Protein AF-A0A6L2PFU8-F1 (afdb_monomer)

Mean predicted aligned error: 16.75 Å

Foldseek 3Di:
DVLCLPPDAAEEDEDDDDCVVVLVVVCVVGVSYHYDYDDLLPLVCLLVVLVVVCVVCPLLFDLEAEAPWADFDPWDDPVGDDPCLLVVRQSGQAVSLLSNCVSRLVRQLSQQVVVVVDFQASSRHEYEREAALLLAPVSPPPDISVSRNVNRLNNLVSQLVCLVVCVVSSYAGEYEHLAQEPDPRSHPPGDHYPCRSVNLLVVLRRVDGNVRGSFYAYSNGHTRHSYPDDDPDDDDDDDDDAPFLADPLLLCLQPVLLNVCVVVDPDDPPDPQADPLRAGDLVVLDVLLPDDPALLVCQPDDLVSQSSSSSSCSVVLVNLLVCLLPPDPVSLVSLLVLLCLLVCSVVLVVLSVQLNVPQLQSLLLLLLQLLLSVLQSLQLQLVLFDDDQDPASQNNLSDVSSCVQQNSSLSSVCCQLCHALSHNVSLVCSLLQRGQSVSRDSSSSSVSSSSSSNSSVSCVVVVNDSVNRGHDAFDFQVVVQPPQQVVLADDCVVVLLLLLCLVLVFLLQAPSCNSLVVVLSVCLNVVQLLSSCSSLSNRLSSSLQSLQCVQVVNVVLSNPSDNPGDRCGPCQSLAQAHPVRHGRRLCVQLPQLLSLSSCQDQPFPQHPNVSSSSSNNRHDSVSNDSSNSSSSSLSSSSSRLSNVVCVVVDPDDPPVVCVSCVNHDDDDDDDDDPVSVVVSVVNSVSSNVSSVVHAHCRFLLNVLLLLLLVLLVLLVCLLVQDDDCDLVPHGQDPLVCLCPPPPVLLVVLLVLLVLLDDCVLVPVVPPDPPRSNSVSVCSNPDGDRRRNDDPLLVVVSVLSVLLSVLSVLLSVLLVCLSVVLVVCVVVVNQDPVNSVLNSLSSSQVSLLSSLVSSSSSVSSLCSNCSRVADDCPDPLSVLVVVLSVVSSVLSVVSSVCSHPVNSNSVVSNVSSRVSSVVNVVSLCVHPSNVCSPDVPDDDDDD

Nearest PDB structures (foldseek):
  1sny-assembly1_A-2  TM=9.916E-01  e=4.203E-18  Drosophila melanogaster
  1yo6-assembly2_C  TM=8.523E-01  e=2.450E-11  Caenorhabditis elegans
  1yo6-assembly3_E  TM=9.266E-01  e=2.090E-10  Caenorhabditis elegans
  1yo6-assembly1_A  TM=9.255E-01  e=2.949E-10  Caenorhabditis elegans
  1yo6-assembly2_D  TM=8.339E-01  e=2.256E-10  Caenorhabditis elegans

Radius of gyration: 40.81 Å; Cα contacts (8 Å, |Δi|>4): 1220; chains: 1; bounding box: 78×79×139 Å

pLDDT: mean 82.1, std 16.44, range [25.16, 98.0]

Sequence (942 aa):
MEDYKEKTGKMYSVEQGPTLVALQEIAEKHKNVHILQLDVTDFGSYDRVVKNVESVVQDEGLNILFNNAGISPKFTRINLVKVEQMTSGFVTNTVAPLMLTKAFVPLLKRAAQNKSSESLSASRAVVVNLSSILGSIAENSQGGLYPYRASKAALNAVTRSMSVDLKPDGIVVTSMHPGWVKTEMGGPNATMSVEESVSSIIKTVLSLSEQHSGKFLQYDGKEVPCSEYTPIMAERQIGSIHHTFLSSYVRHLLVEIGVEIRNNSATDISNLYLTSNNTLNWNNIGILLGNLPDCFNIHNQPSEWFRTAVHNLWPLFIEAHRCIINCTLQQQAQLWKLSQWTRKEKEIQECYEQFSSFSPTGTVEAVLLLTSIIERSLGNVFLLKGQNVPFLLRDLLSTEELGSILGIVPIMFIQVLLGTPLALNLRNVTWHGFPCPDEIAPELGAILFLVIASMGEILATKNITVDSVPQRPQFSAMIYHSNMLEGCFPDFVSHKTEVENILLKSRHIPHSHLVYWDAILEHYFQSRYGQCLLLLLPQMEQVLRSIFCWANGCPERVLTAESTSFYTTLDEILAENISDKQTNKMRAVLGDSIIEMLQDIFVHQKGPRIRDKVSHGECDLCDIPQILTNHIICATVAVIIQAEEEEESGKCSMDLYNTVQNLTDDMKVCSSDYFSVKTVVKLENQIRDVSKKYASKFHPSSLLKMSIAEVACKLMEWETYPRPESVEGLRCKPWEELIQEDRAHLLQLKHDLWSSMPGIITLNKHDYVNSFSGVAGFITEYKILTVYRSKTETDMLNVLKQIIDNVQLICRQVEEGLSDKYQLLASHMLRSRQRETYHRMLNTVPCLHTAIHCVVLILIIIVMHINSVPVASSEEYQHMYRFLKQVLKYVQNWTTYTSIERNRWNEVLTSTSIFSVHINRALQQNFIFRGIHNPTTTPPKD

Organism: Coptotermes formosanus (NCBI:txid36987)

InterPro domains:
  IPR002347 Short-chain dehydrogenase/reductase SDR [PF00106] (21-188)
  IPR002347 Short-chain dehydrogenase/reductase SDR [PR00080] (60-71)
  IPR002347 Short-chain dehydrogenase/reductase SDR [PR00080] (125-133)
  IPR002347 Short-chain dehydrogenase/reductase SDR [PR00080] (148-167)
  IPR002347 Short-chain dehydrogenase/reductase SDR [PR00081] (60-71)
  IPR002347 Short-chain dehydrogenase/reductase SDR [PR00081] (119-135)
  IPR002347 Short-chain dehydrogenase/reductase SDR [PR00081] (148-167)
  IPR002347 Short-chain dehydrogenase/reductase SDR [PR00081] (169-186)
  IPR025209 Endoplasmic reticulum membrane-associated RNA degradation protein, N-terminal [PF13910] (375-454)
  IPR036291 NAD(P)-binding domain superfamily [SSF51735] (21-225)
  IPR039635 Endoplasmic reticulum membrane-associated RNA degradation protein [PTHR31701] (238-917)

Solvent-accessible surface area (backbone atoms only — not comparable to full-atom values): 52293 Å² total; per-residue (Å²): 108,85,87,51,74,85,78,69,80,78,42,80,47,71,51,84,68,91,64,52,62,66,55,47,57,47,33,77,74,31,89,48,42,43,84,44,82,47,60,68,73,50,69,86,53,47,68,60,53,46,51,56,50,42,75,73,42,50,82,60,26,40,29,68,49,71,42,66,75,68,67,71,77,77,86,35,52,84,95,66,67,51,70,69,53,36,51,51,25,28,41,43,41,26,49,22,50,51,54,52,48,63,67,43,44,70,36,29,40,39,12,13,56,80,37,62,92,53,72,56,23,41,88,20,10,30,38,39,38,60,41,42,67,69,15,13,57,59,71,57,86,76,71,58,40,56,32,44,26,53,14,27,31,50,30,50,55,50,30,35,53,50,20,61,72,33,42,90,53,48,34,36,19,26,26,32,17,58,70,53,32,53,41,90,88,48,32,91,82,28,84,35,51,60,65,64,30,49,59,32,34,51,56,35,52,64,65,36,32,65,92,45,39,40,38,38,26,35,24,82,54,50,79,48,65,60,45,92,69,77,79,93,82,78,81,89,84,90,82,86,86,77,91,67,33,51,18,75,69,47,38,37,63,57,39,48,48,55,53,53,50,64,76,68,63,87,69,90,71,86,70,68,52,46,43,98,82,69,24,67,28,58,73,58,49,39,60,44,63,46,94,74,89,56,68,63,53,56,83,76,57,56,59,69,54,37,53,51,32,51,56,54,44,44,67,50,25,52,52,32,28,53,50,60,76,68,48,48,73,69,55,48,53,48,43,49,61,25,29,41,68,58,74,46,48,65,62,53,48,54,36,49,53,43,42,72,66,68,46,79,51,22,38,58,56,33,38,56,51,51,44,8,47,49,52,34,34,52,47,21,55,27,53,76,74,48,90,75,72,55,89,48,66,46,57,44,62,39,34,67,60,40,33,74,68,67,32,62,54,61,41,44,52,48,34,45,46,47,36,34,68,59,33,61,15,48,48,57,47,50,60,54,34,38,65,43,55,84,50,54,46,56,29,70,31,32,36,50,60,33,49,46,22,32,52,30,47,49,37,49,77,70,72,51,48,60,85,72,49,53,80,74,86,71,46,68,54,59,79,53,68,79,68,78,57,73,92,45,60,84,72,56,88,84,38,52,70,42,52,50,50,53,59,75,66,37,89,53,51,51,63,72,48,44,66,54,54,55,50,26,51,51,26,46,78,68,71,36,31,31,65,14,44,64,53,42,52,14,50,47,45,31,33,50,39,45,48,40,19,60,62,64,71,39,67,73,55,59,35,28,49,46,64,86,48,80,53,74,39,70,68,54,62,72,33,62,46,39,100,86,71,45,74,42,38,50,54,76,49,52,30,68,27,45,50,28,49,51,35,25,44,56,63,30,88,78,23,74,21,49,65,59,35,49,57,50,37,37,39,56,49,88,46,39,44,64,63,55,46,50,49,54,56,48,52,48,53,43,51,50,56,37,42,53,51,46,57,75,73,48,96,70,66,74,72,57,50,54,56,56,42,72,68,51,73,78,82,90,79,86,84,77,65,82,72,58,58,59,56,32,54,51,51,53,52,54,39,47,64,33,41,70,66,43,70,52,65,38,44,71,69,39,44,45,36,51,53,51,27,52,46,43,54,54,60,62,50,61,81,67,57,87,71,68,79,47,65,93,87,45,77,61,73,57,69,65,57,68,44,63,78,84,38,60,58,45,56,48,46,37,50,51,57,57,70,56,53,63,65,72,80,63,64,62,76,82,82,62,79,92,46,61,64,46,53,28,52,47,49,65,68,57,88,71,90,74,75,80,70,53,71,59,49,53,58,49,51,52,51,54,44,53,38,52,56,33,46,52,49,36,51,52,37,50,52,53,54,49,51,54,52,46,52,29,48,76,68,74,66,56,48,74,74,56,47,56,53,47,54,46,40,68,68,28,47,59,49,51,49,51,47,48,48,38,52,51,50,52,50,49,56,48,61,76,45,48,88,72,60,60,60,70,88,37,69,65,31,51,51,51,54,52,50,52,52,53,53,33,53,53,44,52,50,40,38,53,23,55,27,87,90,58,62,34,41,71,58,41,45,54,48,45,55,53,46,32,58,54,48,53,60,49,41,74,72,34,74,93,44,56,61,69,83,49,100,78,75,74,79,82,90,127

Structure (mmCIF, N/CA/C/O backbone):
data_AF-A0A6L2PFU8-F1
#
_entry.id   AF-A0A6L2PFU8-F1
#
loop_
_atom_site.group_PDB
_atom_site.id
_atom_site.type_symbol
_atom_site.label_atom_id
_atom_site.label_alt_id
_atom_site.label_comp_id
_atom_site.label_asym_id
_atom_site.label_entity_id
_atom_site.label_seq_id
_atom_site.pdbx_PDB_ins_code
_atom_site.Cartn_x
_atom_site.Cartn_y
_atom_site.Cartn_z
_atom_site.occupancy
_atom_site.B_iso_or_equiv
_atom_site.auth_seq_id
_atom_site.auth_comp_id
_atom_site.auth_asym_id
_atom_site.auth_atom_id
_atom_site.pdbx_PDB_model_num
ATOM 1 N N . MET A 1 1 ? 13.897 -25.895 -56.500 1.00 47.38 1 MET A N 1
ATOM 2 C CA . MET A 1 1 ? 14.415 -27.197 -56.985 1.00 47.38 1 MET A CA 1
ATOM 3 C C . MET A 1 1 ? 15.840 -27.084 -57.493 1.00 47.38 1 MET A C 1
ATOM 5 O O . MET A 1 1 ? 16.647 -27.918 -57.102 1.00 47.38 1 MET A O 1
ATOM 9 N N . GLU A 1 2 ? 16.176 -26.064 -58.293 1.00 50.03 2 GLU A N 1
ATOM 10 C CA . GLU A 1 2 ? 17.550 -25.886 -58.788 1.00 50.03 2 GLU A CA 1
ATOM 11 C C . GLU A 1 2 ? 18.608 -25.773 -57.679 1.00 50.03 2 GLU A C 1
ATOM 13 O O . GLU A 1 2 ? 19.663 -26.380 -57.811 1.00 50.03 2 GLU A O 1
ATOM 18 N N . ASP A 1 3 ? 18.294 -25.133 -56.551 1.00 51.16 3 ASP A N 1
ATOM 19 C CA . ASP A 1 3 ? 19.234 -24.972 -55.425 1.00 51.16 3 ASP A CA 1
ATOM 20 C C . ASP A 1 3 ? 19.406 -26.221 -54.534 1.00 51.16 3 ASP A C 1
ATOM 22 O O . ASP A 1 3 ? 20.359 -26.314 -53.763 1.00 51.16 3 ASP A O 1
ATOM 26 N N . TYR A 1 4 ? 18.493 -27.198 -54.612 1.00 49.12 4 TYR A N 1
ATOM 27 C CA . TYR A 1 4 ? 18.491 -28.386 -53.735 1.00 49.12 4 TYR A CA 1
ATOM 28 C C . TYR A 1 4 ? 19.063 -29.638 -54.427 1.00 49.12 4 TYR A C 1
ATOM 30 O O . TYR A 1 4 ? 19.358 -30.636 -53.772 1.00 49.12 4 TYR A O 1
ATOM 38 N N . LYS A 1 5 ? 19.256 -29.588 -55.756 1.00 49.28 5 LYS A N 1
ATOM 39 C CA . LYS A 1 5 ? 19.696 -30.727 -56.586 1.00 49.28 5 LYS A CA 1
ATOM 40 C C . LYS A 1 5 ? 21.101 -31.245 -56.251 1.00 49.28 5 LYS A C 1
ATOM 42 O O . LYS A 1 5 ? 21.399 -32.395 -56.555 1.00 49.28 5 LYS A O 1
ATOM 47 N N . GLU A 1 6 ? 21.936 -30.425 -55.607 1.00 46.09 6 GLU A N 1
ATOM 48 C CA . GLU A 1 6 ? 23.344 -30.737 -55.319 1.00 46.09 6 GLU A CA 1
ATOM 49 C C . GLU A 1 6 ? 23.615 -31.210 -53.876 1.00 46.09 6 GLU A C 1
ATOM 51 O O . GLU A 1 6 ? 24.740 -31.610 -53.587 1.00 46.09 6 GLU A O 1
ATOM 56 N N . LYS A 1 7 ? 22.632 -31.181 -52.952 1.00 47.50 7 LYS A N 1
ATOM 57 C CA . LYS A 1 7 ? 22.928 -31.252 -51.501 1.00 47.50 7 LYS A CA 1
ATOM 58 C C . LYS A 1 7 ? 22.239 -32.323 -50.637 1.00 47.50 7 LYS A C 1
ATOM 60 O O . LYS A 1 7 ? 22.534 -32.321 -49.449 1.00 47.50 7 LYS A O 1
ATOM 65 N N . THR A 1 8 ? 21.411 -33.243 -51.158 1.00 38.50 8 THR A N 1
ATOM 66 C CA . THR A 1 8 ? 21.072 -34.600 -50.605 1.00 38.50 8 THR A CA 1
ATOM 67 C C . THR A 1 8 ? 19.765 -35.160 -51.214 1.00 38.50 8 THR A C 1
ATOM 69 O O . THR A 1 8 ? 18.841 -34.399 -51.472 1.00 38.50 8 THR A O 1
ATOM 72 N N . GLY A 1 9 ? 19.668 -36.493 -51.385 1.00 52.38 9 GLY A N 1
ATOM 73 C CA . GLY A 1 9 ? 18.410 -37.273 -51.485 1.00 52.38 9 GLY A CA 1
ATOM 74 C C . GLY A 1 9 ? 17.539 -37.182 -52.759 1.00 52.38 9 GLY A C 1
ATOM 75 O O . GLY A 1 9 ? 17.672 -36.273 -53.576 1.00 52.38 9 GLY A O 1
ATOM 76 N N . LYS A 1 10 ? 16.637 -38.171 -52.932 1.00 46.75 10 LYS A N 1
ATOM 77 C CA . LYS A 1 10 ? 15.586 -38.214 -53.975 1.00 46.75 10 LYS A CA 1
ATOM 78 C C . LYS A 1 10 ? 14.497 -37.169 -53.672 1.00 46.75 10 LYS A C 1
ATOM 80 O O . LYS A 1 10 ? 14.075 -37.044 -52.527 1.00 46.75 10 LYS A O 1
ATOM 85 N N . MET A 1 11 ? 14.026 -36.447 -54.683 1.00 53.12 11 MET A N 1
ATOM 86 C CA . MET A 1 11 ? 13.146 -35.278 -54.587 1.00 53.12 11 MET A CA 1
ATOM 87 C C . MET A 1 11 ? 11.846 -35.520 -55.354 1.00 53.12 11 MET A C 1
ATOM 89 O O . MET A 1 11 ? 11.895 -36.002 -56.481 1.00 53.12 11 MET A O 1
ATOM 93 N N . TYR A 1 12 ? 10.699 -35.155 -54.776 1.00 52.59 12 TYR A N 1
ATOM 94 C CA . TYR A 1 12 ? 9.385 -35.322 -55.407 1.00 52.59 12 TYR A CA 1
ATOM 95 C C . TYR A 1 12 ? 8.715 -33.968 -55.605 1.00 52.59 12 TYR A C 1
ATOM 97 O O . TYR A 1 12 ? 8.629 -33.177 -54.666 1.00 52.59 12 TYR A O 1
ATOM 105 N N . SER A 1 13 ? 8.233 -33.702 -56.815 1.00 53.31 13 SER A N 1
ATOM 106 C CA . SER A 1 13 ? 7.451 -32.505 -57.128 1.00 53.31 13 SER A CA 1
ATOM 107 C C . SER A 1 13 ? 6.021 -32.875 -57.491 1.00 53.31 13 SER A C 1
ATOM 109 O O . SER A 1 13 ? 5.798 -33.918 -58.096 1.00 53.31 13 SER A O 1
ATOM 111 N N . VAL A 1 14 ? 5.071 -32.022 -57.113 1.00 52.97 14 VAL A N 1
ATOM 112 C CA . VAL A 1 14 ? 3.637 -32.183 -57.353 1.00 52.97 14 VAL A CA 1
ATOM 113 C C . VAL A 1 14 ? 3.123 -31.029 -58.218 1.00 52.97 14 VAL A C 1
ATOM 115 O O . VAL A 1 14 ? 3.351 -29.877 -57.852 1.00 52.97 14 VAL A O 1
ATOM 118 N N . GLU A 1 15 ? 2.415 -31.315 -59.321 1.00 60.31 15 GLU A N 1
ATOM 119 C CA . GLU A 1 15 ? 1.918 -30.278 -60.247 1.00 60.31 15 GLU A CA 1
ATOM 120 C C . GLU A 1 15 ? 0.476 -30.484 -60.777 1.00 60.31 15 GLU A C 1
ATOM 122 O O . GLU A 1 15 ? 0.027 -31.611 -61.017 1.00 60.31 15 GLU A O 1
ATOM 127 N N . GLN A 1 16 ? -0.194 -29.349 -61.041 1.00 40.12 16 GLN A N 1
ATOM 128 C CA . GLN A 1 16 ? -1.279 -29.151 -62.013 1.00 40.12 16 GLN A CA 1
ATOM 129 C C . GLN A 1 16 ? -0.951 -27.929 -62.906 1.00 40.12 16 GLN A C 1
ATOM 131 O O . GLN A 1 16 ? -0.892 -26.817 -62.389 1.00 40.12 16 GLN A O 1
ATOM 136 N N . GLY A 1 17 ? -0.804 -28.089 -64.232 1.00 48.47 17 GLY A N 1
ATOM 137 C CA . GLY A 1 17 ? -0.819 -26.956 -65.183 1.00 48.47 17 GLY A CA 1
ATOM 138 C C . GLY A 1 17 ? 0.383 -26.807 -66.142 1.00 48.47 17 GLY A C 1
ATOM 139 O O . GLY A 1 17 ? 1.183 -27.727 -66.279 1.00 48.47 17 GLY A O 1
ATOM 140 N N . PRO A 1 18 ? 0.472 -25.675 -66.882 1.00 44.12 18 PRO A N 1
ATOM 141 C CA . PRO A 1 18 ? 1.347 -25.487 -68.055 1.00 44.12 18 PRO A CA 1
ATOM 142 C C . PRO A 1 18 ? 2.850 -25.276 -67.764 1.00 44.12 18 PRO A C 1
ATOM 144 O O . PRO A 1 18 ? 3.619 -25.059 -68.698 1.00 44.12 18 PRO A O 1
ATOM 147 N N . THR A 1 19 ? 3.292 -25.376 -66.507 1.00 55.34 19 THR A N 1
ATOM 148 C CA . THR A 1 19 ? 4.711 -25.331 -66.080 1.00 55.34 19 THR A CA 1
ATOM 149 C C . THR A 1 19 ? 5.455 -26.667 -66.232 1.00 55.34 19 THR A C 1
ATOM 151 O O . THR A 1 19 ? 6.662 -26.725 -65.983 1.00 55.34 19 THR A O 1
ATOM 154 N N . LEU A 1 20 ? 4.766 -27.699 -66.735 1.00 60.12 20 LEU A N 1
ATOM 155 C CA . LEU A 1 20 ? 5.264 -29.065 -66.921 1.00 60.12 20 LEU A CA 1
ATOM 156 C C . LEU A 1 20 ? 6.626 -29.134 -67.634 1.00 60.12 20 LEU A C 1
ATOM 158 O O . LEU A 1 20 ? 7.464 -29.957 -67.282 1.00 60.12 20 LEU A O 1
ATOM 162 N N . VAL A 1 21 ? 6.870 -28.247 -68.606 1.00 67.88 21 VAL A N 1
ATOM 163 C CA . VAL A 1 21 ? 8.071 -28.280 -69.458 1.00 67.88 21 VAL A CA 1
ATOM 164 C C . VAL A 1 21 ? 9.347 -28.004 -68.655 1.00 67.88 21 VAL A C 1
ATOM 166 O O . VAL A 1 21 ? 10.305 -28.765 -68.751 1.00 67.88 21 VAL A O 1
ATOM 169 N N . ALA A 1 22 ? 9.357 -26.979 -67.797 1.00 73.31 22 ALA A N 1
ATOM 170 C CA . ALA A 1 22 ? 10.553 -26.612 -67.032 1.00 73.31 22 ALA A CA 1
ATOM 171 C C . ALA A 1 22 ? 10.921 -27.675 -65.979 1.00 73.31 22 ALA A C 1
ATOM 173 O O . ALA A 1 22 ? 12.097 -27.952 -65.745 1.00 73.31 22 ALA A O 1
ATOM 174 N N . LEU A 1 23 ? 9.920 -28.310 -65.357 1.00 76.06 23 LEU A N 1
ATOM 175 C CA . LEU A 1 23 ? 10.151 -29.395 -64.401 1.00 76.06 23 LEU A CA 1
ATOM 176 C C . LEU A 1 23 ? 10.562 -30.698 -65.084 1.00 76.06 23 LEU A C 1
ATOM 178 O O . LEU A 1 23 ? 11.430 -31.399 -64.562 1.00 76.06 23 LEU A O 1
ATOM 182 N N . GLN A 1 24 ? 9.995 -31.001 -66.255 1.00 80.12 24 GLN A N 1
ATOM 183 C CA . GLN A 1 24 ? 10.420 -32.128 -67.084 1.00 80.12 24 GLN A CA 1
ATOM 184 C C . GLN A 1 24 ? 11.882 -31.984 -67.510 1.00 80.12 24 GLN A C 1
ATOM 186 O O . GLN A 1 24 ? 12.651 -32.920 -67.315 1.00 80.12 24 GLN A O 1
ATOM 191 N N . GLU A 1 25 ? 12.302 -30.800 -67.963 1.00 82.38 25 GLU A N 1
ATOM 192 C CA . GLU A 1 25 ? 13.703 -30.532 -68.309 1.00 82.38 25 GLU A CA 1
ATOM 193 C C . GLU A 1 25 ? 14.661 -30.736 -67.122 1.00 82.38 25 GLU A C 1
ATOM 195 O O . GLU A 1 25 ? 15.782 -31.223 -67.296 1.00 82.38 25 GLU A O 1
ATOM 200 N N . ILE A 1 26 ? 14.244 -30.378 -65.902 1.00 81.00 26 ILE A N 1
ATOM 201 C CA . ILE A 1 26 ? 15.033 -30.623 -64.685 1.00 81.00 26 ILE A CA 1
ATOM 202 C C . ILE A 1 26 ? 15.081 -32.123 -64.370 1.00 81.00 26 ILE A C 1
ATOM 204 O O . ILE A 1 26 ? 16.157 -32.643 -64.073 1.00 81.00 26 ILE A O 1
ATOM 208 N N . ALA A 1 27 ? 13.955 -32.834 -64.449 1.00 81.44 27 ALA A N 1
ATOM 209 C CA . ALA A 1 27 ? 13.895 -34.268 -64.165 1.00 81.44 27 ALA A CA 1
ATOM 210 C C . ALA A 1 27 ? 14.690 -35.110 -65.178 1.00 81.44 27 ALA A C 1
ATOM 212 O O . ALA A 1 27 ? 15.343 -36.080 -64.797 1.00 81.44 27 ALA A O 1
ATOM 213 N N . GLU A 1 28 ? 14.715 -34.705 -66.450 1.00 84.19 28 GLU A N 1
ATOM 214 C CA . GLU A 1 28 ? 15.557 -35.322 -67.481 1.00 84.19 28 GLU A CA 1
ATOM 215 C C . GLU A 1 28 ? 17.054 -35.174 -67.170 1.00 84.19 28 GLU A C 1
ATOM 217 O O . GLU A 1 28 ? 17.837 -36.100 -67.396 1.00 84.19 28 GLU A O 1
ATOM 222 N N . LYS A 1 29 ? 17.459 -34.028 -66.608 1.00 84.38 29 LYS A N 1
ATOM 223 C CA . LYS A 1 29 ? 18.855 -33.739 -66.236 1.00 84.38 29 LYS A CA 1
ATOM 224 C C . LYS A 1 29 ? 19.263 -34.356 -64.894 1.00 84.38 29 LYS A C 1
ATOM 226 O O . LYS A 1 29 ? 20.451 -34.589 -64.668 1.00 84.38 29 LYS A O 1
ATOM 231 N N . HIS A 1 30 ? 18.309 -34.645 -64.008 1.00 80.50 30 HIS A N 1
ATOM 232 C CA . HIS A 1 30 ? 18.566 -35.049 -62.626 1.00 80.50 30 HIS A CA 1
ATOM 233 C C . HIS A 1 30 ? 17.750 -36.287 -62.231 1.00 80.50 30 HIS A C 1
ATOM 235 O O . HIS A 1 30 ? 16.594 -36.192 -61.833 1.00 80.50 30 HIS A O 1
ATOM 241 N N . LYS A 1 31 ? 18.390 -37.468 -62.253 1.00 81.44 31 LYS A N 1
ATOM 242 C CA . LYS A 1 31 ? 17.756 -38.768 -61.928 1.00 81.44 31 LYS A CA 1
ATOM 243 C C . LYS A 1 31 ? 17.186 -38.870 -60.509 1.00 81.44 31 LYS A C 1
ATOM 245 O O . LYS A 1 31 ? 16.422 -39.786 -60.226 1.00 81.44 31 LYS A O 1
ATOM 250 N N . ASN A 1 32 ? 17.603 -37.985 -59.609 1.00 80.25 32 ASN A N 1
ATOM 251 C CA . ASN A 1 32 ? 17.080 -37.886 -58.252 1.00 80.25 32 ASN A CA 1
ATOM 252 C C . ASN A 1 32 ? 15.787 -37.060 -58.168 1.00 80.25 32 ASN A C 1
ATOM 254 O O . ASN A 1 32 ? 15.250 -36.949 -57.074 1.00 80.25 32 ASN A O 1
ATOM 258 N N . VAL A 1 33 ? 15.279 -36.494 -59.266 1.00 83.44 33 VAL A N 1
ATOM 259 C CA . VAL A 1 33 ? 14.011 -35.754 -59.306 1.00 83.44 33 VAL A CA 1
ATOM 260 C C . VAL A 1 33 ? 12.909 -36.645 -59.882 1.00 83.44 33 VAL A C 1
ATOM 262 O O . VAL A 1 33 ? 13.018 -37.172 -60.986 1.00 83.44 33 VAL A O 1
ATOM 265 N N . HIS A 1 34 ? 11.824 -36.795 -59.129 1.00 83.69 34 HIS A N 1
ATOM 266 C CA . HIS A 1 34 ? 10.648 -37.581 -59.475 1.00 83.69 34 HIS A CA 1
ATOM 267 C C . HIS A 1 34 ? 9.426 -36.660 -59.559 1.00 83.69 34 HIS A C 1
ATOM 269 O O . HIS A 1 34 ? 9.101 -35.947 -58.610 1.00 83.69 34 HIS A O 1
ATOM 275 N N . ILE A 1 35 ? 8.726 -36.679 -60.689 1.00 84.75 35 ILE A N 1
ATOM 276 C CA . ILE A 1 35 ? 7.520 -35.867 -60.885 1.00 84.75 35 ILE A CA 1
ATOM 277 C C . ILE A 1 35 ? 6.294 -36.711 -60.537 1.00 84.75 35 ILE A C 1
ATOM 279 O O . ILE A 1 35 ? 6.130 -37.824 -61.038 1.00 84.75 35 ILE A O 1
ATOM 283 N N . LEU A 1 36 ? 5.429 -36.174 -59.681 1.00 85.56 36 LEU A N 1
ATOM 284 C CA . LEU A 1 36 ? 4.146 -36.745 -59.300 1.00 85.56 36 LEU A CA 1
ATOM 285 C C . LEU A 1 36 ? 3.040 -35.770 -59.701 1.00 85.56 36 LEU A C 1
ATOM 287 O O . LEU A 1 36 ? 3.147 -34.566 -59.510 1.00 85.56 36 LEU A O 1
ATOM 291 N N . GLN A 1 37 ? 1.944 -36.279 -60.246 1.00 83.75 37 GLN A N 1
ATOM 292 C CA . GLN A 1 37 ? 0.780 -35.446 -60.526 1.00 83.75 37 GLN A CA 1
ATOM 293 C C . GLN A 1 37 ? -0.165 -35.487 -59.325 1.00 83.75 37 GLN A C 1
ATOM 295 O O . GLN A 1 37 ? -0.624 -36.568 -58.942 1.00 83.75 37 GLN A O 1
ATOM 300 N N . LEU A 1 38 ? -0.460 -34.327 -58.738 1.00 86.69 38 LEU A N 1
ATOM 301 C CA . LEU A 1 38 ? -1.393 -34.226 -57.619 1.00 86.69 38 LEU A CA 1
ATOM 302 C C . LEU A 1 38 ? -2.080 -32.852 -57.600 1.00 86.69 38 LEU A C 1
ATOM 304 O O . LEU A 1 38 ? -1.434 -31.808 -57.591 1.00 86.69 38 LEU A O 1
ATOM 308 N N . ASP A 1 39 ? -3.411 -32.887 -57.555 1.00 87.56 39 ASP A N 1
ATOM 309 C CA . ASP A 1 39 ? -4.232 -31.772 -57.099 1.00 87.56 39 ASP A CA 1
ATOM 310 C C . ASP A 1 39 ? -4.325 -31.852 -55.578 1.00 87.56 39 ASP A C 1
ATOM 312 O O . ASP A 1 39 ? -4.902 -32.794 -55.032 1.00 87.56 39 ASP A O 1
ATOM 316 N N . VAL A 1 40 ? -3.768 -30.872 -54.874 1.00 91.75 40 VAL A N 1
ATOM 317 C CA . VAL A 1 40 ? -3.779 -30.881 -53.407 1.00 91.75 40 VAL A CA 1
ATOM 318 C C . VAL A 1 40 ? -5.194 -30.785 -52.825 1.00 91.75 40 VAL A C 1
ATOM 320 O O . VAL A 1 40 ? -5.374 -31.077 -51.651 1.00 91.75 40 VAL A O 1
ATOM 323 N N . THR A 1 41 ? -6.208 -30.425 -53.610 1.00 92.62 41 THR A N 1
ATOM 324 C CA . THR A 1 41 ? -7.610 -30.399 -53.169 1.00 92.62 41 THR A CA 1
ATOM 325 C C . THR A 1 41 ? -8.364 -31.711 -53.426 1.00 92.62 41 THR A C 1
ATOM 327 O O . THR A 1 41 ? -9.428 -31.919 -52.844 1.00 92.62 41 THR A O 1
ATOM 330 N N . ASP A 1 42 ? -7.798 -32.640 -54.207 1.00 92.81 42 ASP A N 1
ATOM 331 C CA . ASP A 1 42 ? -8.337 -33.992 -54.398 1.00 92.81 42 ASP A CA 1
ATOM 332 C C . ASP A 1 42 ? -7.796 -34.951 -53.326 1.00 92.81 42 ASP A C 1
ATOM 334 O O . ASP A 1 42 ? -6.880 -35.750 -53.554 1.00 92.81 42 ASP A O 1
ATOM 338 N N . PHE A 1 43 ? -8.382 -34.875 -52.130 1.00 93.56 43 PHE A N 1
ATOM 339 C CA . PHE A 1 43 ? -7.979 -35.684 -50.974 1.00 93.56 43 PHE A CA 1
ATOM 340 C C . PHE A 1 43 ? -8.047 -37.199 -51.226 1.00 93.56 43 PHE A C 1
ATOM 342 O O . PHE A 1 43 ? -7.309 -37.954 -50.595 1.00 93.56 43 PHE A O 1
ATOM 349 N N . GLY A 1 44 ? -8.899 -37.657 -52.153 1.00 91.00 44 GLY A N 1
ATOM 350 C CA . GLY A 1 44 ? -9.022 -39.076 -52.501 1.00 91.00 44 GLY A CA 1
ATOM 351 C C . GLY A 1 44 ? -7.794 -39.635 -53.225 1.00 91.00 44 GLY A C 1
ATOM 352 O O . GLY A 1 44 ? -7.573 -40.846 -53.233 1.00 91.00 44 GLY A O 1
ATOM 353 N N . SER A 1 45 ? -6.962 -38.768 -53.806 1.00 89.56 45 SER A N 1
ATOM 354 C CA . SER A 1 45 ? -5.765 -39.170 -54.548 1.00 89.56 45 SER A CA 1
ATOM 355 C C . SER A 1 45 ? -4.527 -39.398 -53.670 1.00 89.56 45 SER A C 1
ATOM 357 O O . SER A 1 45 ? -3.534 -39.955 -54.150 1.00 89.56 45 SER A O 1
ATOM 359 N N . TYR A 1 46 ? -4.566 -39.009 -52.390 1.00 94.75 46 TYR A N 1
ATOM 360 C CA . TYR A 1 46 ? -3.382 -38.964 -51.525 1.00 94.75 46 TYR A CA 1
ATOM 361 C C . TYR A 1 46 ? -2.765 -40.343 -51.284 1.00 94.75 46 TYR A C 1
ATOM 363 O O . TYR A 1 46 ? -1.549 -40.483 -51.394 1.00 94.75 46 TYR A O 1
ATOM 371 N N . ASP A 1 47 ? -3.578 -41.379 -51.065 1.00 91.62 47 ASP A N 1
ATOM 372 C CA . ASP A 1 47 ? -3.087 -42.749 -50.857 1.00 91.62 47 ASP A CA 1
ATOM 373 C C . ASP A 1 47 ? -2.247 -43.247 -52.040 1.00 91.62 47 ASP A C 1
ATOM 375 O O . ASP A 1 47 ? -1.236 -43.929 -51.864 1.00 91.62 47 ASP A O 1
ATOM 379 N N . ARG A 1 48 ? -2.644 -42.885 -53.267 1.00 92.81 48 ARG A N 1
ATOM 380 C CA . ARG A 1 48 ? -1.893 -43.225 -54.481 1.00 92.81 48 ARG A CA 1
ATOM 381 C C . ARG A 1 48 ? -0.542 -42.515 -54.501 1.00 92.81 48 ARG A C 1
ATOM 383 O O . ARG A 1 48 ? 0.463 -43.132 -54.841 1.00 92.81 48 ARG A O 1
ATOM 390 N N . VAL A 1 49 ? -0.513 -41.233 -54.143 1.00 91.69 49 VAL A N 1
ATOM 391 C CA . VAL A 1 49 ? 0.721 -40.435 -54.122 1.00 91.69 49 VAL A CA 1
ATOM 392 C C . VAL A 1 49 ? 1.675 -40.943 -53.043 1.00 91.69 49 VAL A C 1
ATOM 394 O O . VAL A 1 49 ? 2.853 -41.141 -53.329 1.00 91.69 49 VAL A O 1
ATOM 397 N N . VAL A 1 50 ? 1.170 -41.235 -51.841 1.00 94.56 50 VAL A N 1
ATOM 398 C CA . VAL A 1 50 ? 1.967 -41.809 -50.747 1.00 94.56 50 VAL A CA 1
ATOM 399 C C . VAL A 1 50 ? 2.563 -43.153 -51.160 1.00 94.56 50 VAL A C 1
ATOM 401 O O . VAL A 1 50 ? 3.763 -43.339 -50.993 1.00 94.56 50 VAL A O 1
ATOM 404 N N . LYS A 1 51 ? 1.784 -44.048 -51.787 1.00 93.06 51 LYS A N 1
ATOM 405 C CA . LYS A 1 51 ? 2.294 -45.330 -52.314 1.00 93.06 51 LYS A CA 1
ATOM 406 C C . LYS A 1 51 ? 3.382 -45.149 -53.371 1.00 93.06 51 LYS A C 1
ATOM 408 O O . LYS A 1 51 ? 4.369 -45.882 -53.369 1.00 93.06 51 LYS A O 1
ATOM 413 N N . ASN A 1 52 ? 3.228 -44.171 -54.264 1.00 91.06 52 ASN A N 1
ATOM 414 C CA . ASN A 1 52 ? 4.247 -43.871 -55.267 1.00 91.06 52 ASN A CA 1
ATOM 415 C C . ASN A 1 52 ? 5.553 -43.409 -54.607 1.00 91.06 52 ASN A C 1
ATOM 417 O O . ASN A 1 52 ? 6.613 -43.923 -54.954 1.00 91.06 52 ASN A O 1
ATOM 421 N N . VAL A 1 53 ? 5.487 -42.502 -53.625 1.00 92.94 53 VAL A N 1
ATOM 422 C CA . VAL A 1 53 ? 6.672 -42.065 -52.866 1.00 92.94 53 VAL A CA 1
ATOM 423 C C . VAL A 1 53 ? 7.276 -43.233 -52.087 1.00 92.94 53 VAL A C 1
ATOM 425 O O . VAL A 1 53 ? 8.483 -43.455 -52.162 1.00 92.94 53 VAL A O 1
ATOM 428 N N . GLU A 1 54 ? 6.448 -44.024 -51.405 1.00 92.94 54 GLU A N 1
ATOM 429 C CA . GLU A 1 54 ? 6.864 -45.198 -50.635 1.00 92.94 54 GLU A CA 1
ATOM 430 C C . GLU A 1 54 ? 7.621 -46.216 -51.491 1.00 92.94 54 GLU A C 1
ATOM 432 O O . GLU A 1 54 ? 8.654 -46.719 -51.060 1.00 92.94 54 GLU A O 1
ATOM 437 N N . SER A 1 55 ? 7.183 -46.470 -52.728 1.00 91.50 55 SER A N 1
ATOM 438 C CA . SER A 1 55 ? 7.873 -47.400 -53.634 1.00 91.50 55 SER A CA 1
ATOM 439 C C . SER A 1 55 ? 9.320 -46.994 -53.946 1.00 91.50 55 SER A C 1
ATOM 441 O O . SER A 1 55 ? 10.152 -47.840 -54.283 1.00 91.50 55 SER A O 1
ATOM 443 N N . VAL A 1 56 ? 9.628 -45.701 -53.809 1.00 87.94 56 VAL A N 1
ATOM 444 C CA . VAL A 1 56 ? 10.921 -45.120 -54.156 1.00 87.94 56 VAL A CA 1
ATOM 445 C C . VAL A 1 56 ? 11.789 -44.864 -52.920 1.00 87.94 56 VAL A C 1
ATOM 447 O O . VAL A 1 56 ? 13.002 -45.085 -52.997 1.00 87.94 56 VAL A O 1
ATOM 450 N N . VAL A 1 57 ? 11.215 -44.399 -51.802 1.00 89.38 57 VAL A N 1
ATOM 451 C CA . VAL A 1 57 ? 11.960 -44.193 -50.541 1.00 89.38 57 VAL A CA 1
ATOM 452 C C . VAL A 1 57 ? 12.089 -45.467 -49.707 1.00 89.38 57 VAL A C 1
ATOM 454 O O . VAL A 1 57 ? 13.055 -45.610 -48.970 1.00 89.38 57 VAL A O 1
ATOM 457 N N . GLN A 1 58 ? 11.155 -46.407 -49.860 1.00 91.31 58 GLN A N 1
ATOM 458 C CA . GLN A 1 58 ? 11.140 -47.705 -49.185 1.00 91.31 58 GLN A CA 1
ATOM 459 C C . GLN A 1 58 ? 11.346 -47.562 -47.668 1.00 91.31 58 GLN A C 1
ATOM 461 O O . GLN A 1 58 ? 10.615 -46.813 -47.005 1.00 91.31 58 GLN A O 1
ATOM 466 N N . ASP A 1 59 ? 12.331 -48.274 -47.125 1.00 90.00 59 ASP A N 1
ATOM 467 C CA . ASP A 1 59 ? 12.617 -48.307 -45.698 1.00 90.00 59 ASP A CA 1
ATOM 468 C C . ASP A 1 59 ? 13.226 -47.000 -45.181 1.00 90.00 59 ASP A C 1
ATOM 470 O O . ASP A 1 59 ? 13.079 -46.714 -44.000 1.00 90.00 59 ASP A O 1
ATOM 474 N N . GLU A 1 60 ? 13.813 -46.159 -46.043 1.00 88.38 60 GLU A N 1
ATOM 475 C CA . GLU A 1 60 ? 14.426 -44.876 -45.650 1.00 88.38 60 GLU A CA 1
ATOM 476 C C . GLU A 1 60 ? 13.394 -43.843 -45.167 1.00 88.38 60 GLU A C 1
ATOM 478 O O . GLU A 1 60 ? 13.724 -42.932 -44.405 1.00 88.38 60 GLU A O 1
ATOM 483 N N . GLY A 1 61 ? 12.130 -43.990 -45.580 1.00 93.31 61 GLY A N 1
ATOM 484 C CA . GLY A 1 61 ? 11.066 -43.039 -45.264 1.00 93.31 61 GLY A CA 1
ATOM 485 C C . GLY A 1 61 ? 11.236 -41.675 -45.950 1.00 93.31 61 GLY A C 1
ATOM 486 O O . GLY A 1 61 ? 12.027 -41.504 -46.874 1.00 93.31 61 GLY A O 1
ATOM 487 N N . LEU A 1 62 ? 10.444 -40.687 -45.528 1.00 94.69 62 LEU A N 1
ATOM 488 C CA . LEU A 1 62 ? 10.490 -39.320 -46.056 1.00 94.69 62 LEU A CA 1
ATOM 489 C C . LEU A 1 62 ? 11.055 -38.364 -45.000 1.00 94.69 62 LEU A C 1
ATOM 491 O O . LEU A 1 62 ? 10.436 -38.188 -43.959 1.00 94.69 62 LEU A O 1
ATOM 495 N N . ASN A 1 63 ? 12.192 -37.714 -45.268 1.00 93.81 63 ASN A N 1
ATOM 496 C CA . ASN A 1 63 ? 12.805 -36.794 -44.297 1.00 93.81 63 ASN A CA 1
ATOM 497 C C . ASN A 1 63 ? 12.174 -35.394 -44.290 1.00 93.81 63 ASN A C 1
ATOM 499 O O . ASN A 1 63 ? 12.144 -34.752 -43.250 1.00 93.81 63 ASN A O 1
ATOM 503 N N . ILE A 1 64 ? 11.691 -34.889 -45.429 1.00 94.75 64 ILE A N 1
ATOM 504 C CA . ILE A 1 64 ? 11.159 -33.522 -45.537 1.00 94.75 64 ILE A CA 1
ATOM 505 C C . ILE A 1 64 ? 9.846 -33.551 -46.311 1.00 94.75 64 ILE A C 1
ATOM 507 O O . ILE A 1 64 ? 9.828 -33.925 -47.484 1.00 94.75 64 ILE A O 1
ATOM 511 N N . LEU A 1 65 ? 8.763 -33.100 -45.680 1.00 96.31 65 LEU A N 1
ATOM 512 C CA . LEU A 1 65 ? 7.526 -32.740 -46.371 1.00 96.31 65 LEU A CA 1
ATOM 513 C C . LEU A 1 65 ? 7.414 -31.215 -46.435 1.00 96.31 65 LEU A C 1
ATOM 515 O O . LEU A 1 65 ? 7.311 -30.557 -45.403 1.00 96.31 65 LEU A O 1
ATOM 519 N N . PHE A 1 66 ? 7.415 -30.651 -47.643 1.00 95.12 66 PHE A N 1
ATOM 520 C CA . PHE A 1 66 ? 7.338 -29.205 -47.853 1.00 95.12 66 PHE A CA 1
ATOM 521 C C . PHE A 1 66 ? 6.004 -28.832 -48.517 1.00 95.12 66 PHE A C 1
ATOM 523 O O . PHE A 1 66 ? 5.839 -28.939 -49.734 1.00 95.12 66 PHE A O 1
ATOM 530 N N . ASN A 1 67 ? 5.046 -28.355 -47.723 1.00 97.00 67 ASN A N 1
ATOM 531 C CA . ASN A 1 67 ? 3.740 -27.901 -48.196 1.00 97.00 67 ASN A CA 1
ATOM 532 C C . ASN A 1 67 ? 3.856 -26.489 -48.799 1.00 97.00 67 ASN A C 1
ATOM 534 O O . ASN A 1 67 ? 3.661 -25.485 -48.114 1.00 97.00 67 ASN A O 1
ATOM 538 N N . ASN A 1 68 ? 4.209 -26.420 -50.086 1.00 94.81 68 ASN A N 1
ATOM 539 C CA . ASN A 1 68 ? 4.404 -25.169 -50.836 1.00 94.81 68 ASN A CA 1
ATOM 540 C C . ASN A 1 68 ? 3.158 -24.702 -51.612 1.00 94.81 68 ASN A C 1
ATOM 542 O O . ASN A 1 68 ? 2.983 -23.504 -51.823 1.00 94.81 68 ASN A O 1
ATOM 546 N N . ALA A 1 69 ? 2.314 -25.632 -52.069 1.00 91.62 69 ALA A N 1
ATOM 547 C CA . ALA A 1 69 ? 1.165 -25.308 -52.912 1.00 91.62 69 ALA A CA 1
ATOM 548 C C . ALA A 1 69 ? 0.212 -24.327 -52.208 1.00 91.62 69 ALA A C 1
ATOM 550 O O . ALA A 1 69 ? -0.136 -24.506 -51.040 1.00 91.62 69 ALA A O 1
ATOM 551 N N . GLY A 1 70 ? -0.221 -23.290 -52.924 1.00 92.19 70 GLY A N 1
ATOM 552 C CA . GLY A 1 70 ? -1.148 -22.308 -52.386 1.00 92.19 70 GLY A CA 1
ATOM 553 C C . GLY A 1 70 ? -1.680 -21.349 -53.440 1.00 92.19 70 GLY A C 1
ATOM 554 O O . GLY A 1 70 ? -1.080 -21.166 -54.497 1.00 92.19 70 GLY A O 1
ATOM 555 N N . ILE A 1 71 ? -2.809 -20.721 -53.129 1.00 92.31 71 ILE A N 1
ATOM 556 C CA . ILE A 1 71 ? -3.481 -19.741 -53.984 1.00 92.31 71 ILE A CA 1
ATOM 557 C C . ILE A 1 71 ? -3.726 -18.443 -53.221 1.00 92.31 71 ILE A C 1
ATOM 559 O O . ILE A 1 71 ? -3.970 -18.453 -52.014 1.00 92.31 71 ILE A O 1
ATOM 563 N N . SER A 1 72 ? -3.711 -17.321 -53.937 1.00 89.00 72 SER A N 1
ATOM 564 C CA . SER A 1 72 ? -4.147 -16.023 -53.424 1.00 89.00 72 SER A CA 1
ATOM 565 C C . SER A 1 72 ? -5.141 -15.411 -54.411 1.00 89.00 72 SER A C 1
ATOM 567 O O . SER A 1 72 ? -4.774 -15.176 -55.566 1.00 89.00 72 SER A O 1
ATOM 569 N N . PRO A 1 73 ? -6.411 -15.182 -54.026 1.00 82.56 73 PRO A N 1
ATOM 570 C CA . PRO A 1 73 ? -7.336 -14.462 -54.889 1.00 82.56 73 PRO A CA 1
ATOM 571 C C . PRO A 1 73 ? -6.901 -12.997 -55.037 1.00 82.56 73 PRO A C 1
ATOM 573 O O . PRO A 1 73 ? -6.160 -12.459 -54.214 1.00 82.56 73 PRO A O 1
ATOM 576 N N . LYS A 1 74 ? -7.404 -12.315 -56.076 1.00 78.06 74 LYS A N 1
ATOM 577 C CA . LYS A 1 74 ? -7.156 -10.876 -56.270 1.00 78.06 74 LYS A CA 1
ATOM 578 C C . LYS A 1 74 ? -7.534 -10.076 -55.018 1.00 78.06 74 LYS A C 1
ATOM 580 O O . LYS A 1 74 ? -8.482 -10.426 -54.308 1.00 78.06 74 LYS A O 1
ATOM 585 N N . PHE A 1 75 ? -6.820 -8.972 -54.785 1.00 77.31 75 PHE A N 1
ATOM 586 C CA . PHE A 1 75 ? -7.102 -8.067 -53.672 1.00 77.31 75 PHE A CA 1
ATOM 587 C C . PHE A 1 75 ? -8.586 -7.693 -53.636 1.00 77.31 75 PHE A C 1
ATOM 589 O O . PHE A 1 75 ? -9.141 -7.203 -54.619 1.00 77.31 75 PHE A O 1
ATOM 596 N N . THR A 1 76 ? -9.218 -7.933 -52.490 1.00 77.62 76 THR A N 1
ATOM 597 C CA . THR A 1 76 ? -10.653 -7.730 -52.301 1.00 77.62 76 THR A CA 1
ATOM 598 C C . THR A 1 76 ? -10.884 -6.997 -50.977 1.00 77.62 76 THR A C 1
ATOM 600 O O . THR A 1 76 ? -10.354 -7.402 -49.939 1.00 77.62 76 THR A O 1
ATOM 603 N N . ARG A 1 77 ? -11.639 -5.889 -51.022 1.00 77.06 77 ARG A N 1
ATOM 604 C CA . ARG A 1 77 ? -12.096 -5.140 -49.834 1.00 77.06 77 ARG A CA 1
ATOM 605 C C . ARG A 1 77 ? -13.233 -5.891 -49.142 1.00 77.06 77 ARG A C 1
ATOM 607 O O . ARG A 1 77 ? -13.890 -6.707 -49.780 1.00 77.06 77 ARG A O 1
ATOM 614 N N . ILE A 1 78 ? -13.495 -5.583 -47.870 1.00 88.88 78 ILE A N 1
ATOM 615 C CA . ILE A 1 78 ? -14.453 -6.327 -47.030 1.00 88.88 78 ILE A CA 1
ATOM 616 C C . ILE A 1 78 ? -15.835 -6.501 -47.674 1.00 88.88 78 ILE A C 1
ATOM 618 O O . ILE A 1 78 ? -16.399 -7.586 -47.652 1.00 88.88 78 ILE A O 1
ATOM 622 N N . ASN A 1 79 ? -16.340 -5.460 -48.334 1.00 88.56 79 ASN A N 1
ATOM 623 C CA . ASN A 1 79 ? -17.658 -5.430 -48.963 1.00 88.56 79 ASN A CA 1
ATOM 624 C C . ASN A 1 79 ? -17.745 -6.189 -50.301 1.00 88.56 79 ASN A C 1
ATOM 626 O O . ASN A 1 79 ? -18.812 -6.232 -50.903 1.00 88.56 79 ASN A O 1
ATOM 630 N N . LEU A 1 80 ? -16.633 -6.740 -50.792 1.00 87.38 80 LEU A N 1
ATOM 631 C CA . LEU A 1 80 ? -16.548 -7.452 -52.070 1.00 87.38 80 LEU A CA 1
ATOM 632 C C . LEU A 1 80 ? -16.126 -8.921 -51.904 1.00 87.38 80 LEU A C 1
ATOM 634 O O . LEU A 1 80 ? -15.964 -9.621 -52.904 1.00 87.38 80 LEU A O 1
ATOM 638 N N . VAL A 1 81 ? -15.920 -9.382 -50.664 1.00 89.88 81 VAL A N 1
ATOM 639 C CA . VAL A 1 81 ? -15.497 -10.757 -50.362 1.00 89.88 81 VAL A CA 1
ATOM 640 C C . VAL A 1 81 ? -16.612 -11.738 -50.719 1.00 89.88 81 VAL A C 1
ATOM 642 O O . VAL A 1 81 ? -17.763 -11.546 -50.334 1.00 89.88 81 VAL A O 1
ATOM 645 N N . LYS A 1 82 ? -16.261 -12.811 -51.435 1.00 89.06 82 LYS A N 1
ATOM 646 C CA . LYS A 1 82 ? -17.185 -13.895 -51.794 1.00 89.06 82 LYS A CA 1
ATOM 647 C C . LYS A 1 82 ? -16.926 -15.150 -50.967 1.00 89.06 82 LYS A C 1
ATOM 649 O O . LYS A 1 82 ? -15.775 -15.462 -50.654 1.00 89.06 82 LYS A O 1
ATOM 654 N N . VAL A 1 83 ? -17.989 -15.900 -50.680 1.00 91.56 83 VAL A N 1
ATOM 655 C CA . VAL A 1 83 ? -17.921 -17.164 -49.929 1.00 91.56 83 VAL A CA 1
ATOM 656 C C . VAL A 1 83 ? -16.983 -18.151 -50.624 1.00 91.56 83 VAL A C 1
ATOM 658 O O . VAL A 1 83 ? -16.100 -18.711 -49.985 1.00 91.56 83 VAL A O 1
ATOM 661 N N . GLU A 1 84 ? -17.079 -18.281 -51.947 1.00 90.94 84 GLU A N 1
ATOM 662 C CA . GLU A 1 84 ? -16.277 -19.231 -52.722 1.00 90.94 84 GLU A CA 1
ATOM 663 C C . GLU A 1 84 ? -14.777 -18.919 -52.636 1.00 90.94 84 GLU A C 1
ATOM 665 O O . GLU A 1 84 ? -13.956 -19.835 -52.612 1.00 90.94 84 GLU A O 1
ATOM 670 N N . GLN A 1 85 ? -14.400 -17.637 -52.545 1.00 88.31 85 GLN A N 1
ATOM 671 C CA . GLN A 1 85 ? -13.002 -17.227 -52.374 1.00 88.31 85 GLN A CA 1
ATOM 672 C C . GLN A 1 85 ? -12.478 -17.606 -50.986 1.00 88.31 85 GLN A C 1
ATOM 674 O O . GLN A 1 85 ? -11.362 -18.110 -50.884 1.00 88.31 85 GLN A O 1
ATOM 679 N N . MET A 1 86 ? -13.279 -17.390 -49.934 1.00 91.56 86 MET A N 1
ATOM 680 C CA . MET A 1 86 ? -12.941 -17.799 -48.565 1.00 91.56 86 MET A CA 1
ATOM 681 C C . MET A 1 86 ? -12.772 -19.318 -48.476 1.00 91.56 86 MET A C 1
ATOM 683 O O . MET A 1 86 ? -11.747 -19.791 -47.990 1.00 91.56 86 MET A O 1
ATOM 687 N N . THR A 1 87 ? -13.743 -20.079 -48.987 1.00 92.75 87 THR A N 1
ATOM 688 C CA . THR A 1 87 ? -13.738 -21.544 -48.915 1.00 92.75 87 THR A CA 1
ATOM 689 C C . THR A 1 87 ? -12.605 -22.150 -49.739 1.00 92.75 87 THR A C 1
ATOM 691 O O . THR A 1 87 ? -11.861 -22.969 -49.210 1.00 92.75 87 THR A O 1
ATOM 694 N N . SER A 1 88 ? -12.415 -21.735 -50.997 1.00 90.50 88 SER A N 1
ATOM 695 C CA . SER A 1 88 ? -11.325 -22.262 -51.838 1.00 90.50 88 SER A CA 1
ATOM 696 C C . SER A 1 88 ? -9.944 -21.930 -51.268 1.00 90.50 88 SER A C 1
ATOM 698 O O . SER A 1 88 ? -9.105 -22.821 -51.154 1.00 90.50 88 SER A O 1
ATOM 700 N N . GLY A 1 89 ? -9.725 -20.686 -50.821 1.00 91.19 89 GLY A N 1
ATOM 701 C CA . GLY A 1 89 ? -8.477 -20.280 -50.174 1.00 91.19 89 GLY A CA 1
ATOM 702 C C . GLY A 1 89 ? -8.174 -21.101 -48.921 1.00 91.19 89 GLY A C 1
ATOM 703 O O . GLY A 1 89 ? -7.048 -21.559 -48.747 1.00 91.19 89 GLY A O 1
ATOM 704 N N . PHE A 1 90 ? -9.178 -21.349 -48.077 1.00 95.75 90 PHE A N 1
ATOM 705 C CA . PHE A 1 90 ? -9.028 -22.156 -46.865 1.00 95.75 90 PHE A CA 1
ATOM 706 C C . PHE A 1 90 ? -8.770 -23.641 -47.170 1.00 95.75 90 PHE A C 1
ATOM 708 O O . PHE A 1 90 ? -7.879 -24.255 -46.580 1.00 95.75 90 PHE A O 1
ATOM 715 N N . VAL A 1 91 ? -9.500 -24.226 -48.124 1.00 96.88 91 VAL A N 1
ATOM 716 C CA . VAL A 1 91 ? -9.322 -25.631 -48.524 1.00 96.88 91 VAL A CA 1
ATOM 717 C C . VAL A 1 91 ? -7.912 -25.863 -49.069 1.00 96.88 91 VAL A C 1
ATOM 719 O O . VAL A 1 91 ? -7.217 -26.761 -48.596 1.00 96.88 91 VAL A O 1
ATOM 722 N N . THR A 1 92 ? -7.452 -25.029 -50.003 1.00 94.56 92 THR A N 1
ATOM 723 C CA . THR A 1 92 ? -6.134 -25.194 -50.628 1.00 94.56 92 THR A CA 1
ATOM 724 C C . THR A 1 92 ? -4.983 -24.828 -49.690 1.00 94.56 92 THR A C 1
ATOM 726 O O . THR A 1 92 ? -3.999 -25.556 -49.635 1.00 94.56 92 THR A O 1
ATOM 729 N N . ASN A 1 93 ? -5.071 -23.723 -48.941 1.00 97.19 93 ASN A N 1
ATOM 730 C CA . ASN A 1 93 ? -3.930 -23.234 -48.157 1.00 97.19 93 ASN A CA 1
ATOM 731 C C . ASN A 1 93 ? -3.864 -23.797 -46.730 1.00 97.19 93 ASN A C 1
ATOM 733 O O . ASN A 1 93 ? -2.817 -23.660 -46.105 1.00 97.19 93 ASN A O 1
ATOM 737 N N . THR A 1 94 ? -4.946 -24.374 -46.196 1.00 97.31 94 THR A N 1
ATOM 738 C CA . THR A 1 94 ? -5.021 -24.829 -44.794 1.00 97.31 94 THR A CA 1
ATOM 739 C C . THR A 1 94 ? -5.377 -26.308 -44.693 1.00 97.31 94 THR A C 1
ATOM 741 O O . THR A 1 94 ? -4.629 -27.083 -44.098 1.00 97.31 94 THR A O 1
ATOM 744 N N . VAL A 1 95 ? -6.501 -26.717 -45.292 1.00 97.38 95 VAL A N 1
ATOM 745 C CA . VAL A 1 95 ? -6.992 -28.102 -45.183 1.00 97.38 95 VAL A CA 1
ATOM 746 C C . VAL A 1 95 ? -6.069 -29.064 -45.925 1.00 97.38 95 VAL A C 1
ATOM 748 O O . VAL A 1 95 ? -5.720 -30.110 -45.383 1.00 97.38 95 VAL A O 1
ATOM 751 N N . ALA A 1 96 ? -5.624 -28.708 -47.131 1.00 97.19 96 ALA A N 1
ATOM 752 C CA . ALA A 1 96 ? -4.739 -29.560 -47.915 1.00 97.19 96 ALA A CA 1
ATOM 753 C C . ALA A 1 96 ? -3.379 -29.824 -47.238 1.00 97.19 96 ALA A C 1
ATOM 755 O O . ALA A 1 96 ? -3.046 -30.998 -47.091 1.00 97.19 96 ALA A O 1
ATOM 756 N N . PRO A 1 97 ? -2.631 -28.827 -46.714 1.00 97.88 97 PRO A N 1
ATOM 757 C CA . PRO A 1 97 ? -1.426 -29.096 -45.920 1.00 97.88 97 PRO A CA 1
ATOM 758 C C . PRO A 1 97 ? -1.663 -30.027 -44.724 1.00 97.88 97 PRO A C 1
ATOM 760 O O . PRO A 1 97 ? -0.839 -30.904 -44.456 1.00 97.88 97 PRO A O 1
ATOM 763 N N . LEU A 1 98 ? -2.804 -29.890 -44.032 1.00 98.00 98 LEU A N 1
ATOM 764 C CA . LEU A 1 98 ? -3.182 -30.782 -42.933 1.00 98.00 98 LEU A CA 1
ATOM 765 C C . LEU A 1 98 ? -3.384 -32.221 -43.390 1.00 98.00 98 LEU A C 1
ATOM 767 O O . LEU A 1 98 ? -2.763 -33.145 -42.860 1.00 98.00 98 LEU A O 1
ATOM 771 N N . MET A 1 99 ? -4.241 -32.405 -44.386 1.00 97.88 99 MET A N 1
ATOM 772 C CA . MET A 1 99 ? -4.587 -33.725 -44.893 1.00 97.88 99 MET A CA 1
ATOM 773 C C . MET A 1 99 ? -3.389 -34.404 -45.561 1.00 97.88 99 MET A C 1
ATOM 775 O O . MET A 1 99 ? -3.227 -35.618 -45.436 1.00 97.88 99 MET A O 1
ATOM 779 N N . LEU A 1 100 ? -2.529 -33.635 -46.234 1.00 96.31 100 LEU A N 1
ATOM 780 C CA . LEU A 1 100 ? -1.358 -34.168 -46.918 1.00 96.31 100 LEU A CA 1
ATOM 781 C C . LEU A 1 100 ? -0.322 -34.614 -45.891 1.00 96.31 100 LEU A C 1
ATOM 783 O O . LEU A 1 100 ? 0.159 -35.741 -45.955 1.00 96.31 100 LEU A O 1
ATOM 787 N N . THR A 1 101 ? -0.072 -33.792 -44.868 1.00 98.00 101 THR A N 1
ATOM 788 C CA . THR A 1 101 ? 0.786 -34.181 -43.743 1.00 98.00 101 THR A CA 1
ATOM 789 C C . THR A 1 101 ? 0.274 -35.456 -43.088 1.00 98.00 101 THR A C 1
ATOM 791 O O . THR A 1 101 ? 1.047 -36.402 -42.959 1.00 98.00 101 THR A O 1
ATOM 794 N N . LYS A 1 102 ? -1.031 -35.541 -42.783 1.00 97.50 102 LYS A N 1
ATOM 795 C CA . LYS A 1 102 ? -1.676 -36.749 -42.238 1.00 97.50 102 LYS A CA 1
ATOM 796 C C . LYS A 1 102 ? -1.386 -37.997 -43.082 1.00 97.50 102 LYS A C 1
ATOM 798 O O . LYS A 1 102 ? -1.060 -39.037 -42.517 1.00 97.50 102 LYS A O 1
ATOM 803 N N . ALA A 1 103 ? -1.496 -37.901 -44.406 1.00 97.25 103 ALA A N 1
ATOM 804 C CA . ALA A 1 103 ? -1.248 -39.026 -45.308 1.00 97.25 103 ALA A CA 1
ATOM 805 C C . ALA A 1 103 ? 0.232 -39.464 -45.317 1.00 97.25 103 ALA A C 1
ATOM 807 O O . ALA A 1 103 ? 0.522 -40.653 -45.422 1.00 97.25 103 ALA A O 1
ATOM 808 N N . PHE A 1 104 ? 1.166 -38.521 -45.155 1.00 97.44 104 PHE A N 1
ATOM 809 C CA . PHE A 1 104 ? 2.611 -38.773 -45.170 1.00 97.44 104 PHE A CA 1
ATOM 810 C C . PHE A 1 104 ? 3.228 -39.104 -43.801 1.00 97.44 104 PHE A C 1
ATOM 812 O O . PHE A 1 104 ? 4.384 -39.537 -43.760 1.00 97.44 104 PHE A O 1
ATOM 819 N N . VAL A 1 105 ? 2.482 -38.976 -42.692 1.00 97.62 105 VAL A N 1
ATOM 820 C CA . VAL A 1 105 ? 2.951 -39.335 -41.336 1.00 97.62 105 VAL A CA 1
ATOM 821 C C . VAL A 1 105 ? 3.632 -40.713 -41.285 1.00 97.62 105 VAL A C 1
ATOM 823 O O . VAL A 1 105 ? 4.709 -40.785 -40.697 1.00 97.62 105 VAL A O 1
ATOM 826 N N . PRO A 1 106 ? 3.112 -41.800 -41.898 1.00 97.06 106 PRO A N 1
ATOM 827 C CA . PRO A 1 106 ? 3.774 -43.107 -41.841 1.00 97.06 106 PRO A CA 1
ATOM 828 C C . PRO A 1 106 ? 5.210 -43.101 -42.391 1.00 97.06 106 PRO A C 1
ATOM 830 O O . PRO A 1 106 ? 6.096 -43.710 -41.793 1.00 97.06 106 PRO A O 1
ATOM 833 N N . LEU A 1 107 ? 5.462 -42.380 -43.490 1.00 97.25 107 LEU A N 1
ATOM 834 C CA . LEU A 1 107 ? 6.798 -42.270 -44.086 1.00 97.25 107 LEU A CA 1
ATOM 835 C C . LEU A 1 107 ? 7.711 -41.336 -43.283 1.00 97.25 107 LEU A C 1
ATOM 837 O O . LEU A 1 107 ? 8.902 -41.618 -43.164 1.00 97.25 107 LEU A O 1
ATOM 841 N N . LEU A 1 108 ? 7.162 -40.260 -42.708 1.00 97.12 108 LEU A N 1
ATOM 842 C CA . LEU A 1 108 ? 7.895 -39.348 -41.821 1.00 97.12 108 LEU A CA 1
ATOM 843 C C . LEU A 1 108 ? 8.338 -40.058 -40.532 1.00 97.12 108 LEU A C 1
ATOM 845 O O . LEU A 1 108 ? 9.496 -39.946 -40.136 1.00 97.12 108 LEU A O 1
ATOM 849 N N . LYS A 1 109 ? 7.449 -40.851 -39.913 1.00 96.25 109 LYS A N 1
ATOM 850 C CA . LYS A 1 109 ? 7.772 -41.675 -38.735 1.00 96.25 109 LYS A CA 1
ATOM 851 C C . LYS A 1 109 ? 8.882 -42.672 -39.042 1.00 96.25 109 LYS A C 1
ATOM 853 O O . LYS A 1 109 ? 9.805 -42.810 -38.247 1.00 96.25 109 LYS A O 1
ATOM 858 N N . ARG A 1 110 ? 8.814 -43.337 -40.200 1.00 95.06 110 ARG A N 1
ATOM 859 C CA . ARG A 1 110 ? 9.844 -44.289 -40.635 1.00 95.06 110 ARG A CA 1
ATOM 860 C C . ARG A 1 110 ? 11.216 -43.615 -40.738 1.00 95.06 110 ARG A C 1
ATOM 862 O O . ARG A 1 110 ? 12.178 -44.096 -40.146 1.00 95.06 110 ARG A O 1
ATOM 869 N N . ALA A 1 111 ? 11.280 -42.445 -41.376 1.00 94.06 111 ALA A N 1
ATOM 870 C CA . ALA A 1 111 ? 12.516 -41.669 -41.481 1.00 94.06 111 ALA A CA 1
ATOM 871 C C . ALA A 1 111 ? 13.050 -41.229 -40.105 1.00 94.06 111 ALA A C 1
ATOM 873 O O . ALA A 1 111 ? 14.247 -41.328 -39.827 1.00 94.06 111 ALA A O 1
ATOM 874 N N . ALA A 1 112 ? 12.152 -40.799 -39.211 1.00 92.31 112 ALA A N 1
ATOM 875 C CA . ALA A 1 112 ? 12.500 -40.390 -37.856 1.00 92.31 112 ALA A CA 1
ATOM 876 C C . ALA A 1 112 ? 13.013 -41.548 -36.983 1.00 92.31 112 ALA A C 1
ATOM 878 O O . ALA A 1 112 ? 13.888 -41.332 -36.142 1.00 92.31 112 ALA A O 1
ATOM 879 N N . GLN A 1 113 ? 12.482 -42.760 -37.175 1.00 91.31 113 GLN A N 1
ATOM 880 C CA . GLN A 1 113 ? 12.879 -43.975 -36.456 1.00 91.31 113 GLN A CA 1
ATOM 881 C C . GLN A 1 113 ? 14.267 -44.464 -36.878 1.00 91.31 113 GLN A C 1
ATOM 883 O O . GLN A 1 113 ? 15.086 -44.778 -36.010 1.00 91.31 113 GLN A O 1
ATOM 888 N N . ASN A 1 114 ? 14.565 -44.443 -38.182 1.00 88.50 114 ASN A N 1
ATOM 889 C CA . ASN A 1 114 ? 15.874 -44.837 -38.720 1.00 88.50 114 ASN A CA 1
ATOM 890 C C . ASN A 1 114 ? 17.030 -44.008 -38.146 1.00 88.50 114 ASN A C 1
ATOM 892 O O . ASN A 1 114 ? 18.157 -44.486 -38.059 1.00 88.50 114 ASN A O 1
ATOM 896 N N . LYS A 1 115 ? 16.740 -42.772 -37.725 1.00 86.06 115 LYS A N 1
ATOM 897 C CA . LYS A 1 115 ? 17.702 -41.828 -37.140 1.00 86.06 115 LYS A CA 1
ATOM 898 C C . LYS A 1 115 ? 17.320 -41.425 -35.718 1.00 86.06 115 LYS A C 1
ATOM 900 O O . LYS A 1 115 ? 17.533 -40.290 -35.301 1.00 86.06 115 LYS A O 1
ATOM 905 N N . SER A 1 116 ? 16.739 -42.356 -34.961 1.00 78.88 116 SER A N 1
ATOM 906 C CA . SER A 1 116 ? 16.251 -42.102 -33.597 1.00 78.88 116 SER A CA 1
ATOM 907 C C . SER A 1 116 ? 17.337 -41.626 -32.621 1.00 78.88 116 SER A C 1
ATOM 909 O O . SER A 1 116 ? 17.015 -40.904 -31.678 1.00 78.88 116 SER A O 1
ATOM 911 N N . SER A 1 117 ? 18.606 -41.972 -32.875 1.00 74.00 117 SER A N 1
ATOM 912 C CA . SER A 1 117 ? 19.782 -41.515 -32.122 1.00 74.00 117 SER A CA 1
ATOM 913 C C . SER A 1 117 ? 20.318 -40.137 -32.534 1.00 74.00 117 SER A C 1
ATOM 915 O O . SER A 1 117 ? 21.190 -39.609 -31.848 1.00 74.00 117 SER A O 1
ATOM 917 N N . GLU A 1 118 ? 19.852 -39.555 -33.645 1.00 78.00 118 GLU A N 1
ATOM 918 C CA . GLU A 1 118 ? 20.253 -38.216 -34.094 1.00 78.00 118 GLU A CA 1
ATOM 919 C C . GLU A 1 118 ? 19.347 -37.131 -33.491 1.00 78.00 118 GLU A C 1
ATOM 921 O O . GLU A 1 118 ? 18.157 -37.3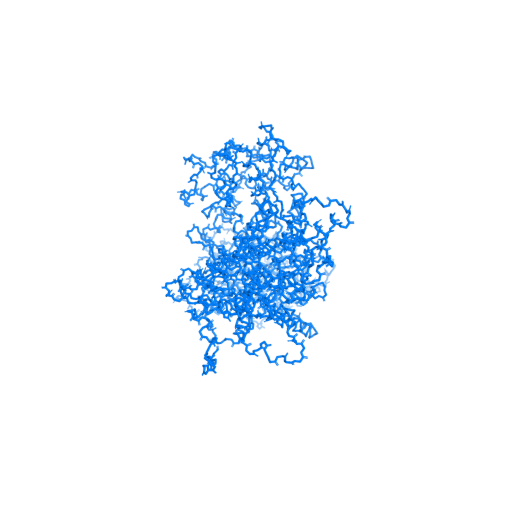48 -33.218 1.00 78.00 118 GLU A O 1
ATOM 926 N N . SER A 1 119 ? 19.905 -35.931 -33.311 1.00 79.44 119 SER A N 1
ATOM 927 C CA . SER A 1 119 ? 19.136 -34.759 -32.897 1.00 79.44 119 SER A CA 1
ATOM 928 C C . SER A 1 119 ? 18.049 -34.422 -33.923 1.00 79.44 119 SER A C 1
ATOM 930 O O . SER A 1 119 ? 18.176 -34.676 -35.124 1.00 79.44 119 SER A O 1
ATOM 932 N N . LEU A 1 120 ? 16.949 -33.843 -33.436 1.00 81.81 120 LEU A N 1
ATOM 933 C CA . LEU A 1 120 ? 15.865 -33.359 -34.284 1.00 81.81 120 LEU A CA 1
ATOM 934 C C . LEU A 1 120 ? 16.414 -32.336 -35.277 1.00 81.81 120 LEU A C 1
ATOM 936 O O . LEU A 1 120 ? 16.911 -31.290 -34.867 1.00 81.81 120 LEU A O 1
ATOM 940 N N . SER A 1 121 ? 16.346 -32.662 -36.565 1.00 84.44 121 SER A N 1
ATOM 941 C CA . SER A 1 121 ? 16.826 -31.818 -37.656 1.00 84.44 121 SER A CA 1
ATOM 942 C C . SER A 1 121 ? 16.218 -32.245 -38.992 1.00 84.44 121 SER A C 1
ATOM 944 O O . SER A 1 121 ? 15.536 -33.272 -39.083 1.00 84.44 121 SER A O 1
ATOM 946 N N . ALA A 1 122 ? 16.494 -31.482 -40.051 1.00 83.12 122 ALA A N 1
ATOM 947 C CA . ALA A 1 122 ? 16.048 -31.808 -41.405 1.00 83.12 122 ALA A CA 1
ATOM 948 C C . ALA A 1 122 ? 16.606 -33.132 -41.956 1.00 83.12 122 ALA A C 1
ATOM 950 O O . ALA A 1 122 ? 16.014 -33.695 -42.876 1.00 83.12 122 ALA A O 1
ATOM 951 N N . SER A 1 123 ? 17.705 -33.665 -41.399 1.00 81.44 123 SER A N 1
ATOM 952 C CA . SER A 1 123 ? 18.208 -34.994 -41.776 1.00 81.44 123 SER A CA 1
ATOM 953 C C . SER A 1 123 ? 17.356 -36.129 -41.206 1.00 81.44 123 SER A C 1
ATOM 955 O O . SER A 1 123 ? 17.428 -37.238 -41.738 1.00 81.44 123 SER A O 1
ATOM 957 N N . ARG A 1 124 ? 16.565 -35.869 -40.154 1.00 88.38 124 ARG A N 1
ATOM 958 C CA . ARG A 1 124 ? 15.701 -36.838 -39.471 1.00 88.38 124 ARG A CA 1
ATOM 959 C C . ARG A 1 124 ? 14.296 -36.833 -40.070 1.00 88.38 124 ARG A C 1
ATOM 961 O O . ARG A 1 124 ? 14.014 -37.656 -40.939 1.00 88.38 124 ARG A O 1
ATOM 968 N N . ALA A 1 125 ? 13.441 -35.907 -39.637 1.00 94.69 125 ALA A N 1
ATOM 969 C CA . ALA A 1 125 ? 12.099 -35.718 -40.177 1.00 94.69 125 ALA A CA 1
ATOM 970 C C . ALA A 1 125 ? 11.576 -34.304 -39.870 1.00 94.69 125 ALA A C 1
ATOM 972 O O . ALA A 1 125 ? 11.497 -33.903 -38.705 1.00 94.69 125 ALA A O 1
ATOM 973 N N . VAL A 1 126 ? 11.188 -33.558 -40.905 1.00 96.25 126 VAL A N 1
ATOM 974 C CA . VAL A 1 126 ? 10.621 -32.207 -40.802 1.00 96.25 126 VAL A CA 1
ATOM 975 C C . VAL A 1 126 ? 9.395 -32.038 -41.705 1.00 96.25 126 VAL A C 1
ATOM 977 O O . VAL A 1 126 ? 9.331 -32.563 -42.819 1.00 96.25 126 VAL A O 1
ATOM 980 N N . VAL A 1 127 ? 8.436 -31.241 -41.243 1.00 98.00 127 VAL A N 1
ATOM 981 C CA . VAL A 1 127 ? 7.308 -30.733 -42.026 1.00 98.00 127 VAL A CA 1
ATOM 982 C C . VAL A 1 127 ? 7.409 -29.213 -42.075 1.00 98.00 127 VAL A C 1
ATOM 984 O O . VAL A 1 127 ? 7.453 -28.549 -41.039 1.00 98.00 127 VAL A O 1
ATOM 987 N N . VAL A 1 128 ? 7.437 -28.658 -43.282 1.00 97.62 128 VAL A N 1
ATOM 988 C CA . VAL A 1 128 ? 7.510 -27.215 -43.519 1.00 97.62 128 VAL A CA 1
ATOM 989 C C . VAL A 1 128 ? 6.241 -26.765 -44.228 1.00 97.62 128 VAL A C 1
ATOM 991 O O . VAL A 1 128 ? 5.965 -27.182 -45.352 1.00 97.62 128 VAL A O 1
ATOM 994 N N . ASN A 1 129 ? 5.476 -25.893 -43.580 1.00 98.00 129 ASN A N 1
ATOM 995 C CA . ASN A 1 129 ? 4.265 -25.294 -44.128 1.00 98.00 129 ASN A CA 1
ATOM 996 C C . ASN A 1 129 ? 4.578 -23.893 -44.652 1.00 98.00 129 ASN A C 1
ATOM 998 O O . ASN A 1 129 ? 4.876 -22.987 -43.874 1.00 98.00 129 ASN A O 1
ATOM 1002 N N . LEU A 1 130 ? 4.502 -23.680 -45.969 1.00 97.25 130 LEU A N 1
ATOM 1003 C CA . LEU A 1 130 ? 4.766 -22.359 -46.528 1.00 97.25 130 LEU A CA 1
ATOM 1004 C C . LEU A 1 130 ? 3.585 -21.421 -46.246 1.00 97.25 130 LEU A C 1
ATOM 1006 O O . LEU A 1 130 ? 2.525 -21.473 -46.879 1.00 97.25 130 LEU A O 1
ATOM 1010 N N . SER A 1 131 ? 3.780 -20.559 -45.259 1.00 96.31 131 SER A N 1
ATOM 1011 C CA . SER A 1 131 ? 2.835 -19.554 -44.802 1.00 96.31 131 SER A CA 1
ATOM 1012 C C . SER A 1 131 ? 3.166 -18.177 -45.403 1.00 96.31 131 SER A C 1
ATOM 1014 O O . SER A 1 131 ? 3.819 -18.056 -46.441 1.00 96.31 131 SER A O 1
ATOM 1016 N N . SER A 1 132 ? 2.655 -17.104 -44.811 1.00 93.94 132 SER A N 1
ATOM 1017 C CA . SER A 1 132 ? 2.886 -15.732 -45.261 1.00 93.94 132 SER A CA 1
ATOM 1018 C C . SER A 1 132 ? 2.845 -14.788 -44.075 1.00 93.94 132 SER A C 1
ATOM 1020 O O . SER A 1 132 ? 2.015 -14.981 -43.190 1.00 93.94 132 SER A O 1
ATOM 1022 N N . ILE A 1 133 ? 3.666 -13.733 -44.089 1.00 91.69 133 ILE A N 1
ATOM 1023 C CA . ILE A 1 133 ? 3.560 -12.632 -43.119 1.00 91.69 133 ILE A CA 1
ATOM 1024 C C . ILE A 1 133 ? 2.136 -12.061 -43.065 1.00 91.69 133 ILE A C 1
ATOM 1026 O O . ILE A 1 133 ? 1.671 -11.653 -42.014 1.00 91.69 133 ILE A O 1
ATOM 1030 N N . LEU A 1 134 ? 1.378 -12.135 -44.167 1.00 91.75 134 LEU A N 1
ATOM 1031 C CA . LEU A 1 134 ? -0.022 -11.706 -44.204 1.00 91.75 134 LEU A CA 1
ATOM 1032 C C . LEU A 1 134 ? -0.966 -12.582 -43.358 1.00 91.75 134 LEU A C 1
ATOM 1034 O O . LEU A 1 134 ? -2.083 -12.153 -43.076 1.00 91.75 134 LEU A O 1
ATOM 1038 N N . GLY A 1 135 ? -0.535 -13.790 -42.987 1.00 90.06 135 GLY A N 1
ATOM 1039 C CA . GLY A 1 135 ? -1.205 -14.683 -42.040 1.00 90.06 135 GLY A CA 1
ATOM 1040 C C . GLY A 1 135 ? -0.780 -14.475 -40.584 1.00 90.06 135 GLY A C 1
ATOM 1041 O O . GLY A 1 135 ? -1.309 -15.156 -39.712 1.00 90.06 135 GLY A O 1
ATOM 1042 N N . SER A 1 136 ? 0.156 -13.562 -40.306 1.00 91.81 136 SER A N 1
ATOM 1043 C CA . SER A 1 136 ? 0.363 -13.055 -38.950 1.00 91.81 136 SER A CA 1
ATOM 1044 C C . SER A 1 136 ? -0.805 -12.142 -38.593 1.00 91.81 136 SER A C 1
ATOM 1046 O O . SER A 1 136 ? -1.079 -11.170 -39.301 1.00 91.81 136 SER A O 1
ATOM 1048 N N . ILE A 1 137 ? -1.511 -12.472 -37.512 1.00 88.25 137 ILE A N 1
ATOM 1049 C CA . ILE A 1 137 ? -2.573 -11.606 -36.993 1.00 88.25 137 ILE A CA 1
ATOM 1050 C C . ILE A 1 137 ? -1.944 -10.357 -36.364 1.00 88.25 137 ILE A C 1
ATOM 1052 O O . ILE A 1 137 ? -2.431 -9.259 -36.615 1.00 88.25 137 ILE A O 1
ATOM 1056 N N . ALA A 1 138 ? -0.829 -10.524 -35.643 1.00 80.94 138 ALA A N 1
ATOM 1057 C CA . ALA A 1 138 ? -0.095 -9.439 -34.989 1.00 80.94 138 ALA A CA 1
ATOM 1058 C C . ALA A 1 138 ? 0.448 -8.391 -35.985 1.00 80.94 138 ALA A C 1
ATOM 1060 O O . ALA A 1 138 ? 0.327 -7.197 -35.752 1.00 80.94 138 ALA A O 1
ATOM 1061 N N . GLU A 1 139 ? 0.962 -8.811 -37.148 1.00 83.81 139 GLU A N 1
ATOM 1062 C CA . GLU A 1 139 ? 1.521 -7.896 -38.164 1.00 83.81 139 GLU A CA 1
ATOM 1063 C C . GLU A 1 139 ? 0.462 -7.322 -39.129 1.00 83.81 139 GLU A C 1
ATOM 1065 O O . GLU A 1 139 ? 0.777 -6.668 -40.131 1.00 83.81 139 GLU A O 1
ATOM 1070 N N . ASN A 1 140 ? -0.829 -7.579 -38.897 1.00 85.25 140 ASN A N 1
ATOM 1071 C CA . ASN A 1 140 ? -1.889 -7.154 -39.805 1.00 85.25 140 ASN A CA 1
ATOM 1072 C C . ASN A 1 140 ? -2.356 -5.709 -39.547 1.00 85.25 140 ASN A C 1
ATOM 1074 O O . ASN A 1 140 ? -3.460 -5.476 -39.065 1.00 85.25 140 ASN A O 1
ATOM 1078 N N . SER A 1 141 ? -1.563 -4.729 -39.980 1.00 78.81 141 SER A N 1
ATOM 1079 C CA . SER A 1 141 ? -1.908 -3.295 -39.899 1.00 78.81 141 SER A CA 1
ATOM 1080 C C . SER A 1 141 ? -2.673 -2.743 -41.115 1.00 78.81 141 SER A C 1
ATOM 1082 O O . SER A 1 141 ? -3.124 -1.600 -41.109 1.00 78.81 141 SER A O 1
ATOM 1084 N N . GLN A 1 142 ? -2.820 -3.535 -42.184 1.00 79.56 142 GLN A N 1
ATOM 1085 C CA . GLN A 1 142 ? -3.330 -3.065 -43.484 1.00 79.56 142 GLN A CA 1
ATOM 1086 C C . GLN A 1 142 ? -4.709 -3.633 -43.858 1.00 79.56 142 GLN A C 1
ATOM 1088 O O . GLN A 1 142 ? -5.359 -3.126 -44.776 1.00 79.56 142 GLN A O 1
ATOM 1093 N N . GLY A 1 143 ? -5.159 -4.701 -43.190 1.00 86.19 143 GLY A N 1
ATOM 1094 C CA . GLY A 1 143 ? -6.405 -5.388 -43.527 1.00 86.19 143 GLY A CA 1
ATOM 1095 C C . GLY A 1 143 ? -6.424 -5.948 -44.959 1.00 86.19 143 GLY A C 1
ATOM 1096 O O . GLY A 1 143 ? -5.380 -6.256 -45.548 1.00 86.19 143 GLY A O 1
ATOM 1097 N N . GLY A 1 144 ? -7.632 -6.113 -45.518 1.00 89.81 144 GLY A N 1
ATOM 1098 C CA . GLY A 1 144 ? -7.846 -6.642 -46.872 1.00 89.81 144 GLY A CA 1
ATOM 1099 C C . GLY A 1 144 ? -7.407 -8.102 -47.046 1.00 89.81 144 GLY A C 1
ATOM 1100 O O . GLY A 1 144 ? -7.004 -8.761 -46.093 1.00 89.81 144 GLY A O 1
ATOM 1101 N N . LEU A 1 145 ? -7.495 -8.627 -48.277 1.00 88.94 145 LEU A N 1
ATOM 1102 C CA . LEU A 1 145 ? -7.067 -10.001 -48.619 1.00 88.94 145 LEU A CA 1
ATOM 1103 C C . LEU A 1 145 ? -7.650 -11.087 -47.690 1.00 88.94 145 LEU A C 1
ATOM 1105 O O . LEU A 1 145 ? -6.992 -12.091 -47.422 1.00 88.94 145 LEU A O 1
ATOM 1109 N N . TYR A 1 146 ? -8.889 -10.895 -47.223 1.00 90.75 146 TYR A N 1
ATOM 1110 C CA . TYR A 1 146 ? -9.532 -11.727 -46.198 1.00 90.75 146 TYR A CA 1
ATOM 1111 C C . TYR A 1 146 ? -9.379 -13.241 -46.429 1.00 90.75 146 TYR A C 1
ATOM 1113 O O . TYR A 1 146 ? -8.917 -13.909 -45.502 1.00 90.75 146 TYR A O 1
ATOM 1121 N N . PRO A 1 147 ? -9.639 -13.795 -47.638 1.00 92.81 147 PRO A N 1
ATOM 1122 C CA . PRO A 1 147 ? -9.454 -15.228 -47.873 1.00 92.81 147 PRO A CA 1
ATOM 1123 C C . PRO A 1 147 ? -8.015 -15.702 -47.669 1.00 92.81 147 PRO A C 1
ATOM 1125 O O . PRO A 1 147 ? -7.773 -16.742 -47.061 1.00 92.81 147 PRO A O 1
ATOM 1128 N N . TYR A 1 148 ? -7.046 -14.924 -48.157 1.00 93.88 148 TYR A N 1
ATOM 1129 C CA . TYR A 1 148 ? -5.639 -15.293 -48.089 1.00 93.88 148 TYR A CA 1
ATOM 1130 C C . TYR A 1 148 ? -5.111 -15.186 -46.656 1.00 93.88 148 TYR A C 1
ATOM 1132 O O . TYR A 1 148 ? -4.558 -16.160 -46.145 1.00 93.88 148 TYR A O 1
ATOM 1140 N N . ARG A 1 149 ? -5.361 -14.055 -45.978 1.00 94.44 149 ARG A N 1
ATOM 1141 C CA . ARG A 1 149 ? -4.943 -13.826 -44.585 1.00 94.44 149 ARG A CA 1
ATOM 1142 C C . ARG A 1 149 ? -5.518 -14.876 -43.640 1.00 94.44 149 ARG A C 1
ATOM 1144 O O . ARG A 1 149 ? -4.757 -15.521 -42.926 1.00 94.44 149 ARG A O 1
ATOM 1151 N N . ALA A 1 150 ? -6.834 -15.102 -43.694 1.00 93.94 150 ALA A N 1
ATOM 1152 C CA . ALA A 1 150 ? -7.504 -16.078 -42.838 1.00 93.94 150 ALA A CA 1
ATOM 1153 C C . ALA A 1 150 ? -6.962 -17.497 -43.065 1.00 93.94 150 ALA A C 1
ATOM 1155 O O . ALA A 1 150 ? -6.683 -18.210 -42.106 1.00 93.94 150 ALA A O 1
ATOM 1156 N N . SER A 1 151 ? -6.738 -17.889 -44.325 1.00 96.50 151 SER A N 1
ATOM 1157 C CA . SER A 1 151 ? -6.196 -19.215 -44.638 1.00 96.50 151 SER A CA 1
ATOM 1158 C C . SER A 1 151 ? -4.757 -19.418 -44.133 1.00 96.50 151 SER A C 1
ATOM 1160 O O . SER A 1 151 ? -4.428 -20.477 -43.599 1.00 96.50 151 SER A O 1
ATOM 1162 N N . LYS A 1 152 ? -3.887 -18.403 -44.229 1.00 97.12 152 LYS A N 1
ATOM 1163 C CA . LYS A 1 152 ? -2.498 -18.500 -43.749 1.00 97.12 152 LYS A CA 1
ATOM 1164 C C . LYS A 1 152 ? -2.391 -18.389 -42.223 1.00 97.12 152 LYS A C 1
ATOM 1166 O O . LYS A 1 152 ? -1.578 -19.096 -41.635 1.00 97.12 152 LYS A O 1
ATOM 1171 N N . ALA A 1 153 ? -3.261 -17.611 -41.576 1.00 96.12 153 ALA A N 1
ATOM 1172 C CA . ALA A 1 15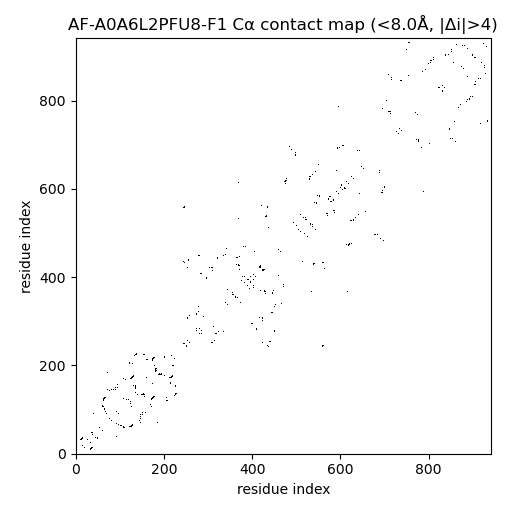3 ? -3.392 -17.607 -40.118 1.00 96.12 153 ALA A CA 1
ATOM 1173 C C . ALA A 1 153 ? -3.863 -18.973 -39.591 1.00 96.12 153 ALA A C 1
ATOM 1175 O O . ALA A 1 153 ? -3.271 -19.532 -38.669 1.00 96.12 153 ALA A O 1
ATOM 1176 N N . ALA A 1 154 ? -4.869 -19.570 -40.236 1.00 95.94 154 ALA A N 1
ATOM 1177 C CA . ALA A 1 154 ? -5.340 -20.904 -39.884 1.00 95.94 154 ALA A CA 1
ATOM 1178 C C . ALA A 1 154 ? -4.273 -21.985 -40.129 1.00 95.94 154 ALA A C 1
ATOM 1180 O O . ALA A 1 154 ? -4.138 -22.904 -39.324 1.00 95.94 154 ALA A O 1
ATOM 1181 N N . LEU A 1 155 ? -3.463 -21.855 -41.188 1.00 97.31 155 LEU A N 1
ATOM 1182 C CA . LEU A 1 155 ? -2.322 -22.745 -41.426 1.00 97.31 155 LEU A CA 1
ATOM 1183 C C . LEU A 1 155 ? -1.297 -22.670 -40.283 1.00 97.31 155 LEU A C 1
ATOM 1185 O O . LEU A 1 155 ? -0.774 -23.702 -39.878 1.00 97.31 155 LEU A O 1
ATOM 1189 N N . ASN A 1 156 ? -1.045 -21.484 -39.722 1.00 96.38 156 ASN A N 1
ATOM 1190 C CA . ASN A 1 156 ? -0.147 -21.328 -38.575 1.00 96.38 156 ASN A CA 1
ATOM 1191 C C . ASN A 1 156 ? -0.684 -22.024 -37.312 1.00 96.38 156 ASN A C 1
ATOM 1193 O O . ASN A 1 156 ? 0.080 -22.692 -36.615 1.00 96.38 156 ASN A O 1
ATOM 1197 N N . ALA A 1 157 ? -1.991 -21.940 -37.048 1.00 95.06 157 ALA A N 1
ATOM 1198 C CA . ALA A 1 157 ? -2.617 -22.682 -35.952 1.00 95.06 157 ALA A CA 1
ATOM 1199 C C . ALA A 1 157 ? -2.501 -24.206 -36.157 1.00 95.06 157 ALA A C 1
ATOM 1201 O O . ALA A 1 157 ? -2.107 -24.932 -35.245 1.00 95.06 157 ALA A O 1
ATOM 1202 N N . VAL A 1 158 ? -2.754 -24.680 -37.381 1.00 95.81 158 VAL A N 1
ATOM 1203 C CA . VAL A 1 158 ? -2.588 -26.089 -37.770 1.00 95.81 158 VAL A CA 1
ATOM 1204 C C . VAL A 1 158 ? -1.143 -26.565 -37.571 1.00 95.81 158 VAL A C 1
ATOM 1206 O O . VAL A 1 158 ? -0.931 -27.629 -36.991 1.00 95.81 158 VAL A O 1
ATOM 1209 N N . THR A 1 159 ? -0.146 -25.774 -37.985 1.00 96.88 159 THR A N 1
ATOM 1210 C CA . THR A 1 159 ? 1.283 -26.049 -37.745 1.00 96.88 159 THR A CA 1
ATOM 1211 C C . THR A 1 159 ? 1.574 -26.233 -36.257 1.00 96.88 159 THR A C 1
ATOM 1213 O O . THR A 1 159 ? 2.289 -27.165 -35.883 1.00 96.88 159 THR A O 1
ATOM 1216 N N . ARG A 1 160 ? 1.015 -25.375 -35.390 1.00 95.44 160 ARG A N 1
ATOM 1217 C CA . ARG A 1 160 ? 1.229 -25.472 -33.942 1.00 95.44 160 ARG A CA 1
ATOM 1218 C C . ARG A 1 160 ? 0.661 -26.774 -33.381 1.00 95.44 160 ARG A C 1
ATOM 1220 O O . ARG A 1 160 ? 1.386 -27.466 -32.672 1.00 95.44 160 ARG A O 1
ATOM 1227 N N . SER A 1 161 ? -0.569 -27.146 -33.733 1.00 91.44 161 SER A N 1
ATOM 1228 C CA . SER A 1 161 ? -1.158 -28.425 -33.304 1.00 91.44 161 SER A CA 1
ATOM 1229 C C . SER A 1 161 ? -0.342 -29.623 -33.797 1.00 91.44 161 SER A C 1
ATOM 1231 O O . SER A 1 161 ? 0.066 -30.454 -32.991 1.00 91.44 161 SER A O 1
ATOM 1233 N N . MET A 1 162 ? 0.016 -29.658 -35.087 1.00 96.56 162 MET A N 1
ATOM 1234 C CA . MET A 1 162 ? 0.874 -30.711 -35.646 1.00 96.56 162 MET A CA 1
ATOM 1235 C C . MET A 1 162 ? 2.210 -30.841 -34.910 1.00 96.56 162 MET A C 1
ATOM 1237 O O . MET A 1 162 ? 2.691 -31.953 -34.710 1.00 96.56 162 MET A O 1
ATOM 1241 N N . SER A 1 163 ? 2.823 -29.718 -34.519 1.00 95.69 163 SER A N 1
ATOM 1242 C CA . SER A 1 163 ? 4.108 -29.733 -33.811 1.00 95.69 163 SER A CA 1
ATOM 1243 C C . SER A 1 163 ? 4.026 -30.414 -32.446 1.00 95.69 163 SER A C 1
ATOM 1245 O O . SER A 1 163 ? 4.999 -31.029 -32.019 1.00 95.69 163 SER A O 1
ATOM 1247 N N . VAL A 1 164 ? 2.872 -30.323 -31.779 1.00 92.69 164 VAL A N 1
ATOM 1248 C CA . VAL A 1 164 ? 2.615 -30.983 -30.496 1.00 92.69 164 VAL A CA 1
ATOM 1249 C C . VAL A 1 164 ? 2.340 -32.466 -30.728 1.00 92.69 164 VAL A C 1
ATOM 1251 O O . VAL A 1 164 ? 2.980 -33.308 -30.102 1.00 92.69 164 VAL A O 1
ATOM 1254 N N . ASP A 1 165 ? 1.461 -32.784 -31.680 1.00 94.00 165 ASP A N 1
ATOM 1255 C CA . ASP A 1 165 ? 1.019 -34.155 -31.954 1.00 94.00 165 ASP A CA 1
ATOM 1256 C C . ASP A 1 165 ? 2.141 -35.050 -32.498 1.00 94.00 165 ASP A C 1
ATOM 1258 O O . ASP A 1 165 ? 2.212 -36.231 -32.164 1.00 94.00 165 ASP A O 1
ATOM 1262 N N . LEU A 1 166 ? 3.034 -34.497 -33.326 1.00 94.62 166 LEU A N 1
ATOM 1263 C CA . LEU A 1 166 ? 4.126 -35.240 -33.965 1.00 94.62 166 LEU A CA 1
ATOM 1264 C C . LEU A 1 166 ? 5.447 -35.181 -33.180 1.00 94.62 166 LEU A C 1
ATOM 1266 O O . LEU A 1 166 ? 6.424 -35.832 -33.565 1.00 94.62 166 LEU A O 1
ATOM 1270 N N . LYS A 1 167 ? 5.489 -34.454 -32.052 1.00 92.44 167 LYS A N 1
ATOM 1271 C CA . LYS A 1 167 ? 6.667 -34.399 -31.173 1.00 92.44 167 LYS A CA 1
ATOM 1272 C C . LYS A 1 167 ? 7.114 -35.787 -30.681 1.00 92.44 167 LYS A C 1
ATOM 1274 O O . LYS A 1 167 ? 8.312 -36.059 -30.771 1.00 92.44 167 LYS A O 1
ATOM 1279 N N . PRO A 1 168 ? 6.223 -36.687 -30.206 1.00 92.50 168 PRO A N 1
ATOM 1280 C CA . PRO A 1 168 ? 6.621 -38.019 -29.736 1.00 92.50 168 PRO A CA 1
ATOM 1281 C C . PRO A 1 168 ? 7.243 -38.894 -30.829 1.00 92.50 168 PRO A C 1
ATOM 1283 O O . PRO A 1 168 ? 8.045 -39.776 -30.537 1.00 92.50 168 PRO A O 1
ATOM 1286 N N . ASP A 1 169 ? 6.898 -38.632 -32.090 1.00 92.75 169 ASP A N 1
ATOM 1287 C CA . ASP A 1 169 ? 7.444 -39.336 -33.249 1.00 92.75 169 ASP A CA 1
ATOM 1288 C C . ASP A 1 169 ? 8.807 -38.787 -33.700 1.00 92.75 169 ASP A C 1
ATOM 1290 O O . ASP A 1 169 ? 9.434 -39.335 -34.606 1.00 92.75 169 ASP A O 1
ATOM 1294 N N . GLY A 1 170 ? 9.285 -37.709 -33.073 1.00 91.31 170 GLY A N 1
ATOM 1295 C CA . GLY A 1 170 ? 10.543 -37.062 -33.417 1.00 91.31 170 GLY A CA 1
ATOM 1296 C C . GLY A 1 170 ? 10.503 -36.323 -34.757 1.00 91.31 170 GLY A C 1
ATOM 1297 O O . GLY A 1 170 ? 11.483 -36.361 -35.503 1.00 91.31 170 GLY A O 1
ATOM 1298 N N . ILE A 1 171 ? 9.376 -35.675 -35.068 1.00 96.00 171 ILE A N 1
ATOM 1299 C CA . ILE A 1 171 ? 9.177 -34.890 -36.291 1.00 96.00 171 ILE A CA 1
ATOM 1300 C C . ILE A 1 171 ? 9.060 -33.408 -35.917 1.00 96.00 171 ILE A C 1
ATOM 1302 O O . ILE A 1 171 ? 8.237 -33.027 -35.085 1.00 96.00 171 ILE A O 1
ATOM 1306 N N . VAL A 1 172 ? 9.868 -32.554 -36.547 1.00 95.62 172 VAL A N 1
ATOM 1307 C CA . VAL A 1 172 ? 9.804 -31.093 -36.359 1.00 95.62 172 VAL A CA 1
ATOM 1308 C C . VAL A 1 172 ? 8.805 -30.494 -37.343 1.00 95.62 172 VAL A C 1
ATOM 1310 O O . VAL A 1 172 ? 8.854 -30.797 -38.530 1.00 95.62 172 VAL A O 1
ATOM 1313 N N . VAL A 1 173 ? 7.919 -29.612 -36.883 1.00 97.31 173 VAL A N 1
ATOM 1314 C CA . VAL A 1 173 ? 6.917 -28.966 -37.749 1.00 97.31 173 VAL A CA 1
ATOM 1315 C C . VAL A 1 173 ? 7.054 -27.454 -37.638 1.00 97.31 173 VAL A C 1
ATOM 1317 O O . VAL A 1 173 ? 7.039 -26.935 -36.530 1.00 97.31 173 VAL A O 1
ATOM 1320 N N . THR A 1 174 ? 7.163 -26.726 -38.747 1.00 96.06 174 THR A N 1
ATOM 1321 C CA . THR A 1 174 ? 7.267 -25.255 -38.724 1.00 96.06 174 THR A CA 1
ATOM 1322 C C . THR A 1 174 ? 6.507 -24.603 -39.877 1.00 96.06 174 THR A C 1
ATOM 1324 O O . THR A 1 174 ? 6.323 -25.202 -40.939 1.00 96.06 174 THR A O 1
ATOM 1327 N N . SER A 1 175 ? 6.061 -23.364 -39.669 1.00 97.31 175 SER A N 1
ATOM 1328 C CA . SER A 1 175 ? 5.543 -22.500 -40.730 1.00 97.31 175 SER A CA 1
ATOM 1329 C C . SER A 1 175 ? 6.660 -21.585 -41.220 1.00 97.31 175 SER A C 1
ATOM 1331 O O . SER A 1 175 ? 7.443 -21.099 -40.410 1.00 97.31 175 SER A O 1
ATOM 1333 N N . MET A 1 176 ? 6.707 -21.274 -42.516 1.00 96.06 176 MET A N 1
ATOM 1334 C CA . MET A 1 176 ? 7.712 -20.359 -43.071 1.00 96.06 176 MET A CA 1
ATOM 1335 C C . MET A 1 176 ? 7.120 -19.285 -43.982 1.00 96.06 176 MET A C 1
ATOM 1337 O O . MET A 1 176 ? 6.294 -19.581 -44.837 1.00 96.06 176 MET A O 1
ATOM 1341 N N . HIS A 1 177 ? 7.562 -18.038 -43.839 1.00 95.50 177 HIS A N 1
ATOM 1342 C CA . HIS A 1 177 ? 7.262 -16.934 -44.741 1.00 95.50 177 HIS A CA 1
ATOM 1343 C C . HIS A 1 177 ? 8.412 -16.750 -45.749 1.00 95.50 177 HIS A C 1
ATOM 1345 O O . HIS A 1 177 ? 9.521 -16.412 -45.338 1.00 95.50 177 HIS A O 1
ATOM 1351 N N . PRO A 1 178 ? 8.165 -16.876 -47.066 1.00 95.00 178 PRO A N 1
ATOM 1352 C CA . PRO A 1 178 ? 9.224 -16.827 -48.081 1.00 95.00 178 PRO A CA 1
ATOM 1353 C C . PRO A 1 178 ? 9.779 -15.424 -48.386 1.00 95.00 178 PRO A C 1
ATOM 1355 O O . PRO A 1 178 ? 10.625 -15.289 -49.263 1.00 95.00 178 PRO A O 1
ATOM 1358 N N . GLY A 1 179 ? 9.299 -14.369 -47.722 1.00 91.00 179 GLY A N 1
ATOM 1359 C CA . GLY A 1 179 ? 9.492 -12.986 -48.168 1.00 91.00 179 GLY A CA 1
ATOM 1360 C C . GLY A 1 179 ? 8.492 -12.584 -49.259 1.00 91.00 179 GLY A C 1
ATOM 1361 O O . GLY A 1 179 ? 7.615 -13.365 -49.642 1.00 91.00 179 GLY A O 1
ATOM 1362 N N . TRP A 1 180 ? 8.584 -11.344 -49.747 1.00 91.81 180 TRP A N 1
ATOM 1363 C CA . TRP A 1 180 ? 7.781 -10.882 -50.882 1.00 91.81 180 TRP A CA 1
ATOM 1364 C C . TRP A 1 180 ? 8.551 -11.133 -52.183 1.00 91.81 180 TRP A C 1
ATOM 1366 O O . TRP A 1 180 ? 9.434 -10.362 -52.555 1.00 91.81 180 TRP A O 1
ATOM 1376 N N . VAL A 1 181 ? 8.236 -12.254 -52.839 1.00 93.56 181 VAL A N 1
ATOM 1377 C CA . VAL A 1 181 ? 9.022 -12.828 -53.946 1.00 93.56 181 VAL A CA 1
ATOM 1378 C C . VAL A 1 181 ? 8.399 -12.531 -55.311 1.00 93.56 181 VAL A C 1
ATOM 1380 O O . VAL A 1 181 ? 7.185 -12.677 -55.473 1.00 93.56 181 VAL A O 1
ATOM 1383 N N . LYS A 1 182 ? 9.225 -12.169 -56.301 1.00 90.06 182 LYS A N 1
ATOM 1384 C CA . LYS A 1 182 ? 8.850 -11.880 -57.701 1.00 90.06 182 LYS A CA 1
ATOM 1385 C C . LYS A 1 182 ? 8.366 -13.130 -58.446 1.00 90.06 182 LYS A C 1
ATOM 1387 O O . LYS A 1 182 ? 9.057 -13.694 -59.283 1.00 90.06 182 LYS A O 1
ATOM 1392 N N . THR A 1 183 ? 7.150 -13.549 -58.123 1.00 90.31 183 THR A N 1
ATOM 1393 C CA . THR A 1 183 ? 6.389 -14.633 -58.765 1.00 90.31 183 THR A CA 1
ATOM 1394 C C . THR A 1 183 ? 5.088 -14.076 -59.338 1.00 90.31 183 THR A C 1
ATOM 1396 O O . THR A 1 183 ? 4.743 -12.922 -59.081 1.00 90.31 183 THR A O 1
ATOM 1399 N N . GLU A 1 184 ? 4.306 -14.892 -60.047 1.00 87.19 184 GLU A N 1
ATOM 1400 C CA . GLU A 1 184 ? 2.953 -14.494 -60.465 1.00 87.19 184 GLU A CA 1
ATOM 1401 C C . GLU A 1 184 ? 2.074 -14.067 -59.274 1.00 87.19 184 GLU A C 1
ATOM 1403 O O . GLU A 1 184 ? 1.314 -13.106 -59.380 1.00 87.19 184 GLU A O 1
ATOM 1408 N N . MET A 1 185 ? 2.219 -14.729 -58.116 1.00 87.62 185 MET A N 1
ATOM 1409 C CA . MET A 1 185 ? 1.478 -14.397 -56.895 1.00 87.62 185 MET A CA 1
ATOM 1410 C C . MET A 1 185 ? 1.992 -13.118 -56.217 1.00 87.62 185 MET A C 1
ATOM 1412 O O . MET A 1 185 ? 1.195 -12.338 -55.697 1.00 87.62 185 MET A O 1
ATOM 1416 N N . GLY A 1 186 ? 3.310 -12.900 -56.193 1.00 84.44 186 GLY A N 1
ATOM 1417 C CA . GLY A 1 186 ? 3.912 -11.716 -55.569 1.00 84.44 186 GLY A CA 1
ATOM 1418 C C . GLY A 1 186 ? 3.837 -10.453 -56.430 1.00 84.44 186 GLY A C 1
ATOM 1419 O O . GLY A 1 186 ? 3.813 -9.347 -55.889 1.00 84.44 186 GLY A O 1
ATOM 1420 N N . GLY A 1 187 ? 3.750 -10.609 -57.752 1.00 88.00 187 GLY A N 1
ATOM 1421 C CA . GLY A 1 187 ? 3.699 -9.518 -58.719 1.00 88.00 187 GLY A CA 1
ATOM 1422 C C . GLY A 1 187 ? 5.056 -8.841 -58.970 1.00 88.00 187 GLY A C 1
ATOM 1423 O O . GLY A 1 187 ? 6.053 -9.140 -58.311 1.00 88.00 187 GLY A O 1
ATOM 1424 N N . PRO A 1 188 ? 5.112 -7.889 -59.921 1.00 85.06 188 PRO A N 1
ATOM 1425 C CA . PRO A 1 188 ? 6.361 -7.251 -60.352 1.00 85.06 188 PRO A CA 1
ATOM 1426 C C . PRO A 1 188 ? 7.000 -6.346 -59.285 1.00 85.06 188 PRO A C 1
ATOM 1428 O O . PRO A 1 188 ? 8.196 -6.079 -59.350 1.00 85.06 188 PRO A O 1
ATOM 1431 N N . ASN A 1 189 ? 6.212 -5.894 -58.303 1.00 84.81 189 ASN A N 1
ATOM 1432 C CA . ASN A 1 189 ? 6.656 -5.001 -57.226 1.00 84.81 189 ASN A CA 1
ATOM 1433 C C . ASN A 1 189 ? 7.264 -5.741 -56.028 1.00 84.81 189 ASN A C 1
ATOM 1435 O O . ASN A 1 189 ? 7.700 -5.097 -55.077 1.00 84.81 189 ASN A O 1
ATOM 1439 N N . ALA A 1 190 ? 7.264 -7.074 -56.050 1.00 86.81 190 ALA A N 1
ATOM 1440 C CA . ALA A 1 190 ? 7.897 -7.865 -55.013 1.00 86.81 190 ALA A CA 1
ATOM 1441 C C . ALA A 1 190 ? 9.389 -7.515 -54.899 1.00 86.81 190 ALA A C 1
ATOM 1443 O O . ALA A 1 190 ? 10.061 -7.257 -55.899 1.00 86.81 190 ALA A O 1
ATOM 1444 N N . THR A 1 191 ? 9.909 -7.472 -53.677 1.00 86.88 191 THR A N 1
ATOM 1445 C CA . THR A 1 191 ? 11.242 -6.924 -53.399 1.00 86.88 191 THR A CA 1
ATOM 1446 C C . THR A 1 191 ? 12.364 -7.937 -53.593 1.00 86.88 191 THR A C 1
ATOM 1448 O O . THR A 1 191 ? 13.499 -7.526 -53.812 1.00 86.88 191 THR A O 1
ATOM 1451 N N . MET A 1 192 ? 12.057 -9.237 -53.577 1.00 90.50 192 MET A N 1
ATOM 1452 C CA . MET A 1 192 ? 13.054 -10.309 -53.589 1.00 90.50 192 MET A CA 1
ATOM 1453 C C . MET A 1 192 ? 12.918 -11.219 -54.816 1.00 90.50 192 MET A C 1
ATOM 1455 O O . MET A 1 192 ? 11.808 -11.481 -55.290 1.00 90.50 192 MET A O 1
ATOM 1459 N N . SER A 1 193 ? 14.043 -11.697 -55.349 1.00 91.88 193 SER A N 1
ATOM 1460 C CA . SER A 1 193 ? 14.063 -12.716 -56.409 1.00 91.88 193 SER A CA 1
ATOM 1461 C C . SER A 1 193 ? 13.727 -14.115 -55.870 1.00 91.88 193 SER A C 1
ATOM 1463 O O . SER A 1 193 ? 13.723 -14.352 -54.658 1.00 91.88 193 SER A O 1
ATOM 1465 N N . VAL A 1 194 ? 13.411 -15.050 -56.773 1.00 89.38 194 VAL A N 1
ATOM 1466 C CA . VAL A 1 194 ? 13.115 -16.444 -56.403 1.00 89.38 194 VAL A CA 1
ATOM 1467 C C . VAL A 1 194 ? 14.365 -17.119 -55.839 1.00 89.38 194 VAL A C 1
ATOM 1469 O O . VAL A 1 194 ? 14.280 -17.813 -54.829 1.00 89.38 194 VAL A O 1
ATOM 1472 N N . GLU A 1 195 ? 15.520 -16.860 -56.441 1.00 87.12 195 GLU A N 1
ATOM 1473 C CA . GLU A 1 195 ? 16.816 -17.428 -56.077 1.00 87.12 195 GLU A CA 1
ATOM 1474 C C . GLU A 1 195 ? 17.228 -16.995 -54.660 1.00 87.12 195 GLU A C 1
ATOM 1476 O O . GLU A 1 195 ? 17.556 -17.835 -53.823 1.00 87.12 195 GLU A O 1
ATOM 1481 N N . GLU A 1 196 ? 17.121 -15.699 -54.342 1.00 86.19 196 GLU A N 1
ATOM 1482 C CA . GLU A 1 196 ? 17.428 -15.161 -53.005 1.00 86.19 196 GLU A CA 1
ATOM 1483 C C . GLU A 1 196 ? 16.532 -15.763 -51.912 1.00 86.19 196 GLU A C 1
ATOM 1485 O O . GLU A 1 196 ? 17.016 -16.145 -50.838 1.00 86.19 196 GLU A O 1
ATOM 1490 N N . SER A 1 197 ? 15.229 -15.877 -52.200 1.00 91.94 197 SER A N 1
ATOM 1491 C CA . SER A 1 197 ? 14.245 -16.481 -51.299 1.00 91.94 197 SER A CA 1
ATOM 1492 C C . SER A 1 197 ? 14.584 -17.942 -51.019 1.00 91.94 197 SER A C 1
ATOM 1494 O O . SER A 1 197 ? 14.773 -18.341 -49.869 1.00 91.94 197 SER A O 1
ATOM 1496 N N . VAL A 1 198 ? 14.700 -18.744 -52.081 1.00 90.06 198 VAL A N 1
ATOM 1497 C CA . VAL A 1 198 ? 14.851 -20.198 -51.995 1.00 90.06 198 VAL A CA 1
ATOM 1498 C C . VAL A 1 198 ? 16.186 -20.568 -51.361 1.00 90.06 198 VAL A C 1
ATOM 1500 O O . VAL A 1 198 ? 16.205 -21.390 -50.447 1.00 90.06 198 VAL A O 1
ATOM 1503 N N . SER A 1 199 ? 17.284 -19.920 -51.753 1.00 85.50 199 SER A N 1
ATOM 1504 C CA . SER A 1 199 ? 18.597 -20.152 -51.145 1.00 85.50 199 SER A CA 1
ATOM 1505 C C . SER A 1 199 ? 18.604 -19.899 -49.634 1.00 85.50 199 SER A C 1
ATOM 1507 O O . SER A 1 199 ? 19.269 -20.623 -48.888 1.00 85.50 199 SER A O 1
ATOM 1509 N N . SER A 1 200 ? 17.857 -18.900 -49.159 1.00 89.44 200 SER A N 1
ATOM 1510 C CA . SER A 1 200 ? 17.739 -18.606 -47.726 1.00 89.44 200 SER A CA 1
ATOM 1511 C C . SER A 1 200 ? 16.832 -19.610 -47.015 1.00 89.44 200 SER A C 1
ATOM 1513 O O . SER A 1 200 ? 17.252 -20.197 -46.020 1.00 89.44 200 SER A O 1
ATOM 1515 N N . ILE A 1 201 ? 15.663 -19.917 -47.594 1.00 93.25 201 ILE A N 1
ATOM 1516 C CA . ILE A 1 201 ? 14.740 -20.937 -47.072 1.00 93.25 201 ILE A CA 1
ATOM 1517 C C . ILE A 1 201 ? 15.468 -22.266 -46.879 1.00 93.25 201 ILE A C 1
ATOM 1519 O O . ILE A 1 201 ? 15.322 -22.898 -45.840 1.00 93.25 201 ILE A O 1
ATOM 1523 N N . ILE A 1 202 ? 16.283 -22.684 -47.848 1.00 89.44 202 ILE A N 1
ATOM 1524 C CA . ILE A 1 202 ? 17.037 -23.939 -47.773 1.00 89.44 202 ILE A CA 1
ATOM 1525 C C . ILE A 1 202 ? 18.021 -23.920 -46.606 1.00 89.44 202 ILE A C 1
ATOM 1527 O O . ILE A 1 202 ? 18.083 -24.889 -45.851 1.00 89.44 202 ILE A O 1
ATOM 1531 N N . LYS A 1 203 ? 18.767 -22.822 -46.421 1.00 89.50 203 LYS A N 1
ATOM 1532 C CA . LYS A 1 203 ? 19.678 -22.675 -45.275 1.00 89.50 203 LYS A CA 1
ATOM 1533 C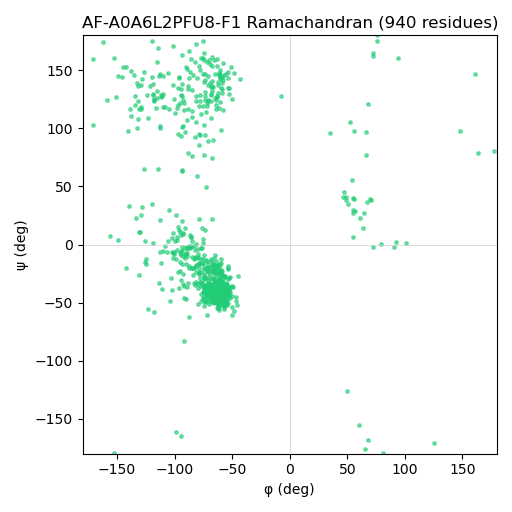 C . LYS A 1 203 ? 18.917 -22.787 -43.957 1.00 89.50 203 LYS A C 1
ATOM 1535 O O . LYS A 1 203 ? 19.345 -23.534 -43.082 1.00 89.50 203 LYS A O 1
ATOM 1540 N N . THR A 1 204 ? 17.777 -22.110 -43.845 1.00 92.44 204 THR A N 1
ATOM 1541 C CA . THR A 1 204 ? 16.952 -22.147 -42.637 1.00 92.44 204 THR A CA 1
ATOM 1542 C C . THR A 1 204 ? 16.385 -23.541 -42.385 1.00 92.44 204 THR A C 1
ATOM 1544 O O . THR A 1 204 ? 16.529 -24.045 -41.275 1.00 92.44 204 THR A O 1
ATOM 1547 N N . VAL A 1 205 ? 15.825 -24.205 -43.404 1.00 91.94 205 VAL A N 1
ATOM 1548 C CA . VAL A 1 205 ? 15.285 -25.573 -43.298 1.00 91.94 205 VAL A CA 1
ATOM 1549 C C . VAL A 1 205 ? 16.356 -26.547 -42.821 1.00 91.94 205 VAL A C 1
ATOM 1551 O O . VAL A 1 205 ? 16.106 -27.319 -41.900 1.00 91.94 205 VAL A O 1
ATOM 1554 N N . LEU A 1 206 ? 17.566 -26.476 -43.379 1.00 89.06 206 LEU A N 1
ATOM 1555 C CA . LEU A 1 206 ? 18.683 -27.328 -42.964 1.00 89.06 206 LEU A CA 1
ATOM 1556 C C . LEU A 1 206 ? 19.168 -27.038 -41.534 1.00 89.06 206 LEU A C 1
ATOM 1558 O O . LEU A 1 206 ? 19.756 -27.919 -40.913 1.00 89.06 206 LEU A O 1
ATOM 1562 N N . SER A 1 207 ? 18.908 -25.839 -41.003 1.00 89.75 207 SER A N 1
ATOM 1563 C CA . SER A 1 207 ? 19.237 -25.458 -39.622 1.00 89.75 207 SER A CA 1
ATOM 1564 C C . SER A 1 207 ? 18.117 -25.722 -38.607 1.00 89.75 207 SER A C 1
ATOM 1566 O O . SER A 1 207 ? 18.303 -25.469 -37.414 1.00 89.75 207 SER A O 1
ATOM 1568 N N . LEU A 1 208 ? 16.952 -26.210 -39.055 1.00 91.44 208 LEU A N 1
ATOM 1569 C CA . LEU A 1 208 ? 15.829 -26.489 -38.162 1.00 91.44 208 LEU A CA 1
ATOM 1570 C C . LEU A 1 208 ? 16.203 -27.542 -37.123 1.00 91.44 208 LEU A C 1
ATOM 1572 O O . LEU A 1 208 ? 16.939 -28.490 -37.388 1.00 91.44 208 LEU A O 1
ATOM 1576 N N . SER A 1 209 ? 15.638 -27.368 -35.936 1.00 88.38 209 SER A N 1
ATOM 1577 C CA . SER A 1 209 ? 15.869 -28.211 -34.770 1.00 88.38 209 SER A CA 1
ATOM 1578 C C . SER A 1 209 ? 14.647 -28.179 -33.857 1.00 88.38 209 SER A C 1
ATOM 1580 O O . SER A 1 209 ? 13.666 -27.499 -34.170 1.00 88.38 209 SER A O 1
ATOM 1582 N N . GLU A 1 210 ? 14.682 -28.893 -32.730 1.00 88.25 210 GLU A N 1
ATOM 1583 C CA . GLU A 1 210 ? 13.552 -28.951 -31.791 1.00 88.25 210 GLU A CA 1
ATOM 1584 C C . GLU A 1 210 ? 13.049 -27.562 -31.368 1.00 88.25 210 GLU A C 1
ATOM 1586 O O . GLU A 1 210 ? 11.840 -27.343 -31.327 1.00 88.25 210 GLU A O 1
ATOM 1591 N N . GLN A 1 211 ? 13.956 -26.603 -31.144 1.00 88.62 211 GLN A N 1
ATOM 1592 C CA . GLN A 1 211 ? 13.613 -25.237 -30.719 1.00 88.62 211 GLN A CA 1
ATOM 1593 C C . GLN A 1 211 ? 12.770 -24.467 -31.748 1.00 88.62 211 GLN A C 1
ATOM 1595 O O . GLN A 1 211 ? 12.148 -23.461 -31.417 1.00 88.62 211 GLN A O 1
ATOM 1600 N N . HIS A 1 212 ? 12.770 -24.921 -33.001 1.00 92.44 212 HIS A N 1
ATOM 1601 C CA . HIS A 1 212 ? 12.026 -24.318 -34.100 1.00 92.44 212 HIS A CA 1
ATOM 1602 C C . HIS A 1 212 ? 10.651 -24.976 -34.307 1.00 92.44 212 HIS A C 1
ATOM 1604 O O . HIS A 1 212 ? 9.836 -24.475 -35.084 1.00 92.44 212 HIS A O 1
ATOM 1610 N N . SER A 1 213 ? 10.372 -26.091 -33.623 1.00 92.62 213 SER A N 1
ATOM 1611 C CA . SER A 1 213 ? 9.112 -26.815 -33.774 1.00 92.62 213 SER A CA 1
ATOM 1612 C C . SER A 1 213 ? 7.938 -26.008 -33.211 1.00 92.62 213 SER A C 1
ATOM 1614 O O . SER A 1 213 ? 7.968 -25.508 -32.087 1.00 92.62 213 SER A O 1
ATOM 1616 N N . GLY A 1 214 ? 6.888 -25.868 -34.013 1.00 90.88 214 GLY A N 1
ATOM 1617 C CA . GLY A 1 214 ? 5.690 -25.090 -33.719 1.00 90.88 214 GLY A CA 1
ATOM 1618 C C . GLY A 1 214 ? 5.839 -23.585 -33.927 1.00 90.88 214 GLY A C 1
ATOM 1619 O O . GLY A 1 214 ? 4.861 -22.871 -33.710 1.00 90.88 214 GLY A O 1
ATOM 1620 N N . LYS A 1 215 ? 7.016 -23.106 -34.350 1.00 93.19 215 LYS A N 1
ATOM 1621 C CA . LYS A 1 215 ? 7.268 -21.688 -34.630 1.00 93.19 215 LYS A CA 1
ATOM 1622 C C . LYS A 1 215 ? 6.867 -21.304 -36.052 1.00 93.19 215 LYS A C 1
ATOM 1624 O O . LYS A 1 215 ? 6.797 -22.154 -36.948 1.00 93.19 215 LYS A O 1
ATOM 1629 N N . PHE A 1 216 ? 6.653 -20.008 -36.258 1.00 95.06 216 PHE A N 1
ATOM 1630 C CA . PHE A 1 216 ? 6.496 -19.398 -37.573 1.00 95.06 216 PHE A CA 1
ATOM 1631 C C . PHE A 1 216 ? 7.743 -18.571 -37.881 1.00 95.06 216 PHE A C 1
ATOM 1633 O O . PHE A 1 216 ? 8.067 -17.659 -37.137 1.00 95.06 216 PHE A O 1
ATOM 1640 N N . LEU A 1 217 ? 8.476 -18.924 -38.935 1.00 94.62 217 LEU A N 1
ATOM 1641 C CA . LEU A 1 217 ? 9.772 -18.335 -39.270 1.00 94.62 217 LEU A CA 1
ATOM 1642 C C . LEU A 1 217 ? 9.717 -17.573 -40.597 1.00 94.62 217 LEU A C 1
ATOM 1644 O O . LEU A 1 217 ? 8.891 -17.851 -41.461 1.00 94.62 217 LEU A O 1
ATOM 1648 N N . GLN A 1 218 ? 10.625 -16.634 -40.804 1.00 91.94 218 GLN A N 1
ATOM 1649 C CA . GLN A 1 218 ? 10.907 -15.995 -42.079 1.00 91.94 218 GLN A CA 1
ATOM 1650 C C . GLN A 1 218 ? 11.945 -16.820 -42.857 1.00 91.94 218 GLN A C 1
ATOM 1652 O O . GLN A 1 218 ? 12.597 -17.716 -42.319 1.00 91.94 218 GLN A O 1
ATOM 1657 N N . TYR A 1 219 ? 12.093 -16.526 -44.147 1.00 91.12 219 TYR A N 1
ATOM 1658 C CA . TYR A 1 219 ? 13.053 -17.158 -45.051 1.00 91.12 219 TYR A CA 1
ATOM 1659 C C . TYR A 1 219 ? 14.509 -17.118 -44.557 1.00 91.12 219 TYR A C 1
ATOM 1661 O O . TYR A 1 219 ? 15.305 -17.916 -45.033 1.00 91.12 219 TYR A O 1
ATOM 1669 N N . ASP A 1 220 ? 14.863 -16.201 -43.650 1.00 88.75 220 ASP A N 1
ATOM 1670 C CA . ASP A 1 220 ? 16.194 -16.056 -43.046 1.00 88.75 220 ASP A CA 1
ATOM 1671 C C . ASP A 1 220 ? 16.297 -16.681 -41.638 1.00 88.75 220 ASP A C 1
ATOM 1673 O O . ASP A 1 220 ? 17.347 -16.609 -41.004 1.00 88.75 220 ASP A O 1
ATOM 1677 N N . GLY A 1 221 ? 15.231 -17.329 -41.152 1.00 87.50 221 GLY A N 1
ATOM 1678 C CA . GLY A 1 221 ? 15.168 -17.974 -39.838 1.00 87.50 221 GLY A CA 1
ATOM 1679 C C . GLY A 1 221 ? 14.664 -17.094 -38.695 1.00 87.50 221 GLY A C 1
ATOM 1680 O O . GLY A 1 221 ? 14.504 -17.611 -37.591 1.00 87.50 221 GLY A O 1
ATOM 1681 N N . LYS A 1 222 ? 14.364 -15.808 -38.926 1.00 88.44 222 LYS A N 1
ATOM 1682 C CA . LYS A 1 222 ? 13.756 -14.950 -37.894 1.00 88.44 222 LYS A CA 1
ATOM 1683 C C . LYS A 1 222 ? 12.341 -15.395 -37.563 1.00 88.44 222 LYS A C 1
ATOM 1685 O O . LYS A 1 222 ? 11.584 -15.754 -38.455 1.00 88.44 222 LYS A O 1
ATOM 1690 N N . GLU A 1 223 ? 11.964 -15.347 -36.296 1.00 90.00 223 GLU A N 1
ATOM 1691 C CA . GLU A 1 223 ? 10.605 -15.683 -35.877 1.00 90.00 223 GLU A CA 1
ATOM 1692 C C . GLU A 1 223 ? 9.611 -14.577 -36.265 1.00 90.00 223 GLU A C 1
ATOM 1694 O O . GLU A 1 223 ? 9.920 -13.390 -36.208 1.00 90.00 223 GLU A O 1
ATOM 1699 N N . VAL A 1 224 ? 8.420 -14.987 -36.692 1.00 85.94 224 VAL A N 1
ATOM 1700 C CA . VAL A 1 224 ? 7.300 -14.140 -37.092 1.00 85.94 224 VAL A CA 1
ATOM 1701 C C . VAL A 1 224 ? 6.153 -14.383 -36.106 1.00 85.94 224 VAL A C 1
ATOM 1703 O O . VAL A 1 224 ? 5.735 -15.533 -35.942 1.00 85.94 224 VAL A O 1
ATOM 1706 N N . PRO A 1 225 ? 5.590 -13.346 -35.467 1.00 78.75 225 PRO A N 1
ATOM 1707 C CA . PRO A 1 225 ? 4.517 -13.527 -34.491 1.00 78.75 225 PRO A CA 1
ATOM 1708 C C . PRO A 1 225 ? 3.228 -14.028 -35.169 1.00 78.75 225 PRO A C 1
ATOM 1710 O O . PRO A 1 225 ? 2.852 -13.541 -36.233 1.00 78.75 225 PRO A O 1
ATOM 1713 N N . CYS A 1 226 ? 2.524 -15.005 -34.586 1.00 62.09 226 CYS A N 1
ATOM 1714 C CA . CYS A 1 226 ? 1.287 -15.572 -35.161 1.00 62.09 226 CYS A CA 1
ATOM 1715 C C . CYS A 1 226 ? -0.004 -14.877 -34.683 1.00 62.09 226 CYS A C 1
ATOM 1717 O O . CYS A 1 226 ? -0.939 -14.734 -35.472 1.00 62.09 226 CYS A O 1
ATOM 1719 N N . SER A 1 227 ? -0.055 -14.440 -33.422 1.00 57.62 227 SER A N 1
ATOM 1720 C CA . SER A 1 227 ? -1.200 -13.813 -32.734 1.00 57.62 227 SER A CA 1
ATOM 1721 C C . SER A 1 227 ? -0.708 -12.887 -31.617 1.00 57.62 227 SER A C 1
ATOM 1723 O O . SER A 1 227 ? 0.397 -13.100 -31.129 1.00 57.62 227 SER A O 1
ATOM 1725 N N . GLU A 1 228 ? -1.529 -11.938 -31.148 1.00 40.75 228 GLU A N 1
ATOM 1726 C CA . GLU A 1 228 ? -1.270 -11.106 -29.943 1.00 40.75 228 GLU A CA 1
ATOM 1727 C C . GLU A 1 228 ? -1.294 -11.898 -28.610 1.00 40.75 228 GLU A C 1
ATOM 1729 O O . GLU A 1 228 ? -1.460 -11.338 -27.537 1.00 40.75 228 GLU A O 1
ATOM 1734 N N . TYR A 1 229 ? -1.083 -13.214 -28.661 1.00 33.69 229 TYR A N 1
ATOM 1735 C CA . TYR A 1 229 ? -0.893 -14.068 -27.490 1.00 33.69 229 TYR A CA 1
ATOM 1736 C C . TYR A 1 229 ? 0.542 -14.590 -27.501 1.00 33.69 229 TYR A C 1
ATOM 1738 O O . TYR A 1 229 ? 0.876 -15.512 -28.250 1.00 33.69 229 TYR A O 1
ATOM 1746 N N . THR A 1 230 ? 1.398 -13.990 -26.679 1.00 27.53 230 THR A N 1
ATOM 1747 C CA . THR A 1 230 ? 2.724 -14.515 -26.351 1.00 27.53 230 THR A CA 1
ATOM 1748 C C . THR A 1 230 ? 2.598 -15.587 -25.261 1.00 27.53 230 THR A C 1
ATOM 1750 O O . THR A 1 230 ? 2.019 -15.336 -24.206 1.00 27.53 230 THR A O 1
ATOM 1753 N N . PRO A 1 231 ? 3.154 -16.794 -25.465 1.00 28.50 231 PRO A N 1
ATOM 1754 C CA . PRO A 1 231 ? 3.385 -17.748 -24.390 1.00 28.50 231 PRO A CA 1
ATOM 1755 C C . PRO A 1 231 ? 4.395 -17.150 -23.406 1.00 28.50 231 PRO A C 1
ATOM 1757 O O . PRO A 1 231 ? 5.552 -16.911 -23.753 1.00 28.50 231 PRO A O 1
ATOM 1760 N N . ILE A 1 232 ? 3.961 -16.918 -22.172 1.00 32.56 232 ILE A N 1
ATOM 1761 C CA . ILE A 1 232 ? 4.827 -16.557 -21.050 1.00 32.56 232 ILE A CA 1
ATOM 1762 C C . ILE A 1 232 ? 5.633 -17.805 -20.687 1.00 32.56 232 ILE A C 1
ATOM 1764 O O . ILE A 1 232 ? 5.163 -18.629 -19.916 1.00 32.56 232 ILE A O 1
ATOM 1768 N N . MET A 1 233 ? 6.793 -17.992 -21.321 1.00 28.89 233 MET A N 1
ATOM 1769 C CA . MET A 1 233 ? 7.958 -18.740 -20.819 1.00 28.89 233 MET A CA 1
ATOM 1770 C C . MET A 1 233 ? 9.050 -18.751 -21.901 1.00 28.89 233 MET A C 1
ATOM 1772 O O . MET A 1 233 ? 9.170 -19.708 -22.658 1.00 28.89 233 MET A O 1
ATOM 1776 N N . ALA A 1 234 ? 9.793 -17.645 -21.987 1.00 25.16 234 ALA A N 1
ATOM 1777 C CA . ALA A 1 234 ? 11.169 -17.482 -22.488 1.00 25.16 234 ALA A CA 1
ATOM 1778 C C . ALA A 1 234 ? 11.308 -16.093 -23.135 1.00 25.16 234 ALA A C 1
ATOM 1780 O O . ALA A 1 234 ? 10.936 -15.883 -24.281 1.00 25.16 234 ALA A O 1
ATOM 1781 N N . GLU A 1 235 ? 11.837 -15.162 -22.342 1.00 27.34 235 GLU A N 1
ATOM 1782 C CA . GLU A 1 235 ? 12.547 -13.947 -22.761 1.00 27.34 235 GLU A CA 1
ATOM 1783 C C . GLU A 1 235 ? 11.844 -12.948 -23.709 1.00 27.34 235 GLU A C 1
ATOM 1785 O O . GLU A 1 235 ? 11.935 -13.009 -24.927 1.00 27.34 235 GLU A O 1
ATOM 1790 N N . ARG A 1 236 ? 11.283 -11.907 -23.071 1.00 29.61 236 ARG A N 1
ATOM 1791 C CA . ARG A 1 236 ? 11.589 -10.477 -23.306 1.00 29.61 236 ARG A CA 1
ATOM 1792 C C . ARG A 1 236 ? 11.512 -9.949 -24.755 1.00 29.61 236 ARG A C 1
ATOM 1794 O O . ARG A 1 236 ? 12.500 -10.012 -25.473 1.00 29.61 236 ARG A O 1
ATOM 1801 N N . GLN A 1 237 ? 10.448 -9.194 -25.067 1.00 25.23 237 GLN A N 1
ATOM 1802 C CA . GLN A 1 237 ? 10.538 -7.776 -25.490 1.00 25.23 237 GLN A CA 1
ATOM 1803 C C . GLN A 1 237 ? 9.143 -7.099 -25.570 1.00 25.23 237 GLN A C 1
ATOM 1805 O O . GLN A 1 237 ? 8.353 -7.329 -26.473 1.00 25.23 237 GLN A O 1
ATOM 1810 N N . ILE A 1 238 ? 8.888 -6.294 -24.535 1.00 30.27 238 ILE A N 1
ATOM 1811 C CA . ILE A 1 238 ? 7.982 -5.147 -24.307 1.00 30.27 238 ILE A CA 1
ATOM 1812 C C . ILE A 1 238 ? 7.211 -4.577 -25.525 1.00 30.27 238 ILE A C 1
ATOM 1814 O O . ILE A 1 238 ? 7.835 -4.101 -26.471 1.00 30.27 238 ILE A O 1
ATOM 1818 N N . GLY A 1 239 ? 5.872 -4.447 -25.407 1.00 25.38 239 GLY A N 1
ATOM 1819 C CA . GLY A 1 239 ? 5.082 -3.477 -26.194 1.00 25.38 239 GLY A CA 1
ATOM 1820 C C . GLY A 1 239 ? 3.548 -3.660 -26.291 1.00 25.38 239 GLY A C 1
ATOM 1821 O O . GLY A 1 239 ? 3.068 -4.026 -27.352 1.00 25.38 239 GLY A O 1
ATOM 1822 N N . SER A 1 240 ? 2.797 -3.272 -25.241 1.00 28.11 240 SER A N 1
ATOM 1823 C CA . SER A 1 240 ? 1.321 -3.039 -25.157 1.00 28.11 240 SER A CA 1
ATOM 1824 C C . SER A 1 240 ? 0.405 -4.276 -25.285 1.00 28.11 240 SER A C 1
ATOM 1826 O O . SER A 1 240 ? 0.453 -4.964 -26.287 1.00 28.11 240 SER A O 1
ATOM 1828 N N . ILE A 1 241 ? -0.461 -4.653 -24.333 1.00 30.86 241 ILE A N 1
ATOM 1829 C CA . ILE A 1 241 ? -1.285 -3.901 -23.371 1.00 30.86 241 ILE A CA 1
ATOM 1830 C C . ILE A 1 241 ? -1.223 -4.609 -21.998 1.00 30.86 241 ILE A C 1
ATOM 1832 O O . ILE A 1 241 ? -1.773 -5.688 -21.829 1.00 30.86 241 ILE A O 1
ATOM 1836 N N . HIS A 1 242 ? -0.574 -3.990 -21.008 1.00 40.47 242 HIS A N 1
ATOM 1837 C CA . HIS A 1 242 ? -0.743 -4.332 -19.588 1.00 40.47 242 HIS A CA 1
ATOM 1838 C C . HIS A 1 242 ? -1.810 -3.406 -18.984 1.00 40.47 242 HIS A C 1
ATOM 1840 O O . HIS A 1 242 ? -1.750 -2.187 -19.210 1.00 40.47 242 HIS A O 1
ATOM 1846 N N . HIS A 1 243 ? -2.759 -3.971 -18.224 1.00 62.81 243 HIS A N 1
ATOM 1847 C CA . HIS A 1 243 ? -3.656 -3.232 -17.332 1.00 62.81 243 HIS A CA 1
ATOM 1848 C C . HIS A 1 243 ? -2.802 -2.493 -16.293 1.00 62.81 243 HIS A C 1
ATOM 1850 O O . HIS A 1 243 ? -2.293 -3.085 -15.348 1.00 62.81 243 HIS A O 1
ATOM 1856 N N . THR A 1 244 ? -2.565 -1.208 -16.541 1.00 76.12 244 THR A N 1
ATOM 1857 C CA . THR A 1 244 ? -1.823 -0.315 -15.646 1.00 76.12 244 THR A CA 1
ATOM 1858 C C . THR A 1 244 ? -2.776 0.282 -14.623 1.00 76.12 244 THR A C 1
ATOM 1860 O O . THR A 1 244 ? -3.933 0.542 -14.955 1.00 76.12 244 THR A O 1
ATOM 1863 N N . PHE A 1 245 ? -2.281 0.563 -13.419 1.00 80.25 245 PHE A N 1
ATOM 1864 C CA . PHE A 1 245 ? -2.994 1.391 -12.439 1.00 80.25 245 PHE A CA 1
ATOM 1865 C C . PHE A 1 245 ? -2.515 2.851 -12.440 1.00 80.25 245 PHE A C 1
ATOM 1867 O O . PHE A 1 245 ? -2.957 3.669 -11.632 1.00 80.25 245 PHE A O 1
ATOM 1874 N N . LEU A 1 246 ? -1.600 3.192 -13.350 1.00 82.69 246 LEU A N 1
ATOM 1875 C CA . LEU A 1 246 ? -1.071 4.536 -13.527 1.00 82.69 246 LEU A CA 1
ATOM 1876 C C . LEU A 1 246 ? -1.960 5.326 -14.495 1.00 82.69 246 LEU A C 1
ATOM 1878 O O . LEU A 1 246 ? -2.442 4.797 -15.498 1.00 82.69 246 LEU A O 1
ATOM 1882 N N . SER A 1 247 ? -2.132 6.625 -14.235 1.00 80.88 247 SER A N 1
ATOM 1883 C CA . SER A 1 247 ? -2.741 7.519 -15.226 1.00 80.88 247 SER A CA 1
ATOM 1884 C C . SER A 1 247 ? -1.869 7.586 -16.482 1.00 80.88 247 SER A C 1
ATOM 1886 O O . SER A 1 247 ? -0.662 7.341 -16.424 1.00 80.88 247 SER A O 1
ATOM 1888 N N . SER A 1 248 ? -2.448 7.990 -17.614 1.00 82.81 248 SER A N 1
ATOM 1889 C CA . SER A 1 248 ? -1.701 8.152 -18.870 1.00 82.81 248 SER A CA 1
ATOM 1890 C C . SER A 1 248 ? -0.479 9.063 -18.716 1.00 82.81 248 SER A C 1
ATOM 1892 O O . SER A 1 248 ? 0.592 8.755 -19.229 1.00 82.81 248 SER A O 1
ATOM 1894 N N . TYR A 1 249 ? -0.605 10.153 -17.955 1.00 85.69 249 TYR A N 1
ATOM 1895 C CA . TYR A 1 249 ? 0.497 11.076 -17.699 1.00 85.69 249 TYR A CA 1
ATOM 1896 C C . TYR A 1 249 ? 1.609 10.439 -16.856 1.00 85.69 249 TYR A C 1
ATOM 1898 O O . TYR A 1 249 ? 2.783 10.516 -17.216 1.00 85.69 249 TYR A O 1
ATOM 1906 N N . VAL A 1 250 ? 1.253 9.778 -15.751 1.00 86.94 250 VAL A N 1
ATOM 1907 C CA . VAL A 1 250 ? 2.240 9.151 -14.861 1.00 86.94 250 VAL A CA 1
ATOM 1908 C C . VAL A 1 250 ? 2.903 7.947 -15.528 1.00 86.94 250 VAL A C 1
ATOM 1910 O O . VAL A 1 250 ? 4.122 7.806 -15.442 1.00 86.94 250 VAL A O 1
ATOM 1913 N N . ARG A 1 251 ? 2.142 7.128 -16.264 1.00 87.88 251 ARG A N 1
ATOM 1914 C CA . ARG A 1 251 ? 2.674 6.029 -17.082 1.00 87.88 251 ARG A CA 1
ATOM 1915 C C . ARG A 1 251 ? 3.653 6.537 -18.133 1.00 87.88 251 ARG A C 1
ATOM 1917 O O . ARG A 1 251 ? 4.712 5.941 -18.319 1.00 87.88 251 ARG A O 1
ATOM 1924 N N . HIS A 1 252 ? 3.332 7.655 -18.780 1.00 89.56 252 HIS A N 1
ATOM 1925 C CA . HIS A 1 252 ? 4.227 8.259 -19.753 1.00 89.56 252 HIS A CA 1
ATOM 1926 C C . HIS A 1 252 ? 5.579 8.640 -19.129 1.00 89.56 252 HIS A C 1
ATOM 1928 O O . HIS A 1 252 ? 6.627 8.297 -19.677 1.00 89.56 252 HIS A O 1
ATOM 1934 N N . LEU A 1 253 ? 5.563 9.287 -17.956 1.00 89.88 253 LEU A N 1
ATOM 1935 C CA . LEU A 1 253 ? 6.782 9.678 -17.242 1.00 89.88 253 LEU A CA 1
ATOM 1936 C C . LEU A 1 253 ? 7.589 8.485 -16.705 1.00 89.88 253 LEU A C 1
ATOM 1938 O O . LEU A 1 253 ? 8.811 8.479 -16.835 1.00 89.88 253 LEU A O 1
ATOM 1942 N N . LEU A 1 254 ? 6.928 7.508 -16.076 1.00 88.94 254 LEU A N 1
ATOM 1943 C CA . LEU A 1 254 ? 7.594 6.386 -15.400 1.00 88.94 254 LEU A CA 1
ATOM 1944 C C . LEU A 1 254 ? 8.057 5.285 -16.361 1.00 88.94 254 LEU A C 1
ATOM 1946 O O . LEU A 1 254 ? 9.088 4.661 -16.111 1.00 88.94 254 LEU A O 1
ATOM 1950 N N . VAL A 1 255 ? 7.306 5.040 -17.439 1.00 89.69 255 VAL A N 1
ATOM 1951 C CA . VAL A 1 255 ? 7.484 3.867 -18.309 1.00 89.69 255 VAL A CA 1
ATOM 1952 C C . VAL A 1 255 ? 7.849 4.274 -19.735 1.00 89.69 255 VAL A C 1
ATOM 1954 O O . VAL A 1 255 ? 8.890 3.856 -20.245 1.00 89.69 255 VAL A O 1
ATOM 1957 N N . GLU A 1 256 ? 7.007 5.070 -20.400 1.00 91.50 256 GLU A N 1
ATOM 1958 C CA . GLU A 1 256 ? 7.077 5.250 -21.861 1.00 91.50 256 GLU A CA 1
ATOM 1959 C C . GLU A 1 256 ? 8.334 5.993 -22.313 1.00 91.50 256 GLU A C 1
ATOM 1961 O O . GLU A 1 256 ? 9.014 5.511 -23.218 1.00 91.50 256 GLU A O 1
ATOM 1966 N N . ILE A 1 257 ? 8.694 7.095 -21.640 1.00 91.44 257 ILE A N 1
ATOM 1967 C CA . ILE A 1 257 ? 9.942 7.837 -21.907 1.00 91.44 257 ILE A CA 1
ATOM 1968 C C . ILE A 1 257 ? 11.146 6.892 -21.863 1.00 91.44 257 ILE A C 1
ATOM 1970 O O . ILE A 1 257 ? 12.035 6.937 -22.715 1.00 91.44 257 ILE A O 1
ATOM 1974 N N . GLY A 1 258 ? 11.168 5.995 -20.878 1.00 88.19 258 GLY A N 1
ATOM 1975 C CA . GLY A 1 258 ? 12.274 5.072 -20.725 1.00 88.19 258 GLY A CA 1
ATOM 1976 C C . GLY A 1 258 ? 12.361 4.013 -21.809 1.00 88.19 258 GLY A C 1
ATOM 1977 O O . GLY A 1 258 ? 13.455 3.653 -22.245 1.00 88.19 258 GLY A O 1
ATOM 1978 N N . VAL A 1 259 ? 11.210 3.509 -22.256 1.00 87.69 259 VAL A N 1
ATOM 1979 C CA . VAL A 1 259 ? 11.125 2.578 -23.387 1.00 87.69 259 VAL A CA 1
ATOM 1980 C C . VAL A 1 259 ? 11.573 3.261 -24.679 1.00 87.69 259 VAL A C 1
ATOM 1982 O O . VAL A 1 259 ? 12.387 2.692 -25.405 1.00 87.69 259 VAL A O 1
ATOM 1985 N N . GLU A 1 260 ? 11.110 4.485 -24.936 1.00 89.50 260 GLU A N 1
ATOM 1986 C CA . GLU A 1 260 ? 11.505 5.282 -26.101 1.00 89.50 260 GLU A CA 1
ATOM 1987 C C . GLU A 1 260 ? 13.025 5.468 -26.162 1.00 89.50 260 GLU A C 1
ATOM 1989 O O . GLU A 1 260 ? 13.657 5.184 -27.182 1.00 89.50 260 GLU A O 1
ATOM 1994 N N . ILE A 1 261 ? 13.632 5.882 -25.049 1.00 86.88 261 ILE A N 1
ATOM 1995 C CA . ILE A 1 261 ? 15.065 6.174 -25.005 1.00 86.88 261 ILE A CA 1
ATOM 1996 C C . ILE A 1 261 ? 15.898 4.902 -25.178 1.00 86.88 261 ILE A C 1
ATOM 1998 O O . ILE A 1 261 ? 16.864 4.932 -25.937 1.00 86.88 261 ILE A O 1
ATOM 2002 N N . ARG A 1 262 ? 15.499 3.771 -24.575 1.00 83.50 262 ARG A N 1
ATOM 2003 C CA . ARG A 1 262 ? 16.179 2.474 -24.764 1.00 83.50 262 ARG A CA 1
ATOM 2004 C C . ARG A 1 262 ? 16.146 1.987 -26.214 1.00 83.50 262 ARG A C 1
ATOM 2006 O O . ARG A 1 262 ? 17.126 1.412 -26.680 1.00 83.50 262 ARG A O 1
ATOM 2013 N N . ASN A 1 263 ? 15.047 2.229 -26.926 1.00 80.44 263 ASN A N 1
ATOM 2014 C CA . ASN A 1 263 ? 14.904 1.828 -28.327 1.00 80.44 263 ASN A CA 1
ATOM 2015 C C . ASN A 1 263 ? 15.719 2.718 -29.281 1.00 80.44 263 ASN A C 1
ATOM 2017 O O . ASN A 1 263 ? 16.155 2.253 -30.333 1.00 80.44 263 ASN A O 1
ATOM 2021 N N . ASN A 1 264 ? 15.944 3.980 -28.908 1.00 73.75 264 ASN A N 1
ATOM 2022 C CA . ASN A 1 264 ? 16.653 4.966 -29.725 1.00 73.75 264 ASN A CA 1
ATOM 2023 C C . ASN A 1 264 ? 18.164 5.054 -29.429 1.00 73.75 264 ASN A C 1
ATOM 2025 O O . ASN A 1 264 ? 18.919 5.615 -30.227 1.00 73.75 264 ASN A O 1
ATOM 2029 N N . SER A 1 265 ? 18.636 4.528 -28.296 1.00 58.06 265 SER A N 1
ATOM 2030 C CA . SER A 1 265 ? 20.034 4.653 -27.876 1.00 58.06 265 SER A CA 1
ATOM 2031 C C . SER A 1 265 ? 20.970 3.694 -28.626 1.00 58.06 265 SER A C 1
ATOM 2033 O O . SER A 1 265 ? 21.194 2.562 -28.208 1.00 58.06 265 SER A O 1
ATOM 2035 N N . ALA A 1 266 ? 21.573 4.197 -29.708 1.00 46.22 266 ALA A N 1
ATOM 2036 C CA . ALA A 1 266 ? 22.777 3.654 -30.352 1.00 46.22 266 ALA A CA 1
ATOM 2037 C C . ALA A 1 266 ? 24.076 4.362 -29.893 1.00 46.22 266 ALA A C 1
ATOM 2039 O O . ALA A 1 266 ? 25.121 4.215 -30.524 1.00 46.22 266 ALA A O 1
ATOM 2040 N N . THR A 1 267 ? 24.029 5.169 -28.828 1.00 47.50 267 THR A N 1
ATOM 2041 C CA . THR A 1 267 ? 25.129 6.059 -28.427 1.00 47.50 267 THR A CA 1
ATOM 2042 C C . THR A 1 267 ? 25.688 5.729 -27.045 1.00 47.50 267 THR A C 1
ATOM 2044 O O . THR A 1 267 ? 24.986 5.726 -26.039 1.00 47.50 267 THR A O 1
ATOM 2047 N N . ASP A 1 268 ? 26.995 5.485 -27.017 1.00 50.66 268 ASP A N 1
ATOM 2048 C CA . ASP A 1 268 ? 27.824 5.276 -25.833 1.00 50.66 268 ASP A CA 1
ATOM 2049 C C . ASP A 1 268 ? 28.033 6.630 -25.115 1.00 50.66 268 ASP A C 1
ATOM 2051 O O . ASP A 1 268 ? 28.887 7.426 -25.503 1.00 50.66 268 ASP A O 1
ATOM 2055 N N . ILE A 1 269 ? 27.197 6.952 -24.115 1.00 55.81 269 ILE A N 1
ATOM 2056 C CA . ILE A 1 269 ? 27.300 8.196 -23.307 1.00 55.81 269 ILE A CA 1
ATOM 2057 C C . ILE A 1 269 ? 28.018 7.930 -21.969 1.00 55.81 269 ILE A C 1
ATOM 2059 O O . ILE A 1 269 ? 27.824 8.631 -20.972 1.00 55.81 269 ILE A O 1
ATOM 2063 N N . SER A 1 270 ? 28.865 6.900 -21.913 1.00 54.44 270 SER A N 1
ATOM 2064 C CA . SER A 1 270 ? 29.561 6.543 -20.683 1.00 54.44 270 SER A CA 1
ATOM 2065 C C . SER A 1 270 ? 30.519 7.654 -20.242 1.00 54.44 270 SER A C 1
ATOM 2067 O O . SER A 1 270 ? 31.426 8.012 -20.993 1.00 54.44 270 SER A O 1
ATOM 2069 N N . ASN A 1 271 ? 30.347 8.140 -19.006 1.00 60.81 271 ASN A N 1
ATOM 2070 C CA . ASN A 1 271 ? 31.255 9.000 -18.217 1.00 60.81 271 ASN A CA 1
ATOM 2071 C C . ASN A 1 271 ? 30.954 10.509 -18.127 1.00 60.81 271 ASN A C 1
ATOM 2073 O O . ASN A 1 271 ? 31.699 11.212 -17.448 1.00 60.81 271 ASN A O 1
ATOM 2077 N N . LEU A 1 272 ? 29.883 11.044 -18.728 1.00 73.19 272 LEU A N 1
ATOM 2078 C CA . LEU A 1 272 ? 29.574 12.482 -18.573 1.00 73.19 272 LEU A CA 1
ATOM 2079 C C . LEU A 1 272 ? 28.801 12.809 -17.285 1.00 73.19 272 LEU A C 1
ATOM 2081 O O . LEU A 1 272 ? 28.995 13.879 -16.709 1.00 73.19 272 LEU A O 1
ATOM 2085 N N . TYR A 1 273 ? 27.929 11.919 -16.813 1.00 83.19 273 TYR A N 1
ATOM 2086 C CA . TYR A 1 273 ? 26.980 12.248 -15.738 1.00 83.19 273 TYR A CA 1
ATOM 2087 C C . TYR A 1 273 ? 27.404 11.789 -14.341 1.00 83.19 273 TYR A C 1
ATOM 2089 O O . TY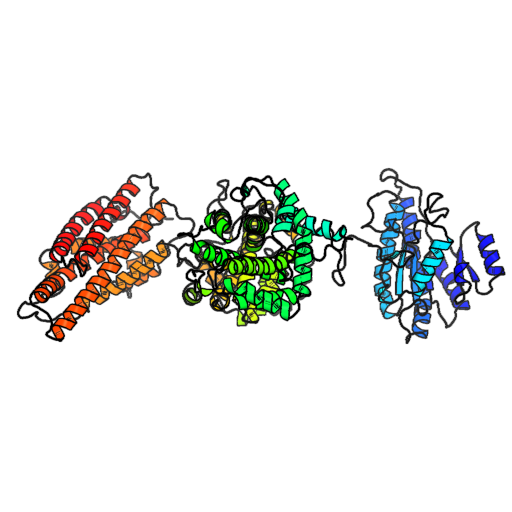R A 1 273 ? 26.823 12.240 -13.355 1.00 83.19 273 TYR A O 1
ATOM 2097 N N . LEU A 1 274 ? 28.424 10.935 -14.253 1.00 88.38 274 LEU A N 1
ATOM 2098 C CA . LEU A 1 274 ? 28.982 10.441 -12.997 1.00 88.38 274 LEU A CA 1
ATOM 2099 C C . LEU A 1 274 ? 30.401 10.981 -12.793 1.00 88.38 274 LEU A C 1
ATOM 2101 O O . LEU A 1 274 ? 31.143 11.198 -13.750 1.00 88.38 274 LEU A O 1
ATOM 2105 N N . THR A 1 275 ? 30.772 11.227 -11.543 1.00 89.00 275 THR A N 1
ATOM 2106 C CA . THR A 1 275 ? 32.133 11.605 -11.150 1.00 89.00 275 THR A CA 1
ATOM 2107 C C . THR A 1 275 ? 33.028 10.365 -11.034 1.00 89.00 275 THR A C 1
ATOM 2109 O O . THR A 1 275 ? 32.556 9.229 -11.029 1.00 89.00 275 THR A O 1
ATOM 2112 N N . SER A 1 276 ? 34.335 10.571 -10.837 1.00 82.81 276 SER A N 1
ATOM 2113 C CA . SER A 1 276 ? 35.277 9.486 -10.518 1.00 82.81 276 SER A CA 1
ATOM 2114 C C . SER A 1 276 ? 34.964 8.751 -9.208 1.00 82.81 276 SER A C 1
ATOM 2116 O O . SER A 1 276 ? 35.484 7.661 -8.986 1.00 82.81 276 SER A O 1
ATOM 2118 N N . ASN A 1 277 ? 34.139 9.340 -8.336 1.00 82.56 277 ASN A N 1
ATOM 2119 C CA . ASN A 1 277 ? 33.747 8.766 -7.050 1.00 82.56 277 ASN A CA 1
ATOM 2120 C C . ASN A 1 277 ? 32.440 7.960 -7.134 1.00 82.56 277 ASN A C 1
ATOM 2122 O O . ASN A 1 277 ? 31.909 7.579 -6.092 1.00 82.56 277 ASN A O 1
ATOM 2126 N N . ASN A 1 278 ? 31.914 7.715 -8.343 1.00 85.56 278 ASN A N 1
ATOM 2127 C CA . ASN A 1 278 ? 30.585 7.140 -8.573 1.00 85.56 278 ASN A CA 1
ATOM 2128 C C . ASN A 1 278 ? 29.461 7.943 -7.895 1.00 85.56 278 ASN A C 1
ATOM 2130 O O . ASN A 1 278 ? 28.510 7.383 -7.354 1.00 85.56 278 ASN A O 1
ATOM 2134 N N . THR A 1 279 ? 29.571 9.269 -7.929 1.00 93.12 279 THR A N 1
ATOM 2135 C CA . THR A 1 279 ? 28.516 10.204 -7.514 1.00 93.12 279 THR A CA 1
ATOM 2136 C C . THR A 1 279 ? 28.016 11.002 -8.713 1.00 93.12 279 THR A C 1
ATOM 2138 O O . THR A 1 279 ? 28.592 10.958 -9.798 1.00 93.12 279 THR A O 1
ATOM 2141 N N . LEU A 1 280 ? 26.920 11.728 -8.537 1.00 95.31 280 LEU A N 1
ATOM 2142 C CA . LEU A 1 280 ? 26.271 12.518 -9.572 1.00 95.31 280 LEU A CA 1
ATOM 2143 C C . LEU A 1 280 ? 27.064 13.794 -9.897 1.00 95.31 280 LEU A C 1
ATOM 2145 O O . LEU A 1 280 ? 27.422 14.570 -9.011 1.00 95.31 280 LEU A O 1
ATOM 2149 N N . ASN A 1 281 ? 27.297 14.057 -11.186 1.00 94.25 281 ASN A N 1
ATOM 2150 C CA . ASN A 1 281 ? 27.916 15.298 -11.651 1.00 94.25 281 ASN A CA 1
ATOM 2151 C C . ASN A 1 281 ? 26.871 16.421 -11.756 1.00 94.25 281 ASN A C 1
ATOM 2153 O O . ASN A 1 281 ? 26.220 16.607 -12.787 1.00 94.25 281 ASN A O 1
ATOM 2157 N N . TRP A 1 282 ? 26.737 17.202 -10.683 1.00 93.50 282 TRP A N 1
ATOM 2158 C CA . TRP A 1 282 ? 25.722 18.253 -10.564 1.00 93.50 282 TRP A CA 1
ATOM 2159 C C . TRP A 1 282 ? 25.806 19.359 -11.619 1.00 93.50 282 TRP A C 1
ATOM 2161 O O . TRP A 1 282 ? 24.773 19.914 -11.983 1.00 93.50 282 TRP A O 1
ATOM 2171 N N . ASN A 1 283 ? 26.993 19.659 -12.157 1.00 90.62 283 ASN A N 1
ATOM 2172 C CA . ASN A 1 283 ? 27.128 20.668 -13.212 1.00 90.62 283 ASN A CA 1
ATOM 2173 C C . ASN A 1 283 ? 26.439 20.204 -14.500 1.00 90.62 283 ASN A C 1
ATOM 2175 O O . ASN A 1 283 ? 25.654 20.944 -15.088 1.00 90.62 283 ASN A O 1
ATOM 2179 N N . ASN A 1 284 ? 26.682 18.954 -14.903 1.00 90.38 284 ASN A N 1
ATOM 2180 C CA . ASN A 1 284 ? 26.084 18.386 -16.110 1.00 90.38 284 ASN A CA 1
ATOM 2181 C C . ASN A 1 284 ? 24.588 18.102 -15.923 1.00 90.38 284 ASN A C 1
ATOM 2183 O O . ASN A 1 284 ? 23.803 18.330 -16.839 1.00 90.38 284 ASN A O 1
ATOM 2187 N N . ILE A 1 285 ? 24.170 17.686 -14.725 1.00 91.94 285 ILE A N 1
ATOM 2188 C CA . ILE A 1 285 ? 22.748 17.494 -14.394 1.00 91.94 285 ILE A CA 1
ATOM 2189 C C . ILE A 1 285 ? 21.983 18.820 -14.421 1.00 91.94 285 ILE A C 1
ATOM 2191 O O . ILE A 1 285 ? 20.859 18.863 -14.917 1.00 91.94 285 ILE A O 1
ATOM 2195 N N . GLY A 1 286 ? 22.594 19.915 -13.958 1.00 89.38 286 GLY A N 1
ATOM 2196 C CA . GLY A 1 286 ? 21.999 21.250 -14.049 1.00 89.38 286 GLY A CA 1
ATOM 2197 C C . GLY A 1 286 ? 21.672 21.654 -15.490 1.00 89.38 286 GLY A C 1
ATOM 2198 O O . GLY A 1 286 ? 20.628 22.248 -15.733 1.00 89.38 286 GLY A O 1
ATOM 2199 N N . ILE A 1 287 ? 22.507 21.257 -16.458 1.00 87.88 287 ILE A N 1
ATOM 2200 C CA . ILE A 1 287 ? 22.254 21.495 -17.888 1.00 87.88 287 ILE A CA 1
ATOM 2201 C C . ILE A 1 287 ? 21.037 20.691 -18.375 1.00 87.88 287 ILE A C 1
ATOM 2203 O O . ILE A 1 287 ? 20.220 21.227 -19.121 1.00 87.88 287 ILE A O 1
ATOM 2207 N N . LEU A 1 288 ? 20.882 19.435 -17.934 1.00 88.31 288 LEU A N 1
ATOM 2208 C CA . LEU A 1 288 ? 19.755 18.568 -18.321 1.00 88.31 288 LEU A CA 1
ATOM 2209 C C . LEU A 1 288 ? 18.405 19.076 -17.800 1.00 88.31 288 LEU A C 1
ATOM 2211 O O . LEU A 1 288 ? 17.392 18.965 -18.492 1.00 88.31 288 LEU A O 1
ATOM 2215 N N . LEU A 1 289 ? 18.404 19.649 -16.595 1.00 87.31 289 LEU A N 1
ATOM 2216 C CA . LEU A 1 289 ? 17.227 20.270 -15.983 1.00 87.31 289 LEU A CA 1
ATOM 2217 C C . LEU A 1 289 ? 16.845 21.610 -16.649 1.00 87.31 289 LEU A C 1
ATOM 2219 O O . LEU A 1 289 ? 15.725 22.088 -16.466 1.00 87.31 289 LEU A O 1
ATOM 2223 N N . GLY A 1 290 ? 17.735 22.189 -17.463 1.00 77.00 290 GLY A N 1
ATOM 2224 C CA . GLY A 1 290 ? 17.515 23.439 -18.188 1.00 77.00 290 GLY A CA 1
ATOM 2225 C C . GLY A 1 290 ? 17.614 24.700 -17.318 1.00 77.00 290 GLY A C 1
ATOM 2226 O O . GLY A 1 290 ? 17.860 24.650 -16.115 1.00 77.00 290 GLY A O 1
ATOM 2227 N N . ASN A 1 291 ? 17.420 25.868 -17.943 1.00 64.50 291 ASN A N 1
ATOM 2228 C CA . ASN A 1 291 ? 17.389 27.154 -17.241 1.00 64.50 291 ASN A CA 1
ATOM 2229 C C . ASN A 1 291 ? 15.985 27.415 -16.697 1.00 64.50 291 ASN A C 1
ATOM 2231 O O . ASN A 1 291 ? 15.078 27.721 -17.472 1.00 64.50 291 ASN A O 1
ATOM 2235 N N . LEU A 1 292 ? 15.823 27.353 -15.375 1.00 61.25 292 LEU A N 1
ATOM 2236 C CA . LEU A 1 292 ? 14.555 27.656 -14.722 1.00 61.25 292 LEU A CA 1
ATOM 2237 C C . LEU A 1 292 ? 14.712 28.668 -13.579 1.00 61.25 292 LEU A C 1
ATOM 2239 O O . LEU A 1 292 ? 15.664 28.544 -12.805 1.00 61.25 292 LEU A O 1
ATOM 2243 N N . PRO A 1 293 ? 13.812 29.666 -13.452 1.00 58.72 293 PRO A N 1
ATOM 2244 C CA . PRO A 1 293 ? 13.844 30.629 -12.359 1.00 58.72 293 PRO A CA 1
ATOM 2245 C C . PRO A 1 293 ? 13.199 30.024 -11.099 1.00 58.72 293 PRO A C 1
ATOM 2247 O O . PRO A 1 293 ? 12.041 29.626 -11.134 1.00 58.72 293 PRO A O 1
ATOM 2250 N N . ASP A 1 294 ? 13.954 30.005 -9.998 1.00 66.44 294 ASP A N 1
ATOM 2251 C CA . ASP A 1 294 ? 13.549 29.648 -8.625 1.00 66.44 294 ASP A CA 1
ATOM 2252 C C . ASP A 1 294 ? 13.129 28.178 -8.357 1.00 66.44 294 ASP A C 1
ATOM 2254 O O . ASP A 1 294 ? 11.974 27.774 -8.508 1.00 66.44 294 ASP A O 1
ATOM 2258 N N . CYS A 1 295 ? 14.080 27.376 -7.857 1.00 66.69 295 CYS A N 1
ATOM 2259 C CA . CYS A 1 295 ? 13.882 25.974 -7.466 1.00 66.69 295 CYS A CA 1
ATOM 2260 C C . CYS A 1 295 ? 12.846 25.760 -6.356 1.00 66.69 295 CYS A C 1
ATOM 2262 O O . CYS A 1 295 ? 12.263 24.681 -6.254 1.00 66.69 295 CYS A O 1
ATOM 2264 N N . PHE A 1 296 ? 12.585 26.772 -5.530 1.00 72.19 296 PHE A N 1
ATOM 2265 C CA . PHE A 1 296 ? 11.625 26.661 -4.433 1.00 72.19 296 PHE A CA 1
ATOM 2266 C C . PHE A 1 296 ? 10.172 26.742 -4.932 1.00 72.19 296 PHE A C 1
ATOM 2268 O O . PHE A 1 296 ? 9.245 26.339 -4.232 1.00 72.19 296 PHE A O 1
ATOM 2275 N N . ASN A 1 297 ? 9.977 27.153 -6.191 1.00 73.81 297 ASN A N 1
ATOM 2276 C CA . ASN A 1 297 ? 8.683 27.277 -6.857 1.00 73.81 297 ASN A CA 1
ATOM 2277 C C . ASN A 1 297 ? 8.483 26.272 -8.007 1.00 73.81 297 ASN A C 1
ATOM 2279 O O . ASN A 1 297 ? 7.620 26.464 -8.867 1.00 73.81 297 ASN A O 1
ATOM 2283 N N . ILE A 1 298 ? 9.233 25.161 -8.013 1.00 80.06 298 ILE A N 1
ATOM 2284 C CA . ILE A 1 298 ? 9.159 24.128 -9.064 1.00 80.06 298 ILE A CA 1
ATOM 2285 C C . ILE A 1 298 ? 7.744 23.552 -9.251 1.00 80.06 298 ILE A C 1
ATOM 2287 O O . ILE A 1 298 ? 7.377 23.135 -10.343 1.00 80.06 298 ILE A O 1
ATOM 2291 N N . HIS A 1 299 ? 6.915 23.561 -8.204 1.00 77.12 299 HIS A N 1
ATOM 2292 C CA . HIS A 1 299 ? 5.537 23.068 -8.240 1.00 77.12 299 HIS A CA 1
ATOM 2293 C C . HIS A 1 299 ? 4.612 23.895 -9.152 1.00 77.12 299 HIS A C 1
ATOM 2295 O O . HIS A 1 299 ? 3.565 23.393 -9.547 1.00 77.12 299 HIS A O 1
ATOM 2301 N N . ASN A 1 300 ? 5.009 25.118 -9.519 1.00 79.38 300 ASN A N 1
ATOM 2302 C CA . ASN A 1 300 ? 4.279 25.974 -10.457 1.00 79.38 300 ASN A CA 1
ATOM 2303 C C . ASN A 1 300 ? 4.655 25.720 -11.927 1.00 79.38 300 ASN A C 1
ATOM 2305 O O . ASN A 1 300 ? 4.110 26.375 -12.817 1.00 79.38 300 ASN A O 1
ATOM 2309 N N . GLN A 1 301 ? 5.596 24.809 -12.201 1.00 84.31 301 GLN A N 1
ATOM 2310 C CA . GLN A 1 301 ? 5.987 24.491 -13.571 1.00 84.31 301 GLN A CA 1
ATOM 2311 C C . GLN A 1 301 ? 4.898 23.707 -14.311 1.00 84.31 301 GLN A C 1
ATOM 2313 O O . GLN A 1 301 ? 4.216 22.875 -13.708 1.00 84.31 301 GLN A O 1
ATOM 2318 N N . PRO A 1 302 ? 4.732 23.937 -15.627 1.00 86.38 302 PRO A N 1
ATOM 2319 C CA . PRO A 1 302 ? 3.784 23.179 -16.429 1.00 86.38 302 PRO A CA 1
ATOM 2320 C C . PRO A 1 302 ? 4.222 21.714 -16.555 1.00 86.38 302 PRO A C 1
ATOM 2322 O O . PRO A 1 302 ? 5.413 21.401 -16.534 1.00 86.38 302 PRO A O 1
ATOM 2325 N N . SER A 1 303 ? 3.261 20.814 -16.767 1.00 85.50 303 SER A N 1
ATOM 2326 C CA . SER A 1 303 ? 3.507 19.377 -16.977 1.00 85.50 303 SER A CA 1
ATOM 2327 C C . SER A 1 303 ? 4.521 19.091 -18.094 1.00 85.50 303 SER A C 1
ATOM 2329 O O . SER A 1 303 ? 5.368 18.212 -17.958 1.00 85.50 303 SER A O 1
ATOM 2331 N N . GLU A 1 304 ? 4.506 19.884 -19.169 1.00 87.88 304 GLU A N 1
ATOM 2332 C CA . GLU A 1 304 ? 5.445 19.741 -20.290 1.00 87.88 304 GLU A CA 1
ATOM 2333 C C . GLU A 1 304 ? 6.907 19.974 -19.880 1.00 87.88 304 GLU A C 1
ATOM 2335 O O . GLU A 1 304 ? 7.824 19.345 -20.415 1.00 87.88 304 GLU A O 1
ATOM 2340 N N . TRP A 1 305 ? 7.136 20.836 -18.884 1.00 89.31 305 TRP A N 1
ATOM 2341 C CA . TRP A 1 305 ? 8.476 21.027 -18.350 1.00 89.31 305 TRP A CA 1
ATOM 2342 C C . TRP A 1 305 ? 8.975 19.762 -17.647 1.00 89.31 305 TRP A C 1
ATOM 2344 O O . TRP A 1 305 ? 10.089 19.317 -17.914 1.00 89.31 305 TRP A O 1
ATOM 2354 N N . PHE A 1 306 ? 8.140 19.140 -16.807 1.00 90.12 306 PHE A N 1
ATOM 2355 C CA . PHE A 1 306 ? 8.494 17.887 -16.135 1.00 90.12 306 PHE A CA 1
ATOM 2356 C C . PHE A 1 306 ? 8.734 16.755 -17.131 1.00 90.12 306 PHE A C 1
ATOM 2358 O O . PHE A 1 306 ? 9.722 16.039 -16.993 1.00 90.12 306 PHE A O 1
ATOM 2365 N N . ARG A 1 307 ? 7.896 16.635 -18.168 1.00 90.62 307 ARG A N 1
ATOM 2366 C CA . ARG A 1 307 ? 8.111 15.688 -19.272 1.00 90.62 307 ARG A CA 1
ATOM 2367 C C . ARG A 1 307 ? 9.482 15.884 -19.919 1.00 90.62 307 ARG A C 1
ATOM 2369 O O . ARG A 1 307 ? 10.236 14.923 -20.047 1.00 90.62 307 ARG A O 1
ATOM 2376 N N . THR A 1 308 ? 9.829 17.124 -20.259 1.00 91.25 308 THR A N 1
ATOM 2377 C CA . THR A 1 308 ? 11.126 17.455 -20.867 1.00 91.25 308 THR A CA 1
ATOM 2378 C C . THR A 1 308 ? 12.289 17.147 -19.921 1.00 91.25 308 THR A C 1
ATOM 2380 O O . THR A 1 308 ? 13.274 16.532 -20.326 1.00 91.25 308 THR A O 1
ATOM 2383 N N . ALA A 1 309 ? 12.178 17.534 -18.648 1.00 91.19 309 ALA A N 1
ATOM 2384 C CA . ALA A 1 309 ? 13.208 17.289 -17.645 1.00 91.19 309 ALA A CA 1
ATOM 2385 C C . ALA A 1 309 ? 13.444 15.785 -17.433 1.00 91.19 309 ALA A C 1
ATOM 2387 O O . ALA A 1 309 ? 14.586 15.335 -17.463 1.00 91.19 309 ALA A O 1
ATOM 2388 N N . VAL A 1 310 ? 12.381 14.991 -17.277 1.00 93.38 310 VAL A N 1
ATOM 2389 C CA . VAL A 1 310 ? 12.471 13.530 -17.112 1.00 93.38 310 VAL A CA 1
ATOM 2390 C C . VAL A 1 310 ? 13.067 12.870 -18.355 1.00 93.38 310 VAL A C 1
ATOM 2392 O O . VAL A 1 310 ? 13.970 12.045 -18.223 1.00 93.38 310 VAL A O 1
ATOM 2395 N N . HIS A 1 311 ? 12.637 13.278 -19.551 1.00 93.12 311 HIS A N 1
ATOM 2396 C CA . HIS A 1 311 ? 13.209 12.802 -20.810 1.00 93.12 311 HIS A CA 1
ATOM 2397 C C . HIS A 1 311 ? 14.722 13.066 -20.885 1.00 93.12 311 HIS A C 1
ATOM 2399 O O . HIS A 1 311 ? 15.502 12.162 -21.181 1.00 93.12 311 HIS A O 1
ATOM 2405 N N . ASN A 1 312 ? 15.164 14.278 -20.537 1.00 91.62 312 ASN A N 1
ATOM 2406 C CA . ASN A 1 312 ? 16.585 14.637 -20.534 1.00 91.62 312 ASN A CA 1
ATOM 2407 C C . ASN A 1 312 ? 17.402 13.892 -19.468 1.00 91.62 312 ASN A C 1
ATOM 2409 O O . ASN A 1 312 ? 18.599 13.680 -19.657 1.00 91.62 312 ASN A O 1
ATOM 2413 N N . LEU A 1 313 ? 16.786 13.516 -18.344 1.00 93.12 313 LEU A N 1
ATOM 2414 C CA . LEU A 1 313 ? 17.446 12.805 -17.247 1.00 93.12 313 LEU A CA 1
ATOM 2415 C C . LEU A 1 313 ? 17.529 11.290 -17.458 1.00 93.12 313 LEU A C 1
ATOM 2417 O O . LEU A 1 313 ? 18.370 10.641 -16.841 1.00 93.12 313 LEU A O 1
ATOM 2421 N N . TRP A 1 314 ? 16.705 10.704 -18.323 1.00 92.50 314 TRP A N 1
ATOM 2422 C CA . TRP A 1 314 ? 16.671 9.251 -18.483 1.00 92.50 314 TRP A CA 1
ATOM 2423 C C . TRP A 1 314 ? 18.013 8.602 -18.886 1.00 92.50 314 TRP A C 1
ATOM 2425 O O . TRP A 1 314 ? 18.338 7.545 -18.338 1.00 92.50 314 TRP A O 1
ATOM 2435 N N . PRO A 1 315 ? 18.857 9.206 -19.755 1.00 90.56 315 PRO A N 1
ATOM 2436 C CA . PRO A 1 315 ? 20.195 8.674 -20.028 1.00 90.56 315 PRO A CA 1
ATOM 2437 C C . PRO A 1 315 ? 21.065 8.538 -18.770 1.00 90.56 315 PRO A C 1
ATOM 2439 O O . PRO A 1 315 ? 21.829 7.581 -18.647 1.00 90.56 315 PRO A O 1
ATOM 2442 N N . LEU A 1 316 ? 20.919 9.451 -17.801 1.00 92.12 316 LEU A N 1
ATOM 2443 C CA . LEU A 1 316 ? 21.573 9.335 -16.497 1.00 92.12 316 LEU A CA 1
ATOM 2444 C C . LEU A 1 316 ? 21.023 8.141 -15.703 1.00 92.12 316 LEU A C 1
ATOM 2446 O O . LEU A 1 316 ? 21.803 7.466 -15.038 1.00 92.12 316 LEU A O 1
ATOM 2450 N N . PHE A 1 317 ? 19.720 7.855 -15.756 1.00 93.56 317 PHE A N 1
ATOM 2451 C CA . PHE A 1 317 ? 19.143 6.710 -15.037 1.00 93.56 317 PHE A CA 1
ATOM 2452 C C . PHE A 1 317 ? 19.665 5.373 -15.589 1.00 93.56 317 PHE A C 1
ATOM 2454 O O . PHE A 1 317 ? 20.006 4.478 -14.815 1.00 93.56 317 PHE A O 1
ATOM 2461 N N . ILE A 1 318 ? 19.817 5.262 -16.914 1.00 90.94 318 ILE A N 1
ATOM 2462 C CA . ILE A 1 318 ? 20.446 4.101 -17.566 1.00 90.94 318 ILE A CA 1
ATOM 2463 C C . ILE A 1 318 ? 21.899 3.939 -17.097 1.00 90.94 318 ILE A C 1
ATOM 2465 O O . ILE A 1 318 ? 22.313 2.843 -16.712 1.00 90.94 318 ILE A O 1
ATOM 2469 N N . GLU A 1 319 ? 22.671 5.028 -17.078 1.00 89.38 319 GLU A N 1
ATOM 2470 C CA . GLU A 1 319 ? 24.063 4.990 -16.621 1.00 89.38 319 GLU A CA 1
ATOM 2471 C C . GLU A 1 319 ? 24.172 4.644 -15.128 1.00 89.38 319 GLU A C 1
ATOM 2473 O O . GLU A 1 319 ? 25.035 3.857 -14.733 1.00 89.38 319 GLU A O 1
ATOM 2478 N N . ALA A 1 320 ? 23.264 5.165 -14.298 1.00 91.62 320 ALA A N 1
ATOM 2479 C CA . ALA A 1 320 ? 23.189 4.837 -12.881 1.00 91.62 320 ALA A CA 1
ATOM 2480 C C . ALA A 1 320 ? 22.962 3.336 -12.670 1.00 91.62 320 ALA A C 1
ATOM 2482 O O . ALA A 1 320 ? 23.679 2.703 -11.898 1.00 91.62 320 ALA A O 1
ATOM 2483 N N . HIS A 1 321 ? 22.023 2.747 -13.408 1.00 91.44 321 HIS A N 1
ATOM 2484 C CA . HIS A 1 321 ? 21.763 1.310 -13.377 1.00 91.44 321 HIS A CA 1
ATOM 2485 C C . HIS A 1 321 ? 22.986 0.485 -13.770 1.00 91.44 321 HIS A C 1
ATOM 2487 O O . HIS A 1 321 ? 23.366 -0.445 -13.055 1.00 91.44 321 HIS A O 1
ATOM 2493 N N . ARG A 1 322 ? 23.656 0.874 -14.861 1.00 89.75 322 ARG A N 1
ATOM 2494 C CA . ARG A 1 322 ? 24.889 0.230 -15.322 1.00 89.75 322 ARG A CA 1
ATOM 2495 C C . ARG A 1 322 ? 25.989 0.290 -14.262 1.00 89.75 322 ARG A C 1
ATOM 2497 O O . ARG A 1 322 ? 26.678 -0.709 -14.058 1.00 89.75 322 ARG A O 1
ATOM 2504 N N . CYS A 1 323 ? 26.137 1.428 -13.584 1.00 89.06 323 CYS A N 1
ATOM 2505 C CA . CYS A 1 323 ? 27.106 1.627 -12.508 1.00 89.06 323 CYS A CA 1
ATOM 2506 C C . CYS A 1 323 ? 26.785 0.786 -11.264 1.00 89.06 323 CYS A C 1
ATOM 2508 O O . CYS A 1 323 ? 27.695 0.239 -10.643 1.00 89.06 323 CYS A O 1
ATOM 2510 N N . ILE A 1 324 ? 25.509 0.687 -10.889 1.00 91.06 324 ILE A N 1
ATOM 2511 C CA . ILE A 1 324 ? 25.057 -0.056 -9.707 1.00 91.06 324 ILE A CA 1
ATOM 2512 C C . ILE A 1 324 ? 25.209 -1.565 -9.913 1.00 91.06 324 ILE A C 1
ATOM 2514 O O . ILE A 1 324 ? 25.755 -2.226 -9.032 1.00 91.06 324 ILE A O 1
ATOM 2518 N N . ILE A 1 325 ? 24.823 -2.103 -11.075 1.00 89.06 325 ILE A N 1
ATOM 2519 C CA . ILE A 1 325 ? 24.957 -3.542 -11.371 1.00 89.06 325 ILE A CA 1
ATOM 2520 C C . ILE A 1 325 ? 26.421 -3.960 -11.544 1.00 89.06 325 ILE A C 1
ATOM 2522 O O . ILE A 1 325 ? 26.819 -5.014 -11.059 1.00 89.06 325 ILE A O 1
ATOM 2526 N N . ASN A 1 326 ? 27.243 -3.146 -12.214 1.00 87.81 326 ASN A N 1
ATOM 2527 C CA . ASN A 1 326 ? 28.648 -3.482 -12.485 1.00 87.81 326 ASN A CA 1
ATOM 2528 C C . ASN A 1 326 ? 29.614 -2.925 -11.424 1.00 87.81 326 ASN A C 1
ATOM 2530 O O . ASN A 1 326 ? 30.806 -2.754 -11.689 1.00 87.81 326 ASN A O 1
ATOM 2534 N N . CYS A 1 327 ? 29.105 -2.600 -10.234 1.00 87.75 327 CYS A N 1
ATOM 2535 C CA . CYS A 1 327 ? 29.884 -1.966 -9.181 1.00 87.75 327 CYS A CA 1
ATOM 2536 C C . CYS A 1 327 ? 30.942 -2.933 -8.627 1.00 87.75 327 CYS A C 1
ATOM 2538 O O . CYS A 1 327 ? 30.623 -4.019 -8.148 1.00 87.75 327 CYS A O 1
ATOM 2540 N N . THR A 1 328 ? 32.216 -2.539 -8.654 1.00 90.88 328 THR A N 1
ATOM 2541 C CA . THR A 1 328 ? 33.290 -3.306 -8.000 1.00 90.88 328 THR A CA 1
ATOM 2542 C C . THR A 1 328 ? 33.171 -3.234 -6.474 1.00 90.88 328 THR A C 1
ATOM 2544 O O . THR A 1 328 ? 32.634 -2.269 -5.934 1.00 90.88 328 THR A O 1
ATOM 2547 N N . LEU A 1 329 ? 33.761 -4.191 -5.746 1.00 90.31 329 LEU A N 1
ATOM 2548 C CA . LEU A 1 329 ? 33.776 -4.179 -4.271 1.00 90.31 329 LEU A CA 1
ATOM 2549 C C . LEU A 1 329 ? 34.345 -2.873 -3.684 1.00 90.31 329 LEU A C 1
ATOM 2551 O O . LEU A 1 329 ? 33.861 -2.382 -2.666 1.00 90.31 329 LEU A O 1
ATOM 2555 N N . GLN A 1 330 ? 35.353 -2.279 -4.333 1.00 90.25 330 GLN A N 1
ATOM 2556 C CA . GLN A 1 330 ? 35.920 -0.995 -3.908 1.00 90.25 330 GLN A CA 1
ATOM 2557 C C . GLN A 1 330 ? 34.923 0.156 -4.096 1.00 90.25 330 GLN A C 1
ATOM 2559 O O . GLN A 1 330 ? 34.807 1.024 -3.231 1.00 90.25 330 GLN A O 1
ATOM 2564 N N . GLN A 1 331 ? 34.199 0.165 -5.214 1.00 90.38 331 GLN A N 1
ATOM 2565 C CA . GLN A 1 331 ? 33.178 1.171 -5.490 1.00 90.38 331 GLN A CA 1
ATOM 2566 C C . GLN A 1 331 ? 31.967 1.016 -4.559 1.00 90.38 331 GLN A C 1
ATOM 2568 O O . GLN A 1 331 ? 31.480 2.017 -4.043 1.00 90.38 331 GLN A O 1
ATOM 2573 N N . GLN A 1 332 ? 31.542 -0.214 -4.257 1.00 91.44 332 GLN A N 1
ATOM 2574 C CA . GLN A 1 332 ? 30.509 -0.484 -3.253 1.00 91.44 332 GLN A CA 1
ATOM 2575 C C . GLN A 1 332 ? 30.931 0.025 -1.868 1.00 91.44 332 GLN A C 1
ATOM 2577 O O . GLN A 1 332 ? 30.182 0.753 -1.224 1.00 91.44 332 GLN A O 1
ATOM 2582 N N . ALA A 1 333 ? 32.163 -0.264 -1.432 1.00 92.19 333 ALA A N 1
ATOM 2583 C CA . ALA A 1 333 ? 32.684 0.241 -0.160 1.00 92.19 333 ALA A CA 1
ATOM 2584 C C . ALA A 1 333 ? 32.670 1.779 -0.090 1.00 92.19 333 ALA A C 1
ATOM 2586 O O . ALA A 1 333 ? 32.378 2.355 0.961 1.00 92.19 333 ALA A O 1
ATOM 2587 N N . GLN A 1 334 ? 32.942 2.452 -1.212 1.00 92.38 334 GLN A N 1
ATOM 2588 C CA . GLN A 1 334 ? 32.837 3.905 -1.309 1.00 92.38 334 GLN A CA 1
ATOM 2589 C C . GLN A 1 334 ? 31.380 4.390 -1.227 1.00 92.38 334 GLN A C 1
ATOM 2591 O O . GLN A 1 334 ? 31.123 5.358 -0.511 1.00 92.38 334 GLN A O 1
ATOM 2596 N N . LEU A 1 335 ? 30.426 3.720 -1.886 1.00 92.94 335 LEU A N 1
ATOM 2597 C CA . LEU A 1 335 ? 28.994 4.028 -1.762 1.00 92.94 335 LEU A CA 1
ATOM 2598 C C . LEU A 1 335 ? 28.524 3.912 -0.306 1.00 92.94 335 LEU A C 1
ATOM 2600 O O . LEU A 1 335 ? 27.884 4.832 0.199 1.00 92.94 335 LEU A O 1
ATOM 2604 N N . TRP A 1 336 ? 28.919 2.848 0.401 1.00 94.12 336 TRP A N 1
ATOM 2605 C CA . TRP A 1 336 ? 28.576 2.642 1.815 1.00 94.12 336 TRP A CA 1
ATOM 2606 C C . TRP A 1 336 ? 29.192 3.689 2.728 1.00 94.12 336 TRP A C 1
ATOM 2608 O O . TRP A 1 336 ? 28.539 4.177 3.646 1.00 94.12 336 TRP A O 1
ATOM 2618 N N . LYS A 1 337 ? 30.435 4.093 2.458 1.00 94.25 337 LYS A N 1
ATOM 2619 C CA . LYS A 1 337 ? 31.070 5.200 3.176 1.00 94.25 337 LYS A CA 1
ATOM 2620 C C . LYS A 1 337 ? 30.302 6.507 2.969 1.00 94.25 337 LYS A C 1
ATOM 2622 O O . LYS A 1 337 ? 30.075 7.248 3.921 1.00 94.25 337 LYS A O 1
ATOM 2627 N N . LEU A 1 338 ? 29.886 6.783 1.735 1.00 94.81 338 LEU A N 1
ATOM 2628 C CA . LEU A 1 338 ? 29.122 7.979 1.394 1.00 94.81 338 LEU A CA 1
ATOM 2629 C C . LEU A 1 338 ? 27.655 7.915 1.839 1.00 94.81 338 LEU A C 1
ATOM 2631 O O . LEU A 1 338 ? 27.009 8.953 1.860 1.00 94.81 338 LEU A O 1
ATOM 2635 N N . SER A 1 339 ? 27.117 6.762 2.243 1.00 96.00 339 SER A N 1
ATOM 2636 C CA . SER A 1 339 ? 25.754 6.653 2.780 1.00 96.00 339 SER A CA 1
ATOM 2637 C C . SER A 1 339 ? 25.667 6.807 4.303 1.00 96.00 339 SER A C 1
ATOM 2639 O O . SER A 1 339 ? 24.562 6.932 4.831 1.00 96.00 339 SER A O 1
ATOM 2641 N N . GLN A 1 340 ? 26.793 6.852 5.026 1.00 95.25 340 GLN A N 1
ATOM 2642 C CA . GLN A 1 340 ? 26.822 6.863 6.502 1.00 95.25 340 GLN A CA 1
ATOM 2643 C C . GLN A 1 340 ? 26.094 8.054 7.140 1.00 95.25 340 GLN A C 1
ATOM 2645 O O . GLN A 1 340 ? 25.634 7.960 8.276 1.00 95.25 340 GLN A O 1
ATOM 2650 N N . TRP A 1 341 ? 25.932 9.171 6.423 1.00 95.38 341 TRP A N 1
ATOM 2651 C CA . TRP A 1 341 ? 25.171 10.329 6.914 1.00 95.38 341 TRP A CA 1
ATOM 2652 C C . TRP A 1 341 ? 23.693 10.002 7.193 1.00 95.38 341 TRP A C 1
ATOM 2654 O O . TRP A 1 341 ? 23.055 10.693 7.985 1.00 95.38 341 TRP A O 1
ATOM 2664 N N . THR A 1 342 ? 23.163 8.933 6.588 1.00 94.88 342 THR A N 1
ATOM 2665 C CA . THR A 1 342 ? 21.809 8.417 6.848 1.00 94.88 342 THR A CA 1
ATOM 2666 C C . THR A 1 342 ? 21.717 7.592 8.136 1.00 94.88 342 THR A C 1
ATOM 2668 O O . THR A 1 342 ? 20.636 7.489 8.713 1.00 94.88 342 THR A O 1
ATOM 2671 N N . ARG A 1 343 ? 22.844 7.026 8.606 1.00 92.75 343 ARG A N 1
ATOM 2672 C CA . ARG A 1 343 ? 22.931 6.013 9.680 1.00 92.75 343 ARG A CA 1
ATOM 2673 C C . ARG A 1 343 ? 22.068 4.767 9.432 1.00 92.75 343 ARG A C 1
ATOM 2675 O O . ARG A 1 343 ? 21.551 4.169 10.374 1.00 92.75 343 ARG A O 1
ATOM 2682 N N . LYS A 1 344 ? 21.860 4.441 8.156 1.00 93.00 344 LYS A N 1
ATOM 2683 C CA . LYS A 1 344 ? 21.052 3.316 7.670 1.00 93.00 344 LYS A CA 1
ATOM 2684 C C . LYS A 1 344 ? 21.835 2.456 6.676 1.00 93.00 344 LYS A C 1
ATOM 2686 O O . LYS A 1 344 ? 21.294 1.931 5.711 1.00 93.00 344 LYS A O 1
ATOM 2691 N N . GLU A 1 345 ? 23.153 2.358 6.867 1.00 91.88 345 GLU A N 1
ATOM 2692 C CA . GLU A 1 345 ? 24.045 1.646 5.951 1.00 91.88 345 GLU A CA 1
ATOM 2693 C C . GLU A 1 345 ? 23.705 0.161 5.802 1.00 91.88 345 GLU A C 1
ATOM 2695 O O . GLU A 1 345 ? 23.844 -0.365 4.702 1.00 91.88 345 GLU A O 1
ATOM 2700 N N . LYS A 1 346 ? 23.225 -0.499 6.863 1.00 90.69 346 LYS A N 1
ATOM 2701 C CA . LYS A 1 346 ? 22.859 -1.920 6.817 1.00 90.69 346 LYS A CA 1
ATOM 2702 C C . LYS A 1 346 ? 21.633 -2.136 5.942 1.00 90.69 346 LYS A C 1
ATOM 2704 O O . LYS A 1 346 ? 21.659 -2.963 5.044 1.00 90.69 346 LYS A O 1
ATOM 2709 N N . GLU A 1 347 ? 20.603 -1.326 6.146 1.00 92.19 347 GLU A N 1
ATOM 2710 C CA . GLU A 1 347 ? 19.360 -1.382 5.386 1.00 92.19 347 GLU A CA 1
ATOM 2711 C C . GLU A 1 347 ? 19.594 -1.048 3.908 1.00 92.19 347 GLU A C 1
ATOM 2713 O O . GLU A 1 347 ? 19.011 -1.675 3.028 1.00 92.19 347 GLU A O 1
ATOM 2718 N N . ILE A 1 348 ? 20.486 -0.094 3.618 1.00 94.56 348 ILE A N 1
ATOM 2719 C CA . ILE A 1 348 ? 20.877 0.235 2.241 1.00 94.56 348 ILE A CA 1
ATOM 2720 C C . ILE A 1 348 ? 21.662 -0.925 1.603 1.00 94.56 348 ILE A C 1
ATOM 2722 O O . ILE A 1 348 ? 21.436 -1.227 0.432 1.00 94.56 348 ILE A O 1
ATOM 2726 N N . GLN A 1 349 ? 22.564 -1.580 2.341 1.00 92.94 349 GLN A N 1
ATOM 2727 C CA . GLN A 1 349 ? 23.325 -2.738 1.854 1.00 92.94 349 GLN A CA 1
ATOM 2728 C C . GLN A 1 349 ? 22.419 -3.935 1.559 1.00 92.94 349 GLN A C 1
ATOM 2730 O O . GLN A 1 349 ? 22.473 -4.476 0.458 1.00 92.94 349 GLN A O 1
ATOM 2735 N N . GLU A 1 350 ? 21.542 -4.300 2.494 1.00 88.94 350 GLU A N 1
ATOM 2736 C CA . GLU A 1 350 ? 20.561 -5.377 2.307 1.00 88.94 350 GLU A CA 1
ATOM 2737 C C . GLU A 1 350 ? 19.660 -5.098 1.097 1.00 88.94 350 GLU A C 1
ATOM 2739 O O . GLU A 1 350 ? 19.448 -5.960 0.245 1.00 88.94 350 GLU A O 1
ATOM 2744 N N . CYS A 1 351 ? 19.194 -3.856 0.967 1.00 91.12 351 CYS A N 1
ATOM 2745 C CA . CYS A 1 351 ? 18.416 -3.401 -0.179 1.00 91.12 351 CYS A CA 1
ATOM 2746 C C . CYS A 1 351 ? 19.183 -3.521 -1.502 1.00 91.12 351 CYS A C 1
ATOM 2748 O O . CYS A 1 351 ? 18.624 -3.962 -2.505 1.00 91.12 351 CYS A O 1
ATOM 2750 N N . TYR A 1 352 ? 20.473 -3.180 -1.517 1.00 92.06 352 TYR A N 1
ATOM 2751 C CA . TYR A 1 352 ? 21.322 -3.351 -2.694 1.00 92.06 352 TYR A CA 1
ATOM 2752 C C . TYR A 1 352 ? 21.489 -4.824 -3.079 1.00 92.06 352 TYR A C 1
ATOM 2754 O O . TYR A 1 352 ? 21.437 -5.151 -4.265 1.00 92.06 352 TYR A O 1
ATOM 2762 N N . GLU A 1 353 ? 21.662 -5.719 -2.105 1.00 86.56 353 GLU A N 1
ATOM 2763 C CA . GLU A 1 353 ? 21.748 -7.163 -2.348 1.00 86.56 353 GLU A CA 1
ATOM 2764 C C . GLU A 1 353 ? 20.448 -7.702 -2.957 1.00 86.56 353 GLU A C 1
ATOM 2766 O O . GLU A 1 353 ? 20.483 -8.399 -3.974 1.00 86.56 353 GLU A O 1
ATOM 2771 N N . GLN A 1 354 ? 19.296 -7.321 -2.395 1.00 80.44 354 GLN A N 1
ATOM 2772 C CA . GLN A 1 354 ? 17.984 -7.707 -2.920 1.00 80.44 354 GLN A CA 1
ATOM 2773 C C . GLN A 1 354 ? 17.749 -7.152 -4.328 1.00 80.44 354 GLN A C 1
ATOM 2775 O O . GLN A 1 354 ? 17.363 -7.903 -5.226 1.00 80.44 354 GLN A O 1
ATOM 2780 N N . PHE A 1 355 ? 18.057 -5.873 -4.548 1.00 86.56 355 PHE A N 1
ATOM 2781 C CA . PHE A 1 355 ? 17.981 -5.231 -5.859 1.00 86.56 355 PHE A CA 1
ATOM 2782 C C . PHE A 1 355 ? 18.856 -5.957 -6.896 1.00 86.56 355 PHE A C 1
ATOM 2784 O O . PHE A 1 355 ? 18.413 -6.230 -8.011 1.00 86.56 355 PHE A O 1
ATOM 2791 N N . SER A 1 356 ? 20.076 -6.342 -6.511 1.00 79.12 356 SER A N 1
ATOM 2792 C CA . SER A 1 356 ? 21.039 -7.022 -7.390 1.00 79.12 356 SER A CA 1
ATOM 2793 C C . SER A 1 356 ? 20.694 -8.491 -7.655 1.00 79.12 356 SER A C 1
ATOM 2795 O O . SER A 1 356 ? 21.153 -9.062 -8.641 1.00 79.12 356 SER A O 1
ATOM 2797 N N . SER A 1 357 ? 19.881 -9.113 -6.796 1.00 73.31 357 SER A N 1
ATOM 2798 C CA . SER A 1 357 ? 19.436 -10.504 -6.950 1.00 73.31 357 SER A CA 1
ATOM 2799 C C . SER A 1 357 ? 18.349 -10.705 -8.020 1.00 73.31 357 SER A C 1
ATOM 2801 O O . SER A 1 357 ? 17.974 -11.844 -8.292 1.00 73.31 357 SER A O 1
ATOM 2803 N N . PHE A 1 358 ? 17.872 -9.622 -8.653 1.00 66.31 358 PHE A N 1
ATOM 2804 C CA . PHE A 1 358 ? 16.804 -9.616 -9.664 1.00 66.31 358 PHE A CA 1
ATOM 2805 C C . PHE A 1 358 ? 15.496 -10.271 -9.189 1.00 66.31 358 PHE A C 1
ATOM 2807 O O . PHE A 1 358 ? 14.834 -10.974 -9.958 1.00 66.31 358 PHE A O 1
ATOM 2814 N N . SER A 1 359 ? 15.100 -10.042 -7.931 1.00 72.88 359 SER A N 1
ATOM 2815 C CA . SER A 1 359 ? 13.778 -10.478 -7.478 1.00 72.88 359 SER A CA 1
ATOM 2816 C C . SER A 1 359 ? 12.670 -9.717 -8.232 1.00 72.88 359 SER A C 1
ATOM 2818 O O . SER A 1 359 ? 12.851 -8.536 -8.555 1.00 72.88 359 SER A O 1
ATOM 2820 N N . PRO A 1 360 ? 11.511 -10.348 -8.505 1.00 69.44 360 PRO A N 1
ATOM 2821 C CA . PRO A 1 360 ? 10.420 -9.708 -9.245 1.00 69.44 360 PRO A CA 1
ATOM 2822 C C . PRO A 1 360 ? 9.917 -8.390 -8.631 1.00 69.44 360 PRO A C 1
ATOM 2824 O O . PRO A 1 360 ? 9.450 -7.520 -9.355 1.00 69.44 360 PRO A O 1
ATOM 2827 N N . THR A 1 361 ? 10.036 -8.224 -7.310 1.00 87.69 361 THR A N 1
ATOM 2828 C CA . THR A 1 361 ? 9.590 -7.044 -6.546 1.00 87.69 361 THR A CA 1
ATOM 2829 C C . THR A 1 361 ? 10.736 -6.150 -6.072 1.00 87.69 361 THR A C 1
ATOM 2831 O O . THR A 1 361 ? 10.488 -5.071 -5.532 1.00 87.69 361 THR A O 1
ATOM 2834 N N . GLY A 1 362 ? 11.994 -6.562 -6.270 1.00 88.56 362 GLY A N 1
ATOM 2835 C CA . GLY A 1 362 ? 13.157 -5.972 -5.600 1.00 88.56 362 GLY A CA 1
ATOM 2836 C C . GLY A 1 362 ? 13.392 -4.502 -5.929 1.00 88.56 362 GLY A C 1
ATOM 2837 O O . GLY A 1 362 ? 13.806 -3.733 -5.065 1.00 88.56 362 GLY A O 1
ATOM 2838 N N . THR A 1 363 ? 13.060 -4.068 -7.148 1.00 91.38 363 THR A N 1
ATOM 2839 C CA . THR A 1 363 ? 13.142 -2.643 -7.510 1.00 91.38 363 THR A CA 1
ATOM 2840 C C . THR A 1 363 ? 12.148 -1.805 -6.706 1.00 91.38 363 THR A C 1
ATOM 2842 O O . THR A 1 363 ? 12.492 -0.727 -6.227 1.00 91.38 363 THR A O 1
ATOM 2845 N N . VAL A 1 364 ? 10.925 -2.301 -6.515 1.00 93.62 364 VAL A N 1
ATOM 2846 C CA . VAL A 1 364 ? 9.877 -1.593 -5.770 1.00 93.62 364 VAL A CA 1
ATOM 2847 C C . VAL A 1 364 ? 10.199 -1.574 -4.279 1.00 93.62 364 VAL A C 1
ATOM 2849 O O . VAL A 1 364 ? 10.083 -0.519 -3.658 1.00 93.62 364 VAL A O 1
ATOM 2852 N N . GLU A 1 365 ? 10.688 -2.688 -3.722 1.00 93.62 365 GLU A N 1
ATOM 2853 C CA . GLU A 1 365 ? 11.223 -2.741 -2.352 1.00 93.62 365 GLU A CA 1
ATOM 2854 C C . GLU A 1 365 ? 12.317 -1.685 -2.147 1.00 93.62 365 GLU A C 1
ATOM 2856 O O . GLU A 1 365 ? 12.264 -0.903 -1.194 1.00 93.62 365 GLU A O 1
ATOM 2861 N N . ALA A 1 366 ? 13.264 -1.599 -3.086 1.00 94.38 366 ALA A N 1
ATOM 2862 C CA . ALA A 1 366 ? 14.338 -0.621 -3.020 1.00 94.38 366 ALA A CA 1
ATOM 2863 C C . ALA A 1 366 ? 13.816 0.816 -3.067 1.00 94.38 366 ALA A C 1
ATOM 2865 O O . ALA A 1 366 ? 14.222 1.651 -2.260 1.00 94.38 366 ALA A O 1
ATOM 2866 N N . VAL A 1 367 ? 12.876 1.115 -3.962 1.00 95.50 367 VAL A N 1
ATOM 2867 C CA . VAL A 1 367 ? 12.268 2.445 -4.043 1.00 95.50 367 VAL A CA 1
ATOM 2868 C C . VAL A 1 367 ? 11.534 2.809 -2.751 1.00 95.50 367 VAL A C 1
ATOM 2870 O O . VAL A 1 367 ? 11.750 3.903 -2.224 1.00 95.50 367 VAL A O 1
ATOM 2873 N N . LEU A 1 368 ? 10.714 1.912 -2.201 1.00 95.94 368 LEU A N 1
ATOM 2874 C CA . LEU A 1 368 ? 9.978 2.157 -0.957 1.00 95.94 368 LEU A CA 1
ATOM 2875 C C . LEU A 1 368 ? 10.937 2.471 0.198 1.00 95.94 368 LEU A C 1
ATOM 2877 O O . LEU A 1 368 ? 10.773 3.489 0.870 1.00 95.94 368 LEU A O 1
ATOM 2881 N N . LEU A 1 369 ? 11.979 1.653 0.382 1.00 95.75 369 LEU A N 1
ATOM 2882 C CA . LEU A 1 369 ? 12.934 1.833 1.473 1.00 95.75 369 LEU A CA 1
ATOM 2883 C C . LEU A 1 369 ? 13.816 3.071 1.289 1.00 95.75 369 LEU A C 1
ATOM 2885 O O . LEU A 1 369 ? 13.936 3.896 2.197 1.00 95.75 369 LEU A O 1
ATOM 2889 N N . LEU A 1 370 ? 14.443 3.221 0.120 1.00 97.00 370 LEU A N 1
ATOM 2890 C CA . LEU A 1 370 ? 15.405 4.296 -0.121 1.00 97.00 370 LEU A CA 1
ATOM 2891 C C . LEU A 1 370 ? 14.723 5.665 -0.108 1.00 97.00 370 LEU A C 1
ATOM 2893 O O . LEU A 1 370 ? 15.304 6.619 0.408 1.00 97.00 370 LEU A O 1
ATOM 2897 N N . THR A 1 371 ? 13.486 5.781 -0.603 1.00 96.19 371 THR A N 1
ATOM 2898 C CA . THR A 1 371 ? 12.745 7.051 -0.524 1.00 96.19 371 THR A CA 1
ATOM 2899 C C . THR A 1 371 ? 12.406 7.433 0.916 1.00 96.19 371 THR A C 1
ATOM 2901 O O . THR A 1 371 ? 12.601 8.593 1.281 1.00 96.19 371 THR A O 1
ATOM 2904 N N . SER A 1 372 ? 12.016 6.475 1.764 1.00 95.56 372 SER A N 1
ATOM 2905 C CA . SER A 1 372 ? 11.803 6.706 3.201 1.00 95.56 372 SER A CA 1
ATOM 2906 C C . SER A 1 372 ? 13.092 7.091 3.934 1.00 95.56 372 SER A C 1
ATOM 2908 O O . SER A 1 372 ? 13.083 8.006 4.762 1.00 95.56 372 SER A O 1
ATOM 2910 N N . ILE A 1 373 ? 14.225 6.459 3.600 1.00 96.12 373 ILE A N 1
ATOM 2911 C CA . ILE A 1 373 ? 15.543 6.821 4.150 1.00 96.12 373 ILE A CA 1
ATOM 2912 C C . ILE A 1 373 ? 15.937 8.240 3.724 1.00 96.12 373 ILE A C 1
ATOM 2914 O O . ILE A 1 373 ? 16.380 9.023 4.569 1.00 96.12 373 ILE A O 1
ATOM 2918 N N . ILE A 1 374 ? 15.765 8.594 2.446 1.00 96.38 374 ILE A N 1
ATOM 2919 C CA . ILE A 1 374 ? 16.065 9.936 1.922 1.00 96.38 374 ILE A CA 1
ATOM 2920 C C . ILE A 1 374 ? 15.204 10.979 2.639 1.00 96.38 374 ILE A C 1
ATOM 2922 O O . ILE A 1 374 ? 15.744 11.947 3.172 1.00 96.38 374 ILE A O 1
ATOM 2926 N N . GLU A 1 375 ? 13.889 10.771 2.717 1.00 94.94 375 GLU A N 1
ATOM 2927 C CA . GLU A 1 375 ? 12.949 11.683 3.378 1.00 94.94 375 GLU A CA 1
ATOM 2928 C C . GLU A 1 375 ? 13.335 11.929 4.846 1.00 94.94 375 GLU A C 1
ATOM 2930 O O . GLU A 1 375 ? 13.466 13.078 5.295 1.00 94.94 375 GLU A O 1
ATOM 2935 N N . ARG A 1 376 ? 13.619 10.854 5.592 1.00 94.88 376 ARG A N 1
ATOM 2936 C CA . ARG A 1 376 ? 14.047 10.953 6.991 1.00 94.88 376 ARG A CA 1
ATOM 2937 C C . ARG A 1 376 ? 15.386 11.677 7.131 1.00 94.88 376 ARG A C 1
ATOM 2939 O O . ARG A 1 376 ? 15.526 12.549 7.997 1.00 94.88 376 ARG A O 1
ATOM 2946 N N . SER A 1 377 ? 16.357 11.333 6.291 1.00 95.81 377 SER A N 1
ATOM 2947 C CA . SER A 1 377 ? 17.728 11.838 6.391 1.00 95.81 377 SER A CA 1
ATOM 2948 C C . SER A 1 377 ? 17.830 13.304 5.969 1.00 95.81 377 SER A C 1
ATOM 2950 O O . SER A 1 377 ? 18.526 14.079 6.621 1.00 95.81 377 SER A O 1
ATOM 2952 N N . LEU A 1 378 ? 17.078 13.743 4.955 1.00 96.12 378 LEU A N 1
ATOM 2953 C CA . LEU A 1 378 ? 17.017 15.157 4.570 1.00 96.12 378 LEU A CA 1
ATOM 2954 C C . LEU A 1 378 ? 16.426 16.029 5.681 1.00 96.12 378 LEU A C 1
ATOM 2956 O O . LEU A 1 378 ? 16.933 17.119 5.943 1.00 96.12 378 LEU A O 1
ATOM 2960 N N . G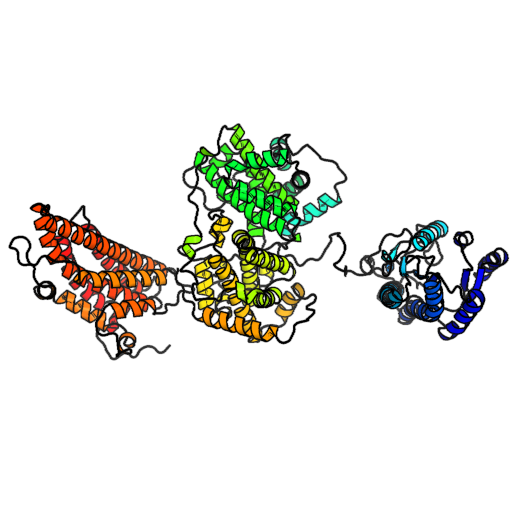LY A 1 379 ? 15.405 15.540 6.392 1.00 95.88 379 GLY A N 1
ATOM 2961 C CA . GLY A 1 379 ? 14.859 16.261 7.543 1.00 95.88 379 GLY A CA 1
ATOM 2962 C C . GLY A 1 379 ? 15.860 16.388 8.698 1.00 95.88 379 GLY A C 1
ATOM 2963 O O . GLY A 1 379 ? 15.860 17.391 9.404 1.00 95.88 379 GLY A O 1
ATOM 2964 N N . ASN A 1 380 ? 16.754 15.409 8.864 1.00 95.69 380 ASN A N 1
ATOM 2965 C CA . ASN A 1 380 ? 17.856 15.488 9.824 1.00 95.69 380 ASN A CA 1
ATOM 2966 C C . ASN A 1 380 ? 18.910 16.525 9.390 1.00 95.69 380 ASN A C 1
ATOM 2968 O O . ASN A 1 380 ? 19.355 17.329 10.205 1.00 95.69 380 ASN A O 1
ATOM 2972 N N . VAL A 1 381 ? 19.256 16.568 8.098 1.00 96.69 381 VAL A N 1
ATOM 2973 C CA . VAL A 1 381 ? 20.163 17.585 7.534 1.00 96.69 381 VAL A CA 1
ATOM 2974 C C . VAL A 1 381 ? 19.585 18.995 7.684 1.00 96.69 381 VAL A C 1
ATOM 2976 O O . VAL A 1 381 ? 20.314 19.916 8.046 1.00 96.69 381 VAL A O 1
ATOM 2979 N N . PHE A 1 382 ? 18.279 19.177 7.476 1.00 96.56 382 PHE A N 1
ATOM 2980 C CA . PHE A 1 382 ? 17.606 20.469 7.656 1.00 96.56 382 PHE A CA 1
ATOM 2981 C C . PHE A 1 382 ? 17.799 21.051 9.065 1.00 96.56 382 PHE A C 1
ATOM 2983 O O . PHE A 1 382 ? 17.999 22.258 9.206 1.00 96.56 382 PHE A O 1
ATOM 2990 N N . LEU A 1 383 ? 17.826 20.211 10.107 1.00 96.00 383 LEU A N 1
ATOM 2991 C CA . LEU A 1 383 ? 18.019 20.645 11.499 1.00 96.00 383 LEU A CA 1
ATOM 2992 C C . LEU A 1 383 ? 19.398 21.263 11.783 1.00 96.00 383 LEU A C 1
ATOM 2994 O O . LEU A 1 383 ? 19.596 21.838 12.849 1.00 96.00 383 LEU A O 1
ATOM 2998 N N . LEU A 1 384 ? 20.349 21.196 10.845 1.00 94.88 384 LEU A N 1
ATOM 2999 C CA . LEU A 1 384 ? 21.604 21.949 10.943 1.00 94.88 384 LEU A CA 1
ATOM 3000 C C . LEU A 1 384 ? 21.388 23.469 10.858 1.00 94.88 384 LEU A C 1
ATOM 3002 O O . LEU A 1 384 ? 22.237 24.229 11.322 1.00 94.88 384 LEU A O 1
ATOM 3006 N N . LYS A 1 385 ? 20.286 23.918 10.242 1.00 94.00 385 LYS A N 1
ATOM 3007 C CA . LYS A 1 385 ? 19.959 25.344 10.066 1.00 94.00 385 LYS A CA 1
ATOM 3008 C C . LYS A 1 385 ? 18.531 25.724 10.466 1.00 94.00 385 LYS A C 1
ATOM 3010 O O . LYS A 1 385 ? 18.313 26.877 10.825 1.00 94.00 385 LYS A O 1
ATOM 3015 N N . GLY A 1 386 ? 17.578 24.794 10.417 1.00 90.69 386 GLY A N 1
ATOM 3016 C CA . GLY A 1 386 ? 16.181 25.010 10.798 1.00 90.69 386 GLY A CA 1
ATOM 3017 C C . GLY A 1 386 ? 15.832 24.467 12.188 1.00 90.69 386 GLY A C 1
ATOM 3018 O O . GLY A 1 386 ? 16.612 23.750 12.807 1.00 90.69 386 GLY A O 1
ATOM 3019 N N . GLN A 1 387 ? 14.633 24.799 12.680 1.00 85.69 387 GLN A N 1
ATOM 3020 C CA . GLN A 1 387 ? 14.147 24.358 14.002 1.00 85.69 387 GLN A CA 1
ATOM 3021 C C . GLN A 1 387 ? 12.990 23.353 13.929 1.00 85.69 387 GLN A C 1
ATOM 3023 O O . GLN A 1 387 ? 12.955 22.407 14.710 1.00 85.69 387 GLN A O 1
ATOM 3028 N N . ASN A 1 388 ? 12.062 23.525 12.980 1.00 90.88 388 ASN A N 1
ATOM 3029 C CA . ASN A 1 388 ? 10.895 22.659 12.807 1.00 90.88 388 ASN A CA 1
ATOM 3030 C C . ASN A 1 388 ? 10.895 22.085 11.394 1.00 90.88 388 ASN A C 1
ATOM 3032 O O . ASN A 1 388 ? 10.663 22.818 10.436 1.00 90.88 388 ASN A O 1
ATOM 3036 N N . VAL A 1 389 ? 11.175 20.788 11.268 1.00 91.69 389 VAL A N 1
ATOM 3037 C CA . VAL A 1 389 ? 11.156 20.109 9.966 1.00 91.69 389 VAL A CA 1
ATOM 3038 C C . VAL A 1 389 ? 9.730 20.158 9.404 1.00 91.69 389 VAL A C 1
ATOM 3040 O O . VAL A 1 389 ? 8.809 19.739 10.113 1.00 91.69 389 VAL A O 1
ATOM 3043 N N . PRO A 1 390 ? 9.525 20.640 8.165 1.00 91.69 390 PRO A N 1
ATOM 3044 C CA . PRO A 1 390 ? 8.229 20.554 7.502 1.00 91.69 390 PRO A CA 1
ATOM 3045 C C . PRO A 1 390 ? 7.696 19.118 7.478 1.00 91.69 390 PRO A C 1
ATOM 3047 O O . PRO A 1 390 ? 8.464 18.166 7.342 1.00 91.69 390 PRO A O 1
ATOM 3050 N N . PHE A 1 391 ? 6.378 18.963 7.623 1.00 86.31 391 PHE A N 1
ATOM 3051 C CA . PHE A 1 391 ? 5.749 17.642 7.705 1.00 86.31 391 PHE A CA 1
ATOM 3052 C C . PHE A 1 391 ? 5.795 16.890 6.370 1.00 86.31 391 PHE A C 1
ATOM 3054 O O . PHE A 1 391 ? 6.025 15.687 6.363 1.00 86.31 391 PHE A O 1
ATOM 3061 N N . LEU A 1 392 ? 5.590 17.589 5.248 1.00 86.94 392 LEU A N 1
ATOM 3062 C CA . LEU A 1 392 ? 5.610 16.991 3.915 1.00 86.94 392 LEU A CA 1
ATOM 3063 C C . LEU A 1 392 ? 7.002 17.109 3.286 1.00 86.94 392 LEU A C 1
ATOM 3065 O O . LEU A 1 392 ? 7.603 18.186 3.298 1.00 86.94 392 LEU A O 1
ATOM 3069 N N . LEU A 1 393 ? 7.469 16.039 2.633 1.00 89.00 393 LEU A N 1
ATOM 3070 C CA . LEU A 1 393 ? 8.738 16.033 1.892 1.00 89.00 393 LEU A CA 1
ATOM 3071 C C . LEU A 1 393 ? 8.820 17.161 0.852 1.00 89.00 393 LEU A C 1
ATOM 3073 O O . LEU A 1 393 ? 9.848 17.823 0.735 1.00 89.00 393 LEU A O 1
ATOM 3077 N N . ARG A 1 394 ? 7.732 17.423 0.119 1.00 87.06 394 ARG A N 1
ATOM 3078 C CA . ARG A 1 394 ? 7.669 18.519 -0.861 1.00 87.06 394 ARG A CA 1
ATOM 3079 C C . ARG A 1 394 ? 7.958 19.879 -0.223 1.00 87.06 394 ARG A C 1
ATOM 3081 O O . ARG A 1 394 ? 8.672 20.691 -0.811 1.00 87.06 394 ARG A O 1
ATOM 3088 N N . ASP A 1 395 ? 7.420 20.112 0.970 1.00 89.50 395 ASP A N 1
ATOM 3089 C CA . ASP A 1 395 ? 7.578 21.379 1.679 1.00 89.50 395 ASP A CA 1
ATOM 3090 C C . ASP A 1 395 ? 9.006 21.496 2.226 1.00 89.50 395 ASP A C 1
ATOM 3092 O O . ASP A 1 395 ? 9.629 22.541 2.080 1.00 89.50 395 ASP A O 1
ATOM 3096 N N . LEU A 1 396 ? 9.573 20.398 2.745 1.00 92.06 396 LEU A N 1
ATOM 3097 C CA . LEU A 1 396 ? 10.979 20.310 3.155 1.00 92.06 396 LEU A CA 1
ATOM 3098 C C . LEU A 1 396 ? 11.938 20.638 1.999 1.00 92.06 396 LEU A C 1
ATOM 3100 O O . LEU A 1 396 ? 12.864 21.431 2.169 1.00 92.06 396 LEU A O 1
ATOM 3104 N N . LEU A 1 397 ? 11.702 20.067 0.817 1.00 91.31 397 LEU A N 1
ATOM 3105 C CA . LEU A 1 397 ? 12.509 20.318 -0.381 1.00 91.31 397 LEU A CA 1
ATOM 3106 C C . LEU A 1 397 ? 12.356 21.746 -0.925 1.00 91.31 397 LEU A C 1
ATOM 3108 O O . LEU A 1 397 ? 13.170 22.170 -1.735 1.00 91.31 397 LEU A O 1
ATOM 3112 N N . SER A 1 398 ? 11.344 22.493 -0.485 1.00 89.44 398 SER A N 1
ATOM 3113 C CA . SER A 1 398 ? 11.113 23.881 -0.905 1.00 89.44 398 SER A CA 1
ATOM 3114 C C . SER A 1 398 ? 11.725 24.907 0.064 1.00 89.44 398 SER A C 1
ATOM 3116 O O . SER A 1 398 ? 11.485 26.101 -0.082 1.00 89.44 398 SER A O 1
ATOM 3118 N N . THR A 1 399 ? 12.516 24.464 1.050 1.00 92.06 399 THR A N 1
ATOM 3119 C CA . THR A 1 399 ? 13.141 25.341 2.054 1.00 92.06 399 THR A CA 1
ATOM 3120 C C . THR A 1 399 ? 14.506 25.879 1.615 1.00 92.06 399 THR A C 1
ATOM 3122 O O . THR A 1 399 ? 15.371 25.133 1.140 1.00 92.06 399 THR A O 1
ATOM 3125 N N . GLU A 1 400 ? 14.743 27.173 1.845 1.00 91.81 400 GLU A N 1
ATOM 3126 C CA . GLU A 1 400 ? 16.040 27.811 1.585 1.00 91.81 400 GLU A CA 1
ATOM 3127 C C . GLU A 1 400 ? 17.143 27.250 2.491 1.00 91.81 400 GLU A C 1
ATOM 3129 O O . GLU A 1 400 ? 18.301 27.130 2.080 1.00 91.81 400 GLU A O 1
ATOM 3134 N N . GLU A 1 401 ? 16.799 26.860 3.720 1.00 94.56 401 GLU A N 1
ATOM 3135 C CA . GLU A 1 401 ? 17.722 26.294 4.696 1.00 94.56 401 GLU A CA 1
ATOM 3136 C C . GLU A 1 401 ? 18.384 25.033 4.145 1.00 94.56 401 GLU A C 1
ATOM 3138 O O . GLU A 1 401 ? 19.617 24.949 4.124 1.00 94.56 401 GLU A O 1
ATOM 3143 N N . LEU A 1 402 ? 17.585 24.089 3.634 1.00 94.31 402 LEU A N 1
ATOM 3144 C CA . LEU A 1 402 ? 18.093 22.857 3.039 1.00 94.31 402 LEU A CA 1
ATOM 3145 C C . LEU A 1 402 ? 18.830 23.140 1.722 1.00 94.31 402 LEU A C 1
ATOM 3147 O O . LEU A 1 402 ? 19.925 22.611 1.508 1.00 94.31 402 LEU A O 1
ATOM 3151 N N . GLY A 1 403 ? 18.298 24.041 0.887 1.00 93.19 403 GLY A N 1
ATOM 3152 C CA . GLY A 1 403 ? 18.947 24.491 -0.349 1.00 93.19 403 GLY A CA 1
ATOM 3153 C C . GLY A 1 403 ? 20.331 25.106 -0.119 1.00 93.19 403 GLY A C 1
ATOM 3154 O O . GLY A 1 403 ? 21.264 24.848 -0.876 1.00 93.19 403 GLY A O 1
ATOM 3155 N N . SER A 1 404 ? 20.530 25.836 0.978 1.00 94.25 404 SER A N 1
ATOM 3156 C CA . SER A 1 404 ? 21.835 26.405 1.336 1.00 94.25 404 SER A CA 1
ATOM 3157 C C . SER A 1 404 ? 22.870 25.342 1.752 1.00 94.25 404 SER A C 1
ATOM 3159 O O . SER A 1 404 ? 24.084 25.576 1.679 1.00 94.25 404 SER A O 1
ATOM 3161 N N . ILE A 1 405 ? 22.412 24.163 2.190 1.00 95.38 405 ILE A N 1
ATOM 3162 C CA . ILE A 1 405 ? 23.262 23.038 2.601 1.00 95.38 405 ILE A CA 1
ATOM 3163 C C . ILE A 1 405 ? 23.565 22.128 1.413 1.00 95.38 405 ILE A C 1
ATOM 3165 O O . ILE A 1 405 ? 24.729 21.805 1.202 1.00 95.38 405 ILE A O 1
ATOM 3169 N N . LEU A 1 406 ? 22.572 21.752 0.612 1.00 95.25 406 LEU A N 1
ATOM 3170 C CA . LEU A 1 406 ? 22.765 20.778 -0.469 1.00 95.25 406 LEU A CA 1
ATOM 3171 C C . LEU A 1 406 ? 23.028 21.430 -1.831 1.00 95.25 406 LEU A C 1
ATOM 3173 O O . LEU A 1 406 ? 23.689 20.841 -2.676 1.00 95.25 406 LEU A O 1
ATOM 3177 N N . GLY A 1 407 ? 22.613 22.679 -2.020 1.00 93.06 407 GLY A N 1
ATOM 3178 C CA . GLY A 1 407 ? 22.671 23.380 -3.298 1.00 93.06 407 GLY A CA 1
ATOM 3179 C C . GLY A 1 407 ? 21.368 23.258 -4.088 1.00 93.06 407 GLY A C 1
ATOM 3180 O O . GLY A 1 407 ? 20.553 22.367 -3.863 1.00 93.06 407 GLY A O 1
ATOM 3181 N N . ILE A 1 408 ? 21.189 24.173 -5.040 1.00 90.12 408 ILE A N 1
ATOM 3182 C CA . ILE A 1 408 ? 19.953 24.320 -5.821 1.00 90.12 408 ILE A CA 1
ATOM 3183 C C . ILE A 1 408 ? 19.708 23.111 -6.736 1.00 90.12 408 ILE A C 1
ATOM 3185 O O . ILE A 1 408 ? 18.627 22.529 -6.713 1.00 90.12 408 ILE A O 1
ATOM 3189 N N . VAL A 1 409 ? 20.718 22.699 -7.512 1.00 92.38 409 VAL A N 1
ATOM 3190 C CA . VAL A 1 409 ? 20.574 21.613 -8.500 1.00 92.38 409 VAL A CA 1
ATOM 3191 C C . VAL A 1 409 ? 20.229 20.265 -7.847 1.00 92.38 409 VAL A C 1
ATOM 3193 O O . VAL A 1 409 ? 19.285 19.626 -8.313 1.00 92.38 409 VAL A O 1
ATOM 3196 N N . PRO A 1 410 ? 20.894 19.832 -6.755 1.00 94.44 410 PRO A N 1
ATOM 3197 C CA . PRO A 1 410 ? 20.498 18.619 -6.041 1.00 94.44 410 PRO A CA 1
ATOM 3198 C C . PRO A 1 410 ? 19.055 18.632 -5.539 1.00 94.44 410 PRO A C 1
ATOM 3200 O O . PRO A 1 410 ? 18.350 17.635 -5.679 1.00 94.44 410 PRO A O 1
ATOM 3203 N N . ILE A 1 411 ? 18.597 19.763 -4.995 1.00 92.94 411 ILE A N 1
ATOM 3204 C CA . ILE A 1 411 ? 17.220 19.908 -4.515 1.00 92.94 411 ILE A CA 1
ATOM 3205 C C . ILE A 1 411 ? 16.224 19.803 -5.667 1.00 92.94 411 ILE A C 1
ATOM 3207 O O . ILE A 1 411 ? 15.288 19.011 -5.574 1.00 92.94 411 ILE A O 1
ATOM 3211 N N . MET A 1 412 ? 16.462 20.510 -6.777 1.00 91.00 412 MET A N 1
ATOM 3212 C CA . MET A 1 412 ? 15.615 20.409 -7.971 1.00 91.00 412 MET A CA 1
ATOM 3213 C C . MET A 1 412 ? 15.551 18.977 -8.504 1.00 91.00 412 MET A C 1
ATOM 3215 O O . MET A 1 412 ? 14.473 18.486 -8.833 1.00 91.00 412 MET A O 1
ATOM 3219 N N . PHE A 1 413 ? 16.689 18.283 -8.556 1.00 94.06 413 PHE A N 1
ATOM 3220 C CA . PHE A 1 413 ? 16.751 16.895 -9.005 1.00 94.06 413 PHE A CA 1
ATOM 3221 C C . PHE A 1 413 ? 15.910 15.969 -8.113 1.00 94.06 413 PHE A C 1
ATOM 3223 O O . PHE A 1 413 ? 15.097 15.193 -8.614 1.00 94.06 413 PHE A O 1
ATOM 3230 N N . ILE A 1 414 ? 16.027 16.099 -6.786 1.00 94.62 414 ILE A N 1
ATOM 3231 C CA . ILE A 1 414 ? 15.215 15.323 -5.837 1.00 94.62 414 ILE A CA 1
ATOM 3232 C C . ILE A 1 414 ? 13.729 15.691 -5.956 1.00 94.62 414 ILE A C 1
ATOM 3234 O O . ILE A 1 414 ? 12.879 14.810 -5.863 1.00 94.62 414 ILE A O 1
ATOM 3238 N N . GLN A 1 415 ? 13.386 16.957 -6.209 1.00 92.00 415 GLN A N 1
ATOM 3239 C CA . GLN A 1 415 ? 11.996 17.369 -6.431 1.00 92.00 415 GLN A CA 1
ATOM 3240 C C . GLN A 1 415 ? 11.393 16.752 -7.703 1.00 92.00 415 GLN A C 1
ATOM 3242 O O . GLN A 1 415 ? 10.223 16.366 -7.675 1.00 92.00 415 GLN A O 1
ATOM 3247 N N . VAL A 1 416 ? 12.174 16.615 -8.783 1.00 92.44 416 VAL A N 1
ATOM 3248 C CA . VAL A 1 416 ? 11.746 15.923 -10.013 1.00 92.44 416 VAL A CA 1
ATOM 3249 C C . VAL A 1 416 ? 11.561 14.419 -9.773 1.00 92.44 416 VAL A C 1
ATOM 3251 O O . VAL A 1 416 ? 10.610 13.830 -10.284 1.00 92.44 416 VAL A O 1
ATOM 3254 N N . LEU A 1 417 ? 12.419 13.796 -8.961 1.00 93.69 417 LEU A N 1
ATOM 3255 C CA . LEU A 1 417 ? 12.305 12.372 -8.629 1.00 93.69 417 LEU A CA 1
ATOM 3256 C C . LEU A 1 417 ? 11.150 12.072 -7.653 1.00 93.69 417 LEU A C 1
ATOM 3258 O O . LEU A 1 417 ? 10.362 11.157 -7.890 1.00 93.69 417 LEU A O 1
ATOM 3262 N N . LEU A 1 418 ? 11.053 12.815 -6.544 1.00 90.56 418 LEU A N 1
ATOM 3263 C CA . LEU A 1 418 ? 10.262 12.448 -5.356 1.00 90.56 418 LEU A CA 1
ATOM 3264 C C . LEU A 1 418 ? 9.241 13.506 -4.906 1.00 90.56 418 LEU A C 1
ATOM 3266 O O . LEU A 1 418 ? 8.411 13.211 -4.051 1.00 90.56 418 LEU A O 1
ATOM 3270 N N . GLY A 1 419 ? 9.338 14.746 -5.391 1.00 73.81 419 GLY A N 1
ATOM 3271 C CA . GLY A 1 419 ? 8.746 15.904 -4.714 1.00 73.81 419 GLY A CA 1
ATOM 3272 C C . GLY A 1 419 ? 7.292 16.211 -5.069 1.00 73.81 419 GLY A C 1
ATOM 3273 O O . GLY A 1 419 ? 6.437 16.259 -4.186 1.00 73.81 419 GLY A O 1
ATOM 3274 N N . THR A 1 420 ? 7.014 16.526 -6.336 1.00 78.06 420 THR A N 1
ATOM 3275 C CA . THR A 1 420 ? 5.722 17.110 -6.755 1.00 78.06 420 THR A CA 1
ATOM 3276 C C . THR A 1 420 ? 4.873 16.140 -7.587 1.00 78.06 420 THR A C 1
ATOM 3278 O O . THR A 1 420 ? 5.445 15.405 -8.389 1.00 78.06 420 THR A O 1
ATOM 3281 N N . PRO A 1 421 ? 3.524 16.154 -7.470 1.00 77.69 421 PRO A N 1
ATOM 3282 C CA . PRO A 1 421 ? 2.631 15.278 -8.243 1.00 77.69 421 PRO A CA 1
ATOM 3283 C C . PRO A 1 421 ? 2.729 15.409 -9.769 1.00 77.69 421 PRO A C 1
ATOM 3285 O O . PRO A 1 421 ? 2.354 14.484 -10.479 1.00 77.69 421 PRO A O 1
ATOM 3288 N N . LEU A 1 422 ? 3.216 16.547 -10.278 1.00 82.88 422 LEU A N 1
ATOM 3289 C CA . LEU A 1 422 ? 3.456 16.749 -11.714 1.00 82.88 422 LEU A CA 1
ATOM 3290 C C . LEU A 1 422 ? 4.755 16.082 -12.208 1.00 82.88 422 LEU A C 1
ATOM 3292 O O . LEU A 1 422 ? 4.939 15.957 -13.417 1.00 82.88 422 LEU A O 1
ATOM 3296 N N . ALA A 1 423 ? 5.659 15.698 -11.304 1.00 87.62 423 ALA A N 1
ATOM 3297 C CA . ALA A 1 423 ? 6.924 15.044 -11.628 1.00 87.62 423 ALA A CA 1
ATOM 3298 C C . ALA A 1 423 ? 6.799 13.511 -11.545 1.00 87.62 423 ALA A C 1
ATOM 3300 O O . ALA A 1 423 ? 5.690 12.987 -11.478 1.00 87.62 423 ALA A O 1
ATOM 3301 N N . LEU A 1 424 ? 7.923 12.779 -11.513 1.00 89.75 424 LEU A N 1
ATOM 3302 C CA . LEU A 1 424 ? 7.901 11.313 -11.362 1.00 89.75 424 LEU A CA 1
ATOM 3303 C C . LEU A 1 424 ? 7.174 10.883 -10.083 1.00 89.75 424 LEU A C 1
ATOM 3305 O O . LEU A 1 424 ? 6.504 9.854 -10.071 1.00 89.75 424 LEU A O 1
ATOM 3309 N N . ASN A 1 425 ? 7.312 11.682 -9.016 1.00 88.88 425 ASN A N 1
ATOM 3310 C CA . ASN A 1 425 ? 6.655 11.477 -7.725 1.00 88.88 425 ASN A CA 1
ATOM 3311 C C . ASN A 1 425 ? 6.810 10.035 -7.201 1.00 88.88 425 ASN A C 1
ATOM 3313 O O . ASN A 1 425 ? 5.884 9.454 -6.627 1.00 88.88 425 ASN A O 1
ATOM 3317 N N . LEU A 1 426 ? 7.993 9.452 -7.424 1.00 91.69 426 LEU A N 1
ATOM 3318 C CA . LEU A 1 426 ? 8.238 8.015 -7.319 1.00 91.69 426 LEU A CA 1
ATOM 3319 C C . LEU A 1 426 ? 7.906 7.473 -5.920 1.00 91.69 426 LEU A C 1
ATOM 3321 O O . LEU A 1 426 ? 7.340 6.388 -5.791 1.00 91.69 426 LEU A O 1
ATOM 3325 N N . ARG A 1 427 ? 8.172 8.274 -4.879 1.00 91.50 427 ARG A N 1
ATOM 3326 C CA . ARG A 1 427 ? 7.815 7.986 -3.483 1.00 91.50 427 ARG A CA 1
ATOM 3327 C C . ARG A 1 427 ? 6.312 7.767 -3.323 1.00 91.50 427 ARG A C 1
ATOM 3329 O O . ARG A 1 427 ? 5.899 6.743 -2.801 1.00 91.50 427 ARG A O 1
ATOM 3336 N N . ASN A 1 428 ? 5.477 8.716 -3.744 1.00 89.19 428 ASN A N 1
ATOM 3337 C CA . ASN A 1 428 ? 4.037 8.620 -3.486 1.00 89.19 428 ASN A CA 1
ATOM 3338 C C . ASN A 1 428 ? 3.375 7.577 -4.380 1.00 89.19 428 ASN A C 1
ATOM 3340 O O . ASN A 1 428 ? 2.554 6.806 -3.895 1.00 89.19 428 ASN A O 1
ATOM 3344 N N . VAL A 1 429 ? 3.760 7.511 -5.656 1.00 88.75 429 VAL A N 1
ATOM 3345 C CA . VAL A 1 429 ? 3.185 6.540 -6.592 1.00 88.75 429 VAL A CA 1
ATOM 3346 C C . VAL A 1 429 ? 3.411 5.105 -6.094 1.00 88.75 429 VAL A C 1
ATOM 3348 O O . VAL A 1 429 ? 2.467 4.316 -6.077 1.00 88.75 429 VAL A O 1
ATOM 3351 N N . THR A 1 430 ? 4.615 4.784 -5.603 1.00 92.06 430 THR A N 1
ATOM 3352 C CA . THR A 1 430 ? 4.914 3.453 -5.043 1.00 92.06 430 THR A CA 1
ATOM 3353 C C . THR A 1 430 ? 4.260 3.209 -3.683 1.00 92.06 430 THR A C 1
ATOM 3355 O O . THR A 1 430 ? 3.636 2.166 -3.508 1.00 92.06 430 THR A O 1
ATOM 3358 N N . TRP A 1 431 ? 4.311 4.161 -2.741 1.00 92.81 431 TRP A N 1
ATOM 3359 C CA . TRP A 1 431 ? 3.697 4.001 -1.410 1.00 92.81 431 TRP A CA 1
ATOM 3360 C C . TRP A 1 431 ? 2.169 3.869 -1.432 1.00 92.81 431 TRP A C 1
ATOM 3362 O O . TRP A 1 431 ? 1.602 3.288 -0.510 1.00 92.81 431 TRP A O 1
ATOM 3372 N N . HIS A 1 432 ? 1.505 4.379 -2.471 1.00 90.56 432 HIS A N 1
ATOM 3373 C CA . HIS A 1 432 ? 0.071 4.182 -2.696 1.00 90.56 432 HIS A CA 1
ATOM 3374 C C . HIS A 1 432 ? -0.256 2.877 -3.450 1.00 90.56 432 HIS A C 1
ATOM 3376 O O . HIS A 1 432 ? -1.431 2.579 -3.673 1.00 90.56 432 HIS A O 1
ATOM 3382 N N . GLY A 1 433 ? 0.750 2.093 -3.845 1.00 90.50 433 GLY A N 1
ATOM 3383 C CA . GLY A 1 433 ? 0.555 0.782 -4.461 1.00 90.50 433 GLY A CA 1
ATOM 3384 C C . GLY A 1 433 ? -0.098 0.848 -5.839 1.00 90.50 433 GLY A C 1
ATOM 3385 O O . GLY A 1 433 ? -0.942 0.010 -6.135 1.00 90.50 433 GLY A O 1
ATOM 3386 N N . PHE A 1 434 ? 0.226 1.860 -6.655 1.00 88.06 434 PHE A N 1
ATOM 3387 C CA . PHE A 1 434 ? -0.228 1.901 -8.052 1.00 88.06 434 PHE A CA 1
ATOM 3388 C C . PHE A 1 434 ? 0.612 1.006 -8.980 1.00 88.06 434 PHE A C 1
ATOM 3390 O O . PHE A 1 434 ? 0.024 0.220 -9.704 1.00 88.06 434 PHE A O 1
ATOM 3397 N N . PRO A 1 435 ? 1.954 1.073 -9.003 1.00 89.62 435 PRO A N 1
ATOM 3398 C CA . PRO A 1 435 ? 2.719 0.383 -10.037 1.00 89.62 435 PRO A CA 1
ATOM 3399 C C . PRO A 1 435 ? 2.626 -1.139 -9.952 1.00 89.62 435 PRO A C 1
ATOM 3401 O O . PRO A 1 435 ? 2.858 -1.727 -8.887 1.00 89.62 435 PRO A O 1
ATOM 3404 N N . CYS A 1 436 ? 2.437 -1.775 -11.104 1.00 87.75 436 CYS A N 1
ATOM 3405 C CA . CYS A 1 436 ? 2.785 -3.180 -11.276 1.00 87.75 436 CYS A CA 1
ATOM 3406 C C . CYS A 1 436 ? 4.313 -3.359 -11.110 1.00 87.75 436 CYS A C 1
ATOM 3408 O O . CYS A 1 436 ? 5.069 -2.410 -11.354 1.00 87.75 436 CYS A O 1
ATOM 3410 N N . PRO A 1 437 ? 4.804 -4.546 -10.699 1.00 84.12 437 PRO A N 1
ATOM 3411 C CA . PRO A 1 437 ? 6.232 -4.762 -10.438 1.00 84.12 437 PRO A CA 1
ATOM 3412 C C . PRO A 1 437 ? 7.153 -4.392 -11.613 1.00 84.12 437 PRO A C 1
ATOM 3414 O O . PRO A 1 437 ? 8.256 -3.891 -11.409 1.00 84.12 437 PRO A O 1
ATOM 3417 N N . ASP A 1 438 ? 6.689 -4.600 -12.843 1.00 84.31 438 ASP A N 1
ATOM 3418 C CA . ASP A 1 438 ? 7.397 -4.333 -14.096 1.00 84.31 438 ASP A CA 1
ATOM 3419 C C . ASP A 1 438 ? 7.320 -2.869 -14.568 1.00 84.31 438 ASP A C 1
ATOM 3421 O O . ASP A 1 438 ? 8.086 -2.462 -15.444 1.00 84.31 438 ASP A O 1
ATOM 3425 N N . GLU A 1 439 ? 6.438 -2.055 -13.979 1.00 88.38 439 GLU A N 1
ATOM 3426 C CA . GLU A 1 439 ? 6.276 -0.639 -14.333 1.00 88.38 439 GLU A CA 1
ATOM 3427 C C . GLU A 1 439 ? 7.301 0.273 -13.648 1.00 88.38 439 GLU A C 1
ATOM 3429 O O . GLU A 1 439 ? 7.553 1.382 -14.122 1.00 88.38 439 GLU A O 1
ATOM 3434 N N . ILE A 1 440 ? 7.932 -0.174 -12.557 1.00 90.75 440 ILE A N 1
ATOM 3435 C CA . ILE A 1 440 ? 9.069 0.540 -11.968 1.00 90.75 440 ILE A CA 1
ATOM 3436 C C . ILE A 1 440 ? 10.362 -0.016 -12.554 1.00 90.75 440 ILE A C 1
ATOM 3438 O O . ILE A 1 440 ? 10.861 -1.068 -12.159 1.00 90.75 440 ILE A O 1
ATOM 3442 N N . ALA A 1 441 ? 10.925 0.741 -13.493 1.00 90.00 441 ALA A N 1
ATOM 3443 C CA . ALA A 1 441 ? 12.170 0.386 -14.150 1.00 90.00 441 ALA A CA 1
ATOM 3444 C C . ALA A 1 441 ? 13.340 0.310 -13.135 1.00 90.00 441 ALA A C 1
ATOM 3446 O O . ALA A 1 441 ? 13.473 1.215 -12.303 1.00 90.00 441 ALA A O 1
ATOM 3447 N N . PRO A 1 442 ? 14.226 -0.704 -13.206 1.00 91.94 442 PRO A N 1
ATOM 3448 C CA . PRO A 1 442 ? 15.392 -0.823 -12.322 1.00 91.94 442 PRO A CA 1
ATOM 3449 C C . PRO A 1 442 ? 16.286 0.424 -12.300 1.00 91.94 442 PRO A C 1
ATOM 3451 O O . PRO A 1 442 ? 16.875 0.755 -11.272 1.00 91.94 442 PRO A O 1
ATOM 3454 N N . GLU A 1 443 ? 16.339 1.172 -13.404 1.00 93.25 443 GLU A N 1
ATOM 3455 C CA . GLU A 1 443 ? 17.033 2.456 -13.507 1.00 93.25 443 GLU A CA 1
ATOM 3456 C C . GLU A 1 443 ? 16.564 3.484 -12.463 1.00 93.25 443 GLU A C 1
ATOM 3458 O O . GLU A 1 443 ? 17.380 4.224 -11.905 1.00 93.25 443 GLU A O 1
ATOM 3463 N N . LEU A 1 444 ? 15.265 3.487 -12.145 1.00 93.31 444 LEU A N 1
ATOM 3464 C CA . LEU A 1 444 ? 14.661 4.364 -11.139 1.00 93.31 444 LEU A CA 1
ATOM 3465 C C . LEU A 1 444 ? 14.983 3.925 -9.703 1.00 93.31 444 LEU A C 1
ATOM 3467 O O . LEU A 1 444 ? 15.031 4.768 -8.811 1.00 93.31 444 LEU A O 1
ATOM 3471 N N . GLY A 1 445 ? 15.240 2.636 -9.466 1.00 93.38 445 GLY A N 1
ATOM 3472 C CA . GLY A 1 445 ? 15.768 2.154 -8.185 1.00 93.38 445 GLY A CA 1
ATOM 3473 C C . GLY A 1 445 ? 17.257 2.479 -8.031 1.00 93.38 445 GLY A C 1
ATOM 3474 O O . GLY A 1 445 ? 17.685 3.030 -7.016 1.00 93.38 445 GLY A O 1
ATOM 3475 N N . ALA A 1 446 ? 18.044 2.219 -9.079 1.00 94.25 446 ALA A N 1
ATOM 3476 C CA . ALA A 1 446 ? 19.490 2.420 -9.091 1.00 94.25 446 ALA A CA 1
ATOM 3477 C C . ALA A 1 446 ? 19.903 3.876 -8.820 1.00 94.25 446 ALA A C 1
ATOM 3479 O O . ALA A 1 446 ? 20.845 4.131 -8.065 1.00 94.25 446 ALA A O 1
ATOM 3480 N N . ILE A 1 447 ? 19.182 4.845 -9.397 1.00 96.19 447 ILE A N 1
ATOM 3481 C CA . ILE A 1 447 ? 19.488 6.267 -9.206 1.00 96.19 447 ILE A CA 1
ATOM 3482 C C . ILE A 1 447 ? 19.382 6.700 -7.735 1.00 96.19 447 ILE A C 1
ATOM 3484 O O . ILE A 1 447 ? 20.131 7.579 -7.310 1.00 96.19 447 ILE A O 1
ATOM 3488 N N . LEU A 1 448 ? 18.525 6.066 -6.925 1.00 97.44 448 LEU A N 1
ATOM 3489 C CA . LEU A 1 448 ? 18.343 6.425 -5.513 1.00 97.44 448 LEU A CA 1
ATOM 3490 C C . LEU A 1 448 ? 19.578 6.101 -4.660 1.00 97.44 448 LEU A C 1
ATOM 3492 O O . LEU A 1 448 ? 19.934 6.897 -3.787 1.00 97.44 448 LEU A O 1
ATOM 3496 N N . PHE A 1 449 ? 20.286 5.004 -4.951 1.00 96.56 449 PHE A N 1
ATOM 3497 C CA . PHE A 1 449 ? 21.573 4.707 -4.307 1.00 96.56 449 PHE A CA 1
ATOM 3498 C C . PHE A 1 449 ? 22.595 5.818 -4.580 1.00 96.56 449 PHE A C 1
ATOM 3500 O O . PHE A 1 449 ? 23.270 6.295 -3.663 1.00 96.56 449 PHE A O 1
ATOM 3507 N N . LEU A 1 450 ? 22.666 6.287 -5.832 1.00 96.25 450 LEU A N 1
ATOM 3508 C CA . LEU A 1 450 ? 23.573 7.370 -6.215 1.00 96.25 450 LEU A CA 1
ATOM 3509 C C . LEU A 1 450 ? 23.149 8.718 -5.630 1.00 96.25 450 LEU A C 1
ATOM 3511 O O . LEU A 1 450 ? 24.018 9.502 -5.257 1.00 96.25 450 LEU A O 1
ATOM 3515 N N . VAL A 1 451 ? 21.848 8.992 -5.488 1.00 97.62 451 VAL A N 1
ATOM 3516 C CA . VAL A 1 451 ? 21.349 10.189 -4.787 1.00 97.62 451 VAL A CA 1
ATOM 3517 C C . VAL A 1 451 ? 21.858 10.211 -3.350 1.00 97.62 451 VAL A C 1
ATOM 3519 O O . VAL A 1 451 ? 22.437 11.216 -2.934 1.00 97.62 451 VAL A O 1
ATOM 3522 N N . ILE A 1 452 ? 21.710 9.108 -2.609 1.00 97.75 452 ILE A N 1
ATOM 3523 C CA . ILE A 1 452 ? 22.173 9.012 -1.217 1.00 97.75 452 ILE A CA 1
ATOM 3524 C C . ILE A 1 452 ? 23.684 9.247 -1.124 1.00 97.75 452 ILE A C 1
ATOM 3526 O O . ILE A 1 452 ? 24.126 10.066 -0.314 1.00 97.75 452 ILE A O 1
ATOM 3530 N N . ALA A 1 453 ? 24.471 8.575 -1.968 1.00 96.88 453 ALA A N 1
ATOM 3531 C CA . ALA A 1 453 ? 25.924 8.734 -1.978 1.00 96.88 453 ALA A CA 1
ATOM 3532 C C . ALA A 1 453 ? 26.348 10.169 -2.345 1.00 96.88 453 ALA A C 1
ATOM 3534 O O . ALA A 1 453 ? 27.237 10.745 -1.720 1.00 96.88 453 ALA A O 1
ATOM 3535 N N . SER A 1 454 ? 25.671 10.788 -3.314 1.00 97.44 454 SER A N 1
ATOM 3536 C CA . SER A 1 454 ? 25.994 12.143 -3.775 1.00 97.44 454 SER A CA 1
ATOM 3537 C C . SER A 1 454 ? 25.626 13.217 -2.751 1.00 97.44 454 SER A C 1
ATOM 3539 O O . SER A 1 454 ? 26.343 14.207 -2.624 1.00 97.44 454 SER A O 1
ATOM 3541 N N . MET A 1 455 ? 24.551 13.024 -1.976 1.00 97.00 455 MET A N 1
ATOM 3542 C CA . MET A 1 455 ? 24.250 13.892 -0.830 1.00 97.00 455 MET A CA 1
ATOM 3543 C C . MET A 1 455 ? 25.343 13.783 0.234 1.00 97.00 455 MET A C 1
ATOM 3545 O O . MET A 1 455 ? 25.812 14.802 0.739 1.00 97.00 455 MET A O 1
ATOM 3549 N N . GLY A 1 456 ? 25.795 12.562 0.531 1.00 96.31 456 GLY A N 1
ATOM 3550 C CA . GLY A 1 456 ? 26.898 12.333 1.460 1.00 96.31 456 GLY A CA 1
ATOM 3551 C C . GLY A 1 456 ? 28.196 13.001 1.016 1.00 96.31 456 GLY A C 1
ATOM 3552 O O . GLY A 1 456 ? 28.892 13.593 1.838 1.00 96.31 456 GLY A O 1
ATOM 3553 N N . GLU A 1 457 ? 28.489 12.988 -0.287 1.00 96.19 457 GLU A N 1
ATOM 3554 C CA . GLU A 1 457 ? 29.635 13.707 -0.846 1.00 96.19 457 GLU A CA 1
ATOM 3555 C C . GLU A 1 457 ? 29.500 15.225 -0.665 1.00 96.19 457 GLU A C 1
ATOM 3557 O O . GLU A 1 457 ? 30.438 15.861 -0.182 1.00 96.19 457 GLU A O 1
ATOM 3562 N N . ILE A 1 458 ? 28.332 15.815 -0.954 1.00 96.62 458 ILE A N 1
ATOM 3563 C CA . ILE A 1 458 ? 28.100 17.252 -0.724 1.00 96.62 458 ILE A CA 1
ATOM 3564 C C . ILE A 1 458 ? 28.325 17.610 0.751 1.00 96.62 458 ILE A C 1
ATOM 3566 O O . ILE A 1 458 ? 29.029 18.577 1.050 1.00 96.62 458 ILE A O 1
ATOM 3570 N N . LEU A 1 459 ? 27.779 16.826 1.683 1.00 96.69 459 LEU A N 1
ATOM 3571 C CA . LEU A 1 459 ? 27.966 17.051 3.119 1.00 96.69 459 LEU A CA 1
ATOM 3572 C C . LEU A 1 459 ? 29.447 16.956 3.517 1.00 96.69 459 LEU A C 1
ATOM 3574 O O . LEU A 1 459 ? 29.951 17.835 4.223 1.00 96.69 459 LEU A O 1
ATOM 3578 N N . ALA A 1 460 ? 30.166 15.961 2.992 1.00 93.94 460 ALA A N 1
ATOM 3579 C CA . ALA A 1 460 ? 31.594 15.791 3.232 1.00 93.94 460 ALA A CA 1
ATOM 3580 C C . ALA A 1 460 ? 32.418 16.983 2.712 1.00 93.94 460 ALA A C 1
ATOM 3582 O O . ALA A 1 460 ? 33.287 17.473 3.432 1.00 93.94 460 ALA A O 1
ATOM 3583 N N . THR A 1 461 ? 32.113 17.524 1.522 1.00 94.38 461 THR A N 1
ATOM 3584 C CA . THR A 1 461 ? 32.805 18.723 0.993 1.00 94.38 461 THR A CA 1
ATOM 3585 C C . THR A 1 461 ? 32.597 19.969 1.857 1.00 94.38 461 THR A C 1
ATOM 3587 O O . THR A 1 461 ? 33.431 20.873 1.854 1.00 94.38 461 THR A O 1
ATOM 3590 N N . LYS A 1 462 ? 31.509 20.011 2.636 1.00 94.19 462 LYS A N 1
ATOM 3591 C CA . LYS A 1 462 ? 31.197 21.083 3.591 1.00 94.19 462 LYS A CA 1
ATOM 3592 C C . LYS A 1 462 ? 31.701 20.798 5.012 1.00 94.19 462 LYS A C 1
ATOM 3594 O O . LYS A 1 462 ? 31.359 21.544 5.925 1.00 94.19 462 LYS A O 1
ATOM 3599 N N . ASN A 1 463 ? 32.519 19.757 5.203 1.00 92.88 463 ASN A N 1
ATOM 3600 C CA . ASN A 1 463 ? 33.023 19.295 6.503 1.00 92.88 463 ASN A CA 1
ATOM 3601 C C . ASN A 1 463 ? 31.912 18.948 7.516 1.00 92.88 463 ASN A C 1
ATOM 3603 O O . ASN A 1 463 ? 32.108 19.074 8.725 1.00 92.88 463 ASN A O 1
ATOM 3607 N N . ILE A 1 464 ? 30.743 18.515 7.036 1.00 93.00 464 ILE A N 1
ATOM 3608 C CA . ILE A 1 464 ? 29.659 18.006 7.883 1.00 93.00 464 ILE A CA 1
ATOM 3609 C C . ILE A 1 464 ? 29.900 16.506 8.073 1.00 93.00 464 ILE A C 1
ATOM 3611 O O . ILE A 1 464 ? 29.899 15.745 7.106 1.00 93.00 464 ILE A O 1
ATOM 3615 N N . THR A 1 465 ? 30.139 16.080 9.312 1.00 89.69 465 THR A N 1
ATOM 3616 C CA . THR A 1 465 ? 30.394 14.676 9.659 1.00 89.69 465 THR A CA 1
ATOM 3617 C C . THR A 1 465 ? 29.102 13.971 10.074 1.00 89.69 465 THR A C 1
ATOM 3619 O O . THR A 1 465 ? 28.107 14.605 10.417 1.00 89.69 465 THR A O 1
ATOM 3622 N N . VAL A 1 466 ? 29.104 12.636 10.083 1.00 89.44 466 VAL A N 1
ATOM 3623 C CA . VAL A 1 466 ? 27.939 11.826 10.496 1.00 89.44 466 VAL A CA 1
ATOM 3624 C C . VAL A 1 466 ? 27.465 12.183 11.912 1.00 89.44 466 VAL A C 1
ATOM 3626 O O . VAL A 1 466 ? 26.262 12.208 12.183 1.00 89.44 466 VAL A O 1
ATOM 3629 N N . ASP A 1 467 ? 28.403 12.500 12.807 1.00 88.75 467 ASP A N 1
ATOM 3630 C CA . ASP A 1 467 ? 28.121 12.866 14.197 1.00 88.75 467 ASP A CA 1
ATOM 3631 C C . ASP A 1 467 ? 27.550 14.277 14.346 1.00 88.75 467 ASP A C 1
ATOM 3633 O O . ASP A 1 467 ? 26.837 14.542 15.313 1.00 88.75 467 ASP A O 1
ATOM 3637 N N . SER A 1 468 ? 27.826 15.181 13.397 1.00 91.38 468 SER A N 1
ATOM 3638 C CA . SER A 1 468 ? 27.317 16.552 13.456 1.00 91.38 468 SER A CA 1
ATOM 3639 C C . SER A 1 468 ? 25.878 16.685 12.956 1.00 91.38 468 SER A C 1
ATOM 3641 O O . SER A 1 468 ? 25.229 17.680 13.272 1.00 91.38 468 SER A O 1
ATOM 3643 N N . VAL A 1 469 ? 25.359 15.702 12.209 1.00 92.81 469 VAL A N 1
ATOM 3644 C CA . VAL A 1 469 ? 23.967 15.691 11.733 1.00 92.81 469 VAL A CA 1
ATOM 3645 C C . VAL A 1 469 ? 23.014 15.327 12.886 1.00 92.81 469 VAL A C 1
ATOM 3647 O O . VAL A 1 469 ? 23.111 14.218 13.425 1.00 92.81 469 VAL A O 1
ATOM 3650 N N . PRO A 1 470 ? 22.067 16.213 13.264 1.00 92.69 470 PRO A N 1
ATOM 3651 C CA . PRO A 1 470 ? 21.100 15.938 14.323 1.00 92.69 470 PRO A CA 1
ATOM 3652 C C . PRO A 1 470 ? 20.223 14.725 14.006 1.00 92.69 470 PRO A C 1
ATOM 3654 O O . PRO A 1 470 ? 19.855 14.493 12.858 1.00 92.69 470 PRO A O 1
ATOM 3657 N N . GLN A 1 471 ? 19.828 13.975 15.035 1.00 88.69 471 GLN A N 1
ATOM 3658 C CA . GLN A 1 471 ? 18.925 12.834 14.890 1.00 88.69 471 GLN A CA 1
ATOM 3659 C C . GLN A 1 471 ? 17.577 13.120 15.533 1.00 88.69 471 GLN A C 1
ATOM 3661 O O . GLN A 1 471 ? 17.488 13.509 16.698 1.00 88.69 471 GLN A O 1
ATOM 3666 N N . ARG A 1 472 ? 16.514 12.889 14.764 1.00 90.56 472 ARG A N 1
ATOM 3667 C CA . ARG A 1 472 ? 15.145 12.922 15.274 1.00 90.56 472 ARG A CA 1
ATOM 3668 C C . ARG A 1 472 ? 14.813 11.601 15.982 1.00 90.56 472 ARG A C 1
ATOM 3670 O O . ARG A 1 472 ? 15.216 10.552 15.474 1.00 90.56 472 ARG A O 1
ATOM 3677 N N . PRO A 1 473 ? 14.033 11.619 17.082 1.00 86.44 473 PRO A N 1
ATOM 3678 C CA . PRO A 1 473 ? 13.627 10.406 17.793 1.00 86.44 473 PRO A CA 1
ATOM 3679 C C . PRO A 1 473 ? 12.992 9.375 16.858 1.00 86.44 473 PRO A C 1
ATOM 3681 O O . PRO A 1 473 ? 12.096 9.721 16.081 1.00 86.44 473 PRO A O 1
ATOM 3684 N N . GLN A 1 474 ? 13.465 8.133 16.922 1.00 85.06 474 GLN A N 1
ATOM 3685 C CA . GLN A 1 474 ? 12.865 7.012 16.205 1.00 85.06 474 GLN A CA 1
ATOM 3686 C C . GLN A 1 474 ? 11.612 6.517 16.925 1.00 85.06 474 GLN A C 1
ATOM 3688 O O . GLN A 1 474 ? 11.478 6.614 18.146 1.00 85.06 474 GLN A O 1
ATOM 3693 N N . PHE A 1 475 ? 10.689 5.991 16.137 1.00 85.75 475 PHE A N 1
ATOM 3694 C CA . PHE A 1 475 ? 9.490 5.334 16.606 1.00 85.75 475 PHE A CA 1
ATOM 3695 C C . PHE A 1 475 ? 9.753 3.833 16.721 1.00 85.75 475 PHE A C 1
ATOM 3697 O O . PHE A 1 475 ? 10.133 3.198 15.741 1.00 85.75 475 PHE A O 1
ATOM 3704 N N . SER A 1 476 ? 9.528 3.265 17.906 1.00 85.19 476 SER A N 1
ATOM 3705 C CA . SER A 1 476 ? 9.651 1.822 18.110 1.00 85.19 476 SER A CA 1
ATOM 3706 C C . SER A 1 476 ? 8.304 1.139 17.885 1.00 85.19 476 SER A C 1
ATOM 3708 O O . SER A 1 476 ? 7.350 1.354 18.638 1.00 85.19 476 SER A O 1
ATOM 3710 N N . ALA A 1 477 ? 8.230 0.280 16.867 1.00 80.62 477 ALA A N 1
ATOM 3711 C CA . ALA A 1 477 ? 7.040 -0.524 16.592 1.00 80.62 477 ALA A CA 1
ATOM 3712 C C . ALA A 1 477 ? 6.735 -1.552 17.698 1.00 80.62 477 ALA A C 1
ATOM 3714 O O . ALA A 1 477 ? 5.588 -1.980 17.839 1.00 80.62 477 ALA A O 1
ATOM 3715 N N . MET A 1 478 ? 7.722 -1.887 18.538 1.00 76.69 478 MET A N 1
ATOM 3716 C CA . MET A 1 478 ? 7.563 -2.784 19.690 1.00 76.69 478 MET A CA 1
ATOM 3717 C C . MET A 1 478 ? 6.530 -2.292 20.711 1.00 76.69 478 MET A C 1
ATOM 3719 O O . MET A 1 478 ? 5.955 -3.096 21.441 1.00 76.69 478 MET A O 1
ATOM 3723 N N . ILE A 1 479 ? 6.227 -0.990 20.738 1.00 73.81 479 ILE A N 1
ATOM 3724 C CA . ILE A 1 479 ? 5.201 -0.414 21.624 1.00 73.81 479 ILE A CA 1
ATOM 3725 C C . ILE A 1 479 ? 3.810 -1.029 21.356 1.00 73.81 479 ILE A C 1
ATOM 3727 O O . ILE A 1 479 ? 2.959 -1.053 22.244 1.00 73.81 479 ILE A O 1
ATOM 3731 N N . TYR A 1 480 ? 3.577 -1.581 20.159 1.00 69.25 480 TYR A N 1
ATOM 3732 C CA . TYR A 1 480 ? 2.285 -2.139 19.741 1.00 69.25 480 TYR A CA 1
ATOM 3733 C C . TYR A 1 480 ? 2.183 -3.665 19.892 1.00 69.25 480 TYR A C 1
ATOM 3735 O O . TYR A 1 480 ? 1.174 -4.248 19.489 1.00 69.25 480 TYR A O 1
ATOM 3743 N N . HIS A 1 481 ? 3.185 -4.307 20.502 1.00 62.34 481 HIS A N 1
ATOM 3744 C CA . HIS A 1 481 ? 3.301 -5.765 20.615 1.00 62.34 481 HIS A CA 1
ATOM 3745 C C . HIS A 1 481 ? 2.183 -6.428 21.454 1.00 62.34 481 HIS A C 1
ATOM 3747 O O . HIS A 1 481 ? 1.914 -7.608 21.252 1.00 62.34 481 HIS A O 1
ATOM 3753 N N . SER A 1 482 ? 1.509 -5.704 22.357 1.00 54.09 482 SER A N 1
ATOM 3754 C CA . SER A 1 482 ? 0.605 -6.305 23.361 1.00 54.09 482 SER A CA 1
ATOM 3755 C C . SER A 1 482 ? -0.799 -5.695 23.468 1.00 54.09 482 SER A C 1
ATOM 3757 O O . SER A 1 482 ? -1.510 -5.948 24.429 1.00 54.09 482 SER A O 1
ATOM 3759 N N . ASN A 1 483 ? -1.225 -4.827 22.540 1.00 57.09 483 ASN A N 1
ATOM 3760 C CA . ASN A 1 483 ? -2.502 -4.114 22.739 1.00 57.09 483 ASN A CA 1
ATOM 3761 C C . ASN A 1 483 ? -3.362 -3.895 21.491 1.00 57.09 483 ASN A C 1
ATOM 3763 O O . ASN A 1 483 ? -4.565 -3.685 21.637 1.00 57.09 483 ASN A O 1
ATOM 3767 N N . MET A 1 484 ? -2.821 -3.958 20.268 1.00 66.12 484 MET A N 1
ATOM 3768 C CA . MET A 1 484 ? -3.591 -3.560 19.078 1.00 66.12 484 MET A CA 1
ATOM 3769 C C . MET A 1 484 ? -4.689 -4.576 18.720 1.00 66.12 484 MET A C 1
ATOM 3771 O O . MET A 1 484 ? -5.872 -4.251 18.798 1.00 66.12 484 MET A O 1
ATOM 3775 N N . LEU A 1 485 ? -4.315 -5.822 18.421 1.00 65.31 485 LEU A N 1
ATOM 3776 C CA . LEU A 1 485 ? -5.224 -6.907 18.014 1.00 65.31 485 LEU A CA 1
ATOM 3777 C C . LEU A 1 485 ? -4.931 -8.226 18.760 1.00 65.31 485 LEU A C 1
ATOM 3779 O O . LEU A 1 485 ? -5.263 -9.301 18.270 1.00 65.31 485 LEU A O 1
ATOM 3783 N N . GLU A 1 486 ? -4.301 -8.165 19.939 1.00 61.38 486 GLU A N 1
ATOM 3784 C CA . GLU A 1 486 ? -3.993 -9.370 20.723 1.00 61.38 486 GLU A CA 1
ATOM 3785 C C . GLU A 1 486 ? -5.275 -10.150 21.063 1.00 61.38 486 GLU A C 1
ATOM 3787 O O . GLU A 1 486 ? -6.272 -9.570 21.498 1.00 61.38 486 GLU A O 1
ATOM 3792 N N . GLY A 1 487 ? -5.261 -11.460 20.792 1.00 61.66 487 GLY A N 1
ATOM 3793 C CA . GLY A 1 487 ? -6.429 -12.338 20.910 1.00 61.66 487 GLY A CA 1
ATOM 3794 C C . GLY A 1 487 ? -7.501 -12.143 19.827 1.00 61.66 487 GLY A C 1
ATOM 3795 O O . GLY A 1 487 ? -8.489 -12.876 19.832 1.00 61.66 487 GLY A O 1
ATOM 3796 N N . CYS A 1 488 ? -7.328 -11.191 18.898 1.00 64.00 488 CYS A N 1
ATOM 3797 C CA . CYS A 1 488 ? -8.300 -10.915 17.841 1.00 64.00 488 CYS A CA 1
ATOM 3798 C C . CYS A 1 488 ? -8.106 -11.773 16.580 1.00 64.00 488 CYS A C 1
ATOM 3800 O O . CYS A 1 488 ? -9.023 -11.887 15.781 1.00 64.00 488 CYS A O 1
ATOM 3802 N N . PHE A 1 489 ? -6.938 -12.363 16.342 1.00 72.75 489 PHE A N 1
ATOM 3803 C CA . PHE A 1 489 ? -6.721 -13.138 15.119 1.00 72.75 489 PHE A CA 1
ATOM 3804 C C . PHE A 1 489 ? -5.806 -14.342 15.356 1.00 72.75 489 PHE A C 1
ATOM 3806 O O . PHE A 1 489 ? -4.993 -14.310 16.283 1.00 72.75 489 PHE A O 1
ATOM 3813 N N . PRO A 1 490 ? -5.952 -15.418 14.560 1.00 73.44 490 PRO A N 1
ATOM 3814 C CA . PRO A 1 490 ? -5.091 -16.592 14.660 1.00 73.44 490 PRO A CA 1
ATOM 3815 C C . PRO A 1 490 ? -3.634 -16.279 14.277 1.00 73.44 490 PRO A C 1
ATOM 3817 O O . PRO A 1 490 ? -3.345 -15.306 13.578 1.00 73.44 490 PRO A O 1
ATOM 3820 N N . ASP A 1 491 ? -2.711 -17.127 14.734 1.00 76.44 491 ASP A N 1
ATOM 3821 C CA . ASP A 1 491 ? -1.303 -17.081 14.327 1.00 76.44 491 ASP A CA 1
ATOM 3822 C C . ASP A 1 491 ? -1.122 -17.727 12.943 1.00 76.44 491 ASP A C 1
ATOM 3824 O O . ASP A 1 491 ? -1.397 -18.920 12.750 1.00 76.44 491 ASP A O 1
ATOM 3828 N N . PHE A 1 492 ? -0.641 -16.943 11.976 1.00 72.69 492 PHE A N 1
ATOM 3829 C CA . PHE A 1 492 ? -0.486 -17.377 10.591 1.00 72.69 492 PHE A CA 1
ATOM 3830 C C . PHE A 1 492 ? 0.643 -18.361 10.336 1.00 72.69 492 PHE A C 1
ATOM 3832 O O . PHE A 1 492 ? 0.625 -19.016 9.292 1.00 72.69 492 PHE A O 1
ATOM 3839 N N . VAL A 1 493 ? 1.569 -18.557 11.280 1.00 77.19 493 VAL A N 1
ATOM 3840 C CA . VAL A 1 493 ? 2.626 -19.571 11.128 1.00 77.19 493 VAL A CA 1
ATOM 3841 C C . VAL A 1 493 ? 2.032 -20.960 10.860 1.00 77.19 493 VAL A C 1
ATOM 3843 O O . VAL A 1 493 ? 2.576 -21.732 10.074 1.00 77.19 493 VAL A O 1
ATOM 3846 N N . SER A 1 494 ? 0.876 -21.258 11.459 1.00 79.06 494 SER A N 1
ATOM 3847 C CA . SER A 1 494 ? 0.186 -22.548 11.325 1.00 79.06 494 SER A CA 1
ATOM 3848 C C . SER A 1 494 ? -0.803 -22.646 10.152 1.00 79.06 494 SER A C 1
ATOM 3850 O O . SER A 1 494 ? -1.344 -23.723 9.911 1.00 79.06 494 SER A O 1
ATOM 3852 N N . HIS A 1 495 ? -1.019 -21.551 9.414 1.00 82.62 495 HIS A N 1
ATOM 3853 C CA . HIS A 1 495 ? -2.079 -21.409 8.404 1.00 82.62 495 HIS A CA 1
ATOM 3854 C C . HIS A 1 495 ? -1.568 -20.908 7.045 1.00 82.62 495 HIS A C 1
ATOM 3856 O O . HIS A 1 495 ? -2.309 -20.285 6.284 1.00 82.62 495 HIS A O 1
ATOM 3862 N N . LYS A 1 496 ? -0.287 -21.154 6.738 1.00 85.31 496 LYS A N 1
ATOM 3863 C CA . LYS A 1 496 ? 0.374 -20.680 5.513 1.00 85.31 496 LYS A CA 1
ATOM 3864 C C . LYS A 1 496 ? -0.450 -20.952 4.250 1.00 85.31 496 LYS A C 1
ATOM 3866 O O . LYS A 1 496 ? -0.801 -20.019 3.536 1.00 85.31 496 LYS A O 1
ATOM 3871 N N . THR A 1 497 ? -0.790 -22.217 4.014 1.00 84.19 497 THR A N 1
ATOM 3872 C CA . THR A 1 497 ? -1.483 -22.656 2.797 1.00 84.19 497 THR A CA 1
ATOM 3873 C C . THR A 1 497 ? -2.881 -22.056 2.688 1.00 84.19 497 THR A C 1
ATOM 3875 O O . THR A 1 497 ? -3.333 -21.723 1.594 1.00 84.19 497 THR A O 1
ATOM 3878 N N . GLU A 1 498 ? -3.602 -21.933 3.801 1.00 85.25 498 GLU A N 1
ATOM 3879 C CA . GLU A 1 498 ? -4.932 -21.335 3.812 1.00 85.25 498 GLU A CA 1
ATOM 3880 C C . GLU A 1 498 ? -4.882 -19.841 3.479 1.00 85.25 498 GLU A C 1
ATOM 3882 O O . GLU A 1 498 ? -5.663 -19.380 2.650 1.00 85.25 498 GLU A O 1
ATOM 3887 N N . VAL A 1 499 ? -3.941 -19.102 4.073 1.00 86.06 499 VAL A N 1
ATOM 3888 C CA . VAL A 1 499 ? -3.751 -17.665 3.824 1.00 86.06 499 VAL A CA 1
ATOM 3889 C C . VAL A 1 499 ? -3.314 -17.406 2.384 1.00 86.06 499 VAL A C 1
ATOM 3891 O O . VAL A 1 499 ? -3.887 -16.537 1.729 1.00 86.06 499 VAL A O 1
ATOM 3894 N N . GLU A 1 500 ? -2.364 -18.192 1.867 1.00 86.62 500 GLU A N 1
ATOM 3895 C CA . GLU A 1 500 ? -1.964 -18.161 0.453 1.00 86.62 500 GLU A CA 1
ATOM 3896 C C . GLU A 1 500 ? -3.174 -18.381 -0.460 1.00 86.62 500 GLU A C 1
ATOM 3898 O O . GLU A 1 500 ? -3.379 -17.633 -1.410 1.00 86.62 500 GLU A O 1
ATOM 3903 N N . ASN A 1 501 ? -4.030 -19.360 -0.149 1.00 83.75 501 ASN A N 1
ATOM 3904 C CA . ASN A 1 501 ? -5.233 -19.606 -0.940 1.00 83.75 501 ASN A CA 1
ATOM 3905 C C . ASN A 1 501 ? -6.210 -18.427 -0.920 1.00 83.75 501 ASN A C 1
ATOM 3907 O O . ASN A 1 501 ? -6.755 -18.115 -1.975 1.00 83.75 501 ASN A O 1
ATOM 3911 N N . ILE A 1 502 ? -6.446 -17.798 0.235 1.00 85.56 502 ILE A N 1
ATOM 3912 C CA . ILE A 1 502 ? -7.378 -16.665 0.340 1.00 85.56 502 ILE A CA 1
ATOM 3913 C C . ILE A 1 502 ? -6.840 -15.464 -0.446 1.00 85.56 502 ILE A C 1
ATOM 3915 O O . ILE A 1 502 ? -7.546 -14.908 -1.283 1.00 85.56 502 ILE A O 1
ATOM 3919 N N . LEU A 1 503 ? -5.576 -15.092 -0.225 1.00 87.56 503 LEU A N 1
ATOM 3920 C CA . LEU A 1 503 ? -4.973 -13.923 -0.868 1.00 87.56 503 LEU A CA 1
ATOM 3921 C C . LEU A 1 503 ? -4.819 -14.127 -2.380 1.00 87.56 503 LEU A C 1
ATOM 3923 O O . LEU A 1 503 ? -5.263 -13.292 -3.162 1.00 87.56 503 LEU A O 1
ATOM 3927 N N . LEU A 1 504 ? -4.259 -15.258 -2.816 1.00 81.19 504 LEU A N 1
ATOM 3928 C CA . LEU A 1 504 ? -3.939 -15.468 -4.232 1.00 81.19 504 LEU A CA 1
ATOM 3929 C C . LEU A 1 504 ? -5.163 -15.778 -5.104 1.00 81.19 504 LEU A C 1
ATOM 3931 O O . LEU A 1 504 ? -5.082 -15.700 -6.330 1.00 81.19 504 LEU A O 1
ATOM 3935 N N . LYS A 1 505 ? -6.303 -16.142 -4.502 1.00 79.56 505 LYS A N 1
ATOM 3936 C CA . LYS A 1 505 ? -7.564 -16.372 -5.231 1.00 79.56 505 LYS A CA 1
ATOM 3937 C C . LYS A 1 505 ? -8.547 -15.211 -5.140 1.00 79.56 505 LYS A C 1
ATOM 3939 O O . LYS A 1 505 ? -9.567 -15.277 -5.845 1.00 79.56 505 LYS A O 1
ATOM 3944 N N . SER A 1 506 ? -8.248 -14.203 -4.317 1.00 82.44 506 SER A N 1
ATOM 3945 C CA . SER A 1 506 ? -9.138 -13.070 -4.086 1.00 82.44 506 SER A CA 1
ATOM 3946 C C . SER A 1 506 ? -9.451 -12.325 -5.378 1.00 82.44 506 SER A C 1
ATOM 3948 O O . SER A 1 506 ? -8.604 -12.186 -6.260 1.00 82.44 506 SER A O 1
ATOM 3950 N N . ARG A 1 507 ? -10.683 -11.824 -5.484 1.00 78.94 507 ARG A N 1
ATOM 3951 C CA . ARG A 1 507 ? -11.134 -11.006 -6.623 1.00 78.94 507 ARG A CA 1
ATOM 3952 C C . ARG A 1 507 ? -10.699 -9.544 -6.507 1.00 78.94 507 ARG A C 1
ATOM 3954 O O . ARG A 1 507 ? -10.703 -8.822 -7.499 1.00 78.94 507 ARG A O 1
ATOM 3961 N N . HIS A 1 508 ? -10.326 -9.104 -5.305 1.00 84.06 508 HIS A N 1
ATOM 3962 C CA . HIS A 1 508 ? -9.954 -7.716 -5.022 1.00 84.06 508 HIS A CA 1
ATOM 3963 C C . HIS A 1 508 ? -8.445 -7.455 -5.094 1.00 84.06 508 HIS A C 1
ATOM 3965 O O . HIS A 1 508 ? -8.027 -6.300 -4.994 1.00 84.06 508 HIS A O 1
ATOM 3971 N N . ILE A 1 509 ? -7.640 -8.504 -5.292 1.00 85.94 509 ILE A N 1
ATOM 3972 C CA . ILE A 1 509 ? -6.212 -8.405 -5.594 1.00 85.94 509 ILE A CA 1
ATOM 3973 C C . ILE A 1 509 ? -6.031 -8.538 -7.114 1.00 85.94 509 ILE A C 1
ATOM 3975 O O . ILE A 1 509 ? -6.350 -9.589 -7.673 1.00 85.94 509 ILE A O 1
ATOM 3979 N N . PRO A 1 510 ? -5.510 -7.510 -7.807 1.00 81.50 510 PRO A N 1
ATOM 3980 C CA . PRO A 1 510 ? -5.216 -7.613 -9.230 1.00 81.50 510 PRO A CA 1
ATOM 3981 C C . PRO A 1 510 ? -4.191 -8.701 -9.539 1.00 81.50 510 PRO A C 1
ATOM 3983 O O . PRO A 1 510 ? -3.207 -8.856 -8.814 1.00 81.50 510 PRO A O 1
ATOM 3986 N N . HIS A 1 511 ? -4.354 -9.382 -10.675 1.00 78.12 511 HIS A N 1
ATOM 3987 C CA . HIS A 1 511 ? -3.429 -10.437 -11.094 1.00 78.12 511 HIS A CA 1
ATOM 3988 C C . HIS A 1 511 ? -1.977 -9.939 -11.200 1.00 78.12 511 HIS A C 1
ATOM 3990 O O . HIS A 1 511 ? -1.058 -10.591 -10.709 1.00 78.12 511 HIS A O 1
ATOM 3996 N N . SER A 1 512 ? -1.770 -8.738 -11.752 1.00 80.75 512 SER A N 1
ATOM 3997 C CA . SER A 1 512 ? -0.444 -8.114 -11.862 1.00 80.75 512 SER A CA 1
ATOM 3998 C C . SER A 1 512 ? 0.218 -7.820 -10.509 1.00 80.75 512 SER A C 1
ATOM 4000 O O . SER A 1 512 ? 1.429 -7.624 -10.451 1.00 80.75 512 SER A O 1
ATOM 4002 N N . HIS A 1 513 ? -0.549 -7.806 -9.416 1.00 88.56 513 HIS A N 1
ATOM 4003 C CA . HIS A 1 513 ? -0.059 -7.549 -8.064 1.00 88.56 513 HIS A CA 1
ATOM 4004 C C . HIS A 1 513 ? 0.138 -8.825 -7.236 1.00 88.56 513 HIS A C 1
ATOM 4006 O O . HIS A 1 513 ? 0.724 -8.745 -6.157 1.00 88.56 513 HIS A O 1
ATOM 4012 N N . LEU A 1 514 ? -0.283 -10.002 -7.719 1.00 87.19 514 LEU A N 1
ATOM 4013 C CA . LEU A 1 514 ? -0.107 -11.279 -7.005 1.00 87.19 514 LEU A CA 1
ATOM 4014 C C . LEU A 1 514 ? 1.359 -11.557 -6.655 1.00 87.19 514 LEU A C 1
ATOM 4016 O O . LEU A 1 514 ? 1.651 -12.045 -5.569 1.00 87.19 514 LEU A O 1
ATOM 4020 N N . VAL A 1 515 ? 2.282 -11.131 -7.518 1.00 89.06 515 VAL A N 1
ATOM 4021 C CA . VAL A 1 515 ? 3.731 -11.243 -7.300 1.00 89.06 515 VAL A CA 1
ATOM 4022 C C . VAL A 1 515 ? 4.184 -10.513 -6.026 1.00 89.06 515 VAL A C 1
ATOM 4024 O O . VAL A 1 515 ? 5.090 -10.980 -5.337 1.00 89.06 515 VAL A O 1
ATOM 4027 N N . TYR A 1 516 ? 3.546 -9.392 -5.665 1.00 93.25 516 TYR A N 1
ATOM 4028 C CA . TYR A 1 516 ? 3.823 -8.732 -4.388 1.00 93.25 516 TYR A CA 1
ATOM 4029 C C . TYR A 1 516 ? 3.345 -9.568 -3.205 1.00 93.25 516 TYR A C 1
ATOM 4031 O O . TYR A 1 516 ? 4.044 -9.639 -2.201 1.00 93.25 516 TYR A O 1
ATOM 4039 N N . TRP A 1 517 ? 2.173 -10.196 -3.309 1.00 93.19 517 TRP A N 1
ATOM 4040 C CA . TRP A 1 517 ? 1.608 -11.021 -2.239 1.00 93.19 517 TRP A CA 1
ATOM 4041 C C . TRP A 1 517 ? 2.429 -12.285 -1.990 1.00 93.19 517 TRP A C 1
ATOM 4043 O O . TRP A 1 517 ? 2.669 -12.619 -0.830 1.00 93.19 517 TRP A O 1
ATOM 4053 N N . ASP A 1 518 ? 2.949 -12.909 -3.047 1.00 90.00 518 ASP A N 1
ATOM 4054 C CA . ASP A 1 518 ? 3.919 -14.001 -2.926 1.00 90.00 518 ASP A CA 1
ATOM 4055 C C . ASP A 1 518 ? 5.177 -13.544 -2.166 1.00 90.00 518 ASP A C 1
ATOM 4057 O O . ASP A 1 518 ? 5.571 -14.173 -1.181 1.00 90.00 518 ASP A O 1
ATOM 4061 N N . ALA A 1 519 ? 5.761 -12.401 -2.548 1.00 91.81 519 ALA A N 1
ATOM 4062 C CA . ALA A 1 519 ? 6.943 -11.844 -1.883 1.00 91.81 519 ALA A CA 1
ATOM 4063 C C . ALA A 1 519 ? 6.674 -11.438 -0.418 1.00 91.81 519 ALA A C 1
ATOM 4065 O O . ALA A 1 519 ? 7.505 -11.673 0.459 1.00 91.81 519 ALA A O 1
ATOM 4066 N N . ILE A 1 520 ? 5.501 -10.864 -0.121 1.00 94.69 520 ILE A N 1
ATOM 4067 C CA . ILE A 1 520 ? 5.066 -10.508 1.241 1.00 94.69 520 ILE A CA 1
ATOM 4068 C C . ILE A 1 520 ? 5.062 -11.749 2.137 1.00 94.69 520 ILE A C 1
ATOM 4070 O O . ILE A 1 520 ? 5.624 -11.723 3.236 1.00 94.69 520 ILE A O 1
ATOM 4074 N N . LEU A 1 521 ? 4.441 -12.837 1.676 1.00 92.06 521 LEU A N 1
ATOM 4075 C CA . LEU A 1 521 ? 4.357 -14.078 2.441 1.00 92.06 521 LEU A CA 1
ATOM 4076 C C . LEU A 1 521 ? 5.733 -14.735 2.571 1.00 92.06 521 LEU A C 1
ATOM 4078 O O . LEU A 1 521 ? 6.088 -15.189 3.660 1.00 92.06 521 LEU A O 1
ATOM 4082 N N . GLU A 1 522 ? 6.546 -14.726 1.514 1.00 91.12 522 GLU A N 1
ATOM 4083 C CA . GLU A 1 522 ? 7.925 -15.209 1.573 1.00 91.12 522 GLU A CA 1
ATOM 4084 C C . GLU A 1 522 ? 8.738 -14.478 2.654 1.00 91.12 522 GLU A C 1
ATOM 4086 O O . GLU A 1 522 ? 9.322 -15.133 3.524 1.00 91.12 522 GLU A O 1
ATOM 4091 N N . HIS A 1 523 ? 8.714 -13.140 2.669 1.00 92.38 523 HIS A N 1
ATOM 4092 C CA . HIS A 1 523 ? 9.391 -12.336 3.693 1.00 92.38 523 HIS A CA 1
ATOM 4093 C C . HIS A 1 523 ? 8.888 -12.659 5.101 1.00 92.38 523 HIS A C 1
ATOM 4095 O O . HIS A 1 523 ? 9.698 -12.829 6.017 1.00 92.38 523 HIS A O 1
ATOM 4101 N N . TYR A 1 524 ? 7.570 -12.799 5.282 1.00 93.25 524 TYR A N 1
ATOM 4102 C CA . TYR A 1 524 ? 6.977 -13.164 6.571 1.00 93.25 524 TYR A CA 1
ATOM 4103 C C . TYR A 1 524 ? 7.523 -14.505 7.085 1.00 93.25 524 TYR A C 1
ATOM 4105 O O . TYR A 1 524 ? 8.023 -14.584 8.209 1.00 93.25 524 TYR A O 1
ATOM 4113 N N . PHE A 1 525 ? 7.496 -15.554 6.255 1.00 90.75 525 PHE A N 1
ATOM 4114 C CA . PHE A 1 525 ? 7.967 -16.889 6.648 1.00 90.75 525 PHE A CA 1
ATOM 4115 C C . PHE A 1 525 ? 9.491 -16.985 6.785 1.00 90.75 525 PHE A C 1
ATOM 4117 O O . PHE A 1 525 ? 9.987 -17.870 7.481 1.00 90.75 525 PHE A O 1
ATOM 4124 N N . GLN A 1 526 ? 10.239 -16.055 6.191 1.00 91.62 526 GLN A N 1
ATOM 4125 C CA . GLN A 1 526 ? 11.680 -15.900 6.399 1.00 91.62 526 GLN A CA 1
ATOM 4126 C C . GLN A 1 526 ? 12.031 -15.014 7.607 1.00 91.62 526 GLN A C 1
ATOM 4128 O O . GLN A 1 526 ? 13.202 -14.698 7.807 1.00 91.62 526 GLN A O 1
ATOM 4133 N N . SER A 1 527 ? 11.046 -14.620 8.425 1.00 92.88 527 SER A N 1
ATOM 4134 C CA . SER A 1 527 ? 11.221 -13.720 9.579 1.00 92.88 527 SER A CA 1
ATOM 4135 C C . SER A 1 527 ? 11.757 -12.325 9.221 1.00 92.88 527 SER A C 1
ATOM 4137 O O . SER A 1 527 ? 12.301 -11.624 10.073 1.00 92.88 527 SER A O 1
ATOM 4139 N N . ARG A 1 528 ? 11.571 -11.891 7.970 1.00 91.88 528 ARG A N 1
ATOM 4140 C CA . ARG A 1 528 ? 11.917 -10.552 7.474 1.00 91.88 528 ARG A CA 1
ATOM 4141 C C . ARG A 1 528 ? 10.710 -9.623 7.580 1.00 91.88 528 ARG A C 1
ATOM 4143 O O . ARG A 1 528 ? 10.140 -9.172 6.588 1.00 91.88 528 ARG A O 1
ATOM 4150 N N . TYR A 1 529 ? 10.262 -9.380 8.808 1.00 93.19 529 TYR A N 1
ATOM 4151 C CA . TYR A 1 529 ? 8.998 -8.685 9.074 1.00 93.19 529 TYR A CA 1
ATOM 4152 C C . TYR A 1 529 ? 8.985 -7.227 8.594 1.00 93.19 529 TYR A C 1
ATOM 4154 O O . TYR A 1 529 ? 7.956 -6.751 8.119 1.00 93.19 529 TYR A O 1
ATOM 4162 N N . GLY A 1 530 ? 10.125 -6.533 8.654 1.00 92.50 530 GLY A N 1
ATOM 4163 C CA . GLY A 1 530 ? 10.261 -5.178 8.121 1.00 92.50 530 GLY A CA 1
ATOM 4164 C C . GLY A 1 530 ? 10.046 -5.117 6.606 1.00 92.50 530 GLY A C 1
ATOM 4165 O O . GLY A 1 530 ? 9.242 -4.315 6.135 1.00 92.50 530 GLY A O 1
ATOM 4166 N N . GLN A 1 531 ? 10.702 -6.005 5.852 1.00 92.06 531 GLN A N 1
ATOM 4167 C CA . GLN A 1 531 ? 10.551 -6.129 4.397 1.00 92.06 531 GLN A CA 1
ATOM 4168 C C . GLN A 1 531 ? 9.141 -6.594 4.014 1.00 92.06 531 GLN A C 1
ATOM 4170 O O . GLN A 1 531 ? 8.534 -6.047 3.094 1.00 92.06 531 GLN A O 1
ATOM 4175 N N . CYS A 1 532 ? 8.575 -7.537 4.774 1.00 94.75 532 CYS A N 1
ATOM 4176 C CA . CYS A 1 532 ? 7.182 -7.949 4.623 1.00 94.75 532 CYS A CA 1
ATOM 4177 C C . CYS A 1 532 ? 6.235 -6.748 4.737 1.00 94.75 532 CYS A C 1
ATOM 4179 O O . CYS A 1 532 ? 5.380 -6.553 3.875 1.00 94.75 532 CYS A O 1
ATOM 4181 N N . LEU A 1 533 ? 6.397 -5.925 5.777 1.00 94.50 533 LEU A N 1
ATOM 4182 C CA . LEU A 1 533 ? 5.539 -4.772 6.019 1.00 94.50 533 LEU A CA 1
ATOM 4183 C C . LEU A 1 533 ? 5.723 -3.674 4.958 1.00 94.50 533 LEU A C 1
ATOM 4185 O O . LEU A 1 533 ? 4.748 -3.024 4.581 1.00 94.50 533 LEU A O 1
ATOM 4189 N N . LEU A 1 534 ? 6.950 -3.498 4.456 1.00 94.56 534 LEU A N 1
ATOM 4190 C CA . LEU A 1 534 ? 7.286 -2.538 3.403 1.00 94.56 534 LEU A CA 1
ATOM 4191 C C . LEU A 1 534 ? 6.440 -2.767 2.142 1.00 94.56 534 LEU A C 1
ATOM 4193 O O . LEU A 1 534 ? 5.882 -1.811 1.611 1.00 94.56 534 LEU A O 1
ATOM 4197 N N . LEU A 1 535 ? 6.292 -4.024 1.709 1.00 95.62 535 LEU A N 1
ATOM 4198 C CA . LEU A 1 535 ? 5.431 -4.387 0.579 1.00 95.62 535 LEU A CA 1
ATOM 4199 C C . LEU A 1 535 ? 3.948 -4.479 0.952 1.00 95.62 535 LEU A C 1
ATOM 4201 O O . LEU A 1 535 ? 3.091 -4.085 0.164 1.00 95.62 535 LEU A O 1
ATOM 4205 N N . LEU A 1 536 ? 3.627 -4.982 2.146 1.00 96.38 536 LEU A N 1
ATOM 4206 C CA . LEU A 1 536 ? 2.246 -5.214 2.576 1.00 96.38 536 LEU A CA 1
ATOM 4207 C C . LEU A 1 536 ? 1.426 -3.925 2.657 1.00 96.38 536 LEU A C 1
ATOM 4209 O O . LEU A 1 536 ? 0.262 -3.919 2.266 1.00 96.38 536 LEU A O 1
ATOM 4213 N N . LEU A 1 537 ? 2.012 -2.834 3.155 1.00 96.00 537 LEU A N 1
ATOM 4214 C CA . LEU A 1 537 ? 1.281 -1.586 3.381 1.00 96.00 537 LEU A CA 1
ATOM 4215 C C . LEU A 1 537 ? 0.741 -0.959 2.075 1.00 96.00 537 LEU A C 1
ATOM 4217 O O . LEU A 1 537 ? -0.462 -0.689 2.029 1.00 96.00 537 LEU A O 1
ATOM 4221 N N . PRO A 1 538 ? 1.543 -0.774 1.002 1.00 95.38 538 PRO A N 1
ATOM 4222 C CA . PRO A 1 538 ? 1.023 -0.329 -0.292 1.00 95.38 538 PRO A CA 1
ATOM 4223 C C . PRO A 1 538 ? -0.014 -1.280 -0.899 1.00 95.38 538 PRO A C 1
ATOM 4225 O O . PRO A 1 538 ? -1.011 -0.823 -1.456 1.00 95.38 538 PRO A O 1
ATOM 4228 N N . GLN A 1 539 ? 0.187 -2.599 -0.785 1.00 95.12 539 GLN A N 1
ATOM 4229 C CA . GLN A 1 539 ? -0.737 -3.578 -1.370 1.00 95.12 539 GLN A CA 1
ATOM 4230 C C . GLN A 1 539 ? -2.072 -3.647 -0.627 1.00 95.12 539 GLN A C 1
ATOM 4232 O O . GLN A 1 539 ? -3.118 -3.795 -1.254 1.00 95.12 539 GLN A O 1
ATOM 4237 N N . MET A 1 540 ? -2.070 -3.461 0.692 1.00 94.88 540 MET A N 1
ATOM 4238 C CA . MET A 1 540 ? -3.302 -3.313 1.461 1.00 94.88 540 MET A CA 1
ATOM 4239 C C . MET A 1 540 ? -4.081 -2.061 1.032 1.00 94.88 540 MET A C 1
ATOM 4241 O O . MET A 1 540 ? -5.304 -2.116 0.904 1.00 94.88 540 MET A O 1
ATOM 4245 N N . GLU A 1 541 ? -3.391 -0.944 0.767 1.00 93.38 541 GLU A N 1
ATOM 4246 C CA . GLU A 1 541 ? -4.032 0.264 0.234 1.00 93.38 541 GLU A CA 1
ATOM 4247 C C . GLU A 1 541 ? -4.623 0.018 -1.163 1.00 93.38 541 GLU A C 1
ATOM 4249 O O . GLU A 1 541 ? -5.739 0.462 -1.434 1.00 93.38 541 GLU A O 1
ATOM 4254 N N . GLN A 1 542 ? -3.933 -0.746 -2.020 1.00 90.81 542 GLN A N 1
ATOM 4255 C CA . GLN A 1 542 ? -4.481 -1.174 -3.308 1.00 90.81 542 GLN A CA 1
ATOM 4256 C C . GLN A 1 542 ? -5.778 -1.968 -3.110 1.00 90.81 542 GLN A C 1
ATOM 4258 O O . GLN A 1 542 ? -6.793 -1.609 -3.704 1.00 90.81 542 GLN A O 1
ATOM 4263 N N . VAL A 1 543 ? -5.774 -3.003 -2.263 1.00 92.75 543 VAL A N 1
ATOM 4264 C CA . VAL A 1 543 ? -6.951 -3.866 -2.048 1.00 92.75 543 VAL A CA 1
ATOM 4265 C C . VAL A 1 543 ? -8.138 -3.047 -1.548 1.00 92.75 543 VAL A C 1
ATOM 4267 O O . VAL A 1 543 ? -9.254 -3.168 -2.057 1.00 92.75 543 VAL A O 1
ATOM 4270 N N . LEU A 1 544 ? -7.891 -2.145 -0.596 1.00 93.94 544 LEU A N 1
ATOM 4271 C CA . LEU A 1 544 ? -8.905 -1.221 -0.097 1.00 93.94 544 LEU A CA 1
ATOM 4272 C C . LEU A 1 544 ? -9.426 -0.286 -1.196 1.00 93.94 544 LEU A C 1
ATOM 4274 O O . LEU A 1 544 ? -10.624 -0.008 -1.228 1.00 93.94 544 LEU A O 1
ATOM 4278 N N . ARG A 1 545 ? -8.568 0.164 -2.118 1.00 90.81 545 ARG A N 1
ATOM 4279 C CA . ARG A 1 545 ? -8.965 0.972 -3.279 1.00 90.81 545 ARG A CA 1
ATOM 4280 C C . ARG A 1 545 ? -9.828 0.178 -4.258 1.00 90.81 545 ARG A C 1
ATOM 4282 O O . ARG A 1 545 ? -10.840 0.710 -4.711 1.00 90.81 545 ARG A O 1
ATOM 4289 N N . SER A 1 546 ? -9.485 -1.079 -4.544 1.00 87.56 546 SER A N 1
ATOM 4290 C CA . SER A 1 546 ? -10.298 -1.981 -5.374 1.00 87.56 546 SER A CA 1
ATOM 4291 C C . SER A 1 546 ? -11.709 -2.126 -4.800 1.00 87.56 546 SER A C 1
ATOM 4293 O O . SER A 1 546 ? -12.695 -1.919 -5.509 1.00 87.56 546 SER A O 1
ATOM 4295 N N . ILE A 1 547 ? -11.809 -2.399 -3.494 1.00 89.31 547 ILE A N 1
ATOM 4296 C CA . ILE A 1 547 ? -13.091 -2.540 -2.791 1.00 89.31 547 ILE A CA 1
ATOM 4297 C C . ILE A 1 547 ? -13.846 -1.210 -2.769 1.00 89.31 547 ILE A C 1
ATOM 4299 O O . ILE A 1 547 ? -15.043 -1.188 -3.036 1.00 89.31 547 ILE A O 1
ATOM 4303 N N . PHE A 1 548 ? -13.167 -0.088 -2.518 1.00 90.25 548 PHE A N 1
ATOM 4304 C CA . PHE A 1 548 ? -13.777 1.243 -2.537 1.00 90.25 548 PHE A CA 1
ATOM 4305 C C . PHE A 1 548 ? -14.409 1.572 -3.888 1.00 90.25 548 PHE A C 1
ATOM 4307 O O . PHE A 1 548 ? -15.547 2.043 -3.928 1.00 90.25 548 PHE A O 1
ATOM 4314 N N . CYS A 1 549 ? -13.692 1.321 -4.985 1.00 85.44 549 CYS A N 1
ATOM 4315 C CA . CYS A 1 549 ? -14.171 1.633 -6.328 1.00 85.44 549 CYS A CA 1
ATOM 4316 C C . CYS A 1 549 ? -15.339 0.731 -6.730 1.00 85.44 549 CYS A C 1
ATOM 4318 O O . CYS A 1 549 ? -16.309 1.209 -7.318 1.00 85.44 549 CYS A O 1
ATOM 4320 N N . TRP A 1 550 ? -15.281 -0.549 -6.355 1.00 86.19 550 TRP A N 1
ATOM 4321 C CA . TRP A 1 550 ? -16.388 -1.487 -6.514 1.00 86.19 550 TRP A CA 1
ATOM 4322 C C . TRP A 1 550 ? -17.622 -1.053 -5.709 1.00 86.19 550 TRP A C 1
ATOM 4324 O O . TRP A 1 550 ? -18.692 -0.843 -6.278 1.00 86.19 550 TRP A O 1
ATOM 4334 N N . ALA A 1 551 ? -17.459 -0.826 -4.403 1.00 86.12 551 ALA A N 1
ATOM 4335 C CA . ALA A 1 551 ? -18.540 -0.477 -3.487 1.00 86.12 551 ALA A CA 1
ATOM 4336 C C . ALA A 1 551 ? -19.247 0.816 -3.910 1.00 86.12 551 ALA A C 1
ATOM 4338 O O . ALA A 1 551 ? -20.476 0.910 -3.871 1.00 86.12 551 ALA A O 1
ATOM 4339 N N . ASN A 1 552 ? -18.472 1.820 -4.328 1.00 84.56 552 ASN A N 1
ATOM 4340 C CA . ASN A 1 552 ? -18.985 3.134 -4.704 1.00 84.56 552 ASN A CA 1
ATOM 4341 C C . ASN A 1 552 ? -19.361 3.259 -6.188 1.00 84.56 552 ASN A C 1
ATOM 4343 O O . ASN A 1 552 ? -20.047 4.217 -6.539 1.00 84.56 552 ASN A O 1
ATOM 4347 N N . GLY A 1 553 ? -19.020 2.279 -7.032 1.00 79.06 553 GLY A N 1
ATOM 4348 C CA . GLY A 1 553 ? -19.336 2.290 -8.463 1.00 79.06 553 GLY A CA 1
ATOM 4349 C C . GLY A 1 553 ? -18.544 3.334 -9.254 1.00 79.06 553 GLY A C 1
ATOM 4350 O O . GLY A 1 553 ? -19.106 3.973 -10.139 1.00 79.06 553 GLY A O 1
ATOM 4351 N N . CYS A 1 554 ? -17.266 3.520 -8.919 1.00 78.25 554 CYS A N 1
ATOM 4352 C CA . CYS A 1 554 ? -16.359 4.508 -9.519 1.00 78.25 554 CYS A CA 1
ATOM 4353 C C . CYS A 1 554 ? -15.055 3.849 -10.022 1.00 78.25 554 CYS A C 1
ATOM 4355 O O . CYS A 1 554 ? -13.976 4.091 -9.479 1.00 78.25 554 CYS A O 1
ATOM 4357 N N . PRO A 1 555 ? -15.122 2.961 -11.032 1.00 73.94 555 PRO A N 1
ATOM 4358 C CA . PRO A 1 555 ? -13.974 2.175 -11.500 1.00 73.94 555 PRO A CA 1
ATOM 4359 C C . PRO A 1 555 ? -12.824 3.034 -12.044 1.00 73.94 555 PRO A C 1
ATOM 4361 O O . PRO A 1 555 ? -11.664 2.657 -11.925 1.00 73.94 555 PRO A O 1
ATOM 4364 N N . GLU A 1 556 ? -13.109 4.214 -12.590 1.00 71.25 556 GLU A N 1
ATOM 4365 C CA . GLU A 1 556 ? -12.100 5.181 -13.023 1.00 71.25 556 GLU A CA 1
ATOM 4366 C C . GLU A 1 556 ? -11.204 5.650 -11.870 1.00 71.25 556 GLU A C 1
ATOM 4368 O O . GLU A 1 556 ? -10.036 5.981 -12.088 1.00 71.25 556 GLU A O 1
ATOM 4373 N N . ARG A 1 557 ? -11.711 5.610 -10.625 1.00 77.50 557 ARG A N 1
ATOM 4374 C CA . ARG A 1 557 ? -10.947 6.006 -9.439 1.00 77.50 557 ARG A CA 1
ATOM 4375 C C . ARG A 1 557 ? -9.883 4.987 -9.016 1.00 77.50 557 ARG A C 1
ATOM 4377 O O . ARG A 1 557 ? -9.011 5.280 -8.198 1.00 77.50 557 ARG A O 1
ATOM 4384 N N . VAL A 1 558 ? -9.888 3.809 -9.634 1.00 74.19 558 VAL A N 1
ATOM 4385 C CA . VAL A 1 558 ? -8.801 2.836 -9.509 1.00 74.19 558 VAL A CA 1
ATOM 4386 C C . VAL A 1 558 ? -7.504 3.396 -10.130 1.00 74.19 558 VAL A C 1
ATOM 4388 O O . VAL A 1 558 ? -6.418 3.077 -9.648 1.00 74.19 558 VAL A O 1
ATOM 4391 N N . LEU A 1 559 ? -7.614 4.294 -11.128 1.00 66.44 559 LEU A N 1
ATOM 4392 C CA . LEU A 1 559 ? -6.517 4.859 -11.937 1.00 66.44 559 LEU A CA 1
ATOM 4393 C C . LEU A 1 559 ? -6.140 6.313 -11.571 1.00 66.44 559 LEU A C 1
ATOM 4395 O O . LEU A 1 559 ? -5.693 7.085 -12.418 1.00 66.44 559 LEU A O 1
ATOM 4399 N N . THR A 1 560 ? -6.308 6.729 -10.312 1.00 60.31 560 THR A N 1
ATOM 4400 C CA . THR A 1 560 ? -6.228 8.158 -9.907 1.00 60.31 560 THR A CA 1
ATOM 4401 C C . THR A 1 560 ? -4.829 8.729 -9.751 1.00 60.31 560 THR A C 1
ATOM 4403 O O . THR A 1 560 ? -4.653 9.719 -9.044 1.00 60.31 560 THR A O 1
ATOM 4406 N N . ALA A 1 561 ? -3.808 8.146 -10.375 1.00 57.91 561 ALA A N 1
ATOM 4407 C CA . ALA A 1 561 ? -2.492 8.762 -10.356 1.00 57.91 561 ALA A CA 1
ATOM 4408 C C . ALA A 1 561 ? -2.415 10.009 -11.250 1.00 57.91 561 ALA A C 1
ATOM 4410 O O . ALA A 1 561 ? -1.537 10.104 -12.094 1.00 57.91 561 ALA A O 1
ATOM 4411 N N . GLU A 1 562 ? -3.350 10.949 -11.133 1.00 53.81 562 GLU A N 1
ATOM 4412 C CA . GLU A 1 562 ? -3.392 12.176 -11.918 1.00 53.81 562 GLU A CA 1
ATOM 4413 C C . GLU A 1 562 ? -2.628 13.308 -11.234 1.00 53.81 562 GLU A C 1
ATOM 4415 O O . GLU A 1 562 ? -2.491 13.386 -10.017 1.00 53.81 562 GLU A O 1
ATOM 4420 N N . SER A 1 563 ? -2.128 14.230 -12.046 1.00 49.44 563 SER A N 1
ATOM 4421 C CA . SER A 1 563 ? -1.288 15.327 -11.581 1.00 49.44 563 SER A CA 1
ATOM 4422 C C . SER A 1 563 ? -2.093 16.514 -11.015 1.00 49.44 563 SER A C 1
ATOM 4424 O O . SER A 1 563 ? -1.513 17.413 -10.407 1.00 49.44 563 SER A O 1
ATOM 4426 N N . THR A 1 564 ? -3.420 16.530 -11.221 1.00 48.75 564 THR A N 1
ATOM 4427 C CA . THR A 1 564 ? -4.337 17.626 -10.832 1.00 48.75 564 THR A CA 1
ATOM 4428 C C . THR A 1 564 ? -5.511 17.193 -9.945 1.00 48.75 564 THR A C 1
ATOM 4430 O O . THR A 1 564 ? -6.090 18.040 -9.265 1.00 48.75 564 THR A O 1
ATOM 4433 N N . SER A 1 565 ? -5.805 15.893 -9.882 1.00 53.75 565 SER A N 1
ATOM 4434 C CA . SER A 1 565 ? -6.791 15.288 -8.983 1.00 53.75 565 SER A CA 1
ATOM 4435 C C . SER A 1 565 ? -6.034 14.459 -7.948 1.00 53.75 565 SER A C 1
ATOM 4437 O O . SER A 1 565 ? -5.175 13.661 -8.314 1.00 53.75 565 SER A O 1
ATOM 4439 N N . PHE A 1 566 ? -6.292 14.667 -6.657 1.00 48.94 566 PHE A N 1
ATOM 4440 C CA . PHE A 1 566 ? -5.654 13.865 -5.612 1.00 48.94 566 PHE A CA 1
ATOM 4441 C C . PHE A 1 566 ? -5.992 12.378 -5.803 1.00 48.94 566 PHE A C 1
ATOM 4443 O O . PHE A 1 566 ? -7.133 12.043 -6.117 1.00 48.94 566 PHE A O 1
ATOM 4450 N N . TYR A 1 567 ? -4.994 11.507 -5.604 1.00 69.56 567 TYR A N 1
ATOM 4451 C CA . TYR A 1 567 ? -5.171 10.054 -5.549 1.00 69.56 567 TYR A CA 1
ATOM 4452 C C . TYR A 1 567 ? -6.328 9.702 -4.607 1.00 69.56 567 TYR A C 1
ATOM 4454 O O . TYR A 1 567 ? -6.489 10.364 -3.580 1.00 69.56 567 TYR A O 1
ATOM 4462 N N . THR A 1 568 ? -7.062 8.622 -4.876 1.00 77.06 568 THR A N 1
ATOM 4463 C CA . THR A 1 568 ? -7.912 8.013 -3.847 1.00 77.06 568 THR A CA 1
ATOM 4464 C C . THR A 1 568 ? -7.008 7.428 -2.763 1.00 77.06 568 THR A C 1
ATOM 4466 O O . THR A 1 568 ? -6.508 6.302 -2.867 1.00 77.06 568 THR A O 1
ATOM 4469 N N . THR A 1 569 ? -6.720 8.272 -1.770 1.00 79.25 569 THR A N 1
ATOM 4470 C CA . THR A 1 569 ? -5.851 7.972 -0.637 1.00 79.25 569 THR A CA 1
ATOM 4471 C C . THR A 1 569 ? -6.579 7.097 0.367 1.00 79.25 569 THR A C 1
ATOM 4473 O O . THR A 1 569 ? -7.808 7.084 0.439 1.00 79.25 569 THR A O 1
ATOM 4476 N N . LEU A 1 570 ? -5.809 6.424 1.219 1.00 85.56 570 LEU A N 1
ATOM 4477 C CA . LEU A 1 570 ? -6.344 5.702 2.369 1.00 85.56 570 LEU A CA 1
ATOM 4478 C C . LEU A 1 570 ? -7.289 6.556 3.240 1.00 85.56 570 LEU A C 1
ATOM 4480 O O . LEU A 1 570 ? -8.301 6.047 3.718 1.00 85.56 570 LEU A O 1
ATOM 4484 N N . ASP A 1 571 ? -7.000 7.852 3.399 1.00 84.25 571 ASP A N 1
ATOM 4485 C CA . ASP A 1 571 ? -7.855 8.780 4.149 1.00 84.25 571 ASP A CA 1
ATOM 4486 C C . ASP A 1 571 ? -9.221 8.986 3.477 1.00 84.25 571 ASP A C 1
ATOM 4488 O O . ASP A 1 571 ? -10.236 9.017 4.169 1.00 84.25 571 ASP A O 1
ATOM 4492 N N . GLU A 1 572 ? -9.269 9.101 2.143 1.00 86.19 572 GLU A N 1
ATOM 4493 C CA . GLU A 1 572 ? -10.534 9.206 1.401 1.00 86.19 572 GLU A CA 1
ATOM 4494 C C . GLU A 1 572 ? -11.304 7.878 1.431 1.00 86.19 572 GLU A C 1
ATOM 4496 O O . GLU A 1 572 ? -12.510 7.871 1.683 1.00 86.19 572 GLU A O 1
ATOM 4501 N N . ILE A 1 573 ? -10.606 6.748 1.251 1.00 90.06 573 ILE A N 1
ATOM 4502 C CA . ILE A 1 573 ? -11.203 5.403 1.300 1.00 90.06 573 ILE A CA 1
ATOM 4503 C C . ILE A 1 573 ? -11.904 5.164 2.640 1.00 90.06 573 ILE A C 1
ATOM 4505 O O . ILE A 1 573 ? -12.990 4.583 2.683 1.00 90.06 573 ILE A O 1
ATOM 4509 N N . LEU A 1 574 ? -11.295 5.629 3.732 1.00 91.06 574 LEU A N 1
ATOM 4510 C CA . LEU A 1 574 ? -11.806 5.479 5.089 1.00 91.06 574 LEU A CA 1
ATOM 4511 C C . LEU A 1 574 ? -12.610 6.690 5.573 1.00 91.06 574 LEU A C 1
ATOM 4513 O O . LEU A 1 574 ? -12.919 6.732 6.760 1.00 91.06 574 LEU A O 1
ATOM 4517 N N . ALA A 1 575 ? -12.968 7.652 4.717 1.00 88.69 575 ALA A N 1
ATOM 4518 C CA . ALA A 1 575 ? -13.800 8.798 5.087 1.00 88.69 575 ALA A CA 1
ATOM 4519 C C . ALA A 1 575 ? -15.301 8.463 5.069 1.00 88.69 575 ALA A C 1
ATOM 4521 O O . ALA A 1 575 ? -15.743 7.559 4.366 1.00 88.69 575 ALA A O 1
ATOM 4522 N N . GLU A 1 576 ? -16.105 9.236 5.807 1.00 88.44 576 GLU A N 1
ATOM 4523 C CA . GLU A 1 576 ? -17.573 9.103 5.812 1.00 88.44 576 GLU A CA 1
ATOM 4524 C C . GLU A 1 576 ? -18.195 9.446 4.455 1.00 88.44 576 GLU A C 1
ATOM 4526 O O . GLU A 1 576 ? -19.142 8.806 3.998 1.00 88.44 576 GLU A O 1
ATOM 4531 N N . ASN A 1 577 ? -17.663 10.487 3.818 1.00 86.69 577 ASN A N 1
ATOM 4532 C CA . ASN A 1 577 ? -18.167 11.030 2.570 1.00 86.69 577 ASN A CA 1
ATOM 4533 C C . ASN A 1 577 ? -17.022 11.131 1.570 1.00 86.69 577 ASN A C 1
ATOM 4535 O O . ASN A 1 577 ? -15.904 11.503 1.928 1.00 86.69 577 ASN A O 1
ATOM 4539 N N . ILE A 1 578 ? -17.335 10.842 0.314 1.00 84.12 578 ILE A N 1
ATOM 4540 C CA . ILE A 1 578 ? -16.439 11.044 -0.821 1.00 84.12 578 ILE A CA 1
ATOM 4541 C C . ILE A 1 578 ? -16.376 12.550 -1.122 1.00 84.12 578 ILE A C 1
ATOM 4543 O O . ILE A 1 578 ? -17.282 13.305 -0.758 1.00 84.12 578 ILE A O 1
ATOM 4547 N N . SER A 1 579 ? -15.317 12.992 -1.799 1.00 70.50 579 SER A N 1
ATOM 4548 C CA . SER A 1 579 ? -15.061 14.382 -2.212 1.00 70.50 579 SER A CA 1
ATOM 4549 C C . SER A 1 579 ? -16.275 15.122 -2.827 1.00 70.50 579 SER A C 1
ATOM 4551 O O . SER A 1 579 ? -16.410 16.329 -2.622 1.00 70.50 579 SER A O 1
ATOM 4553 N N . ASP A 1 580 ? -17.228 14.410 -3.446 1.00 65.44 580 ASP A N 1
ATOM 4554 C CA . ASP A 1 580 ? -18.475 14.957 -4.017 1.00 65.44 580 ASP A CA 1
ATOM 4555 C C . ASP A 1 580 ? -19.685 14.984 -3.052 1.00 65.44 580 ASP A C 1
ATOM 4557 O O . ASP A 1 580 ? -20.828 15.164 -3.476 1.00 65.44 580 ASP A O 1
ATOM 4561 N N . LYS A 1 581 ? -19.467 14.804 -1.740 1.00 61.38 581 LYS A N 1
ATOM 4562 C CA . LYS A 1 581 ? -20.503 14.708 -0.681 1.00 61.38 581 LYS A CA 1
ATOM 4563 C C . LYS A 1 581 ? -21.453 13.511 -0.802 1.00 61.38 581 LYS A C 1
ATOM 4565 O O . LYS A 1 581 ? -22.484 13.481 -0.130 1.00 61.38 581 LYS A O 1
ATOM 4570 N N . GLN A 1 582 ? -21.125 12.526 -1.633 1.00 79.25 582 GLN A N 1
ATOM 4571 C CA . GLN A 1 582 ? -21.804 11.235 -1.606 1.00 79.25 582 GLN A CA 1
ATOM 4572 C C . GLN A 1 582 ? -21.338 10.436 -0.388 1.00 79.25 582 GLN A C 1
ATOM 4574 O O . GLN A 1 582 ? -20.153 10.445 -0.051 1.00 79.25 582 GLN A O 1
ATOM 4579 N N . THR A 1 583 ? -22.267 9.741 0.264 1.00 86.62 583 THR A N 1
ATOM 4580 C CA . THR A 1 583 ? -21.942 8.839 1.371 1.00 86.62 583 THR A CA 1
ATOM 4581 C C . THR A 1 583 ? -21.066 7.702 0.867 1.00 86.62 583 THR A C 1
ATOM 4583 O O . THR A 1 583 ? -21.418 7.026 -0.100 1.00 86.62 583 THR A O 1
ATOM 4586 N N . ASN A 1 584 ? -19.937 7.481 1.534 1.00 91.19 584 ASN A N 1
ATOM 4587 C CA . ASN A 1 584 ? -19.035 6.390 1.214 1.00 91.19 584 ASN A CA 1
ATOM 4588 C C . ASN A 1 584 ? -19.661 5.045 1.621 1.00 91.19 584 ASN A C 1
ATOM 4590 O O . ASN A 1 584 ? -20.015 4.829 2.783 1.00 91.19 584 ASN A O 1
ATOM 4594 N N . LYS A 1 585 ? -19.777 4.117 0.669 1.00 91.44 585 LYS A N 1
ATOM 4595 C CA . LYS A 1 585 ? -20.380 2.792 0.874 1.00 91.44 585 LYS A CA 1
ATOM 4596 C C . LYS A 1 585 ? -19.447 1.775 1.536 1.00 91.44 585 LYS A C 1
ATOM 4598 O O . LYS A 1 585 ? -19.906 0.691 1.884 1.00 91.44 585 LYS A O 1
ATOM 4603 N N . MET A 1 586 ? -18.182 2.118 1.795 1.00 93.00 586 MET A N 1
ATOM 4604 C CA . MET A 1 586 ? -17.227 1.229 2.477 1.00 93.00 586 MET A CA 1
ATOM 4605 C C . MET A 1 586 ? -17.744 0.709 3.820 1.00 93.00 586 MET A C 1
ATOM 4607 O O . MET A 1 586 ? -17.589 -0.470 4.126 1.00 93.00 586 MET A O 1
ATOM 4611 N N . ARG A 1 587 ? -18.417 1.559 4.606 1.00 92.06 587 ARG A N 1
ATOM 4612 C CA . ARG A 1 587 ? -19.019 1.150 5.883 1.00 92.06 587 ARG A CA 1
ATOM 4613 C C . ARG A 1 587 ? -20.144 0.129 5.714 1.00 92.06 587 ARG A C 1
ATOM 4615 O O . ARG A 1 587 ? -20.274 -0.748 6.559 1.00 92.06 587 ARG A O 1
ATOM 4622 N N . ALA A 1 588 ? -20.935 0.233 4.647 1.00 89.62 588 ALA A N 1
ATOM 4623 C CA . ALA A 1 588 ? -22.000 -0.729 4.367 1.00 89.62 588 ALA A CA 1
ATOM 4624 C C . ALA A 1 588 ? -21.428 -2.103 3.988 1.00 89.62 588 ALA A C 1
ATOM 4626 O O . ALA A 1 588 ? -21.960 -3.113 4.425 1.00 89.62 588 ALA A O 1
ATOM 4627 N N . VAL A 1 589 ? -20.319 -2.119 3.241 1.00 91.12 589 VAL A N 1
ATOM 4628 C CA . VAL A 1 589 ? -19.644 -3.347 2.797 1.00 91.12 589 VAL A CA 1
ATOM 4629 C C . VAL A 1 589 ? -18.870 -4.024 3.928 1.00 91.12 589 VAL A C 1
ATOM 4631 O O . VAL A 1 589 ? -19.036 -5.212 4.182 1.00 91.12 589 VAL A O 1
ATOM 4634 N N . LEU A 1 590 ? -17.999 -3.277 4.611 1.00 93.31 590 LEU A N 1
ATOM 4635 C CA . LEU A 1 590 ? -17.065 -3.841 5.590 1.00 93.31 590 LEU A CA 1
ATOM 4636 C C . LEU A 1 590 ? -17.653 -3.938 7.005 1.00 93.31 590 LEU A C 1
ATOM 4638 O O . LEU A 1 590 ? -17.138 -4.675 7.846 1.00 93.31 590 LEU A O 1
ATOM 4642 N N . GLY A 1 591 ? -18.721 -3.192 7.283 1.00 91.38 591 GLY A N 1
ATOM 4643 C CA . GLY A 1 591 ? -19.311 -3.083 8.611 1.00 91.38 591 GLY A CA 1
ATOM 4644 C C . GLY A 1 591 ? -18.475 -2.257 9.596 1.00 91.38 591 GLY A C 1
ATOM 4645 O O . GLY A 1 591 ? -17.290 -1.978 9.398 1.00 91.38 591 GLY A O 1
ATOM 4646 N N . ASP A 1 592 ? -19.112 -1.868 10.703 1.00 91.19 592 ASP A N 1
ATOM 4647 C CA . ASP A 1 592 ? -18.537 -0.930 11.676 1.00 91.19 592 ASP A CA 1
ATOM 4648 C C . ASP A 1 592 ? -17.227 -1.439 12.286 1.00 91.19 592 ASP A C 1
ATOM 4650 O O . ASP A 1 592 ? -16.250 -0.702 12.342 1.00 91.19 592 ASP A O 1
ATOM 4654 N N . SER A 1 593 ? -17.170 -2.710 12.689 1.00 91.06 593 SER A N 1
ATOM 4655 C CA . SER A 1 593 ? -16.003 -3.257 13.391 1.00 91.06 593 SER A CA 1
ATOM 4656 C C . SER A 1 593 ? -14.733 -3.304 12.534 1.00 91.06 593 SER A C 1
ATOM 4658 O O . SER A 1 593 ? -13.651 -3.027 13.048 1.00 91.06 593 SER A O 1
ATOM 4660 N N . ILE A 1 594 ? -14.834 -3.595 11.231 1.00 92.75 594 ILE A N 1
ATOM 4661 C CA . ILE A 1 594 ? -13.664 -3.564 10.338 1.00 92.75 594 ILE A CA 1
ATOM 4662 C C . ILE A 1 594 ? -13.248 -2.117 10.059 1.00 92.75 594 ILE A C 1
ATOM 4664 O O . ILE A 1 594 ? -12.055 -1.821 10.086 1.00 92.75 594 ILE A O 1
ATOM 4668 N N . ILE A 1 595 ? -14.197 -1.196 9.861 1.00 93.81 595 ILE A N 1
ATOM 4669 C CA . ILE A 1 595 ? -13.874 0.229 9.694 1.00 93.81 595 ILE A CA 1
ATOM 4670 C C . ILE A 1 595 ? -13.173 0.785 10.941 1.00 93.81 595 ILE A C 1
ATOM 4672 O O . ILE A 1 595 ? -12.159 1.466 10.803 1.00 93.81 595 ILE A O 1
ATOM 4676 N N . GLU A 1 596 ? -13.648 0.458 12.146 1.00 91.38 596 GLU A N 1
ATOM 4677 C CA . GLU A 1 596 ? -12.985 0.838 13.403 1.00 91.38 596 GLU A CA 1
ATOM 4678 C C . GLU A 1 596 ? -11.559 0.280 13.479 1.00 91.38 596 GLU A C 1
ATOM 4680 O O . GLU A 1 596 ? -10.636 1.003 13.848 1.00 91.38 596 GLU A O 1
ATOM 4685 N N . MET A 1 597 ? -11.353 -0.979 13.080 1.00 91.06 597 MET A N 1
ATOM 4686 C CA . MET A 1 597 ? -10.026 -1.601 13.042 1.00 91.06 597 MET A CA 1
ATOM 4687 C C . MET A 1 597 ? -9.078 -0.875 12.085 1.00 91.06 597 MET A C 1
ATOM 4689 O O . MET A 1 597 ? -7.943 -0.572 12.450 1.00 91.06 597 MET A O 1
ATOM 4693 N N . LEU A 1 598 ? -9.536 -0.562 10.873 1.00 92.56 598 LEU A N 1
ATOM 4694 C CA . LEU A 1 598 ? -8.736 0.163 9.885 1.00 92.56 598 LEU A CA 1
ATOM 4695 C C . LEU A 1 598 ? -8.419 1.592 10.353 1.00 92.56 598 LEU A C 1
ATOM 4697 O O . LEU A 1 598 ? -7.289 2.056 10.190 1.00 92.56 598 LEU A O 1
ATOM 4701 N N . GLN A 1 599 ? -9.378 2.274 10.987 1.00 90.94 599 GLN A N 1
ATOM 4702 C CA . GLN A 1 599 ? -9.164 3.604 11.562 1.00 90.94 599 GLN A CA 1
ATOM 4703 C C . GLN A 1 599 ? -8.158 3.581 12.718 1.00 90.94 599 GLN A C 1
ATOM 4705 O O . GLN A 1 599 ? -7.293 4.456 12.777 1.00 90.94 599 GLN A O 1
ATOM 4710 N N . ASP A 1 600 ? -8.205 2.575 13.591 1.00 88.88 600 ASP A N 1
ATOM 4711 C CA . ASP A 1 600 ? -7.212 2.370 14.649 1.00 88.88 600 ASP A CA 1
ATOM 4712 C C . ASP A 1 600 ? -5.807 2.175 14.072 1.00 88.88 600 ASP A C 1
ATOM 4714 O O . ASP A 1 600 ? -4.867 2.837 14.514 1.00 88.88 600 ASP A O 1
ATOM 4718 N N . ILE A 1 601 ? -5.661 1.311 13.063 1.00 87.88 601 ILE A N 1
ATOM 4719 C CA . ILE A 1 601 ? -4.362 0.979 12.466 1.00 87.88 601 ILE A CA 1
ATOM 4720 C C . ILE A 1 601 ? -3.752 2.185 11.733 1.00 87.88 601 ILE A C 1
ATOM 4722 O O . ILE A 1 601 ? -2.552 2.448 11.885 1.00 87.88 601 ILE A O 1
ATOM 4726 N N . PHE A 1 602 ? -4.551 2.918 10.950 1.00 88.88 602 PHE A N 1
ATOM 4727 C CA . PHE A 1 602 ? -4.032 3.881 9.971 1.00 88.88 602 PHE A CA 1
ATOM 4728 C C . PHE A 1 602 ? -4.347 5.349 10.260 1.00 88.88 602 PHE A C 1
ATOM 4730 O O . PHE A 1 602 ? -3.521 6.208 9.954 1.00 88.88 602 PHE A O 1
ATOM 4737 N N . VAL A 1 603 ? -5.502 5.655 10.855 1.00 88.50 603 VAL A N 1
ATOM 4738 C CA . VAL A 1 603 ? -6.049 7.023 10.866 1.00 88.50 603 VAL A CA 1
ATOM 4739 C C . VAL A 1 603 ? -5.866 7.705 12.220 1.00 88.50 603 VAL A C 1
ATOM 4741 O O . VAL A 1 603 ? -5.413 8.851 12.297 1.00 88.50 603 VAL A O 1
ATOM 4744 N N . HIS A 1 604 ? -6.221 7.038 13.319 1.00 86.31 604 HIS A N 1
ATOM 4745 C CA . HIS A 1 604 ? -6.268 7.683 14.626 1.00 86.31 604 HIS A CA 1
ATOM 4746 C C . HIS A 1 604 ? -4.893 8.185 15.073 1.00 86.31 604 HIS A C 1
ATOM 4748 O O . HIS A 1 604 ? -3.909 7.455 15.103 1.00 86.31 604 HIS A O 1
ATOM 4754 N N . GLN A 1 605 ? -4.834 9.449 15.503 1.00 83.19 605 GLN A N 1
ATOM 4755 C CA . GLN A 1 605 ? -3.584 10.131 15.861 1.00 83.19 605 GLN A CA 1
ATOM 4756 C C . GLN A 1 605 ? -2.803 9.442 16.993 1.00 83.19 605 GLN A C 1
ATOM 4758 O O . GLN A 1 605 ? -1.578 9.536 17.041 1.00 83.19 605 GLN A O 1
ATOM 4763 N N . LYS A 1 606 ? -3.513 8.796 17.926 1.00 83.06 606 LYS A N 1
ATOM 4764 C CA . LYS A 1 606 ? -2.934 8.012 19.028 1.00 83.06 606 LYS A CA 1
ATOM 4765 C C . LYS A 1 606 ? -2.795 6.522 18.698 1.00 83.06 606 LYS A C 1
ATOM 4767 O O . LYS A 1 606 ? -2.235 5.793 19.512 1.00 83.06 606 LYS A O 1
ATOM 4772 N N . GLY A 1 607 ? -3.297 6.094 17.541 1.00 83.62 607 GLY A N 1
ATOM 4773 C CA . GLY A 1 607 ? -3.098 4.754 17.009 1.00 83.62 607 GLY A CA 1
ATOM 4774 C C . GLY A 1 607 ? -1.690 4.559 16.436 1.00 83.62 607 GLY A C 1
ATOM 4775 O O . GLY A 1 607 ? -0.893 5.501 16.405 1.00 83.62 607 GLY A O 1
ATOM 4776 N N . PRO A 1 608 ? -1.362 3.331 16.003 1.00 83.25 608 PRO A N 1
ATOM 4777 C CA . PRO A 1 608 ? -0.067 3.001 15.417 1.00 83.25 608 PRO A CA 1
ATOM 4778 C C . PRO A 1 608 ? 0.337 3.878 14.234 1.00 83.25 608 PRO A C 1
ATOM 4780 O O . PRO A 1 608 ? 1.503 4.259 14.140 1.00 83.25 608 PRO A O 1
ATOM 4783 N N . ARG A 1 609 ? -0.607 4.180 13.328 1.00 87.31 609 ARG A N 1
ATOM 4784 C CA . ARG A 1 609 ? -0.352 4.886 12.058 1.00 87.31 609 ARG A CA 1
ATOM 4785 C C . ARG A 1 609 ? 0.861 4.319 11.318 1.00 87.31 609 ARG A C 1
ATOM 4787 O O . ARG A 1 609 ? 1.688 5.058 10.782 1.00 87.31 609 ARG A O 1
ATOM 4794 N N . ILE A 1 610 ? 0.984 2.989 11.323 1.00 86.88 610 ILE A N 1
ATOM 4795 C CA . ILE A 1 610 ? 2.219 2.296 10.939 1.00 86.88 610 ILE A CA 1
ATOM 4796 C C . ILE A 1 610 ? 2.634 2.616 9.496 1.00 86.88 610 ILE A C 1
ATOM 4798 O O . ILE A 1 610 ? 3.816 2.790 9.224 1.00 86.88 610 ILE A O 1
ATOM 4802 N N . ARG A 1 611 ? 1.660 2.819 8.600 1.00 91.19 611 ARG A N 1
ATOM 4803 C CA . ARG A 1 611 ? 1.886 3.260 7.218 1.00 91.19 611 ARG A CA 1
ATOM 4804 C C . ARG A 1 611 ? 2.665 4.572 7.138 1.00 91.19 611 ARG A C 1
ATOM 4806 O O . ARG A 1 611 ? 3.646 4.664 6.404 1.00 91.19 611 ARG A O 1
ATOM 4813 N N . ASP A 1 612 ? 2.273 5.580 7.909 1.00 89.88 612 ASP A N 1
ATOM 4814 C CA . ASP A 1 612 ? 2.956 6.878 7.910 1.00 89.88 612 ASP A CA 1
ATOM 4815 C C . ASP A 1 612 ? 4.318 6.780 8.606 1.00 89.88 612 ASP A C 1
ATOM 4817 O O . ASP A 1 612 ? 5.303 7.339 8.132 1.00 89.88 612 ASP A O 1
ATOM 4821 N N . LYS A 1 613 ? 4.407 6.008 9.697 1.00 90.06 613 LYS A N 1
ATOM 4822 C CA . LYS A 1 613 ? 5.664 5.803 10.434 1.00 90.06 613 LYS A CA 1
ATOM 4823 C C . LYS A 1 613 ? 6.737 5.113 9.600 1.00 90.06 613 LYS A C 1
ATOM 4825 O O . LYS A 1 613 ? 7.893 5.531 9.649 1.00 90.06 613 LYS A O 1
ATOM 4830 N N . VAL A 1 614 ? 6.368 4.087 8.836 1.00 92.12 614 VAL A N 1
ATOM 4831 C CA . VAL A 1 614 ? 7.298 3.389 7.941 1.00 92.12 614 VAL A CA 1
ATOM 4832 C C . VAL A 1 614 ? 7.616 4.266 6.726 1.00 92.12 614 VAL A C 1
ATOM 4834 O O . VAL A 1 614 ? 8.790 4.492 6.446 1.00 92.12 614 VAL A O 1
ATOM 4837 N N . SER A 1 615 ? 6.609 4.847 6.060 1.00 92.19 615 SER A N 1
ATOM 4838 C CA . SER A 1 615 ? 6.835 5.626 4.830 1.00 92.19 615 SER A CA 1
ATOM 4839 C C . SER A 1 615 ? 7.625 6.926 5.026 1.00 92.19 615 SER A C 1
ATOM 4841 O O . SER A 1 615 ? 8.367 7.317 4.128 1.00 92.19 615 SER A O 1
ATOM 4843 N N . HIS A 1 616 ? 7.550 7.566 6.197 1.00 91.44 616 HIS A N 1
ATOM 4844 C CA . HIS A 1 616 ? 8.390 8.722 6.555 1.00 91.44 616 HIS A CA 1
ATOM 4845 C C . HIS A 1 616 ? 9.767 8.328 7.136 1.00 91.44 616 HIS A C 1
ATOM 4847 O O . HIS A 1 616 ? 10.523 9.194 7.591 1.00 91.44 616 HIS A O 1
ATOM 4853 N N . GLY A 1 617 ? 10.085 7.028 7.194 1.00 90.69 617 GLY A N 1
ATOM 4854 C CA . GLY A 1 617 ? 11.333 6.510 7.763 1.00 90.69 617 GLY A CA 1
ATOM 4855 C C . GLY A 1 617 ? 11.485 6.774 9.266 1.00 90.69 617 GLY A C 1
ATOM 4856 O O . GLY A 1 617 ? 12.601 6.928 9.760 1.00 90.69 617 GLY A O 1
ATOM 4857 N N . GLU A 1 618 ? 10.381 6.902 10.011 1.00 90.56 618 GLU A N 1
ATOM 4858 C CA . GLU A 1 618 ? 10.422 7.107 11.467 1.00 90.56 618 GLU A CA 1
ATOM 4859 C C . GLU A 1 618 ? 10.680 5.810 12.234 1.00 90.56 618 GLU A C 1
ATOM 4861 O O . GLU A 1 618 ? 11.157 5.872 13.367 1.00 90.56 618 GLU A O 1
ATOM 4866 N N . CYS A 1 619 ? 10.346 4.666 11.635 1.00 87.38 619 CYS A N 1
ATOM 4867 C CA . CYS A 1 619 ? 10.479 3.344 12.233 1.00 87.38 619 CYS A CA 1
ATOM 4868 C C . CYS A 1 619 ? 11.784 2.662 11.813 1.00 87.38 619 CYS A C 1
ATOM 4870 O O . CYS A 1 619 ? 12.193 2.755 10.655 1.00 87.38 619 CYS A O 1
ATOM 4872 N N . ASP A 1 620 ? 12.400 1.927 12.737 1.00 86.50 620 ASP A N 1
ATOM 4873 C CA . ASP A 1 620 ? 13.411 0.940 12.374 1.00 86.50 620 ASP A CA 1
ATOM 4874 C C . ASP A 1 620 ? 12.726 -0.329 11.848 1.00 86.50 620 ASP A C 1
ATOM 4876 O O . ASP A 1 620 ? 11.815 -0.852 12.492 1.00 86.50 620 ASP A O 1
ATOM 4880 N N . LEU A 1 621 ? 13.133 -0.809 10.671 1.00 87.19 621 LEU A N 1
ATOM 4881 C CA . LEU A 1 621 ? 12.572 -2.028 10.088 1.00 87.19 621 LEU A CA 1
ATOM 4882 C C . LEU A 1 621 ? 12.984 -3.282 10.866 1.00 87.19 621 LEU A C 1
ATOM 4884 O O . LEU A 1 621 ? 12.231 -4.256 10.879 1.00 87.19 621 LEU A O 1
ATOM 4888 N N . CYS A 1 622 ? 14.129 -3.245 11.554 1.00 85.94 622 CYS A N 1
ATOM 4889 C CA . CYS A 1 622 ? 14.593 -4.346 12.397 1.00 85.94 622 CYS A CA 1
ATOM 4890 C C . CYS A 1 622 ? 13.755 -4.491 13.679 1.00 85.94 622 CYS A C 1
ATOM 4892 O O . CYS A 1 622 ? 13.686 -5.576 14.252 1.00 85.94 622 CYS A O 1
ATOM 4894 N N . ASP A 1 623 ? 13.093 -3.410 14.105 1.00 86.38 623 ASP A N 1
ATOM 4895 C CA . ASP A 1 623 ? 12.250 -3.369 15.304 1.00 86.38 623 ASP A CA 1
ATOM 4896 C C . ASP A 1 623 ? 10.807 -3.824 15.038 1.00 86.38 623 ASP A C 1
ATOM 4898 O O . ASP A 1 623 ? 9.991 -3.833 15.962 1.00 86.38 623 ASP A O 1
ATOM 4902 N N . ILE A 1 624 ? 10.454 -4.165 13.792 1.00 89.56 624 ILE A N 1
ATOM 4903 C CA . ILE A 1 624 ? 9.102 -4.611 13.440 1.00 89.56 624 ILE A CA 1
ATOM 4904 C C . ILE A 1 624 ? 8.874 -6.030 13.988 1.00 89.56 624 ILE A C 1
ATOM 4906 O O . ILE A 1 624 ? 9.500 -6.979 13.509 1.00 89.56 624 ILE A O 1
ATOM 4910 N N . PRO A 1 625 ? 7.955 -6.225 14.955 1.00 87.62 625 PRO A N 1
ATOM 4911 C CA . PRO A 1 625 ? 7.707 -7.548 15.505 1.00 87.62 625 PRO A CA 1
ATOM 4912 C C . PRO A 1 625 ? 6.821 -8.386 14.576 1.00 87.62 625 PRO A C 1
ATOM 4914 O O . PRO A 1 625 ? 5.944 -7.870 13.872 1.00 87.62 625 PRO A O 1
ATOM 4917 N N . GLN A 1 626 ? 6.973 -9.709 14.670 1.00 88.81 626 GLN A N 1
ATOM 4918 C CA . GLN A 1 626 ? 6.113 -10.680 13.988 1.00 88.81 626 GLN A CA 1
ATOM 4919 C C . GLN A 1 626 ? 4.625 -10.399 14.227 1.00 88.81 626 GLN A C 1
ATOM 4921 O O . GLN A 1 626 ? 3.831 -10.413 13.290 1.00 88.81 626 GLN A O 1
ATOM 4926 N N . ILE A 1 627 ? 4.256 -10.107 15.479 1.00 85.88 627 ILE A N 1
ATOM 4927 C CA . ILE A 1 627 ? 2.864 -9.904 15.896 1.00 85.88 627 ILE A CA 1
ATOM 4928 C C . ILE A 1 627 ? 2.215 -8.734 15.152 1.00 85.88 627 ILE A C 1
ATOM 4930 O O . ILE A 1 627 ? 1.083 -8.853 14.687 1.00 85.88 627 ILE A O 1
ATOM 4934 N N . LEU A 1 628 ? 2.930 -7.616 14.988 1.00 86.50 628 LEU A N 1
ATOM 4935 C CA . LEU A 1 628 ? 2.412 -6.469 14.241 1.00 86.50 628 LEU A CA 1
ATOM 4936 C C . LEU A 1 628 ? 2.162 -6.846 12.780 1.00 86.50 628 LEU A C 1
ATOM 4938 O O . LEU A 1 628 ? 1.101 -6.553 12.243 1.00 86.50 628 LEU A O 1
ATOM 4942 N N . THR A 1 629 ? 3.106 -7.544 12.158 1.00 89.75 629 THR A N 1
ATOM 4943 C CA . THR A 1 629 ? 2.982 -7.970 10.759 1.00 89.75 629 THR A CA 1
ATOM 4944 C C . THR A 1 629 ? 1.831 -8.962 10.577 1.00 89.75 629 THR A C 1
ATOM 4946 O O . THR A 1 629 ? 1.017 -8.801 9.670 1.00 89.75 629 THR A O 1
ATOM 4949 N N . ASN A 1 630 ? 1.684 -9.917 11.504 1.00 88.56 630 ASN A N 1
ATOM 4950 C CA . ASN A 1 630 ? 0.557 -10.852 11.555 1.00 88.56 630 ASN A CA 1
ATOM 4951 C C . ASN A 1 630 ? -0.780 -10.103 11.590 1.00 88.56 630 ASN A C 1
ATOM 4953 O O . ASN A 1 630 ? -1.676 -10.385 10.800 1.00 88.56 630 ASN A O 1
ATOM 4957 N N . HIS A 1 631 ? -0.890 -9.097 12.461 1.00 86.38 631 HIS A N 1
ATOM 4958 C CA . HIS A 1 631 ? -2.083 -8.267 12.601 1.00 86.38 631 HIS A CA 1
ATOM 4959 C C . HIS A 1 631 ? -2.473 -7.534 11.309 1.00 86.38 631 HIS A C 1
ATOM 4961 O O . HIS A 1 631 ? -3.659 -7.482 10.988 1.00 86.38 631 HIS A O 1
ATOM 4967 N N . ILE A 1 632 ? -1.512 -6.995 10.550 1.00 90.12 632 ILE A N 1
ATOM 4968 C CA . ILE A 1 632 ? -1.809 -6.291 9.290 1.00 90.12 632 ILE A CA 1
ATOM 4969 C C . ILE A 1 632 ? -2.254 -7.270 8.193 1.00 90.12 632 ILE A C 1
ATOM 4971 O O . ILE A 1 632 ? -3.228 -6.994 7.487 1.00 90.12 632 ILE A O 1
ATOM 4975 N N . ILE A 1 633 ? -1.620 -8.446 8.086 1.00 90.94 633 ILE A N 1
ATOM 4976 C CA . ILE A 1 633 ? -2.077 -9.496 7.158 1.00 90.94 633 ILE A CA 1
ATOM 4977 C C . ILE A 1 633 ? -3.499 -9.944 7.549 1.00 90.94 633 ILE A C 1
ATOM 4979 O O . ILE A 1 633 ? -4.365 -10.060 6.685 1.00 90.94 633 ILE A O 1
ATOM 4983 N N . CYS A 1 634 ? -3.789 -10.103 8.848 1.00 87.50 634 CYS A N 1
ATOM 4984 C CA . CYS A 1 634 ? -5.108 -10.514 9.344 1.00 87.50 634 CYS A CA 1
ATOM 4985 C C . CYS A 1 634 ? -6.183 -9.494 9.007 1.00 87.50 634 CYS A C 1
ATOM 4987 O O . CYS A 1 634 ? -7.257 -9.863 8.539 1.00 87.50 634 CYS A O 1
ATOM 4989 N N . ALA A 1 635 ? -5.883 -8.213 9.223 1.00 90.44 635 ALA A N 1
ATOM 4990 C CA . ALA A 1 635 ? -6.781 -7.129 8.869 1.00 90.44 635 ALA A CA 1
ATOM 4991 C C . ALA A 1 635 ? -7.078 -7.129 7.362 1.00 90.44 635 ALA A C 1
ATOM 4993 O O . ALA A 1 635 ? -8.232 -6.971 6.976 1.00 90.44 635 ALA A O 1
ATOM 4994 N N . THR A 1 636 ? -6.067 -7.377 6.521 1.00 93.31 636 THR A N 1
ATOM 4995 C CA . THR A 1 636 ? -6.238 -7.484 5.063 1.00 93.31 636 THR A CA 1
ATOM 4996 C C . THR A 1 636 ? -7.136 -8.667 4.688 1.00 93.31 636 THR A C 1
ATOM 4998 O O . THR A 1 636 ? -8.102 -8.498 3.947 1.00 93.31 636 THR A O 1
ATOM 5001 N N . VAL A 1 637 ? -6.874 -9.854 5.240 1.00 92.19 637 VAL A N 1
ATOM 5002 C CA . VAL A 1 637 ? -7.684 -11.057 4.988 1.00 92.19 637 VAL A CA 1
ATOM 5003 C C . VAL A 1 637 ? -9.129 -10.860 5.461 1.00 92.19 637 VAL A C 1
ATOM 5005 O O . VAL A 1 637 ? -10.061 -11.211 4.745 1.00 92.19 637 VAL A O 1
ATOM 5008 N N . ALA A 1 638 ? -9.339 -10.243 6.628 1.00 92.44 638 ALA A N 1
ATOM 5009 C CA . ALA A 1 638 ? -10.673 -9.933 7.141 1.00 92.44 638 ALA A CA 1
ATOM 5010 C C . ALA A 1 638 ? -11.449 -8.978 6.218 1.00 92.44 638 ALA A C 1
ATOM 5012 O O . ALA A 1 638 ? -12.644 -9.175 6.007 1.00 92.44 638 ALA A O 1
ATOM 5013 N N . VAL A 1 639 ? -10.770 -7.968 5.663 1.00 94.69 639 VAL A N 1
ATOM 5014 C CA . VAL A 1 639 ? -11.339 -7.035 4.680 1.00 94.69 639 VAL A CA 1
ATOM 5015 C C . VAL A 1 639 ? -11.770 -7.770 3.410 1.00 94.69 639 VAL A C 1
ATOM 5017 O O . VAL A 1 639 ? -12.891 -7.566 2.954 1.00 94.69 639 VAL A O 1
ATOM 5020 N N . ILE A 1 640 ? -10.913 -8.645 2.873 1.00 93.31 640 ILE A N 1
ATOM 5021 C CA . ILE A 1 640 ? -11.199 -9.426 1.661 1.00 93.31 640 ILE A CA 1
ATOM 5022 C C . ILE A 1 640 ? -12.405 -10.345 1.871 1.00 93.31 640 ILE A C 1
ATOM 5024 O O . ILE A 1 640 ? -13.356 -10.275 1.099 1.00 93.31 640 ILE A O 1
ATOM 5028 N N . ILE A 1 641 ? -12.403 -11.147 2.943 1.00 91.12 641 ILE A N 1
ATOM 5029 C CA . ILE A 1 641 ? -13.493 -12.090 3.245 1.00 91.12 641 ILE A CA 1
ATOM 5030 C C . ILE A 1 641 ? -14.835 -11.359 3.347 1.00 91.12 641 ILE A C 1
ATOM 5032 O O . ILE A 1 641 ? -15.839 -11.829 2.818 1.00 91.12 641 ILE A O 1
ATOM 5036 N N . GLN A 1 642 ? -14.860 -10.216 4.039 1.00 92.31 642 GLN A N 1
ATOM 5037 C CA . GLN A 1 642 ? -16.091 -9.456 4.239 1.00 92.31 642 GLN A CA 1
ATOM 5038 C C . GLN A 1 642 ? -16.596 -8.819 2.933 1.00 92.31 642 GLN A C 1
ATOM 5040 O O . GLN A 1 642 ? -17.801 -8.805 2.698 1.00 92.31 642 GLN A O 1
ATOM 5045 N N . ALA A 1 643 ? -15.699 -8.306 2.086 1.00 90.44 643 ALA A N 1
ATOM 5046 C CA . ALA A 1 643 ? -16.079 -7.720 0.802 1.00 90.44 643 ALA A CA 1
ATOM 5047 C C . ALA A 1 643 ? -16.620 -8.773 -0.181 1.00 90.44 643 ALA A C 1
ATOM 5049 O O . ALA A 1 643 ? -17.661 -8.549 -0.796 1.00 90.44 643 ALA A O 1
ATOM 5050 N N . GLU A 1 644 ? -15.970 -9.938 -0.271 1.00 86.88 644 GLU A N 1
ATOM 5051 C CA . GLU A 1 644 ? -16.403 -11.028 -1.155 1.00 86.88 644 GLU A CA 1
ATOM 5052 C C . GLU A 1 644 ? -17.749 -11.631 -0.710 1.00 86.88 644 GLU A C 1
ATOM 5054 O O . GLU A 1 644 ? -18.588 -11.944 -1.552 1.00 86.88 644 GLU A O 1
ATOM 5059 N N . GLU A 1 645 ? -18.011 -11.728 0.600 1.00 85.44 645 GLU A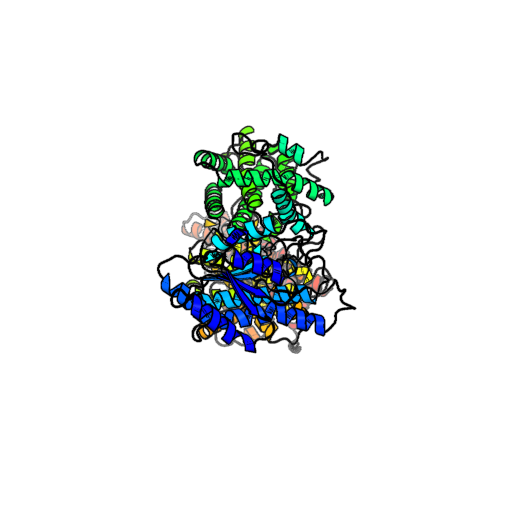 N 1
ATOM 5060 C CA . GLU A 1 645 ? -19.319 -12.151 1.128 1.00 85.44 645 GLU A CA 1
ATOM 5061 C C . GLU A 1 645 ? -20.443 -11.181 0.728 1.00 85.44 645 GLU A C 1
ATOM 5063 O O . GLU A 1 645 ? -21.517 -11.608 0.289 1.00 85.44 645 GLU A O 1
ATOM 5068 N N . GLU A 1 646 ? -20.207 -9.873 0.864 1.00 84.94 646 GLU A N 1
ATOM 5069 C CA . GLU A 1 646 ? -21.197 -8.863 0.488 1.00 84.94 646 GLU A CA 1
ATOM 5070 C C . GLU A 1 646 ? -21.463 -8.894 -1.025 1.00 84.94 646 GLU A C 1
ATOM 5072 O O . GLU A 1 646 ? -22.617 -8.833 -1.455 1.00 84.94 646 GLU A O 1
ATOM 5077 N N . GLU A 1 647 ? -20.418 -9.081 -1.834 1.00 77.88 647 GLU A N 1
ATOM 5078 C CA . GLU A 1 647 ? -20.534 -9.231 -3.285 1.00 77.88 647 GLU A CA 1
ATOM 5079 C C . GLU A 1 647 ? -21.349 -10.470 -3.688 1.00 77.88 647 GLU A C 1
ATOM 5081 O O . GLU A 1 647 ? -22.202 -10.384 -4.572 1.00 77.88 647 GLU A O 1
ATOM 5086 N N . GLU A 1 648 ? -21.153 -11.609 -3.019 1.00 74.12 648 GLU A N 1
ATOM 5087 C CA . GLU A 1 648 ? -21.907 -12.842 -3.287 1.00 74.12 648 GLU A CA 1
ATOM 5088 C C . GLU A 1 648 ? -23.371 -12.769 -2.830 1.00 74.12 648 GLU A C 1
ATOM 5090 O O . GLU A 1 648 ? -24.246 -13.415 -3.415 1.00 74.12 648 GLU A O 1
ATOM 5095 N N . SER A 1 649 ? -23.661 -11.965 -1.804 1.00 67.62 649 SER A N 1
ATOM 5096 C CA . SER A 1 649 ? -25.018 -11.768 -1.282 1.00 67.62 649 SER A CA 1
ATOM 5097 C C . SER A 1 649 ? -25.832 -10.701 -2.043 1.00 67.62 649 SER A C 1
ATOM 5099 O O . SER A 1 649 ? -27.070 -10.708 -1.991 1.00 67.62 649 SER A O 1
ATOM 5101 N N . GLY A 1 650 ? -25.167 -9.803 -2.781 1.00 56.53 650 GLY A N 1
ATOM 5102 C CA . GLY A 1 650 ? -25.754 -8.613 -3.401 1.00 56.53 650 GLY A CA 1
ATOM 5103 C C . GLY A 1 650 ? -26.231 -8.769 -4.857 1.00 56.53 650 GLY A C 1
ATOM 5104 O O . GLY A 1 650 ? -25.474 -9.092 -5.766 1.00 56.53 650 GLY A O 1
ATOM 5105 N N . LYS A 1 651 ? -27.494 -8.397 -5.133 1.00 42.81 651 LYS A N 1
ATOM 5106 C CA . LYS A 1 651 ? -27.998 -8.081 -6.490 1.00 42.81 651 LYS A CA 1
ATOM 5107 C C . LYS A 1 651 ? -27.474 -6.704 -6.942 1.00 42.81 651 LYS A C 1
ATOM 5109 O O . LYS A 1 651 ? -28.231 -5.735 -6.900 1.00 42.81 651 LYS A O 1
ATOM 5114 N N . CYS A 1 652 ? -26.217 -6.579 -7.369 1.00 38.53 652 CYS A N 1
ATOM 5115 C CA . CYS A 1 652 ? -25.694 -5.315 -7.907 1.00 38.53 652 CYS A CA 1
ATOM 5116 C C . CYS A 1 652 ? -24.952 -5.507 -9.246 1.00 38.53 652 CYS A C 1
ATOM 5118 O O . CYS A 1 652 ? -23.946 -6.194 -9.315 1.00 38.53 652 CYS A O 1
ATOM 5120 N N . SER A 1 653 ? -25.510 -4.894 -10.300 1.00 41.50 653 SER A N 1
ATOM 5121 C CA . SER A 1 653 ? -24.922 -4.501 -11.598 1.00 41.50 653 SER A CA 1
ATOM 5122 C C . SER A 1 653 ? -23.839 -5.397 -12.245 1.00 41.50 653 SER A C 1
ATOM 5124 O O . SER A 1 653 ? -22.640 -5.178 -12.070 1.00 41.50 653 SER A O 1
ATOM 5126 N N . MET A 1 654 ? -24.272 -6.277 -13.160 1.00 41.19 654 MET A N 1
ATOM 5127 C CA . MET A 1 654 ? -23.424 -7.023 -14.113 1.00 41.19 654 MET A CA 1
ATOM 5128 C C . MET A 1 654 ? -22.477 -6.154 -14.976 1.00 41.19 654 MET A C 1
ATOM 5130 O O . MET A 1 654 ? -21.512 -6.675 -15.528 1.00 41.19 654 MET A O 1
ATOM 5134 N N . ASP A 1 655 ? -22.715 -4.846 -15.114 1.00 39.75 655 ASP A N 1
ATOM 5135 C CA . ASP A 1 655 ? -21.924 -3.991 -16.016 1.00 39.75 655 ASP A CA 1
ATOM 5136 C C . ASP A 1 655 ? -20.549 -3.597 -15.435 1.00 39.75 655 ASP A C 1
ATOM 5138 O O . ASP A 1 655 ? -19.576 -3.429 -16.175 1.00 39.75 655 ASP A O 1
ATOM 5142 N N . LEU A 1 656 ? -20.432 -3.514 -14.102 1.00 41.06 656 LEU A N 1
ATOM 5143 C CA . LEU A 1 656 ? -19.162 -3.243 -13.411 1.00 41.06 656 LEU A CA 1
ATOM 5144 C C . LEU A 1 656 ? -18.332 -4.524 -13.256 1.00 41.06 656 LEU A C 1
ATOM 5146 O O . LEU A 1 656 ? -17.112 -4.479 -13.406 1.00 41.06 656 LEU A O 1
ATOM 5150 N N . TYR A 1 657 ? -19.024 -5.654 -13.050 1.00 41.53 657 TYR A N 1
ATOM 5151 C CA . TYR A 1 657 ? -18.476 -7.009 -13.103 1.00 41.53 657 TYR A CA 1
ATOM 5152 C C . TYR A 1 657 ? -17.692 -7.198 -14.400 1.00 41.53 657 TYR A C 1
ATOM 5154 O O . TYR A 1 657 ? -16.493 -7.398 -14.330 1.00 41.53 657 TYR A O 1
ATOM 5162 N N . ASN A 1 658 ? -18.282 -6.926 -15.568 1.00 44.44 658 ASN A N 1
ATOM 5163 C CA . ASN A 1 658 ? -17.555 -7.029 -16.837 1.00 44.44 658 ASN A CA 1
ATOM 5164 C C . ASN A 1 658 ? -16.345 -6.081 -16.936 1.00 44.44 658 ASN A C 1
ATOM 5166 O O . ASN A 1 658 ? -15.348 -6.440 -17.541 1.00 44.44 658 ASN A O 1
ATOM 5170 N N . THR A 1 659 ? -16.384 -4.880 -16.353 1.00 40.41 659 THR A N 1
ATOM 5171 C CA . THR A 1 659 ? -15.273 -3.916 -16.482 1.00 40.41 659 THR A CA 1
ATOM 5172 C C . THR A 1 659 ? -14.085 -4.272 -15.587 1.00 40.41 659 THR A C 1
ATOM 5174 O O . THR A 1 659 ? -12.952 -4.210 -16.046 1.00 40.41 659 THR A O 1
ATOM 5177 N N . VAL A 1 660 ? -14.323 -4.673 -14.334 1.00 39.69 660 VAL A N 1
ATOM 5178 C CA . VAL A 1 660 ? -13.261 -5.091 -13.400 1.00 39.69 660 VAL A CA 1
ATOM 5179 C C . VAL A 1 660 ? -12.773 -6.502 -13.724 1.00 39.69 660 VAL A C 1
ATOM 5181 O O . VAL A 1 660 ? -11.579 -6.760 -13.651 1.00 39.69 660 VAL A O 1
ATOM 5184 N N . GLN A 1 661 ? -13.669 -7.387 -14.155 1.00 41.47 661 GLN A N 1
ATOM 5185 C CA . GLN A 1 661 ? -13.340 -8.736 -14.598 1.00 41.47 661 GLN A CA 1
ATOM 5186 C C . GLN A 1 661 ? -12.553 -8.729 -15.916 1.00 41.47 661 GLN A C 1
ATOM 5188 O O . GLN A 1 661 ? -11.576 -9.450 -16.032 1.00 41.47 661 GLN A O 1
ATOM 5193 N N . ASN A 1 662 ? -12.847 -7.827 -16.860 1.00 41.72 662 ASN A N 1
ATOM 5194 C CA . ASN A 1 662 ? -11.998 -7.635 -18.047 1.00 41.72 662 ASN A CA 1
ATOM 5195 C C . ASN A 1 662 ? -10.599 -7.069 -17.719 1.00 41.72 662 ASN A C 1
ATOM 5197 O O . ASN A 1 662 ? -9.752 -7.053 -18.605 1.00 41.72 662 ASN A O 1
ATOM 5201 N N . LEU A 1 663 ? -10.357 -6.583 -16.492 1.00 38.91 663 LEU A N 1
ATOM 5202 C CA . LEU A 1 663 ? -9.027 -6.191 -15.998 1.00 38.91 663 LEU A CA 1
ATOM 5203 C C . LEU A 1 663 ? -8.337 -7.315 -15.193 1.00 38.91 663 LEU A C 1
ATOM 5205 O O . LEU A 1 663 ? -7.140 -7.209 -14.921 1.00 38.91 663 LEU A O 1
ATOM 5209 N N . THR A 1 664 ? -9.068 -8.354 -14.764 1.00 36.66 664 THR A N 1
ATOM 5210 C CA . THR A 1 664 ? -8.590 -9.388 -13.820 1.00 36.66 664 THR A CA 1
ATOM 5211 C C . THR A 1 664 ? -8.707 -10.832 -14.319 1.00 36.66 664 THR A C 1
ATOM 5213 O O . THR A 1 664 ? -8.067 -11.711 -13.738 1.00 36.66 664 THR A O 1
ATOM 5216 N N . ASP A 1 665 ? -9.438 -11.096 -15.402 1.00 34.12 665 ASP A N 1
ATOM 5217 C CA . ASP A 1 665 ? -9.622 -12.435 -15.958 1.00 34.12 665 ASP A CA 1
ATOM 5218 C C . ASP A 1 665 ? -8.618 -12.722 -17.075 1.00 34.12 665 ASP A C 1
ATOM 5220 O O . ASP A 1 665 ? -8.884 -12.506 -18.253 1.00 34.12 665 ASP A O 1
ATOM 5224 N N . ASP A 1 666 ? -7.495 -13.330 -16.696 1.00 29.39 666 ASP A N 1
ATOM 5225 C CA . ASP A 1 666 ? -6.906 -14.384 -17.516 1.00 29.39 666 ASP A CA 1
ATOM 5226 C C . ASP A 1 666 ? -6.400 -15.539 -16.625 1.00 29.39 666 ASP A C 1
ATOM 5228 O O . ASP A 1 666 ? -5.507 -15.402 -15.792 1.00 29.39 666 ASP A O 1
ATOM 5232 N N . MET A 1 667 ? -7.025 -16.707 -16.827 1.00 30.30 667 MET A N 1
ATOM 5233 C CA . MET A 1 667 ? -6.625 -18.062 -16.410 1.00 30.30 667 MET A CA 1
ATOM 5234 C C . MET A 1 667 ? -6.572 -18.422 -14.906 1.00 30.30 667 MET A C 1
ATOM 5236 O O . MET A 1 667 ? -5.520 -18.716 -14.341 1.00 30.30 667 MET A O 1
ATOM 5240 N N . LYS A 1 668 ? -7.747 -18.659 -14.299 1.00 33.84 668 LYS A N 1
ATOM 5241 C CA . LYS A 1 668 ? -7.882 -19.613 -13.176 1.00 33.84 668 LYS A CA 1
ATOM 5242 C C . LYS A 1 668 ? -7.916 -21.055 -13.707 1.00 33.84 668 LYS A C 1
ATOM 5244 O O . LYS A 1 668 ? -8.976 -21.569 -14.058 1.00 33.84 668 LYS A O 1
ATOM 5249 N N . VAL A 1 669 ? -6.769 -21.739 -13.736 1.00 27.83 669 VAL A N 1
ATOM 5250 C CA . VAL A 1 669 ? -6.725 -23.211 -13.843 1.00 27.83 669 VAL A CA 1
ATOM 5251 C C . VAL A 1 669 ? -6.746 -23.796 -12.433 1.00 27.83 669 VAL A C 1
ATOM 5253 O O . VAL A 1 669 ? -5.775 -23.719 -11.686 1.00 27.83 669 VAL A O 1
ATOM 5256 N N . CYS A 1 670 ? -7.886 -24.371 -12.056 1.00 28.50 670 CYS A N 1
ATOM 5257 C CA . CYS A 1 670 ? -8.044 -25.110 -10.811 1.00 28.50 670 CYS A CA 1
ATOM 5258 C C . CYS A 1 670 ? -7.289 -26.445 -10.852 1.00 28.50 670 CYS A C 1
ATOM 5260 O O . CYS A 1 670 ? -7.635 -27.339 -11.621 1.00 28.50 670 CYS A O 1
ATOM 5262 N N . SER A 1 671 ? -6.398 -26.644 -9.886 1.00 32.03 671 SER A N 1
ATOM 5263 C CA . SER A 1 671 ? -6.286 -27.927 -9.195 1.00 32.03 671 SER A CA 1
ATOM 5264 C C . SER A 1 671 ? -6.264 -27.653 -7.694 1.00 32.03 671 SER A C 1
ATOM 5266 O O . SER A 1 671 ? -5.283 -27.124 -7.178 1.00 32.03 671 SER A O 1
ATOM 5268 N N . SER A 1 672 ? -7.340 -27.971 -6.977 1.00 33.88 672 SER A N 1
ATOM 5269 C CA . SER A 1 672 ? -7.294 -28.022 -5.514 1.00 33.88 672 SER A CA 1
ATOM 5270 C C . SER A 1 672 ? -7.928 -29.309 -5.019 1.00 33.88 672 SER A C 1
ATOM 5272 O O . SER A 1 672 ? -9.096 -29.582 -5.301 1.00 33.88 672 SER A O 1
ATOM 5274 N N . ASP A 1 673 ? -7.144 -30.065 -4.256 1.00 40.16 673 ASP A N 1
ATOM 5275 C CA . ASP A 1 673 ? -7.591 -31.205 -3.473 1.00 40.16 673 ASP A CA 1
ATOM 5276 C C . ASP A 1 673 ? -8.753 -30.815 -2.551 1.00 40.16 673 ASP A C 1
ATOM 5278 O O . ASP A 1 673 ? -8.709 -29.814 -1.841 1.00 40.16 673 ASP A O 1
ATOM 5282 N N . TYR A 1 674 ? -9.789 -31.649 -2.504 1.00 40.25 674 TYR A N 1
ATOM 5283 C CA . TYR A 1 674 ? -10.999 -31.454 -1.691 1.00 40.25 674 TYR A CA 1
ATOM 5284 C C . TYR A 1 674 ? -10.726 -31.215 -0.184 1.00 40.25 674 TYR A C 1
ATOM 5286 O O . TYR A 1 674 ? -11.575 -30.681 0.531 1.00 40.25 674 TYR A O 1
ATOM 5294 N N . PHE A 1 675 ? -9.545 -31.596 0.319 1.00 39.16 675 PHE A N 1
ATOM 5295 C CA . PHE A 1 675 ? -9.156 -31.436 1.722 1.00 39.16 675 PHE A CA 1
ATOM 5296 C C . PHE A 1 675 ? -8.767 -29.990 2.095 1.00 39.16 675 PHE A C 1
ATOM 5298 O O . PHE A 1 675 ? -9.069 -29.568 3.210 1.00 39.16 675 PHE A O 1
ATOM 5305 N N . SER A 1 676 ? -8.181 -29.206 1.178 1.00 57.53 676 SER A N 1
ATOM 5306 C CA . SER A 1 676 ? -7.734 -27.827 1.461 1.00 57.53 676 SER A CA 1
ATOM 5307 C C . SER A 1 676 ? -8.891 -26.829 1.573 1.00 57.53 676 SER A C 1
ATOM 5309 O O . SER A 1 676 ? -8.827 -25.877 2.343 1.00 57.53 676 SER A O 1
ATOM 5311 N N . VAL A 1 677 ? -10.007 -27.079 0.883 1.00 68.06 677 VAL A N 1
ATOM 5312 C CA . VAL A 1 677 ? -11.182 -26.189 0.907 1.00 68.06 677 VAL A CA 1
ATOM 5313 C C . VAL A 1 677 ? -11.810 -26.114 2.306 1.00 68.06 677 VAL A C 1
ATOM 5315 O O . VAL A 1 677 ? -12.220 -25.046 2.750 1.00 68.06 677 VAL A O 1
ATOM 5318 N N . LYS A 1 678 ? -11.858 -27.229 3.049 1.00 72.81 678 LYS A N 1
ATOM 5319 C CA . LYS A 1 678 ? -12.455 -27.248 4.398 1.00 72.81 678 LYS A CA 1
ATOM 5320 C C . LYS A 1 678 ? -11.629 -26.479 5.428 1.00 72.81 678 LYS A C 1
ATOM 5322 O O . LYS A 1 678 ? -12.213 -25.884 6.334 1.00 72.81 678 LYS A O 1
ATOM 5327 N N . THR A 1 679 ? -10.300 -26.523 5.335 1.00 80.00 679 THR A N 1
ATOM 5328 C CA . THR A 1 679 ? -9.432 -25.813 6.284 1.00 80.00 679 THR A CA 1
ATOM 5329 C C . THR A 1 679 ? -9.431 -24.311 6.015 1.00 80.00 679 THR A C 1
ATOM 5331 O O . THR A 1 679 ? -9.527 -23.547 6.974 1.00 80.00 679 THR A O 1
ATOM 5334 N N . VAL A 1 680 ? -9.475 -23.899 4.741 1.00 82.19 680 VAL A N 1
ATOM 5335 C CA . VAL A 1 680 ? -9.674 -22.496 4.330 1.00 82.19 680 VAL A CA 1
ATOM 5336 C C . VAL A 1 680 ? -10.977 -21.936 4.903 1.00 82.19 680 VAL A C 1
ATOM 5338 O O . VAL A 1 680 ? -10.940 -20.971 5.658 1.00 82.19 680 VAL A O 1
ATOM 5341 N N . VAL A 1 681 ? -12.115 -22.601 4.672 1.00 82.44 681 VAL A N 1
ATOM 5342 C CA . VAL A 1 681 ? -13.423 -22.150 5.193 1.00 82.44 681 VAL A CA 1
ATOM 5343 C C . VAL A 1 681 ? -13.436 -22.070 6.725 1.00 82.44 681 VAL A C 1
ATOM 5345 O O . VAL A 1 681 ? -14.072 -21.196 7.317 1.00 82.44 681 VAL A O 1
ATOM 5348 N N . LYS A 1 682 ? -12.734 -22.978 7.414 1.00 84.75 682 LYS A N 1
ATOM 5349 C CA . LYS A 1 682 ? -12.603 -22.916 8.876 1.00 84.75 682 LYS A CA 1
ATOM 5350 C C . LYS A 1 682 ? -11.852 -21.655 9.315 1.00 84.75 682 LYS A C 1
ATOM 5352 O O . LYS A 1 682 ? -12.303 -21.002 10.255 1.00 84.75 682 LYS A O 1
ATOM 5357 N N . LEU A 1 683 ? -10.743 -21.327 8.653 1.00 86.00 683 LEU A N 1
ATOM 5358 C CA . LEU A 1 683 ? -9.967 -20.122 8.939 1.00 86.00 683 LEU A CA 1
ATOM 5359 C C . LEU A 1 683 ? -10.774 -18.853 8.635 1.00 86.00 683 LEU A C 1
ATOM 5361 O O . LEU A 1 683 ? -10.805 -17.943 9.460 1.00 86.00 683 LEU A O 1
ATOM 5365 N N . GLU A 1 684 ? -11.485 -18.814 7.506 1.00 86.38 684 GLU A N 1
ATOM 5366 C CA . GLU A 1 684 ? -12.340 -17.681 7.135 1.00 86.38 684 GLU A CA 1
ATOM 5367 C C . GLU A 1 684 ? -13.404 -17.395 8.199 1.00 86.38 684 GLU A C 1
ATOM 5369 O O . GLU A 1 684 ? -13.581 -16.248 8.611 1.00 86.38 684 GLU A O 1
ATOM 5374 N N . ASN A 1 685 ? -14.078 -18.438 8.696 1.00 86.81 685 ASN A N 1
ATOM 5375 C CA . ASN A 1 685 ? -15.066 -18.305 9.767 1.00 86.81 685 ASN A CA 1
ATOM 5376 C C . ASN A 1 685 ? -14.436 -17.802 11.073 1.00 86.81 685 ASN A C 1
ATOM 5378 O O . ASN A 1 685 ? -15.004 -16.935 11.732 1.00 86.81 685 ASN A O 1
ATOM 5382 N N . GLN A 1 686 ? -13.244 -18.292 11.429 1.00 87.12 686 GLN A N 1
ATOM 5383 C CA . GLN A 1 686 ? -12.523 -17.812 12.610 1.00 87.12 686 GLN A CA 1
ATOM 5384 C C . GLN A 1 686 ? -12.172 -16.325 12.497 1.00 87.12 686 GLN A C 1
ATOM 5386 O O . GLN A 1 686 ? -12.440 -15.567 13.423 1.00 87.12 686 GLN A O 1
ATOM 5391 N N . ILE A 1 687 ? -11.611 -15.891 11.366 1.00 87.88 687 ILE A N 1
ATOM 5392 C CA . ILE A 1 687 ? -11.258 -14.483 11.134 1.00 87.88 687 ILE A CA 1
ATOM 5393 C C . ILE A 1 687 ? -12.514 -13.603 11.168 1.00 87.88 687 ILE A C 1
ATOM 5395 O O . ILE A 1 687 ? -12.505 -12.543 11.795 1.00 87.88 687 ILE A O 1
ATOM 5399 N N . ARG A 1 688 ? -13.613 -14.066 10.563 1.00 86.50 688 ARG A N 1
ATOM 5400 C CA . ARG A 1 688 ? -14.909 -13.374 10.526 1.00 86.50 688 ARG A CA 1
ATOM 5401 C C . ARG A 1 688 ? -15.528 -13.185 11.907 1.00 86.50 688 ARG A C 1
ATOM 5403 O O . ARG A 1 688 ? -15.987 -12.093 12.241 1.00 86.50 688 ARG A O 1
ATOM 5410 N N . ASP A 1 689 ? -15.551 -14.237 12.719 1.00 85.25 689 ASP A N 1
ATOM 5411 C CA . ASP A 1 689 ? -16.151 -14.192 14.053 1.00 85.25 689 ASP A CA 1
ATOM 5412 C C . ASP A 1 689 ? -15.433 -13.211 14.973 1.00 85.25 689 ASP A C 1
ATOM 5414 O O . ASP A 1 689 ? -16.057 -12.614 15.859 1.00 85.25 689 ASP A O 1
ATOM 5418 N N . VAL A 1 690 ? -14.123 -13.049 14.783 1.00 83.00 690 VAL A N 1
ATOM 5419 C CA . VAL A 1 690 ? -13.342 -12.154 15.623 1.00 83.00 690 VAL A CA 1
ATOM 5420 C C . VAL A 1 690 ? -13.307 -10.729 15.077 1.00 83.00 690 VAL A C 1
ATOM 5422 O O . VAL A 1 690 ? -13.446 -9.790 15.865 1.00 83.00 690 VAL A O 1
ATOM 5425 N N . SER A 1 691 ? -13.254 -10.535 13.755 1.00 86.56 691 SER A N 1
ATOM 5426 C CA . SER A 1 691 ? -13.337 -9.199 13.152 1.00 86.56 691 SER A CA 1
ATOM 5427 C C . SER A 1 691 ? -14.660 -8.498 13.491 1.00 86.56 691 SER A C 1
ATOM 5429 O O . SER A 1 691 ? -14.647 -7.321 13.846 1.00 86.56 691 SER A O 1
ATOM 5431 N N . LYS A 1 692 ? -15.792 -9.222 13.522 1.00 85.56 692 LYS A N 1
ATOM 5432 C CA . LYS A 1 692 ? -17.117 -8.690 13.919 1.00 85.56 692 LYS A CA 1
ATOM 5433 C C . LYS A 1 692 ? -17.213 -8.249 15.386 1.00 85.56 692 LYS A C 1
ATOM 5435 O O . LYS A 1 692 ? -18.132 -7.517 15.751 1.00 85.56 692 LYS A O 1
ATOM 5440 N N . LYS A 1 693 ? -16.291 -8.700 16.241 1.00 85.00 693 LYS A N 1
ATOM 5441 C CA . LYS A 1 693 ? -16.242 -8.343 17.670 1.00 85.00 693 LYS A CA 1
ATOM 5442 C C . LYS A 1 693 ? -15.300 -7.183 17.958 1.00 85.00 693 LYS A C 1
ATOM 5444 O O . LYS A 1 693 ? -15.280 -6.705 19.091 1.00 85.00 693 LYS A O 1
ATOM 5449 N N . TYR A 1 694 ? -14.532 -6.732 16.967 1.00 87.38 694 TYR A N 1
ATOM 5450 C CA . TYR A 1 694 ? -13.599 -5.639 17.167 1.00 87.38 694 TYR A CA 1
ATOM 5451 C C . TYR A 1 694 ? -14.334 -4.351 17.562 1.00 87.38 694 TYR A C 1
ATOM 5453 O O . TYR A 1 694 ? -15.410 -4.038 17.038 1.00 87.38 694 TYR A O 1
ATOM 5461 N N . ALA A 1 695 ? -13.733 -3.632 18.505 1.00 86.19 695 ALA A N 1
ATOM 5462 C CA . ALA A 1 695 ? -14.126 -2.300 18.923 1.00 86.19 695 ALA A CA 1
ATOM 5463 C C . ALA A 1 695 ? -12.871 -1.431 18.986 1.00 86.19 695 ALA A C 1
ATOM 5465 O O . ALA A 1 695 ? -11.833 -1.893 19.476 1.00 86.19 695 ALA A O 1
ATOM 5466 N N . SER A 1 696 ? -12.973 -0.188 18.518 1.00 88.69 696 SER A N 1
ATOM 5467 C CA . SER A 1 696 ? -11.844 0.745 18.534 1.00 88.69 696 SER A CA 1
ATOM 5468 C C . SER A 1 696 ? -11.229 0.872 19.933 1.00 88.69 696 SER A C 1
ATOM 5470 O O . SER A 1 696 ? -11.929 1.055 20.934 1.00 88.69 696 SER A O 1
ATOM 5472 N N . LYS A 1 697 ? -9.901 0.821 19.997 1.00 86.44 697 LYS A N 1
ATOM 5473 C CA . LYS A 1 697 ? -9.069 1.036 21.187 1.00 86.44 697 LYS A CA 1
ATOM 5474 C C . LYS A 1 697 ? -8.421 2.419 21.176 1.00 86.44 697 LYS A C 1
ATOM 5476 O O . LYS A 1 697 ? -8.182 2.985 22.242 1.00 86.44 697 LYS A O 1
ATOM 5481 N N . PHE A 1 698 ? -8.155 2.977 19.994 1.00 88.00 698 PHE A N 1
ATOM 5482 C CA . PHE A 1 698 ? -7.416 4.233 19.835 1.00 88.00 698 PHE A CA 1
ATOM 5483 C C . PHE A 1 698 ? -8.294 5.455 19.531 1.00 88.00 698 PHE A C 1
ATOM 5485 O O . PHE A 1 698 ? -7.785 6.582 19.564 1.00 88.00 698 PHE A O 1
ATOM 5492 N N . HIS A 1 699 ? -9.600 5.279 19.303 1.00 89.19 699 HIS A N 1
ATOM 5493 C CA . HIS A 1 699 ? -10.534 6.399 19.216 1.00 89.19 699 HIS A CA 1
ATOM 5494 C C . HIS A 1 699 ? -10.555 7.194 20.539 1.00 89.19 699 HIS A C 1
ATOM 5496 O O . HIS A 1 699 ? -10.496 6.598 21.621 1.00 89.19 699 HIS A O 1
ATOM 5502 N N . PRO A 1 700 ? -10.690 8.536 20.507 1.00 88.94 700 PRO A N 1
ATOM 5503 C CA . PRO A 1 700 ? -10.708 9.355 21.719 1.00 88.94 700 PRO A CA 1
ATOM 5504 C C . PRO A 1 700 ? -11.744 8.924 22.769 1.00 88.94 700 PRO A C 1
ATOM 5506 O O . PRO A 1 700 ? -11.432 8.951 23.957 1.00 88.94 700 PRO A O 1
ATOM 5509 N N . SER A 1 701 ? -12.938 8.473 22.360 1.00 89.38 701 SER A N 1
ATOM 5510 C CA . SER A 1 701 ? -13.949 7.921 23.283 1.00 89.38 701 SER A CA 1
ATOM 5511 C C . SER A 1 701 ? -13.462 6.651 23.981 1.00 89.38 701 SER A C 1
ATOM 5513 O O . SER A 1 701 ? -13.663 6.501 25.184 1.00 89.38 701 SER A O 1
ATOM 5515 N N . SER A 1 702 ? -12.782 5.756 23.261 1.00 89.06 702 SER A N 1
ATOM 5516 C CA . SER A 1 702 ? -12.243 4.511 23.815 1.00 89.06 702 SER A CA 1
ATOM 5517 C C . SER A 1 702 ? -11.115 4.774 24.805 1.00 89.06 702 SER A C 1
ATOM 5519 O O . SER A 1 702 ? -11.142 4.259 25.923 1.00 89.06 702 SER A O 1
ATOM 5521 N N . LEU A 1 703 ? -10.188 5.667 24.452 1.00 89.25 703 LEU A N 1
ATOM 5522 C CA . LEU A 1 703 ? -9.125 6.112 25.355 1.00 89.25 703 LEU A CA 1
ATOM 5523 C C . LEU A 1 703 ? -9.694 6.784 26.610 1.00 89.25 703 LEU A C 1
ATOM 5525 O O . LEU A 1 703 ? -9.228 6.522 27.716 1.00 89.25 703 LEU A O 1
ATOM 5529 N N . LEU A 1 704 ? -10.735 7.608 26.455 1.00 91.44 704 LEU A N 1
ATOM 5530 C CA . LEU A 1 704 ? -11.422 8.246 27.574 1.00 91.44 704 LEU A CA 1
ATOM 5531 C C . LEU A 1 704 ? -12.061 7.211 28.512 1.00 91.44 704 LEU A C 1
ATOM 5533 O O . LEU A 1 704 ? -11.879 7.324 29.722 1.00 91.44 704 LEU A O 1
ATOM 5537 N N . LYS A 1 705 ? -12.746 6.183 27.986 1.00 90.38 705 LYS A N 1
ATOM 5538 C CA . LYS A 1 705 ? -13.285 5.074 28.799 1.00 90.38 705 LYS A CA 1
ATOM 5539 C C . LYS A 1 705 ? -12.187 4.388 29.612 1.00 90.38 705 LYS A C 1
ATOM 5541 O O . LYS A 1 705 ? -12.377 4.143 30.801 1.00 90.38 705 LYS A O 1
ATOM 5546 N N . MET A 1 706 ? -11.043 4.102 28.985 1.00 88.81 706 MET A N 1
ATOM 5547 C CA . MET A 1 706 ? -9.907 3.468 29.661 1.00 88.81 706 MET A CA 1
ATOM 5548 C C . MET A 1 706 ? -9.342 4.361 30.771 1.00 88.81 706 MET A C 1
ATOM 5550 O O . MET A 1 706 ? -9.139 3.887 31.884 1.00 88.81 706 MET A O 1
ATOM 5554 N N . SER A 1 707 ? -9.161 5.662 30.517 1.00 92.12 707 SER A N 1
ATOM 5555 C CA . SER A 1 707 ? -8.708 6.613 31.543 1.00 92.12 707 SER A CA 1
ATOM 5556 C C . SER A 1 707 ? -9.711 6.757 32.693 1.00 92.12 707 SER A C 1
ATOM 5558 O O . SER A 1 707 ? -9.307 6.865 33.850 1.00 92.12 707 SER A O 1
ATOM 5560 N N . ILE A 1 708 ? -11.015 6.729 32.398 1.00 91.56 708 ILE A N 1
ATOM 5561 C CA . ILE A 1 708 ? -12.080 6.727 33.409 1.00 91.56 708 ILE A CA 1
ATOM 5562 C C . ILE A 1 708 ? -11.997 5.468 34.277 1.00 91.56 708 ILE A C 1
ATOM 5564 O O . ILE A 1 708 ? -12.036 5.582 35.500 1.00 91.56 708 ILE A O 1
ATOM 5568 N N . ALA A 1 709 ? -11.855 4.290 33.664 1.00 88.56 709 ALA A N 1
ATOM 5569 C CA . ALA A 1 709 ? -11.728 3.024 34.381 1.00 88.56 709 ALA A CA 1
ATOM 5570 C C . ALA A 1 709 ? -10.459 2.978 35.249 1.00 88.56 709 ALA A C 1
ATOM 5572 O O . ALA A 1 709 ? -10.517 2.558 36.401 1.00 88.56 709 ALA A O 1
ATOM 5573 N N . GLU A 1 710 ? -9.329 3.479 34.744 1.00 89.50 710 GLU A N 1
ATOM 5574 C CA . GLU A 1 710 ? -8.078 3.564 35.506 1.00 89.50 710 GLU A CA 1
ATOM 5575 C C . GLU A 1 710 ? -8.225 4.469 36.739 1.00 89.50 710 GLU A C 1
ATOM 5577 O O . GLU A 1 710 ? -7.851 4.085 37.847 1.00 89.50 710 GLU A O 1
ATOM 5582 N N . VAL A 1 711 ? -8.810 5.661 36.570 1.00 91.06 711 VAL A N 1
ATOM 5583 C CA . VAL A 1 711 ? -9.098 6.574 37.687 1.00 91.06 711 VAL A CA 1
ATOM 5584 C C . VAL A 1 711 ? -10.065 5.937 38.677 1.00 91.06 711 VAL A C 1
ATOM 5586 O O . VAL A 1 711 ? -9.870 6.058 39.884 1.00 91.06 711 VAL A O 1
ATOM 5589 N N . ALA A 1 712 ? -11.090 5.242 38.184 1.00 86.62 712 ALA A N 1
ATOM 5590 C CA . ALA A 1 712 ? -12.042 4.528 39.017 1.00 86.62 712 ALA A CA 1
ATOM 5591 C C . ALA A 1 712 ? -11.354 3.478 39.899 1.00 86.62 712 ALA A C 1
ATOM 5593 O O . ALA A 1 712 ? -11.636 3.421 41.095 1.00 86.62 712 ALA A O 1
ATOM 5594 N N . CYS A 1 713 ? -10.410 2.715 39.344 1.00 84.88 713 CYS A N 1
ATOM 5595 C CA . CYS A 1 713 ? -9.594 1.776 40.108 1.00 84.88 713 CYS A CA 1
ATOM 5596 C C . CYS A 1 713 ? -8.733 2.478 41.166 1.00 84.88 713 CYS A C 1
ATOM 5598 O O . CYS A 1 713 ? -8.813 2.112 42.336 1.00 84.88 713 CYS A O 1
ATOM 5600 N N . LYS A 1 714 ? -7.998 3.539 40.800 1.00 85.56 714 LYS A N 1
ATOM 5601 C CA . LYS A 1 714 ? -7.148 4.291 41.748 1.00 85.56 714 LYS A CA 1
ATOM 5602 C C . LYS A 1 714 ? -7.933 4.885 42.915 1.00 85.56 714 LYS A C 1
ATOM 5604 O O . LYS A 1 714 ? -7.485 4.859 44.056 1.00 85.56 714 LYS A O 1
ATOM 5609 N N . LEU A 1 715 ? -9.139 5.387 42.661 1.00 86.31 715 LEU A N 1
ATOM 5610 C CA . LEU A 1 715 ? -9.989 5.949 43.713 1.00 86.31 715 LEU A CA 1
ATOM 5611 C C . LEU A 1 715 ? -10.453 4.909 44.740 1.00 86.31 715 LEU A C 1
ATOM 5613 O O . LEU A 1 715 ? -10.745 5.286 45.875 1.00 86.31 715 LEU A O 1
ATOM 5617 N N . MET A 1 716 ? -10.504 3.620 44.385 1.00 82.00 716 MET A N 1
ATOM 5618 C CA . MET A 1 716 ? -10.785 2.555 45.356 1.00 82.00 716 MET A CA 1
ATOM 5619 C C . MET A 1 716 ? -9.609 2.331 46.315 1.00 82.00 716 MET A C 1
ATOM 5621 O O . MET A 1 716 ? -9.820 2.000 47.478 1.00 82.00 716 MET A O 1
ATOM 5625 N N . GLU A 1 717 ? -8.375 2.563 45.866 1.00 83.38 717 GLU A N 1
ATOM 5626 C CA . GLU A 1 717 ? -7.174 2.413 46.698 1.00 83.38 717 GLU A CA 1
ATOM 5627 C C . GLU A 1 717 ? -7.064 3.520 47.757 1.00 83.38 717 GLU A C 1
ATOM 5629 O O . GLU A 1 717 ? -6.447 3.325 48.805 1.00 83.38 717 GLU A O 1
ATOM 5634 N N . TRP A 1 718 ? -7.715 4.668 47.544 1.00 84.81 718 TRP A N 1
ATOM 5635 C CA . TRP A 1 718 ? -7.618 5.819 48.443 1.00 84.81 718 TRP A CA 1
ATOM 5636 C C . TRP A 1 718 ? -8.099 5.554 49.873 1.00 84.81 718 TRP A C 1
ATOM 5638 O O . TRP A 1 718 ? -7.562 6.133 50.822 1.00 84.81 718 TRP A O 1
ATOM 5648 N N . GLU A 1 719 ? -9.096 4.685 50.031 1.00 74.69 719 GLU A N 1
ATOM 5649 C CA . GLU A 1 719 ? -9.618 4.266 51.337 1.00 74.69 719 GLU A CA 1
ATOM 5650 C C . GLU A 1 719 ? -8.629 3.353 52.080 1.00 74.69 719 GLU A C 1
ATOM 5652 O O . GLU A 1 719 ? -8.666 3.265 53.306 1.00 74.69 719 GLU A O 1
ATOM 5657 N N . THR A 1 720 ? -7.701 2.726 51.350 1.00 77.25 720 THR A N 1
ATOM 5658 C CA . THR A 1 720 ? -6.714 1.776 51.884 1.00 77.25 720 THR A CA 1
ATOM 5659 C C . THR A 1 720 ? -5.386 2.424 52.283 1.00 77.25 720 THR A C 1
ATOM 5661 O O . THR A 1 720 ? -4.568 1.770 52.933 1.00 77.25 720 THR A O 1
ATOM 5664 N N . TYR A 1 721 ? -5.152 3.701 51.940 1.00 74.75 721 TYR A N 1
ATOM 5665 C CA . TYR A 1 721 ? -3.902 4.373 52.307 1.00 74.75 721 TYR A CA 1
ATOM 5666 C C . TYR A 1 721 ? -3.717 4.415 53.826 1.00 74.75 721 TYR A C 1
ATOM 5668 O O . TYR A 1 721 ? -4.647 4.774 54.556 1.00 74.75 721 TYR A O 1
ATOM 5676 N N . PRO A 1 722 ? -2.506 4.102 54.320 1.00 68.00 722 PRO A N 1
ATOM 5677 C CA . PRO A 1 722 ? -2.263 3.996 55.744 1.00 68.00 722 PRO A CA 1
ATOM 5678 C C . PRO A 1 722 ? -2.453 5.357 56.419 1.00 68.00 722 PRO A C 1
ATOM 5680 O O . PRO A 1 722 ? -1.854 6.367 56.042 1.00 68.00 722 PRO A O 1
ATOM 5683 N N . ARG A 1 723 ? -3.306 5.380 57.446 1.00 70.06 723 ARG A N 1
ATOM 5684 C CA . ARG A 1 723 ? -3.617 6.573 58.238 1.00 70.06 723 ARG A CA 1
ATOM 5685 C C . ARG A 1 723 ? -3.143 6.379 59.672 1.00 70.06 723 ARG A C 1
ATOM 5687 O O . ARG A 1 723 ? -3.431 5.342 60.262 1.00 70.06 723 ARG A O 1
ATOM 5694 N N . PRO A 1 724 ? -2.434 7.353 60.258 1.00 68.81 724 PRO A N 1
ATOM 5695 C CA . PRO A 1 724 ? -2.092 7.284 61.670 1.00 68.81 724 PRO A CA 1
ATOM 5696 C C . PRO A 1 724 ? -3.364 7.441 62.524 1.00 68.81 724 PRO A C 1
ATOM 5698 O O . PRO A 1 724 ? -4.168 8.336 62.262 1.00 68.81 724 PRO A O 1
ATOM 5701 N N . GLU A 1 725 ? -3.535 6.606 63.560 1.00 62.16 725 GLU A N 1
ATOM 5702 C CA . GLU A 1 725 ? -4.661 6.703 64.516 1.00 62.16 725 GLU A CA 1
ATOM 5703 C C . GLU A 1 725 ? -4.741 8.096 65.167 1.00 62.16 725 GLU A C 1
ATOM 5705 O O . GLU A 1 725 ? -5.820 8.630 65.434 1.00 62.16 725 GLU A O 1
ATOM 5710 N N . SER A 1 726 ? -3.579 8.721 65.378 1.00 56.34 726 SER A N 1
ATOM 5711 C CA . SER A 1 726 ? -3.457 10.122 65.763 1.00 56.34 726 SER A CA 1
ATOM 5712 C C . SER A 1 726 ? -2.215 10.753 65.138 1.00 56.34 726 SER A C 1
ATOM 5714 O O . SER A 1 726 ? -1.164 10.123 65.021 1.00 56.34 726 SER A O 1
ATOM 5716 N N . VAL A 1 727 ? -2.324 12.024 64.756 1.00 62.00 727 VAL A N 1
ATOM 5717 C CA . VAL A 1 727 ? -1.158 12.850 64.424 1.00 62.00 727 VAL A CA 1
ATOM 5718 C C . VAL A 1 727 ? -0.831 13.651 65.682 1.00 62.00 727 VAL A C 1
ATOM 5720 O O . VAL A 1 727 ? -1.472 14.665 65.934 1.00 62.00 727 VAL A O 1
ATOM 5723 N N . GLU A 1 728 ? 0.100 13.169 66.512 1.00 54.47 728 GLU A N 1
ATOM 5724 C CA . GLU A 1 728 ? 0.607 13.885 67.705 1.00 54.47 728 GLU A CA 1
ATOM 5725 C C . GLU A 1 728 ? -0.487 14.500 68.613 1.00 54.47 728 GLU A C 1
ATOM 5727 O O . GLU A 1 728 ? -0.389 15.650 69.034 1.00 54.47 728 GLU A O 1
ATOM 5732 N N . GLY A 1 729 ? -1.554 13.750 68.916 1.00 56.81 729 GLY A N 1
ATOM 5733 C CA . GLY A 1 729 ? -2.625 14.207 69.818 1.00 56.81 729 GLY A CA 1
ATOM 5734 C C . GLY A 1 729 ? -3.825 14.898 69.151 1.00 56.81 729 GLY A C 1
ATOM 5735 O O . GLY A 1 729 ? -4.763 15.278 69.848 1.00 56.81 729 GLY A O 1
ATOM 5736 N N . LEU A 1 730 ? -3.858 15.007 67.818 1.00 52.78 730 LEU A N 1
ATOM 5737 C CA . LEU A 1 730 ? -5.069 15.321 67.047 1.00 52.78 730 LEU A CA 1
ATOM 5738 C C . LEU A 1 730 ? -5.717 14.019 66.549 1.00 52.78 730 LEU A C 1
ATOM 5740 O O . LEU A 1 730 ? -5.078 13.221 65.858 1.00 52.78 730 LEU A O 1
ATOM 5744 N N . ARG A 1 731 ? -6.984 13.791 66.921 1.00 58.84 731 ARG A N 1
ATOM 5745 C CA . ARG A 1 731 ? -7.771 12.606 66.537 1.00 58.84 731 ARG A CA 1
ATOM 5746 C C . ARG A 1 731 ? -8.146 12.696 65.056 1.00 58.84 731 ARG A C 1
ATOM 5748 O O . ARG A 1 731 ? -8.839 13.632 64.663 1.00 58.84 731 ARG A O 1
ATOM 5755 N N . CYS A 1 732 ? -7.707 11.731 64.248 1.00 65.69 732 CYS A N 1
ATOM 5756 C CA . CYS A 1 732 ? -8.182 11.599 62.873 1.00 65.69 732 CYS A CA 1
ATOM 5757 C C . CYS A 1 732 ? -9.610 11.042 62.917 1.00 65.69 732 CYS A C 1
ATOM 5759 O O . CYS A 1 732 ? -9.848 10.014 63.555 1.00 65.69 732 CYS A O 1
ATOM 5761 N N . LYS A 1 733 ? -10.572 11.736 62.306 1.00 71.12 733 LYS A N 1
ATOM 5762 C CA . LYS A 1 733 ? -11.954 11.248 62.255 1.00 71.12 733 LYS A CA 1
ATOM 5763 C C . LYS A 1 733 ? -12.078 10.109 61.226 1.00 71.12 733 LYS A C 1
ATOM 5765 O O . LYS A 1 733 ? -11.370 10.142 60.213 1.00 71.12 733 LYS A O 1
ATOM 5770 N N . PRO A 1 734 ? -12.959 9.120 61.459 1.00 72.06 734 PRO A N 1
ATOM 5771 C CA . PRO A 1 734 ? -13.350 8.138 60.452 1.00 72.06 734 PRO A CA 1
ATOM 5772 C C . PRO A 1 734 ? -13.780 8.801 59.140 1.00 72.06 734 PRO A C 1
ATOM 5774 O O . PRO A 1 734 ? -14.258 9.941 59.124 1.00 72.06 734 PRO A O 1
ATOM 5777 N N . TRP A 1 735 ? -13.612 8.081 58.031 1.00 73.56 735 TRP A N 1
ATOM 5778 C CA . TRP A 1 735 ? -13.921 8.582 56.691 1.00 73.56 735 TRP A CA 1
ATOM 5779 C C . TRP A 1 735 ? -15.388 9.024 56.580 1.00 73.56 735 TRP A C 1
ATOM 5781 O O . TRP A 1 735 ? -15.678 10.069 56.001 1.00 73.56 735 TRP A O 1
ATOM 5791 N N . GLU A 1 736 ? -16.299 8.282 57.208 1.00 70.69 736 GLU A N 1
ATOM 5792 C CA . GLU A 1 736 ? -17.740 8.527 57.227 1.00 70.69 736 GLU A CA 1
ATOM 5793 C C . GLU A 1 736 ? -18.108 9.781 58.031 1.00 70.69 736 GLU A C 1
ATOM 5795 O O . GLU A 1 736 ? -18.933 10.578 57.582 1.00 70.69 736 GLU A O 1
ATOM 5800 N N . GLU A 1 737 ? -17.461 10.006 59.180 1.00 72.38 737 GLU A N 1
ATOM 5801 C CA . GLU A 1 737 ? -17.704 11.185 60.027 1.00 72.38 737 GLU A CA 1
ATOM 5802 C C . GLU A 1 737 ? -17.285 12.482 59.317 1.00 72.38 737 GLU A C 1
ATOM 5804 O O . GLU A 1 737 ? -18.013 13.475 59.346 1.00 72.38 737 GLU A O 1
ATOM 5809 N N . LEU A 1 738 ? -16.155 12.462 58.597 1.00 71.50 738 LEU A N 1
ATOM 5810 C CA . LEU A 1 738 ? -15.657 13.618 57.833 1.00 71.50 738 LEU A CA 1
ATOM 5811 C C . LEU A 1 738 ? -16.562 14.017 56.662 1.00 71.50 738 LEU A C 1
ATOM 5813 O O . LEU A 1 738 ? -16.495 15.156 56.190 1.00 71.50 738 LEU A O 1
ATOM 5817 N N . ILE A 1 739 ? -17.386 13.089 56.174 1.00 66.88 739 ILE A N 1
ATOM 5818 C CA . ILE A 1 739 ? -18.330 13.339 55.084 1.00 66.88 739 ILE A CA 1
ATOM 5819 C C . ILE A 1 739 ? -19.704 13.763 55.636 1.00 66.88 739 ILE A C 1
ATOM 5821 O O . ILE A 1 739 ? -20.376 14.596 55.022 1.00 66.88 739 ILE A O 1
ATOM 5825 N N . GLN A 1 740 ? -20.117 13.241 56.796 1.00 61.19 740 GLN A N 1
ATOM 5826 C CA . GLN A 1 740 ? -21.429 13.516 57.396 1.00 61.19 740 GLN A CA 1
ATOM 5827 C C . GLN A 1 740 ? -21.550 14.907 58.038 1.00 61.19 740 GLN A C 1
ATOM 5829 O O . GLN A 1 740 ? -22.622 15.502 57.964 1.00 61.19 740 GLN A O 1
ATOM 5834 N N . GLU A 1 741 ? -20.482 15.448 58.632 1.00 56.16 741 GLU A N 1
ATOM 5835 C CA . GLU A 1 741 ? -20.583 16.634 59.501 1.00 56.16 741 GLU A CA 1
ATOM 5836 C C . GLU A 1 741 ? -20.896 17.972 58.796 1.00 56.16 741 GLU A C 1
ATOM 5838 O O . GLU A 1 741 ? -21.323 18.896 59.477 1.00 56.16 741 GLU A O 1
ATOM 5843 N N . ASP A 1 742 ? -20.743 18.105 57.469 1.00 55.19 742 ASP A N 1
ATOM 5844 C CA . ASP A 1 742 ? -20.982 19.394 56.773 1.00 55.19 742 ASP A CA 1
ATOM 5845 C C . ASP A 1 742 ? -21.329 19.284 55.265 1.00 55.19 742 ASP A C 1
ATOM 5847 O O . ASP A 1 742 ? -21.336 20.282 54.538 1.00 55.19 742 ASP A O 1
ATOM 5851 N N . ARG A 1 743 ? -21.536 18.069 54.720 1.00 65.38 743 ARG A N 1
ATOM 5852 C CA . ARG A 1 743 ? -21.479 17.836 53.252 1.00 65.38 743 ARG A CA 1
ATOM 5853 C C . ARG A 1 743 ? -22.544 16.894 52.687 1.00 65.38 743 ARG A C 1
ATOM 5855 O O . ARG A 1 743 ? -22.324 16.251 51.658 1.00 65.38 743 ARG A O 1
ATOM 5862 N N . ALA A 1 744 ? -23.741 16.908 53.278 1.00 69.50 744 ALA A N 1
ATOM 5863 C CA . ALA A 1 744 ? -24.919 16.178 52.789 1.00 69.50 744 ALA A CA 1
ATOM 5864 C C . ALA A 1 744 ? -25.200 16.409 51.289 1.00 69.50 744 ALA A C 1
ATOM 5866 O O . ALA A 1 744 ? -25.558 15.477 50.576 1.00 69.50 744 ALA A O 1
ATOM 5867 N N . HIS A 1 745 ? -24.961 17.622 50.777 1.00 74.38 745 HIS A N 1
ATOM 5868 C CA . HIS A 1 745 ? -25.160 17.948 49.361 1.00 74.38 745 HIS A CA 1
ATOM 5869 C C . HIS A 1 745 ? -24.246 17.171 48.403 1.00 74.38 745 HIS A C 1
ATOM 5871 O O . HIS A 1 745 ? -24.664 16.863 47.290 1.00 74.38 745 HIS A O 1
ATOM 5877 N N . LEU A 1 746 ? -23.017 16.840 48.813 1.00 80.12 746 LEU A N 1
ATOM 5878 C CA . LEU A 1 746 ? -22.065 16.092 47.987 1.00 80.12 746 LEU A CA 1
ATOM 5879 C C . LEU A 1 746 ? -22.439 14.603 47.931 1.00 80.12 746 LEU A C 1
ATOM 5881 O O . LEU A 1 746 ? -22.392 13.991 46.866 1.00 80.12 746 LEU A O 1
ATOM 5885 N N . LEU A 1 747 ? -22.862 14.040 49.067 1.00 78.38 747 LEU A N 1
ATOM 5886 C CA . LEU A 1 747 ? -23.398 12.678 49.137 1.00 78.38 747 LEU A CA 1
ATOM 5887 C C . LEU A 1 747 ? -24.706 12.540 48.357 1.00 78.38 747 LEU A C 1
ATOM 5889 O O . LEU A 1 747 ? -24.863 11.579 47.606 1.00 78.38 747 LEU A O 1
ATOM 5893 N N . GLN A 1 748 ? -25.609 13.515 48.487 1.00 78.81 748 GLN A N 1
ATOM 5894 C CA . GLN A 1 748 ? -26.855 13.547 47.728 1.00 78.81 748 GLN A CA 1
ATOM 5895 C C . GLN A 1 748 ? -26.576 13.615 46.225 1.00 78.81 748 GLN A C 1
ATOM 5897 O O . GLN A 1 748 ? -27.107 12.809 45.473 1.00 78.81 748 GLN A O 1
ATOM 5902 N N . LEU A 1 749 ? -25.669 14.498 45.794 1.00 82.19 749 LEU A N 1
ATOM 5903 C CA . LEU A 1 749 ? -25.260 14.597 44.393 1.00 82.19 749 LEU A CA 1
ATOM 5904 C C . LEU A 1 749 ? -24.709 13.267 43.858 1.00 82.19 749 LEU A C 1
ATOM 5906 O O . LEU A 1 749 ? -25.078 12.842 42.764 1.00 82.19 749 LEU A O 1
ATOM 5910 N N . LYS A 1 750 ? -23.844 12.595 44.629 1.00 79.44 750 LYS A N 1
ATOM 5911 C CA . LYS A 1 750 ? -23.317 11.269 44.278 1.00 79.44 750 LYS A CA 1
ATOM 5912 C C . LYS A 1 750 ? -24.450 10.252 44.105 1.00 79.44 750 LYS A C 1
ATOM 5914 O O . LYS A 1 750 ? -24.441 9.500 43.135 1.00 79.44 750 LYS A O 1
ATOM 5919 N N . HIS A 1 751 ? -25.411 10.236 45.028 1.00 79.00 751 HIS A N 1
ATOM 5920 C CA . HIS A 1 751 ? -26.566 9.342 44.980 1.00 79.00 751 HIS A CA 1
ATOM 5921 C C . HIS A 1 751 ? -27.473 9.623 43.771 1.00 79.00 751 HIS A C 1
ATOM 5923 O O . HIS A 1 751 ? -27.890 8.689 43.085 1.00 79.00 751 HIS A O 1
ATOM 5929 N N . ASP A 1 752 ? -27.751 10.893 43.483 1.00 76.88 752 ASP A N 1
ATOM 5930 C CA . ASP A 1 752 ? -28.596 11.303 42.360 1.00 76.88 752 ASP A CA 1
ATOM 5931 C C . ASP A 1 752 ? -27.953 10.895 41.028 1.00 76.88 752 ASP A C 1
ATOM 5933 O O . ASP A 1 752 ? -28.591 10.232 40.211 1.00 76.88 752 ASP A O 1
ATOM 5937 N N . LEU A 1 753 ? -26.658 11.182 40.846 1.00 79.31 753 LEU A N 1
ATOM 5938 C CA . LEU A 1 753 ? -25.886 10.759 39.671 1.00 79.31 753 LEU A CA 1
ATOM 5939 C C . LEU A 1 753 ? -25.866 9.237 39.510 1.00 79.31 753 LEU A C 1
ATOM 5941 O O . LEU A 1 753 ? -26.045 8.733 38.406 1.00 79.31 753 LEU A O 1
ATOM 5945 N N . TRP A 1 754 ? -25.683 8.497 40.604 1.00 76.69 754 TRP A N 1
ATOM 5946 C CA . TRP A 1 754 ? -25.731 7.036 40.576 1.00 76.69 754 TRP A CA 1
ATOM 5947 C C . TRP A 1 754 ? -27.101 6.516 40.129 1.00 76.69 754 TRP A C 1
ATOM 5949 O O . TRP A 1 754 ? -27.190 5.662 39.253 1.00 76.69 754 TRP A O 1
ATOM 5959 N N . SER A 1 755 ? -28.172 7.080 40.686 1.00 73.88 755 SER A N 1
ATOM 5960 C CA . SER A 1 755 ? -29.557 6.703 40.372 1.00 73.88 755 SER A CA 1
ATOM 5961 C C . SER A 1 755 ? -29.961 7.041 38.932 1.00 73.88 755 SER A C 1
ATOM 5963 O O . SER A 1 755 ? -30.939 6.504 38.423 1.00 73.88 755 SER A O 1
ATOM 5965 N N . SER A 1 756 ? -29.204 7.922 38.275 1.00 70.62 756 SER A N 1
ATOM 5966 C CA . SER A 1 756 ? -29.406 8.338 36.882 1.00 70.62 756 SER A CA 1
ATOM 5967 C C . SER A 1 756 ? -28.895 7.321 35.862 1.00 70.62 756 SER A C 1
ATOM 5969 O O . SER A 1 756 ? -29.203 7.430 34.677 1.00 70.62 756 SER A O 1
ATOM 5971 N N . MET A 1 757 ? -28.066 6.371 36.295 1.00 70.44 757 MET A N 1
ATOM 5972 C CA . MET A 1 757 ? -27.466 5.375 35.417 1.00 70.44 757 MET A CA 1
ATOM 5973 C C . MET A 1 757 ? -28.535 4.384 34.905 1.00 70.44 757 MET A C 1
ATOM 5975 O O . MET A 1 757 ? -29.385 3.952 35.687 1.00 70.44 757 MET A O 1
ATOM 5979 N N . PRO A 1 758 ? -28.517 3.982 33.617 1.00 61.88 758 PRO A N 1
ATOM 5980 C CA . PRO A 1 758 ? -29.517 3.078 33.048 1.00 61.88 758 PRO A CA 1
ATOM 5981 C C . PRO A 1 758 ? -29.667 1.753 33.803 1.00 61.88 758 PRO A C 1
ATOM 5983 O O . PRO A 1 758 ? -28.690 1.149 34.246 1.00 61.88 758 PRO A O 1
ATOM 5986 N N . GLY A 1 759 ? -30.897 1.227 33.834 1.00 53.44 759 GLY A N 1
ATOM 5987 C CA . GLY A 1 759 ? -31.243 -0.014 34.533 1.00 53.44 759 GLY A CA 1
ATOM 5988 C C . GLY A 1 759 ? -30.493 -1.277 34.072 1.00 53.44 759 GLY A C 1
ATOM 5989 O O . GLY A 1 759 ? -30.512 -2.274 34.787 1.00 53.44 759 GLY A O 1
ATOM 5990 N N . ILE A 1 760 ? -29.779 -1.254 32.941 1.00 48.28 760 ILE A N 1
ATOM 5991 C CA . ILE A 1 760 ? -28.880 -2.342 32.502 1.00 48.28 760 ILE A CA 1
ATOM 5992 C C . ILE A 1 760 ? -27.737 -2.556 33.510 1.00 48.28 760 ILE A C 1
ATOM 5994 O O . ILE A 1 760 ? -27.398 -3.698 33.809 1.00 48.28 760 ILE A O 1
ATOM 5998 N N . ILE A 1 761 ? -27.241 -1.483 34.138 1.00 54.12 761 ILE A N 1
ATOM 5999 C CA . ILE A 1 761 ? -26.284 -1.558 35.257 1.00 54.12 761 ILE A CA 1
ATOM 6000 C C . ILE A 1 761 ? -26.940 -2.208 36.496 1.00 54.12 761 ILE A C 1
ATOM 6002 O O . ILE A 1 761 ? -26.263 -2.801 37.328 1.00 54.12 761 ILE A O 1
ATOM 6006 N N . THR A 1 762 ? -28.276 -2.176 36.591 1.00 47.34 762 THR A N 1
ATOM 6007 C CA . THR A 1 762 ? -29.064 -2.756 37.697 1.00 47.34 762 THR A CA 1
ATOM 6008 C C . THR A 1 762 ? -29.654 -4.151 37.417 1.00 47.34 762 THR A C 1
ATOM 6010 O O . THR A 1 762 ? -30.262 -4.733 38.318 1.00 47.34 762 THR A O 1
ATOM 6013 N N . LEU A 1 763 ? -29.508 -4.693 36.197 1.00 41.06 763 LEU A N 1
ATOM 6014 C CA . LEU A 1 763 ? -30.099 -5.975 35.765 1.00 41.06 763 LEU A CA 1
ATOM 6015 C C . LEU A 1 763 ? -29.163 -7.182 35.966 1.00 41.06 763 LEU A C 1
ATOM 6017 O O . LEU A 1 763 ? -29.662 -8.276 36.221 1.00 41.06 763 LEU A O 1
ATOM 6021 N N . ASN A 1 764 ? -27.835 -6.997 35.986 1.00 42.91 764 ASN A N 1
ATOM 6022 C CA . ASN A 1 764 ? -26.872 -8.026 36.428 1.00 42.91 764 ASN A CA 1
ATOM 6023 C C . ASN A 1 764 ? -26.778 -8.069 37.963 1.00 42.91 764 ASN A C 1
ATOM 6025 O O . ASN A 1 764 ? -25.739 -7.856 38.584 1.00 42.91 764 ASN A O 1
ATOM 6029 N N . LYS A 1 765 ? -27.930 -8.335 38.579 1.00 37.97 765 LYS A N 1
ATOM 6030 C CA . LYS A 1 765 ? -28.215 -8.216 40.013 1.00 37.97 765 LYS A CA 1
ATOM 6031 C C . LYS A 1 765 ? -27.586 -9.296 40.901 1.00 37.97 765 LYS A C 1
ATOM 6033 O O . LYS A 1 765 ? -27.969 -9.390 42.065 1.00 37.97 765 LYS A O 1
ATOM 6038 N N . HIS A 1 766 ? -26.647 -10.092 40.385 1.00 41.06 766 HIS A N 1
ATOM 6039 C CA . HIS A 1 766 ? -26.068 -11.200 41.144 1.00 41.06 766 HIS A CA 1
ATOM 6040 C C . HIS A 1 766 ? -24.592 -11.085 41.534 1.00 41.06 766 HIS A C 1
ATOM 6042 O O . HIS A 1 766 ? -24.215 -11.877 42.381 1.00 41.06 766 HIS A O 1
ATOM 6048 N N . ASP A 1 767 ? -23.811 -10.084 41.091 1.00 41.47 767 ASP A N 1
ATOM 6049 C CA . ASP A 1 767 ? -22.421 -9.935 41.596 1.00 41.47 767 ASP A CA 1
ATOM 6050 C C . ASP A 1 767 ? -21.831 -8.505 41.672 1.00 41.47 767 ASP A C 1
ATOM 6052 O O . ASP A 1 767 ? -20.691 -8.331 42.096 1.00 41.47 767 ASP A O 1
ATOM 6056 N N . TYR A 1 768 ? -22.580 -7.442 41.360 1.00 45.44 768 TYR A N 1
ATOM 6057 C CA . TYR A 1 768 ? -22.054 -6.062 41.404 1.00 45.44 768 TYR A CA 1
ATOM 6058 C C . TYR A 1 768 ? -22.739 -5.215 42.481 1.00 45.44 768 TYR A C 1
ATOM 6060 O O . TYR A 1 768 ? -23.468 -4.263 42.207 1.00 45.44 768 TYR A O 1
ATOM 6068 N N . VAL A 1 769 ? -22.539 -5.592 43.743 1.00 39.69 769 VAL A N 1
ATOM 6069 C CA . VAL A 1 769 ? -23.079 -4.870 44.902 1.00 39.69 769 VAL A CA 1
ATOM 6070 C C . VAL A 1 769 ? -22.180 -3.670 45.221 1.00 39.69 769 VAL A C 1
ATOM 6072 O O . VAL A 1 769 ? -21.105 -3.835 45.780 1.00 39.69 769 VAL A O 1
ATOM 6075 N N . ASN A 1 770 ? -22.633 -2.454 44.897 1.00 49.31 770 ASN A N 1
ATOM 6076 C CA . ASN A 1 770 ? -22.150 -1.163 45.427 1.00 49.31 770 ASN A CA 1
ATOM 6077 C C . ASN A 1 770 ? -20.643 -0.820 45.320 1.00 49.31 770 ASN A C 1
ATOM 6079 O O . ASN A 1 770 ? -20.233 0.223 45.833 1.00 49.31 770 ASN A O 1
ATOM 6083 N N . SER A 1 771 ? -19.816 -1.616 44.641 1.00 57.47 771 SER A N 1
ATOM 6084 C CA . SER A 1 771 ? -18.388 -1.345 44.462 1.00 57.47 771 SER A CA 1
ATOM 6085 C C . SER A 1 771 ? -18.108 -0.673 43.113 1.00 57.47 771 SER A C 1
ATOM 6087 O O . SER A 1 771 ? -18.599 -1.089 42.062 1.00 57.47 771 SER A O 1
ATOM 6089 N N . PHE A 1 772 ? -17.274 0.372 43.118 1.00 63.06 772 PHE A N 1
ATOM 6090 C CA . PHE A 1 772 ? -16.848 1.104 41.913 1.00 63.06 772 PHE A CA 1
ATOM 6091 C C . PHE A 1 772 ? -16.116 0.199 40.894 1.00 63.06 772 PHE A C 1
ATOM 6093 O O . PHE A 1 772 ? -16.033 0.537 39.715 1.00 63.06 772 PHE A O 1
ATOM 6100 N N . SER A 1 773 ? -15.677 -0.993 41.320 1.00 63.97 773 SER A N 1
ATOM 6101 C CA . SER A 1 773 ? -15.152 -2.057 40.458 1.00 63.97 773 SER A CA 1
ATOM 6102 C C . SER A 1 773 ? -16.154 -2.520 39.396 1.00 63.97 773 SER A C 1
ATOM 6104 O O . SER A 1 773 ? -15.765 -2.737 38.252 1.00 63.97 773 SER A O 1
ATOM 6106 N N . GLY A 1 774 ? -17.447 -2.605 39.730 1.00 65.88 774 GLY A N 1
ATOM 6107 C CA . GLY A 1 774 ? -18.488 -2.976 38.767 1.00 65.88 774 GLY A CA 1
ATOM 6108 C C . GLY A 1 774 ? -18.715 -1.904 37.705 1.00 65.88 774 GLY A C 1
ATOM 6109 O O . GLY A 1 774 ? -18.943 -2.213 36.540 1.00 65.88 774 GLY A O 1
ATOM 6110 N N . VAL A 1 775 ? -18.574 -0.633 38.087 1.00 68.62 775 VAL A N 1
ATOM 6111 C CA . VAL A 1 775 ? -18.674 0.504 37.163 1.00 68.62 775 VAL A CA 1
ATOM 6112 C C . VAL A 1 775 ? -17.461 0.586 36.243 1.00 68.62 775 VAL A C 1
ATOM 6114 O O . VAL A 1 775 ? -17.632 0.840 35.053 1.00 68.62 775 VAL A O 1
ATOM 6117 N N . ALA A 1 776 ? -16.257 0.336 36.766 1.00 71.06 776 ALA A N 1
ATOM 6118 C CA . ALA A 1 776 ? -15.037 0.251 35.966 1.00 71.06 776 ALA A CA 1
ATOM 6119 C C . ALA A 1 776 ? -15.120 -0.888 34.932 1.00 71.06 776 ALA A C 1
ATOM 6121 O O . ALA A 1 776 ? -14.841 -0.656 33.759 1.00 71.06 776 ALA A O 1
ATOM 6122 N N . GLY A 1 777 ? -15.589 -2.077 35.334 1.00 73.62 777 GLY A N 1
ATOM 6123 C CA . GLY A 1 777 ? -15.829 -3.196 34.413 1.00 73.62 777 GLY A CA 1
ATOM 6124 C C . GLY A 1 777 ? -16.890 -2.871 33.355 1.00 73.62 777 GLY A C 1
ATOM 6125 O O . GLY A 1 777 ? -16.649 -3.016 32.155 1.00 73.62 777 GLY A O 1
ATOM 6126 N N . PHE A 1 778 ? -18.031 -2.320 33.779 1.00 76.06 778 PHE A N 1
ATOM 6127 C CA . PHE A 1 778 ? -19.102 -1.923 32.865 1.00 76.06 778 PHE A CA 1
ATOM 6128 C C . PHE A 1 778 ? -18.632 -0.897 31.831 1.00 76.06 778 PHE A C 1
ATOM 6130 O O . PHE A 1 778 ? -18.859 -1.083 30.636 1.00 76.06 778 PHE A O 1
ATOM 6137 N N . ILE A 1 779 ? -17.969 0.187 32.262 1.00 78.56 779 ILE A N 1
ATOM 6138 C CA . ILE A 1 779 ? -17.535 1.220 31.321 1.00 78.56 779 ILE A CA 1
ATOM 6139 C C . ILE A 1 779 ? -16.489 0.670 30.361 1.00 78.56 779 ILE A C 1
ATOM 6141 O O . ILE A 1 779 ? -16.501 1.078 29.212 1.00 78.56 779 ILE A O 1
ATOM 6145 N N . THR A 1 780 ? -15.629 -0.274 30.760 1.00 76.25 780 THR A N 1
ATOM 6146 C CA . THR A 1 780 ? -14.699 -0.908 29.815 1.00 76.25 780 THR A CA 1
ATOM 6147 C C . THR A 1 780 ? -15.429 -1.716 28.740 1.00 76.25 780 THR A C 1
ATOM 6149 O O . THR A 1 780 ? -15.121 -1.553 27.556 1.00 76.25 780 THR A O 1
ATOM 6152 N N . GLU A 1 781 ? -16.456 -2.480 29.114 1.00 78.00 781 GLU A N 1
ATOM 6153 C CA . GLU A 1 781 ? -17.235 -3.333 28.203 1.00 78.00 781 GLU A CA 1
ATOM 6154 C C . GLU A 1 781 ? -18.248 -2.561 27.340 1.00 78.00 781 GLU A C 1
ATOM 6156 O O . GLU A 1 781 ? -18.618 -3.013 26.257 1.00 78.00 781 GLU A O 1
ATOM 6161 N N . TYR A 1 782 ? -18.685 -1.378 27.779 1.00 80.94 782 TYR A N 1
ATOM 6162 C CA . TYR A 1 782 ? -19.718 -0.601 27.094 1.00 80.94 782 TYR A CA 1
ATOM 6163 C C . TYR A 1 782 ? -19.305 -0.204 25.666 1.00 80.94 782 TYR A C 1
ATOM 6165 O O . TYR A 1 782 ? -18.349 0.553 25.469 1.00 80.94 782 TYR A O 1
ATOM 6173 N N . LYS A 1 783 ? -20.028 -0.678 24.645 1.00 79.06 783 LYS A N 1
ATOM 6174 C CA . LYS A 1 783 ? -19.717 -0.364 23.242 1.00 79.06 783 LYS A CA 1
ATOM 6175 C C . LYS A 1 783 ? -20.204 1.041 22.882 1.00 79.06 783 LYS A C 1
ATOM 6177 O O . LYS A 1 783 ? -21.388 1.344 22.992 1.00 79.06 783 LYS A O 1
ATOM 6182 N N . ILE A 1 784 ? -19.284 1.876 22.408 1.00 80.25 784 ILE A N 1
ATOM 6183 C CA . ILE A 1 784 ? -19.574 3.198 21.846 1.00 80.25 784 ILE A CA 1
ATOM 6184 C C . ILE A 1 784 ? -19.309 3.102 20.353 1.00 80.25 784 ILE A C 1
ATOM 6186 O O . ILE A 1 784 ? -18.248 2.632 19.965 1.00 80.25 784 ILE A O 1
ATOM 6190 N N . LEU A 1 785 ? -20.257 3.543 19.529 1.00 80.94 785 LEU A N 1
ATOM 6191 C CA . LEU A 1 785 ? -20.015 3.704 18.097 1.00 80.94 785 LEU A CA 1
ATOM 6192 C C . LEU A 1 785 ? -18.937 4.773 17.878 1.00 80.94 785 LEU A C 1
ATOM 6194 O O . LEU A 1 785 ? -19.153 5.919 18.268 1.00 80.94 785 LEU A O 1
ATOM 6198 N N . THR A 1 786 ? -17.814 4.424 17.250 1.00 86.56 786 THR A N 1
ATOM 6199 C CA . THR A 1 786 ? -16.708 5.371 17.003 1.00 86.56 786 THR A CA 1
ATOM 6200 C C . THR A 1 786 ? -16.535 5.741 15.534 1.00 86.56 786 THR A C 1
ATOM 6202 O O . THR A 1 786 ? -15.737 6.612 15.199 1.00 86.56 786 THR A O 1
ATOM 6205 N N . VAL A 1 787 ? -17.298 5.111 14.644 1.00 83.88 787 VAL A N 1
ATOM 6206 C CA . VAL A 1 787 ? -17.216 5.356 13.203 1.00 83.88 787 VAL A CA 1
ATOM 6207 C C . VAL A 1 787 ? -17.852 6.703 12.844 1.00 83.88 787 VAL A C 1
ATOM 6209 O O . VAL A 1 787 ? -19.005 6.960 13.191 1.00 83.88 787 VAL A O 1
ATOM 6212 N N . TYR A 1 788 ? -17.102 7.539 12.116 1.00 80.25 788 TYR A N 1
ATOM 6213 C CA . TYR A 1 788 ? -17.563 8.795 11.497 1.00 80.25 788 TYR A CA 1
ATOM 6214 C C . TYR A 1 788 ? -18.235 9.772 12.466 1.00 80.25 788 TYR A C 1
ATOM 6216 O O . TYR A 1 788 ? -19.377 10.196 12.289 1.00 80.25 788 TYR A O 1
ATOM 6224 N N . ARG A 1 789 ? -17.521 10.125 13.537 1.00 84.25 789 ARG A N 1
ATOM 6225 C CA . ARG A 1 789 ? -18.044 11.039 14.558 1.00 84.25 789 ARG A CA 1
ATOM 6226 C C . ARG A 1 789 ? -17.858 12.502 14.169 1.00 84.25 789 ARG A C 1
ATOM 6228 O O . ARG A 1 789 ? -16.881 12.894 13.533 1.00 84.25 789 ARG A O 1
ATOM 6235 N N . SER A 1 790 ? -18.826 13.325 14.567 1.00 80.62 790 SER A N 1
ATOM 6236 C CA . SER A 1 790 ? -18.863 14.743 14.208 1.00 80.62 790 SER A CA 1
ATOM 6237 C C . SER A 1 790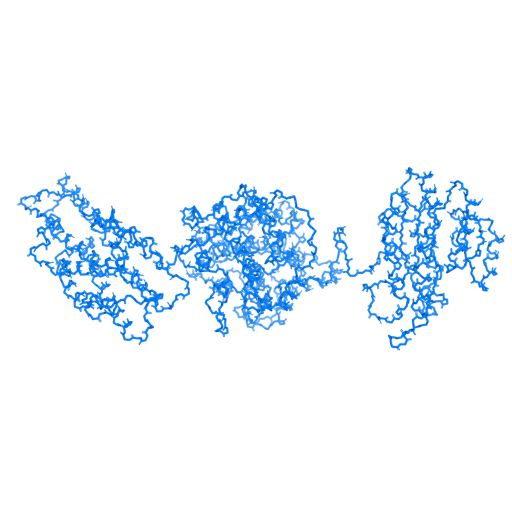 ? -17.758 15.550 14.899 1.00 80.62 790 SER A C 1
ATOM 6239 O O . SER A 1 790 ? -17.328 15.237 16.009 1.00 80.62 790 SER A O 1
ATOM 6241 N N . LYS A 1 791 ? -17.368 16.685 14.306 1.00 81.38 791 LYS A N 1
ATOM 6242 C CA . LYS A 1 791 ? -16.454 17.642 14.957 1.00 81.38 791 LYS A CA 1
ATOM 6243 C C . LYS A 1 791 ? -16.982 18.131 16.313 1.00 81.38 791 LYS A C 1
ATOM 6245 O O . LYS A 1 791 ? -16.203 18.327 17.240 1.00 81.38 791 LYS A O 1
ATOM 6250 N N . THR A 1 792 ? -18.302 18.292 16.432 1.00 83.94 792 THR A N 1
ATOM 6251 C CA . THR A 1 792 ? -18.981 18.659 17.683 1.00 83.94 792 THR A CA 1
ATOM 6252 C C . THR A 1 792 ? -18.697 17.650 18.793 1.00 83.94 792 THR A C 1
ATOM 6254 O O . THR A 1 792 ? -18.437 18.040 19.930 1.00 83.94 792 THR A O 1
ATOM 6257 N N . GLU A 1 793 ? -18.692 16.360 18.457 1.00 85.19 793 GLU A N 1
ATOM 6258 C CA . GLU A 1 793 ? -18.332 15.296 19.388 1.00 85.19 793 GLU A CA 1
ATOM 6259 C C . GLU A 1 793 ? -16.877 15.399 19.838 1.00 85.19 793 GLU A C 1
ATOM 6261 O O . GLU A 1 793 ? -16.599 15.425 21.038 1.00 85.19 793 GLU A O 1
ATOM 6266 N N . THR A 1 794 ? -15.962 15.542 18.879 1.00 85.00 794 THR A N 1
ATOM 6267 C CA . THR A 1 794 ? -14.528 15.697 19.138 1.00 85.00 794 THR A CA 1
ATOM 6268 C C . THR A 1 794 ? -14.240 16.867 20.082 1.00 85.00 794 THR A C 1
ATOM 6270 O O . THR A 1 794 ? -13.434 16.736 21.004 1.00 85.00 794 THR A O 1
ATOM 6273 N N . ASP A 1 795 ? -14.929 18.000 19.917 1.00 86.50 795 ASP A N 1
ATOM 6274 C CA . ASP A 1 795 ? -14.762 19.173 20.781 1.00 86.50 795 ASP A CA 1
ATOM 6275 C C . ASP A 1 795 ? -15.166 18.900 22.240 1.00 86.50 795 ASP A C 1
ATOM 6277 O O . ASP A 1 795 ? -14.491 19.370 23.162 1.00 86.50 795 ASP A O 1
ATOM 6281 N N . MET A 1 796 ? -16.222 18.118 22.489 1.00 87.94 796 MET A N 1
ATOM 6282 C CA . MET A 1 796 ? -16.557 17.704 23.859 1.00 87.94 796 MET A CA 1
ATOM 6283 C C . MET A 1 796 ? -15.613 16.639 24.387 1.00 87.94 796 MET A C 1
ATOM 6285 O O . MET A 1 796 ? -15.217 16.738 25.546 1.00 87.94 796 MET A O 1
ATOM 6289 N N . LEU A 1 797 ? -15.236 15.649 23.572 1.00 90.94 797 LEU A N 1
ATOM 6290 C CA . LEU A 1 797 ? -14.268 14.623 23.963 1.00 90.94 797 LEU A CA 1
ATOM 6291 C C . LEU A 1 797 ? -12.955 15.267 24.412 1.00 90.94 797 LEU A C 1
ATOM 6293 O O . LEU A 1 797 ? -12.385 14.846 25.413 1.00 90.94 797 LEU A O 1
ATOM 6297 N N . ASN A 1 798 ? -12.532 16.354 23.764 1.00 91.81 798 ASN A N 1
ATOM 6298 C CA . ASN A 1 798 ? -11.380 17.146 24.191 1.00 91.81 798 ASN A CA 1
ATOM 6299 C C . ASN A 1 798 ? -11.563 17.776 25.581 1.00 91.81 798 ASN A C 1
ATOM 6301 O O . ASN A 1 798 ? -10.620 17.792 26.373 1.00 91.81 798 ASN A O 1
ATOM 6305 N N . VAL A 1 799 ? -12.755 18.285 25.908 1.00 94.69 799 VAL A N 1
ATOM 6306 C CA . VAL A 1 799 ? -13.041 18.831 27.247 1.00 94.69 799 VAL A CA 1
ATOM 6307 C C . VAL A 1 799 ? -13.106 17.714 28.290 1.00 94.69 799 VAL A C 1
ATOM 6309 O O . VAL A 1 799 ? -12.489 17.837 29.344 1.00 94.69 799 VAL A O 1
ATOM 6312 N N . LEU A 1 800 ? -13.793 16.607 27.994 1.00 95.19 800 LEU A N 1
ATOM 6313 C CA . LEU A 1 800 ? -13.867 15.425 28.863 1.00 95.19 800 LEU A CA 1
ATOM 6314 C C . LEU A 1 800 ? -12.476 14.844 29.134 1.00 95.19 800 LEU A C 1
ATOM 6316 O O . LEU A 1 800 ? -12.148 14.523 30.275 1.00 95.19 800 LEU A O 1
ATOM 6320 N N . LYS A 1 801 ? -11.630 14.794 28.100 1.00 94.56 801 LYS A N 1
ATOM 6321 C CA . LYS A 1 801 ? -10.233 14.392 28.212 1.00 94.56 801 LYS A CA 1
ATOM 6322 C C . LYS A 1 801 ? -9.447 15.321 29.137 1.00 94.56 801 LYS A C 1
ATOM 6324 O O . LYS A 1 801 ? -8.764 14.849 30.035 1.00 94.56 801 LYS A O 1
ATOM 6329 N N . GLN A 1 802 ? -9.585 16.637 28.986 1.00 96.69 802 GLN A N 1
ATOM 6330 C CA . GLN A 1 802 ? -8.942 17.576 29.910 1.00 96.69 802 GLN A CA 1
ATOM 6331 C C . GLN A 1 802 ? -9.415 17.377 31.355 1.00 96.69 802 GLN A C 1
ATOM 6333 O O . GLN A 1 802 ? -8.604 17.485 32.273 1.00 96.69 802 GLN A O 1
ATOM 6338 N N . ILE A 1 803 ? -10.700 17.075 31.574 1.00 97.75 803 ILE A N 1
ATOM 6339 C CA . ILE A 1 803 ? -11.224 16.783 32.913 1.00 97.75 803 ILE A CA 1
ATOM 6340 C C . ILE A 1 803 ? -10.529 15.543 33.484 1.00 97.75 803 ILE A C 1
ATOM 6342 O O . ILE A 1 803 ? -9.957 15.636 34.569 1.00 97.75 803 ILE A O 1
ATOM 6346 N N . ILE A 1 804 ? -10.531 14.411 32.767 1.00 96.44 804 ILE A N 1
ATOM 6347 C CA . ILE A 1 804 ? -9.943 13.168 33.287 1.00 96.44 804 ILE A CA 1
ATOM 6348 C C . ILE A 1 804 ? -8.422 13.271 33.460 1.00 96.44 804 ILE A C 1
ATOM 6350 O O . ILE A 1 804 ? -7.912 12.808 34.474 1.00 96.44 804 ILE A O 1
ATOM 6354 N N . ASP A 1 805 ? -7.708 13.952 32.556 1.00 96.44 805 ASP A N 1
ATOM 6355 C CA . ASP A 1 805 ? -6.256 14.154 32.653 1.00 96.44 805 ASP A CA 1
ATOM 6356 C C . ASP A 1 805 ? -5.907 14.970 33.924 1.00 96.44 805 ASP A C 1
ATOM 6358 O O . ASP A 1 805 ? -4.951 14.659 34.641 1.00 96.44 805 ASP A O 1
ATOM 6362 N N . ASN A 1 806 ? -6.715 15.989 34.263 1.00 97.62 806 ASN A N 1
ATOM 6363 C CA . ASN A 1 806 ? -6.555 16.742 35.513 1.00 97.62 806 ASN A CA 1
ATOM 6364 C C . ASN A 1 806 ? -6.914 15.897 36.747 1.00 97.62 806 ASN A C 1
ATOM 6366 O O . ASN A 1 806 ? -6.225 16.003 37.762 1.00 97.62 806 ASN A O 1
ATOM 6370 N N . VAL A 1 807 ? -7.941 15.039 36.670 1.00 96.81 807 VAL A N 1
ATOM 6371 C CA . VAL A 1 807 ? -8.280 14.094 37.750 1.00 96.81 807 VAL A CA 1
ATOM 6372 C C . VAL A 1 807 ? -7.143 13.097 37.982 1.00 96.81 807 VAL A C 1
ATOM 6374 O O . VAL A 1 807 ? -6.724 12.931 39.121 1.00 96.81 807 VAL A O 1
ATOM 6377 N N . GLN A 1 808 ? -6.576 12.502 36.930 1.00 96.06 808 GLN A N 1
ATOM 6378 C CA . GLN A 1 808 ? -5.414 11.611 37.029 1.00 96.06 808 GLN A CA 1
ATOM 6379 C C . GLN A 1 808 ? -4.206 12.305 37.674 1.00 96.06 808 GLN A C 1
ATOM 6381 O O . GLN A 1 808 ? -3.461 11.685 38.435 1.00 96.06 808 GLN A O 1
ATOM 6386 N N . LEU A 1 809 ? -3.989 13.591 37.381 1.00 96.06 809 LEU A N 1
ATOM 6387 C CA . LEU A 1 809 ? -2.937 14.374 38.027 1.00 96.06 809 LEU A CA 1
ATOM 6388 C C . LEU A 1 809 ? -3.241 14.640 39.510 1.00 96.06 809 LEU A C 1
ATOM 6390 O O . LEU A 1 809 ? -2.332 14.526 40.326 1.00 96.06 809 LEU A O 1
ATOM 6394 N N . ILE A 1 810 ? -4.495 14.936 39.873 1.00 95.81 810 ILE A N 1
ATOM 6395 C CA . ILE A 1 810 ? -4.907 15.053 41.283 1.00 95.81 810 ILE A CA 1
ATOM 6396 C C . ILE A 1 810 ? -4.680 13.728 42.015 1.00 95.81 810 ILE A C 1
ATOM 6398 O O . ILE A 1 810 ? -4.134 13.754 43.115 1.00 95.81 810 ILE A O 1
ATOM 6402 N N . CYS A 1 811 ? -5.045 12.596 41.395 1.00 93.62 811 CYS A N 1
ATOM 6403 C CA . CYS A 1 811 ? -4.777 11.256 41.917 1.00 93.62 811 CYS A CA 1
ATOM 6404 C C . CYS A 1 811 ? -3.308 11.107 42.305 1.00 93.62 811 CYS A C 1
ATOM 6406 O O . CYS A 1 811 ? -3.004 11.008 43.489 1.00 93.62 811 CYS A O 1
ATOM 6408 N N . ARG A 1 812 ? -2.398 11.272 41.340 1.00 93.81 812 ARG A N 1
ATOM 6409 C CA . ARG A 1 812 ? -0.950 11.184 41.589 1.00 93.81 812 ARG A CA 1
ATOM 6410 C C . ARG A 1 812 ? -0.462 12.132 42.687 1.00 93.81 812 ARG A C 1
ATOM 6412 O O . ARG A 1 812 ? 0.244 11.703 43.589 1.00 93.81 812 ARG A O 1
ATOM 6419 N N . GLN A 1 813 ? -0.873 13.402 42.656 1.00 94.06 813 GLN A N 1
ATOM 6420 C CA . GLN A 1 813 ? -0.446 14.396 43.651 1.00 94.06 813 GLN A CA 1
ATOM 6421 C C . GLN A 1 813 ? -0.898 14.050 45.078 1.00 94.06 813 GLN A C 1
ATOM 6423 O O . GLN A 1 813 ? -0.171 14.309 46.040 1.00 94.06 813 GLN A O 1
ATOM 6428 N N . VAL A 1 814 ? -2.107 13.504 45.238 1.00 92.00 814 VAL A N 1
ATOM 6429 C CA . VAL A 1 814 ? -2.621 13.083 46.547 1.00 92.00 814 VAL A CA 1
ATOM 6430 C C . VAL A 1 814 ? -1.918 11.813 47.013 1.00 92.00 814 VAL A C 1
ATOM 6432 O O . VAL A 1 814 ? -1.535 11.749 48.176 1.00 92.00 814 VAL A O 1
ATOM 6435 N N . GLU A 1 815 ? -1.715 10.840 46.127 1.00 90.38 815 GLU A N 1
ATOM 6436 C CA . GLU A 1 815 ? -1.047 9.569 46.430 1.00 90.38 815 GLU A CA 1
ATOM 6437 C C . GLU A 1 815 ? 0.404 9.795 46.873 1.00 90.38 815 GLU A C 1
ATOM 6439 O O . GLU A 1 815 ? 0.779 9.401 47.980 1.00 90.38 815 GLU A O 1
ATOM 6444 N N . GLU A 1 816 ? 1.187 10.527 46.071 1.00 90.19 816 GLU A N 1
ATOM 6445 C CA . GLU A 1 816 ? 2.552 10.951 46.409 1.00 90.19 816 GLU A CA 1
ATOM 6446 C C . GLU A 1 816 ? 2.552 11.751 47.720 1.00 90.19 816 GLU A C 1
ATOM 6448 O O . GLU A 1 816 ? 3.291 11.447 48.655 1.00 90.19 816 GLU A O 1
ATOM 6453 N N . GLY A 1 817 ? 1.644 12.724 47.848 1.00 89.38 817 GLY A N 1
ATOM 6454 C CA . GLY A 1 817 ? 1.557 13.576 49.029 1.00 89.38 817 GLY A CA 1
ATOM 6455 C C . GLY A 1 817 ? 1.194 12.839 50.325 1.00 89.38 817 GLY A C 1
ATOM 6456 O O . GLY A 1 817 ? 1.674 13.237 51.389 1.00 89.38 817 GLY A O 1
ATOM 6457 N N . LEU A 1 818 ? 0.342 11.808 50.270 1.00 87.12 818 LEU A N 1
ATOM 6458 C CA . LEU A 1 818 ? -0.021 10.980 51.426 1.00 87.12 818 LEU A CA 1
ATOM 6459 C C . LEU A 1 818 ? 1.128 10.041 51.779 1.00 87.12 818 LEU A C 1
ATOM 6461 O O . LEU A 1 818 ? 1.523 9.992 52.944 1.00 87.12 818 LEU A O 1
ATOM 6465 N N . SER A 1 819 ? 1.681 9.348 50.780 1.00 87.62 819 SER A N 1
ATOM 6466 C CA . SER A 1 819 ? 2.782 8.400 50.952 1.00 87.62 819 SER A CA 1
ATOM 6467 C C . SER A 1 819 ? 4.018 9.077 51.546 1.00 87.62 819 SER A C 1
ATOM 6469 O O . SER A 1 819 ? 4.510 8.650 52.592 1.00 87.62 819 SER A O 1
ATOM 6471 N N . ASP A 1 820 ? 4.464 10.194 50.965 1.00 87.75 820 ASP A N 1
ATOM 6472 C CA . ASP A 1 820 ? 5.650 10.926 51.421 1.00 87.75 820 ASP A CA 1
ATOM 6473 C C . ASP A 1 820 ? 5.495 11.417 52.864 1.00 87.75 820 ASP A C 1
ATOM 6475 O O . ASP A 1 820 ? 6.398 11.284 53.695 1.00 87.75 820 ASP A O 1
ATOM 6479 N N . LYS A 1 821 ? 4.327 11.981 53.200 1.00 87.38 821 LYS A N 1
ATOM 6480 C CA . LYS A 1 821 ? 4.055 12.481 54.556 1.00 87.38 821 LYS A CA 1
ATOM 6481 C C . LYS A 1 821 ? 3.943 11.345 55.565 1.00 87.38 821 LYS A C 1
ATOM 6483 O O . LYS A 1 821 ? 4.408 11.511 56.692 1.00 87.38 821 LYS A O 1
ATOM 6488 N N . TYR A 1 822 ? 3.361 10.213 55.174 1.00 85.00 822 TYR A N 1
ATOM 6489 C CA . TYR A 1 822 ? 3.293 9.021 56.012 1.00 85.00 822 TYR A CA 1
ATOM 6490 C C . TYR A 1 822 ? 4.692 8.458 56.293 1.00 85.00 822 TYR A C 1
ATOM 6492 O O . TYR A 1 822 ? 5.024 8.222 57.453 1.00 85.00 822 TYR A O 1
ATOM 6500 N N . GLN A 1 823 ? 5.546 8.329 55.273 1.00 85.88 823 GLN A N 1
ATOM 6501 C CA . GLN A 1 823 ? 6.928 7.864 55.435 1.00 85.88 823 GLN A CA 1
ATOM 6502 C C . GLN A 1 823 ? 7.750 8.799 56.329 1.00 85.88 823 GLN A C 1
ATOM 6504 O O . GLN A 1 823 ? 8.415 8.338 57.255 1.00 85.88 823 GLN A O 1
ATOM 6509 N N . LEU A 1 824 ? 7.653 10.116 56.117 1.00 86.88 824 LEU A N 1
ATOM 6510 C CA . LEU A 1 824 ? 8.326 11.112 56.958 1.00 86.88 824 LEU A CA 1
ATOM 6511 C C . LEU A 1 824 ? 7.824 11.104 58.407 1.00 86.88 824 LEU A C 1
ATOM 6513 O O . LEU A 1 824 ? 8.597 11.388 59.326 1.00 86.88 824 LEU A O 1
ATOM 6517 N N . LEU A 1 825 ? 6.537 10.816 58.626 1.00 83.75 825 LEU A N 1
ATOM 6518 C CA . LEU A 1 825 ? 5.979 10.645 59.967 1.00 83.75 825 LEU A CA 1
ATOM 6519 C C . LEU A 1 825 ? 6.536 9.376 60.625 1.00 83.75 825 LEU A C 1
ATOM 6521 O O . LEU A 1 825 ? 7.009 9.448 61.756 1.00 83.75 825 LEU A O 1
ATOM 6525 N N . ALA A 1 826 ? 6.530 8.249 59.908 1.00 82.62 826 ALA A N 1
ATOM 6526 C CA . ALA A 1 826 ? 7.045 6.965 60.384 1.00 82.62 826 ALA A CA 1
ATOM 6527 C C . ALA A 1 826 ? 8.548 7.016 60.708 1.00 82.62 826 ALA A C 1
ATOM 6529 O O . ALA A 1 826 ? 9.002 6.377 61.652 1.00 82.62 826 ALA A O 1
ATOM 6530 N N . SER A 1 827 ? 9.319 7.819 59.971 1.00 86.69 827 SER A N 1
ATOM 6531 C CA . SER A 1 827 ? 10.744 8.040 60.224 1.00 86.69 827 SER A CA 1
ATOM 6532 C C . SER A 1 827 ? 11.032 9.146 61.252 1.00 86.69 827 SER A C 1
ATOM 6534 O O . SER A 1 827 ? 12.185 9.545 61.395 1.00 86.69 827 SER A O 1
ATOM 6536 N N . HIS A 1 828 ? 10.014 9.708 61.918 1.00 83.94 828 HIS A N 1
ATOM 6537 C CA . HIS A 1 828 ? 10.134 10.844 62.847 1.00 83.94 828 HIS A CA 1
ATOM 6538 C C . HIS A 1 828 ? 10.824 12.100 62.261 1.00 83.94 828 HIS A C 1
ATOM 6540 O O . HIS A 1 828 ? 11.397 12.904 62.995 1.00 83.94 828 HIS A O 1
ATOM 6546 N N . MET A 1 829 ? 10.753 12.310 60.940 1.00 85.75 829 MET A N 1
ATOM 6547 C CA . MET A 1 829 ? 11.379 13.447 60.240 1.00 85.75 829 MET A CA 1
ATOM 6548 C C . MET A 1 829 ? 10.378 14.531 59.796 1.00 85.75 829 MET A C 1
ATOM 6550 O O . MET A 1 829 ? 10.758 15.517 59.156 1.00 85.75 829 MET A O 1
ATOM 6554 N N . LEU A 1 830 ? 9.088 14.385 60.120 1.00 83.44 830 LEU A N 1
ATOM 6555 C CA . LEU A 1 830 ? 8.040 15.317 59.699 1.00 83.44 830 LEU A CA 1
ATOM 6556 C C . LEU A 1 830 ? 8.042 16.612 60.540 1.00 83.44 830 LEU A C 1
ATOM 6558 O O . LEU A 1 830 ? 7.701 16.620 61.721 1.00 83.44 830 LEU A O 1
ATOM 6562 N N . ARG A 1 831 ? 8.386 17.749 59.920 1.00 84.62 831 ARG A N 1
ATOM 6563 C CA . ARG A 1 831 ? 8.481 19.056 60.606 1.00 84.62 831 ARG A CA 1
ATOM 6564 C C . ARG A 1 831 ? 7.109 19.624 60.988 1.00 84.62 831 ARG A C 1
ATOM 6566 O O . ARG A 1 831 ? 6.117 19.372 60.311 1.00 84.62 831 ARG A O 1
ATOM 6573 N N . SER A 1 832 ? 7.067 20.520 61.983 1.00 81.88 832 SER A N 1
ATOM 6574 C CA . SER A 1 832 ? 5.834 21.165 62.492 1.00 81.88 832 SER A CA 1
ATOM 6575 C C . SER A 1 832 ? 4.880 21.691 61.406 1.00 81.88 832 SER A C 1
ATOM 6577 O O . SER A 1 832 ? 3.718 21.299 61.349 1.00 81.88 832 SER A O 1
ATOM 6579 N N . ARG A 1 833 ? 5.386 22.491 60.459 1.00 81.06 833 ARG A N 1
ATOM 6580 C CA . ARG A 1 833 ? 4.581 23.025 59.343 1.00 81.06 833 ARG A CA 1
ATOM 6581 C C . ARG A 1 833 ? 4.065 21.934 58.390 1.00 81.06 833 ARG A C 1
ATOM 6583 O O . ARG A 1 833 ? 2.970 22.049 57.839 1.00 81.06 833 ARG A O 1
ATOM 6590 N N . GLN A 1 834 ? 4.846 20.872 58.185 1.00 84.50 834 GLN A N 1
ATOM 6591 C CA . GLN A 1 834 ? 4.449 19.729 57.357 1.00 84.50 834 GLN A CA 1
ATOM 6592 C C . GLN A 1 834 ? 3.385 18.877 58.066 1.00 84.50 834 GLN A C 1
ATOM 6594 O O . GLN A 1 834 ? 2.460 18.421 57.399 1.00 84.50 834 GLN A O 1
ATOM 6599 N N . ARG A 1 835 ? 3.446 18.750 59.401 1.00 83.38 835 ARG A N 1
ATOM 6600 C CA . ARG A 1 835 ? 2.416 18.092 60.227 1.00 83.38 835 ARG A CA 1
ATOM 6601 C C . ARG A 1 835 ? 1.060 18.778 60.104 1.00 83.38 835 ARG A C 1
ATOM 6603 O O . ARG A 1 835 ? 0.067 18.119 59.818 1.00 83.38 835 ARG A O 1
ATOM 6610 N N . GLU A 1 836 ? 1.022 20.104 60.213 1.00 83.81 836 GLU A N 1
ATOM 6611 C CA . GLU A 1 836 ? -0.223 20.865 60.044 1.00 83.81 836 GLU A CA 1
ATOM 6612 C C . GLU A 1 836 ? -0.807 20.697 58.630 1.00 83.81 836 GLU A C 1
ATOM 6614 O O . GLU A 1 836 ? -2.010 20.510 58.446 1.00 83.81 836 GLU A O 1
ATOM 6619 N N . THR A 1 837 ? 0.062 20.684 57.616 1.00 86.31 837 THR A N 1
ATOM 6620 C CA . THR A 1 837 ? -0.336 20.428 56.224 1.00 86.31 837 THR A CA 1
ATOM 6621 C C . THR A 1 837 ? -0.859 18.999 56.041 1.00 86.31 837 THR A C 1
ATOM 6623 O O . THR A 1 837 ? -1.806 18.788 55.285 1.00 86.31 837 THR A O 1
ATOM 6626 N N . TYR A 1 838 ? -0.269 18.013 56.722 1.00 87.38 838 TYR A N 1
ATOM 6627 C CA . TYR A 1 838 ? -0.725 16.624 56.684 1.00 87.38 838 TYR A CA 1
ATOM 6628 C C . TYR A 1 838 ? -2.100 16.459 57.338 1.00 87.38 838 TYR A C 1
ATOM 6630 O O . TYR A 1 838 ? -2.986 15.852 56.747 1.00 87.38 838 TYR A O 1
ATOM 6638 N N . HIS A 1 839 ? -2.323 17.098 58.489 1.00 85.56 839 HIS A N 1
ATOM 6639 C CA . HIS A 1 839 ? -3.621 17.109 59.162 1.00 85.56 839 HIS A CA 1
ATOM 6640 C C . HIS A 1 839 ? -4.730 17.711 58.279 1.00 85.56 839 HIS A C 1
ATOM 6642 O O . HIS A 1 839 ? -5.797 17.119 58.120 1.00 85.56 839 HIS A O 1
ATOM 6648 N N . ARG A 1 840 ? -4.476 18.860 57.629 1.00 87.88 840 ARG A N 1
ATOM 6649 C CA . ARG A 1 840 ? -5.440 19.459 56.681 1.00 87.88 840 ARG A CA 1
ATOM 6650 C C . ARG A 1 840 ? -5.730 18.541 55.494 1.00 87.88 840 ARG A C 1
ATOM 6652 O O . ARG A 1 840 ? -6.876 18.452 55.060 1.00 87.88 840 ARG A O 1
ATOM 6659 N N . MET A 1 841 ? -4.703 17.865 54.982 1.00 88.94 841 MET A N 1
ATOM 6660 C CA . MET A 1 841 ? -4.836 16.909 53.887 1.00 88.94 841 MET A CA 1
ATOM 6661 C C . MET A 1 841 ? -5.736 15.731 54.289 1.00 88.94 841 MET A C 1
ATOM 6663 O O . MET A 1 841 ? -6.727 15.489 53.608 1.00 88.94 841 MET A O 1
ATOM 6667 N N . LEU A 1 842 ? -5.478 15.079 55.429 1.00 85.94 842 LEU A N 1
ATOM 6668 C CA . LEU A 1 842 ? -6.287 13.958 55.935 1.00 85.94 842 LEU A CA 1
ATOM 6669 C C . LEU A 1 842 ? -7.775 14.316 56.109 1.00 85.94 842 LEU A C 1
ATOM 6671 O O . LEU A 1 842 ? -8.636 13.510 55.768 1.00 85.94 842 LEU A O 1
ATOM 6675 N N . ASN A 1 843 ? -8.084 15.542 56.543 1.00 84.38 843 ASN A N 1
ATOM 6676 C CA . ASN A 1 843 ? -9.468 16.012 56.699 1.00 84.38 843 ASN A CA 1
ATOM 6677 C C . ASN A 1 843 ? -10.145 16.425 55.377 1.00 84.38 843 ASN A C 1
ATOM 6679 O O . ASN A 1 843 ? -11.371 16.504 55.302 1.00 84.38 843 ASN A O 1
ATOM 6683 N N . THR A 1 844 ? -9.365 16.718 54.333 1.00 88.50 844 THR A N 1
ATOM 6684 C CA . THR A 1 844 ? -9.880 17.196 53.037 1.00 88.50 844 THR A CA 1
ATOM 6685 C C . THR A 1 844 ? -10.039 16.069 52.022 1.00 88.50 844 THR A C 1
ATOM 6687 O O . THR A 1 844 ? -11.003 16.066 51.253 1.00 88.50 844 THR A O 1
ATOM 6690 N N . VAL A 1 845 ? -9.116 15.101 52.027 1.00 89.38 845 VAL A N 1
ATOM 6691 C CA . VAL A 1 845 ? -9.052 13.996 51.058 1.00 89.38 845 VAL A CA 1
ATOM 6692 C C . VAL A 1 845 ? -10.375 13.225 50.934 1.00 89.38 845 VAL A C 1
ATOM 6694 O O . VAL A 1 845 ? -10.792 13.036 49.796 1.00 89.38 845 VAL A O 1
ATOM 6697 N N . PRO A 1 846 ? -11.110 12.862 52.010 1.00 87.06 846 PRO A N 1
ATOM 6698 C CA . PRO A 1 846 ? -12.394 12.156 51.877 1.00 87.06 846 PRO A CA 1
ATOM 6699 C C . PRO A 1 846 ? -13.461 12.900 51.067 1.00 87.06 846 PRO A C 1
ATOM 6701 O O . PRO A 1 846 ? -14.274 12.311 50.351 1.00 87.06 846 PRO A O 1
ATOM 6704 N N . CYS A 1 847 ? -13.458 14.228 51.151 1.00 86.62 847 CYS A N 1
ATOM 6705 C CA . CYS A 1 847 ? -14.441 15.051 50.455 1.00 86.62 847 CYS A CA 1
ATOM 6706 C C . CYS A 1 847 ? -14.000 15.404 49.043 1.00 86.62 847 CYS A C 1
ATOM 6708 O O . CYS A 1 847 ? -14.833 15.426 48.141 1.00 86.62 847 CYS A O 1
ATOM 6710 N N . LEU A 1 848 ? -12.694 15.578 48.826 1.00 91.12 848 LEU A N 1
ATOM 6711 C CA . LEU A 1 848 ? -12.134 15.608 47.480 1.00 91.12 848 LEU A CA 1
ATOM 6712 C C . LEU A 1 848 ? -12.413 14.291 46.741 1.00 91.12 848 LEU A C 1
ATOM 6714 O O . LEU A 1 848 ? -12.868 14.329 45.606 1.00 91.12 848 LEU A O 1
ATOM 6718 N N . HIS A 1 849 ? -12.228 13.145 47.396 1.00 90.00 849 HIS A N 1
ATOM 6719 C CA . HIS A 1 849 ? -12.549 11.818 46.863 1.00 90.00 849 HIS A CA 1
ATOM 6720 C C . HIS A 1 849 ? -14.010 11.717 46.433 1.00 90.00 849 HIS A C 1
ATOM 6722 O O . HIS A 1 849 ? -14.295 11.437 45.273 1.00 90.00 849 HIS A O 1
ATOM 6728 N N . THR A 1 850 ? -14.945 12.070 47.318 1.00 86.88 850 THR A N 1
ATOM 6729 C CA . THR A 1 850 ? -16.380 12.048 46.996 1.00 86.88 850 THR A CA 1
ATOM 6730 C C . THR A 1 850 ? -16.737 13.031 45.866 1.00 86.88 850 THR A C 1
ATOM 6732 O O . THR A 1 850 ? -17.585 12.733 45.022 1.00 86.88 850 THR A O 1
ATOM 6735 N N . ALA A 1 851 ? -16.075 14.191 45.791 1.00 90.75 851 ALA A N 1
ATOM 6736 C CA . ALA A 1 851 ? -16.269 15.147 44.702 1.00 90.75 851 ALA A CA 1
ATOM 6737 C C . ALA A 1 851 ? -15.739 14.607 43.365 1.00 90.75 851 ALA A C 1
ATOM 6739 O O . ALA A 1 851 ? -16.433 14.699 42.353 1.00 90.75 851 ALA A O 1
ATOM 6740 N N . ILE A 1 852 ? -14.557 13.984 43.363 1.00 92.69 852 ILE A N 1
ATOM 6741 C CA . ILE A 1 852 ? -13.994 13.312 42.188 1.00 92.69 852 ILE A CA 1
ATOM 6742 C C . ILE A 1 852 ? -14.889 12.141 41.764 1.00 92.69 852 ILE A C 1
ATOM 6744 O O . ILE A 1 852 ? -15.123 11.978 40.572 1.00 92.69 852 ILE A O 1
ATOM 6748 N N . HIS A 1 853 ? -15.478 11.390 42.699 1.00 87.56 853 HIS A N 1
ATOM 6749 C CA . HIS A 1 853 ? -16.465 10.353 42.373 1.00 87.56 853 HIS A CA 1
ATOM 6750 C C . HIS A 1 853 ? -17.645 10.928 41.586 1.00 87.56 853 HIS A C 1
ATOM 6752 O O . HIS A 1 853 ? -18.045 10.356 40.576 1.00 87.56 853 HIS A O 1
ATOM 6758 N N . CYS A 1 854 ? -18.178 12.079 42.004 1.00 88.69 854 CYS A N 1
ATOM 6759 C CA . CYS A 1 854 ? -19.237 12.756 41.254 1.00 88.69 854 CYS A CA 1
ATOM 6760 C C . CYS A 1 854 ? -18.761 13.148 39.847 1.00 88.69 854 CYS A C 1
ATOM 6762 O O . CYS A 1 854 ? -19.494 12.948 38.884 1.00 88.69 854 CYS A O 1
ATOM 6764 N N . VAL A 1 855 ? -17.532 13.664 39.709 1.00 93.31 855 VAL A N 1
ATOM 6765 C CA . VAL A 1 855 ? -16.943 13.980 38.395 1.00 93.31 855 VAL A CA 1
ATOM 6766 C C . VAL A 1 855 ? -16.853 12.730 37.520 1.00 93.31 855 VAL A C 1
ATOM 6768 O O . VAL A 1 855 ? -17.279 12.778 36.372 1.00 93.31 855 VAL A O 1
ATOM 6771 N N . VAL A 1 856 ? -16.365 11.606 38.048 1.00 90.19 856 VAL A N 1
ATOM 6772 C CA . VAL A 1 856 ? -16.263 10.345 37.299 1.00 90.19 856 VAL A CA 1
ATOM 6773 C C . VAL A 1 856 ? -17.643 9.844 36.863 1.00 90.19 856 VAL A C 1
ATOM 6775 O O . VAL A 1 856 ? -17.808 9.477 35.704 1.00 90.19 856 VAL A O 1
ATOM 6778 N N . LEU A 1 857 ? -18.656 9.899 37.733 1.00 86.62 857 LEU A N 1
ATOM 6779 C CA . LEU A 1 857 ? -20.029 9.534 37.362 1.00 86.62 857 LEU A CA 1
ATOM 6780 C C . LEU A 1 857 ? -20.588 10.444 36.258 1.00 86.62 857 LEU A C 1
ATOM 6782 O O . LEU A 1 857 ? -21.194 9.945 35.315 1.00 86.62 857 LEU A O 1
ATOM 6786 N N . ILE A 1 858 ? -20.337 11.757 36.326 1.00 89.38 858 ILE A N 1
ATOM 6787 C CA . ILE A 1 858 ? -20.705 12.702 35.258 1.00 89.38 858 ILE A CA 1
ATOM 6788 C C . ILE A 1 858 ? -20.028 12.314 33.940 1.00 89.38 858 ILE A C 1
ATOM 6790 O O . ILE A 1 858 ? -20.694 12.279 32.907 1.00 89.38 858 ILE A O 1
ATOM 6794 N N . LEU A 1 859 ? -18.726 12.007 33.966 1.00 91.19 859 LEU A N 1
ATOM 6795 C CA . LEU A 1 859 ? -17.992 11.578 32.775 1.00 91.19 859 LEU A CA 1
ATOM 6796 C C . LEU A 1 859 ? -18.598 10.304 32.180 1.00 91.19 859 LEU A C 1
ATOM 6798 O O . LEU A 1 859 ? -18.821 10.262 30.976 1.00 91.19 859 LEU A O 1
ATOM 6802 N N . ILE A 1 860 ? -18.917 9.303 33.005 1.00 86.62 860 ILE A N 1
ATOM 6803 C CA . ILE A 1 860 ? -19.523 8.043 32.555 1.00 86.62 860 ILE A CA 1
ATOM 6804 C C . ILE A 1 860 ? -20.881 8.291 31.898 1.00 86.62 860 ILE A C 1
ATOM 6806 O O . ILE A 1 860 ? -21.089 7.833 30.779 1.00 86.62 860 ILE A O 1
ATOM 6810 N N . ILE A 1 861 ? -21.776 9.055 32.537 1.00 83.69 861 ILE A N 1
ATOM 6811 C CA . ILE A 1 861 ? -23.103 9.353 31.971 1.00 83.69 861 ILE A CA 1
ATOM 6812 C C . ILE A 1 861 ? -22.955 10.046 30.613 1.00 83.69 861 ILE A C 1
ATOM 6814 O O . ILE A 1 861 ? -23.605 9.668 29.642 1.00 83.69 861 ILE A O 1
ATOM 6818 N N . ILE A 1 862 ? -22.063 11.033 30.514 1.00 86.62 862 ILE A N 1
ATOM 6819 C CA . ILE A 1 862 ? -21.855 11.764 29.260 1.00 86.62 862 ILE A CA 1
ATOM 6820 C C . ILE A 1 862 ? -21.241 10.862 28.189 1.00 86.62 862 ILE A C 1
ATOM 6822 O O . ILE A 1 862 ? -21.657 10.933 27.040 1.00 86.62 862 ILE A O 1
ATOM 6826 N N . VAL A 1 863 ? -20.301 9.989 28.551 1.00 86.31 863 VAL A N 1
ATOM 6827 C CA . VAL A 1 863 ? -19.701 9.010 27.636 1.00 86.31 863 VAL A CA 1
ATOM 6828 C C . VAL A 1 863 ? -20.746 8.012 27.122 1.00 86.31 863 VAL A C 1
ATOM 6830 O O . VAL A 1 863 ? -20.744 7.699 25.936 1.00 86.31 863 VAL A O 1
ATOM 6833 N N . MET A 1 864 ? -21.686 7.568 27.959 1.00 82.19 864 MET A N 1
ATOM 6834 C CA . MET A 1 864 ? -22.787 6.689 27.537 1.00 82.19 864 MET A CA 1
ATOM 6835 C C . MET A 1 864 ? -23.752 7.370 26.558 1.00 82.19 864 MET A C 1
ATOM 6837 O O . MET A 1 864 ? -24.304 6.721 25.676 1.00 82.19 864 MET A O 1
ATOM 6841 N N . HIS A 1 865 ? -23.934 8.684 26.684 1.00 80.94 865 HIS A N 1
ATOM 6842 C CA . HIS A 1 865 ? -24.807 9.474 25.814 1.00 80.94 865 HIS A CA 1
ATOM 6843 C C . HIS A 1 865 ? -24.049 10.260 24.734 1.00 80.94 865 HIS A C 1
ATOM 6845 O O . HIS A 1 865 ? -24.654 11.076 24.037 1.00 80.94 865 HIS A O 1
ATOM 6851 N N . ILE A 1 866 ? -22.744 10.013 24.558 1.00 83.12 866 ILE A N 1
ATOM 6852 C CA . ILE A 1 866 ? -21.883 10.819 23.680 1.00 83.12 866 ILE A CA 1
ATOM 6853 C C . ILE A 1 866 ? -22.346 10.769 22.223 1.00 83.12 866 ILE A C 1
ATOM 6855 O O . ILE A 1 866 ? -22.270 11.761 21.501 1.00 83.12 866 ILE A O 1
ATOM 6859 N N . ASN A 1 867 ? -22.924 9.638 21.816 1.00 81.44 867 ASN A N 1
ATOM 6860 C CA . ASN A 1 867 ? -23.413 9.448 20.458 1.00 81.44 867 ASN A CA 1
ATOM 6861 C C . 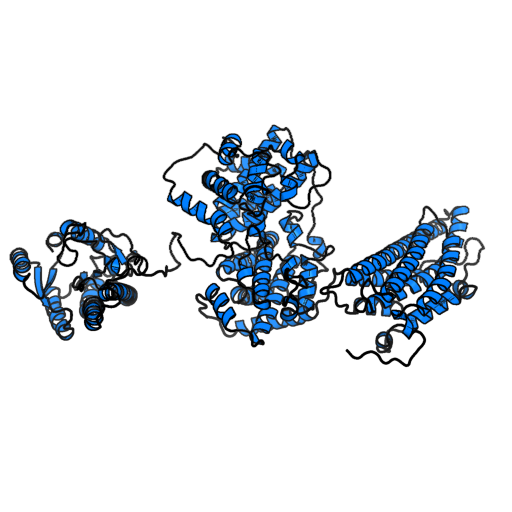ASN A 1 867 ? -24.726 10.179 20.167 1.00 81.44 867 ASN A C 1
ATOM 6863 O O . ASN A 1 867 ? -25.058 10.379 19.000 1.00 81.44 867 ASN A O 1
ATOM 6867 N N . SER A 1 868 ? -25.443 10.594 21.213 1.00 79.75 868 SER A N 1
ATOM 6868 C CA . SER A 1 868 ? -26.712 11.324 21.143 1.00 79.75 868 SER A CA 1
ATOM 6869 C C . SER A 1 868 ? -26.521 12.834 21.282 1.00 79.75 868 SER A C 1
ATOM 6871 O O . SER A 1 868 ? -27.483 13.551 21.560 1.00 79.75 868 SER A O 1
ATOM 6873 N N . VAL A 1 869 ? -25.290 13.337 21.143 1.00 76.06 869 VAL A N 1
ATOM 6874 C CA . VAL A 1 869 ? -25.025 14.758 21.343 1.00 76.06 869 VAL A CA 1
ATOM 6875 C C . VAL A 1 869 ? -25.678 15.599 20.235 1.00 76.06 869 VAL A C 1
ATOM 6877 O O . VAL A 1 869 ? -25.424 15.366 19.052 1.00 76.06 869 VAL A O 1
ATOM 6880 N N . PRO A 1 870 ? -26.460 16.630 20.607 1.00 75.19 870 PRO A N 1
ATOM 6881 C CA . PRO A 1 870 ? -26.994 17.610 19.673 1.00 75.19 870 PRO A CA 1
ATOM 6882 C C . PRO A 1 870 ? -25.920 18.357 18.863 1.00 75.19 870 PRO A C 1
ATOM 6884 O O . PRO A 1 870 ? -24.793 18.560 19.310 1.00 75.19 870 PRO A O 1
ATOM 6887 N N . VAL A 1 871 ? -26.316 18.870 17.697 1.00 79.81 871 VAL A N 1
ATOM 6888 C CA . VAL A 1 871 ? -25.472 19.704 16.820 1.00 79.81 871 VAL A CA 1
ATOM 6889 C C . VAL A 1 871 ? -24.948 20.942 17.563 1.00 79.81 871 VAL A C 1
ATOM 6891 O O . VAL A 1 871 ? -25.671 21.537 18.359 1.00 79.81 871 VAL A O 1
ATOM 6894 N N . ALA A 1 872 ? -23.723 21.389 17.253 1.00 78.25 872 ALA A N 1
ATOM 6895 C CA . ALA A 1 872 ? -23.043 22.496 17.944 1.00 78.25 872 ALA A CA 1
ATOM 6896 C C . ALA A 1 872 ? -23.847 23.809 18.069 1.00 78.25 872 ALA A C 1
ATOM 6898 O O . ALA A 1 872 ? -23.616 24.600 18.987 1.00 78.25 872 ALA A O 1
ATOM 6899 N N . SER A 1 873 ? -24.766 24.075 17.140 1.00 77.88 873 SER A N 1
ATOM 6900 C CA . SER A 1 873 ? -25.613 25.271 17.143 1.00 77.88 873 SER A CA 1
ATOM 6901 C C . SER A 1 873 ? -26.804 25.184 18.099 1.00 77.88 873 SER A C 1
ATOM 6903 O O . SER A 1 873 ? -27.472 26.194 18.312 1.00 77.88 873 SER A O 1
ATOM 6905 N N . SER A 1 874 ? -27.109 24.009 18.652 1.00 84.38 874 SER A N 1
ATOM 6906 C CA . SER A 1 874 ? -28.268 23.837 19.519 1.00 84.38 874 SER A CA 1
ATOM 6907 C C . SER A 1 874 ? -28.039 24.471 20.890 1.00 84.38 874 SER A C 1
ATOM 6909 O O . SER A 1 874 ? -26.936 24.471 21.448 1.00 84.38 874 SER A O 1
ATOM 6911 N N . GLU A 1 875 ? -29.116 24.994 21.470 1.00 83.00 875 GLU A N 1
ATOM 6912 C CA . GLU A 1 875 ? -29.091 25.527 22.829 1.00 83.00 875 GLU A CA 1
ATOM 6913 C C . GLU A 1 875 ? -28.686 24.445 23.845 1.00 83.00 875 GLU A C 1
ATOM 6915 O O . GLU A 1 875 ? -27.948 24.722 24.792 1.00 83.00 875 GLU A O 1
ATOM 6920 N N . GLU A 1 876 ? -29.099 23.199 23.615 1.00 81.50 876 GLU A N 1
ATOM 6921 C CA . GLU A 1 876 ? -28.760 22.033 24.433 1.00 81.50 876 GLU A CA 1
ATOM 6922 C C . GLU A 1 876 ? -27.255 21.741 24.445 1.00 81.50 876 GLU A C 1
ATOM 6924 O O . GLU A 1 876 ? -26.671 21.578 25.521 1.00 81.50 876 GLU A O 1
ATOM 6929 N N . TYR A 1 877 ? -26.599 21.768 23.277 1.00 84.75 877 TYR A N 1
ATOM 6930 C CA . TYR A 1 877 ? -25.146 21.630 23.181 1.00 84.75 877 TYR A CA 1
ATOM 6931 C C . TYR A 1 877 ? -24.442 22.759 23.934 1.00 84.75 877 TYR A C 1
ATOM 6933 O O . TYR A 1 877 ? -23.548 22.510 24.741 1.00 84.75 877 TYR A O 1
ATOM 6941 N N . GLN A 1 878 ? -24.866 24.010 23.728 1.00 85.69 878 GLN A N 1
ATOM 6942 C CA . GLN A 1 878 ? -24.252 25.165 24.387 1.00 85.69 878 GLN A CA 1
ATOM 6943 C C . GLN A 1 878 ? -24.400 25.114 25.913 1.00 85.69 878 GLN A C 1
ATOM 6945 O O . GLN A 1 878 ? -23.509 25.569 26.636 1.00 85.69 878 GLN A O 1
ATOM 6950 N N . HIS A 1 879 ? -25.510 24.583 26.433 1.00 85.69 879 HIS A N 1
ATOM 6951 C CA . HIS A 1 879 ? -25.688 24.355 27.869 1.00 85.69 879 HIS A CA 1
ATOM 6952 C C . HIS A 1 879 ? -24.758 23.257 28.392 1.00 85.69 879 HIS A C 1
ATOM 6954 O O . HIS A 1 879 ? -24.047 23.487 29.374 1.00 85.69 879 HIS A O 1
ATOM 6960 N N . MET A 1 880 ? -24.692 22.114 27.710 1.00 85.00 880 MET A N 1
ATOM 6961 C CA . MET A 1 880 ? -23.821 21.001 28.090 1.00 85.00 880 MET A CA 1
ATOM 6962 C C . MET A 1 880 ? -22.336 21.380 28.021 1.00 85.00 880 MET A C 1
ATOM 6964 O O . MET A 1 880 ? -21.575 21.114 28.949 1.00 85.00 880 MET A O 1
ATOM 6968 N N . TYR A 1 881 ? -21.912 22.065 26.962 1.00 87.88 881 TYR A N 1
ATOM 6969 C CA . TYR A 1 881 ? -20.531 22.500 26.789 1.00 87.88 881 TYR A CA 1
ATOM 6970 C C . TYR A 1 881 ? -20.112 23.522 27.862 1.00 87.88 881 TYR A C 1
ATOM 6972 O O . TYR A 1 881 ? -19.017 23.429 28.424 1.00 87.88 881 TYR A O 1
ATOM 6980 N N . ARG A 1 882 ? -21.000 24.465 28.224 1.00 89.31 882 ARG A N 1
ATOM 6981 C CA . ARG A 1 882 ? -20.785 25.383 29.361 1.00 89.31 882 ARG A CA 1
ATOM 6982 C C . ARG A 1 882 ? -20.701 24.635 30.690 1.00 89.31 882 ARG A C 1
ATOM 6984 O O . ARG A 1 882 ? -19.824 24.941 31.496 1.00 89.31 882 ARG A O 1
ATOM 6991 N N . PHE A 1 883 ? -21.569 23.648 30.901 1.00 90.50 883 PHE A N 1
ATOM 6992 C CA . PHE A 1 883 ? -21.531 22.783 32.078 1.00 90.50 883 PHE A CA 1
ATOM 6993 C C . PHE A 1 883 ? -20.197 22.029 32.187 1.00 90.50 883 PHE A C 1
ATOM 6995 O O . PHE A 1 883 ? -19.543 22.098 33.226 1.00 90.50 883 PHE A O 1
ATOM 7002 N N . LEU A 1 884 ? -19.731 21.406 31.103 1.00 92.31 884 LEU A N 1
ATOM 7003 C CA . LEU A 1 884 ? -18.444 20.710 31.066 1.00 92.31 884 LEU A CA 1
ATOM 7004 C C . LEU A 1 884 ? -17.262 21.645 31.338 1.00 92.31 884 LEU A C 1
ATOM 7006 O O . LEU A 1 884 ? -16.381 21.307 32.126 1.00 92.31 884 LEU A O 1
ATOM 7010 N N . LYS A 1 885 ? -17.259 22.855 30.765 1.00 93.69 885 LYS A N 1
ATOM 7011 C CA . LYS A 1 885 ? -16.243 23.873 31.085 1.00 93.69 885 LYS A CA 1
ATOM 7012 C C . LYS A 1 885 ? -16.272 24.289 32.554 1.00 93.69 885 LYS A C 1
ATOM 7014 O O . LYS A 1 885 ? -15.219 24.544 33.137 1.00 93.69 885 LYS A O 1
ATOM 7019 N N . GLN A 1 886 ? -17.455 24.348 33.162 1.00 92.94 886 GLN A N 1
ATOM 7020 C CA . GLN A 1 886 ? -17.589 24.647 34.582 1.00 92.94 886 GLN A CA 1
ATOM 7021 C C . GLN A 1 886 ? -17.016 23.514 35.446 1.00 92.94 886 GLN A C 1
ATOM 7023 O O . GLN A 1 886 ? -16.273 23.804 36.383 1.00 92.94 886 GLN A O 1
ATOM 7028 N N . VAL A 1 887 ? -17.300 22.247 35.117 1.00 94.94 887 VAL A N 1
ATOM 7029 C CA . VAL A 1 887 ? -16.685 21.078 35.774 1.00 94.94 887 VAL A CA 1
ATOM 7030 C C . VAL A 1 887 ? -15.164 21.131 35.626 1.00 94.94 887 VAL A C 1
ATOM 7032 O O . VAL A 1 887 ? -14.455 21.079 36.629 1.00 94.94 887 VAL A O 1
ATOM 7035 N N . LEU A 1 888 ? -14.659 21.337 34.406 1.00 96.62 888 LEU A N 1
ATOM 7036 C CA . LEU A 1 888 ? -13.227 21.451 34.125 1.00 96.62 888 LEU A CA 1
ATOM 7037 C C . LEU A 1 888 ? -12.553 22.533 34.976 1.00 96.62 888 LEU A C 1
ATOM 7039 O O . LEU A 1 888 ? -11.495 22.283 35.547 1.00 96.62 888 LEU A O 1
ATOM 7043 N N . LYS A 1 889 ? -13.181 23.705 35.130 1.00 96.44 889 LYS A N 1
ATOM 7044 C CA . LYS A 1 889 ? -12.655 24.793 35.965 1.00 96.44 889 LYS A CA 1
ATOM 7045 C C . LYS A 1 889 ? -12.476 24.375 37.428 1.00 96.44 889 LYS A C 1
ATOM 7047 O O . LYS A 1 889 ? -11.492 24.765 38.053 1.00 96.44 889 LYS A O 1
ATOM 7052 N N . TYR A 1 890 ? -13.409 23.603 37.990 1.00 96.25 890 TYR A N 1
ATOM 7053 C CA . TYR A 1 890 ? -13.261 23.085 39.355 1.00 96.25 890 TYR A CA 1
ATOM 7054 C C . TYR A 1 890 ? -12.098 22.110 39.461 1.00 96.25 890 TYR A C 1
ATOM 7056 O O . TYR A 1 890 ? -11.261 22.270 40.347 1.00 96.25 890 TYR A O 1
ATOM 7064 N N . VAL A 1 891 ? -12.007 21.162 38.529 1.00 97.12 891 VAL A N 1
ATOM 7065 C CA . VAL A 1 891 ? -10.933 20.167 38.537 1.00 97.12 891 VAL A CA 1
ATOM 7066 C C . VAL A 1 891 ? -9.566 20.837 38.352 1.00 97.12 891 VAL A C 1
ATOM 7068 O O . VAL A 1 891 ? -8.672 20.577 39.143 1.00 97.12 891 VAL A O 1
ATOM 7071 N N . GLN A 1 892 ? -9.413 21.789 37.424 1.00 97.38 892 GLN A N 1
ATOM 7072 C CA . GLN A 1 892 ? -8.170 22.560 37.246 1.00 97.38 892 GLN A CA 1
ATOM 7073 C C . GLN A 1 892 ? -7.756 23.332 38.510 1.00 97.38 892 GLN A C 1
ATOM 7075 O O . GLN A 1 892 ? -6.571 23.399 38.855 1.00 97.38 892 GLN A O 1
ATOM 7080 N N . ASN A 1 893 ? -8.728 23.912 39.226 1.00 96.31 893 ASN A N 1
ATOM 7081 C CA . ASN A 1 893 ? -8.462 24.560 40.509 1.00 96.31 893 ASN A CA 1
ATOM 7082 C C . ASN A 1 893 ? -7.972 23.543 41.542 1.00 96.31 893 ASN A C 1
ATOM 7084 O O . ASN A 1 893 ? -6.986 23.813 42.224 1.00 96.31 893 ASN A O 1
ATOM 7088 N N . TRP A 1 894 ? -8.613 22.373 41.636 1.00 97.12 894 TRP A N 1
ATOM 7089 C CA . TRP A 1 894 ? -8.174 21.306 42.535 1.00 97.12 894 TRP A CA 1
ATOM 7090 C C . TRP A 1 894 ? -6.761 20.848 42.196 1.00 97.12 894 TRP A C 1
ATOM 7092 O O . TRP A 1 894 ? -5.924 20.904 43.085 1.00 97.12 894 TRP A O 1
ATOM 7102 N N . THR A 1 895 ? -6.455 20.556 40.929 1.00 96.69 895 THR A N 1
ATOM 7103 C CA . THR A 1 895 ? -5.105 20.211 40.448 1.00 96.69 895 THR A CA 1
ATOM 7104 C C . THR A 1 895 ? -4.056 21.252 40.841 1.00 96.69 895 THR A C 1
ATOM 7106 O O . THR A 1 895 ? -2.935 20.917 41.222 1.00 96.69 895 THR A O 1
ATOM 7109 N N . THR A 1 896 ? -4.411 22.538 40.771 1.00 95.94 896 THR A N 1
ATOM 7110 C CA . THR A 1 896 ? -3.517 23.624 41.189 1.00 95.94 896 THR A CA 1
ATOM 7111 C C . THR A 1 896 ? -3.326 23.638 42.703 1.00 95.94 896 THR A C 1
ATOM 7113 O O . THR A 1 896 ? -2.223 23.884 43.180 1.00 95.94 896 THR A O 1
ATOM 7116 N N . TYR A 1 897 ? -4.385 23.413 43.479 1.00 95.56 897 TYR A N 1
ATOM 7117 C CA . TYR A 1 897 ? -4.340 23.485 44.939 1.00 95.56 897 TYR A CA 1
ATOM 7118 C C . TYR A 1 897 ? -3.703 22.252 45.590 1.00 95.56 897 TYR A C 1
ATOM 7120 O O . TYR A 1 897 ? -3.055 22.402 46.628 1.00 95.56 897 TYR A O 1
ATOM 7128 N N . THR A 1 898 ? -3.851 21.070 44.988 1.00 93.56 898 THR A N 1
ATOM 7129 C CA . THR A 1 898 ? -3.273 19.803 45.461 1.00 93.56 898 THR A CA 1
ATOM 7130 C C . THR A 1 898 ? -1.798 19.641 45.106 1.00 93.56 898 THR A C 1
ATOM 7132 O O . THR A 1 898 ? -1.149 18.754 45.654 1.00 93.56 898 THR A O 1
ATOM 7135 N N . SER A 1 899 ? -1.239 20.501 44.248 1.00 93.50 899 SER A N 1
ATOM 7136 C CA . SER A 1 899 ? 0.175 20.426 43.881 1.00 93.50 899 SER A CA 1
ATOM 7137 C C . SER A 1 899 ? 1.098 20.616 45.088 1.00 93.50 899 SER A C 1
ATOM 7139 O O . SER A 1 899 ? 0.810 21.385 46.013 1.00 93.50 899 SER A O 1
ATOM 7141 N N . ILE A 1 900 ? 2.255 19.952 45.046 1.00 84.50 900 ILE A N 1
ATOM 7142 C CA . ILE A 1 900 ? 3.270 20.009 46.108 1.00 84.50 900 ILE A CA 1
ATOM 7143 C C . ILE A 1 900 ? 3.750 21.454 46.339 1.00 84.50 900 ILE A C 1
ATOM 7145 O O . ILE A 1 900 ? 4.016 21.856 47.472 1.00 84.50 900 ILE A O 1
ATOM 7149 N N . GLU A 1 901 ? 3.800 22.275 45.291 1.00 84.56 901 GLU A N 1
ATOM 7150 C CA . GLU A 1 901 ? 4.210 23.678 45.391 1.00 84.56 901 GLU A CA 1
ATOM 7151 C C . GLU A 1 901 ? 3.178 24.554 46.113 1.00 84.56 901 GLU A C 1
ATOM 7153 O O . GLU A 1 901 ? 3.540 25.450 46.877 1.00 84.56 901 GLU A O 1
ATOM 7158 N N . ARG A 1 902 ? 1.881 24.321 45.871 1.00 89.25 902 ARG A N 1
ATOM 7159 C CA . ARG A 1 902 ? 0.804 25.176 46.393 1.00 89.25 902 ARG A CA 1
ATOM 7160 C C . ARG A 1 902 ? 0.281 24.693 47.741 1.00 89.25 902 ARG A C 1
ATOM 7162 O O . ARG A 1 902 ? 0.112 25.523 48.632 1.00 89.25 902 ARG A O 1
ATOM 7169 N N . ASN A 1 903 ? 0.023 23.391 47.896 1.00 87.50 903 ASN A N 1
ATOM 7170 C CA . ASN A 1 903 ? -0.444 22.762 49.140 1.00 87.50 903 ASN A CA 1
ATOM 7171 C C . ASN A 1 903 ? -1.648 23.484 49.810 1.00 87.50 903 ASN A C 1
ATOM 7173 O O . ASN A 1 903 ? -1.716 23.632 51.035 1.00 87.50 903 ASN A O 1
ATOM 7177 N N . ARG A 1 904 ? -2.619 23.947 49.009 1.00 92.00 904 ARG A N 1
ATOM 7178 C CA . ARG A 1 904 ? -3.768 24.784 49.423 1.00 92.00 904 ARG A CA 1
ATOM 7179 C C . ARG A 1 904 ? -5.018 23.956 49.762 1.00 92.00 904 ARG A C 1
ATOM 7181 O O . ARG A 1 904 ? -6.046 24.029 49.094 1.00 92.00 904 ARG A O 1
ATOM 718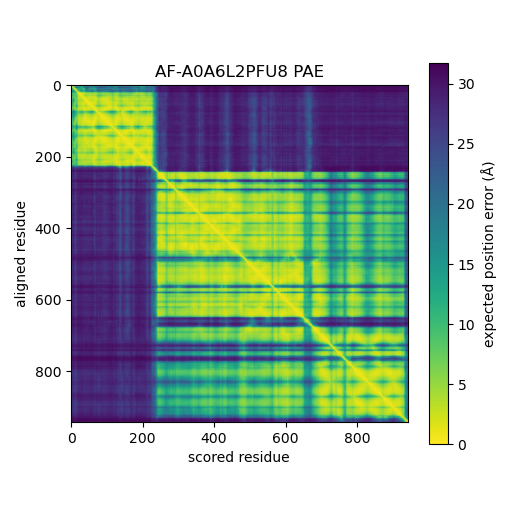8 N N . TRP A 1 905 ? -4.927 23.131 50.806 1.00 91.62 905 TRP A N 1
ATOM 7189 C CA . TRP A 1 905 ? -5.967 22.146 51.160 1.00 91.62 905 TRP A CA 1
ATOM 7190 C C . TRP A 1 905 ? -7.287 22.751 51.677 1.00 91.62 905 TRP A C 1
ATOM 7192 O O . TRP A 1 905 ? -8.350 22.194 51.421 1.00 91.62 905 TRP A O 1
ATOM 7202 N N . ASN A 1 906 ? -7.271 23.919 52.327 1.00 89.44 906 ASN A N 1
ATOM 7203 C CA . ASN A 1 906 ? -8.511 24.579 52.772 1.00 89.44 906 ASN A CA 1
ATOM 7204 C C . ASN A 1 906 ? -9.329 25.109 51.579 1.00 89.44 906 ASN A C 1
ATOM 7206 O O . ASN A 1 906 ? -10.562 25.110 51.583 1.00 89.44 906 ASN A O 1
ATOM 7210 N N . GLU A 1 907 ? -8.639 25.553 50.534 1.00 92.69 907 GLU A N 1
ATOM 7211 C CA . GLU A 1 907 ? -9.239 26.011 49.290 1.00 92.69 907 GLU A CA 1
ATOM 7212 C C . GLU A 1 907 ? -9.815 24.846 48.485 1.00 92.69 907 GLU A C 1
ATOM 7214 O O . GLU A 1 907 ? -10.903 24.993 47.930 1.00 92.69 907 GLU A O 1
ATOM 7219 N N . VAL A 1 908 ? -9.157 23.676 48.491 1.00 91.38 908 VAL A N 1
ATOM 7220 C CA . VAL A 1 908 ? -9.751 22.424 47.984 1.00 91.38 908 VAL A CA 1
ATOM 7221 C C . VAL A 1 908 ? -11.064 22.146 48.711 1.00 91.38 908 VAL A C 1
ATOM 7223 O O . VAL A 1 908 ? -12.100 21.997 48.068 1.00 91.38 908 VAL A O 1
ATOM 7226 N N . LEU A 1 909 ? -11.043 22.166 50.045 1.00 87.81 909 LEU A N 1
ATOM 7227 C CA . LEU A 1 909 ? -12.212 21.912 50.881 1.00 87.81 909 LEU A CA 1
ATOM 7228 C C . LEU A 1 909 ? -13.391 22.830 50.520 1.00 87.81 909 LEU A C 1
ATOM 7230 O O . LEU A 1 909 ? -14.482 22.365 50.197 1.00 87.81 909 LEU A O 1
ATOM 7234 N N . THR A 1 910 ? -13.141 24.139 50.483 1.00 89.00 910 THR A N 1
ATOM 7235 C CA . THR A 1 910 ? -14.149 25.153 50.140 1.00 89.00 910 THR A CA 1
ATOM 7236 C C . THR A 1 910 ? -14.672 24.952 48.719 1.00 89.00 910 THR A C 1
ATOM 7238 O O . THR A 1 910 ? -15.874 25.020 48.458 1.00 89.00 910 THR A O 1
ATOM 7241 N N . SER A 1 911 ? -13.764 24.663 47.787 1.00 91.44 911 SER A N 1
ATOM 7242 C CA . SER A 1 911 ? -14.095 24.458 46.385 1.00 91.44 911 SER A CA 1
ATOM 7243 C C . SER A 1 911 ? -14.965 23.214 46.168 1.00 91.44 911 SER A C 1
ATOM 7245 O O . SER A 1 911 ? -15.903 23.288 45.376 1.00 91.44 911 SER A O 1
ATOM 7247 N N . THR A 1 912 ? -14.727 22.115 46.895 1.00 89.81 912 THR A N 1
ATOM 7248 C CA . THR A 1 912 ? -15.562 20.897 46.819 1.00 89.81 912 THR A CA 1
ATOM 7249 C C . THR A 1 912 ? -16.997 21.138 47.296 1.00 89.81 912 THR A C 1
ATOM 7251 O O . THR A 1 912 ? -17.944 20.674 46.657 1.00 89.81 912 THR A O 1
ATOM 7254 N N . SER A 1 913 ? -17.191 21.947 48.344 1.00 84.88 913 SER A N 1
ATOM 7255 C CA . SER A 1 913 ? -18.530 22.341 48.797 1.00 84.88 913 SER A CA 1
ATOM 7256 C C . SER A 1 913 ? -19.260 23.186 47.748 1.00 84.88 913 SER A C 1
ATOM 7258 O O . SER A 1 913 ? -20.401 22.881 47.402 1.00 84.88 913 SER A O 1
ATOM 7260 N N . ILE A 1 914 ? -18.598 24.203 47.181 1.00 87.38 914 ILE A N 1
ATOM 7261 C CA . ILE A 1 914 ? -19.187 25.056 46.129 1.00 87.38 914 ILE A CA 1
ATOM 7262 C C . ILE A 1 914 ? -19.526 24.230 44.881 1.00 87.38 914 ILE A C 1
ATOM 7264 O O . ILE A 1 914 ? -20.588 24.419 44.286 1.00 87.38 914 ILE A O 1
ATOM 7268 N N . PHE A 1 915 ? -18.641 23.305 44.499 1.00 90.94 915 PHE A N 1
ATOM 7269 C CA . PHE A 1 915 ? -18.866 22.372 43.399 1.00 90.94 915 PHE A CA 1
ATOM 7270 C C . PHE A 1 915 ? -20.180 21.608 43.589 1.00 90.94 915 PHE A C 1
ATOM 7272 O O . PHE A 1 915 ? -21.018 21.639 42.692 1.00 90.94 915 PHE A O 1
ATOM 7279 N N . SER A 1 916 ? -20.415 21.012 44.765 1.00 85.88 916 SER A N 1
ATOM 7280 C CA . SER A 1 916 ? -21.635 20.228 45.019 1.00 85.88 916 SER A CA 1
ATOM 7281 C C . SER A 1 916 ? -22.928 21.010 44.737 1.00 85.88 916 SER A C 1
ATOM 7283 O O . SER A 1 916 ? -23.813 20.522 44.036 1.00 85.88 916 SER A O 1
ATOM 7285 N N . VAL A 1 917 ? -23.006 22.263 45.199 1.00 84.38 917 VAL A N 1
ATOM 7286 C CA . VAL A 1 917 ? -24.189 23.124 45.043 1.00 84.38 917 VAL A CA 1
ATOM 7287 C C . VAL A 1 917 ? -24.377 23.551 43.589 1.00 84.38 917 VAL A C 1
ATOM 7289 O O . VAL A 1 917 ? -25.488 23.507 43.057 1.00 84.38 917 VAL A O 1
ATOM 7292 N N . HIS A 1 918 ? -23.295 23.975 42.935 1.00 86.06 918 HIS A N 1
ATOM 7293 C CA . HIS A 1 918 ? -23.351 24.455 41.557 1.00 86.06 918 HIS A CA 1
ATOM 7294 C C . HIS A 1 918 ? -23.673 23.334 40.569 1.00 86.06 918 HIS A C 1
ATOM 7296 O O . HIS A 1 918 ? -24.478 23.543 39.663 1.00 86.06 918 HIS A O 1
ATOM 7302 N N . ILE A 1 919 ? -23.081 22.151 40.749 1.00 85.31 919 ILE A N 1
ATOM 7303 C CA . ILE A 1 919 ? -23.329 21.005 39.873 1.00 85.31 919 ILE A CA 1
ATOM 7304 C C . ILE A 1 919 ? -24.745 20.479 40.056 1.00 85.31 919 ILE A C 1
ATOM 7306 O O . ILE A 1 919 ? -25.421 20.285 39.054 1.00 85.31 919 ILE A O 1
ATOM 7310 N N . ASN A 1 920 ? -25.239 20.341 41.289 1.00 80.94 920 ASN A N 1
ATOM 7311 C CA . ASN A 1 920 ? -26.613 19.892 41.519 1.00 80.94 920 ASN A CA 1
ATOM 7312 C C . ASN A 1 920 ? -27.635 20.809 40.810 1.00 80.94 920 ASN A C 1
ATOM 7314 O O . ASN A 1 920 ? -28.490 20.346 40.057 1.00 80.94 920 ASN A O 1
ATOM 7318 N N . ARG A 1 921 ? -27.464 22.136 40.916 1.00 80.06 921 ARG A N 1
ATOM 7319 C CA . ARG A 1 921 ? -28.297 23.100 40.173 1.00 80.06 921 ARG A CA 1
ATOM 7320 C C . ARG A 1 921 ? -28.171 22.946 38.651 1.00 80.06 921 ARG A C 1
ATOM 7322 O O . ARG A 1 921 ? -29.160 23.087 37.939 1.00 80.06 921 ARG A O 1
ATOM 7329 N N . ALA A 1 922 ? -26.967 22.688 38.145 1.00 78.19 922 ALA A N 1
ATOM 7330 C CA . ALA A 1 922 ? -26.728 22.552 36.710 1.00 78.19 922 ALA A CA 1
ATOM 7331 C C . ALA A 1 922 ? -27.256 21.227 36.124 1.00 78.19 922 ALA A C 1
ATOM 7333 O O . ALA A 1 922 ? -27.645 21.199 34.953 1.00 78.19 922 ALA A O 1
ATOM 7334 N N . LEU A 1 923 ? -27.304 20.146 36.914 1.00 72.81 923 LEU A N 1
ATOM 7335 C CA . LEU A 1 923 ? -27.886 18.863 36.502 1.00 72.81 923 LEU A CA 1
ATOM 7336 C C . LEU A 1 923 ? -29.393 18.984 36.255 1.00 72.81 923 LEU A C 1
ATOM 7338 O O . LEU A 1 923 ? -29.878 18.480 35.250 1.00 72.81 923 LEU A O 1
ATOM 7342 N N . GLN A 1 924 ? -30.111 19.748 37.085 1.00 68.75 924 GLN A N 1
ATOM 7343 C CA . GLN A 1 924 ? -31.552 19.997 36.913 1.00 68.75 924 GLN A CA 1
ATOM 7344 C C . GLN A 1 924 ? -31.906 20.683 35.581 1.00 68.75 924 GLN A C 1
ATOM 7346 O O . GLN A 1 924 ? -33.042 20.608 35.119 1.00 68.75 924 GLN A O 1
ATOM 7351 N N . GLN A 1 925 ? -30.949 21.376 34.962 1.00 68.44 925 GLN A N 1
ATOM 7352 C CA . GLN A 1 925 ? -31.167 22.155 33.742 1.00 68.44 925 GLN A CA 1
ATOM 7353 C C . GLN A 1 925 ? -30.763 21.395 32.466 1.00 68.44 925 GLN A C 1
ATOM 7355 O O . GLN A 1 925 ? -31.273 21.696 31.381 1.00 68.44 925 GLN A O 1
ATOM 7360 N N . ASN A 1 926 ? -29.871 20.404 32.578 1.00 67.25 926 ASN A N 1
ATOM 7361 C CA . ASN A 1 926 ? -29.288 19.696 31.438 1.00 67.25 926 ASN A CA 1
ATOM 7362 C C . ASN A 1 926 ? -30.170 18.550 30.940 1.00 67.25 926 ASN A C 1
ATOM 7364 O O . ASN A 1 926 ? -30.595 17.700 31.713 1.00 67.25 926 ASN A O 1
ATOM 7368 N N . PHE A 1 927 ? -30.372 18.483 29.624 1.00 68.19 927 PHE A N 1
ATOM 7369 C CA . PHE A 1 927 ? -31.290 17.537 28.984 1.00 68.19 927 PHE A CA 1
ATOM 7370 C C . PHE A 1 927 ? -30.919 16.056 29.193 1.00 68.19 927 PHE A C 1
ATOM 7372 O O . PHE A 1 927 ? -31.813 15.272 29.492 1.00 68.19 927 PHE A O 1
ATOM 7379 N N . ILE A 1 928 ? -29.627 15.689 29.147 1.00 64.69 928 ILE A N 1
ATOM 7380 C CA . ILE A 1 928 ? -29.141 14.315 29.427 1.00 64.69 928 ILE A CA 1
ATOM 7381 C C . ILE A 1 928 ? -29.547 13.861 30.839 1.00 64.69 928 ILE A C 1
ATOM 7383 O O . ILE A 1 928 ? -29.801 12.687 31.085 1.00 64.69 928 ILE A O 1
ATOM 7387 N N . PHE A 1 929 ? -29.673 14.816 31.758 1.00 67.25 929 PHE A N 1
ATOM 7388 C CA . PHE A 1 929 ? -30.004 14.602 33.159 1.00 67.25 929 PHE A CA 1
ATOM 7389 C C . PHE A 1 929 ? -31.480 14.933 33.481 1.00 67.25 929 PHE A C 1
ATOM 7391 O O . PHE A 1 929 ? -31.895 14.854 34.634 1.00 67.25 929 PHE A O 1
ATOM 7398 N N . ARG A 1 930 ? -32.332 15.262 32.491 1.00 60.09 930 ARG A N 1
ATOM 7399 C CA . ARG A 1 930 ? -33.764 15.561 32.733 1.00 60.09 930 ARG A CA 1
ATOM 7400 C C . ARG A 1 930 ? -34.581 14.335 33.178 1.00 60.09 930 ARG A C 1
ATOM 7402 O O . ARG A 1 930 ? -35.683 14.508 33.690 1.00 60.09 930 ARG A O 1
ATOM 7409 N N . GLY A 1 931 ? -34.032 13.122 33.056 1.00 48.78 931 GLY A N 1
ATOM 7410 C CA . GLY A 1 931 ? -34.620 11.873 33.565 1.00 48.78 931 GLY A CA 1
ATOM 7411 C C . GLY A 1 931 ? -34.430 11.617 35.068 1.00 48.78 931 GLY A C 1
ATOM 7412 O O . GLY A 1 931 ? -35.061 10.714 35.606 1.00 48.78 931 GLY A O 1
ATOM 7413 N N . ILE A 1 932 ? -33.622 12.422 35.773 1.00 46.62 932 ILE A N 1
ATOM 7414 C CA . ILE A 1 932 ? -33.268 12.202 37.193 1.00 46.62 932 ILE A CA 1
ATOM 7415 C C . ILE A 1 932 ? -34.474 12.360 38.142 1.00 46.62 932 ILE A C 1
ATOM 7417 O O . ILE A 1 932 ? -34.452 11.876 39.273 1.00 46.62 932 ILE A O 1
ATOM 7421 N N . HIS A 1 933 ? -35.570 12.978 37.681 1.00 34.66 933 HIS A N 1
ATOM 7422 C CA . HIS A 1 933 ? -36.749 13.256 38.510 1.00 34.66 933 HIS A CA 1
ATOM 7423 C C . HIS A 1 933 ? -38.106 12.853 37.901 1.00 34.66 933 HIS A C 1
ATOM 7425 O O . HIS A 1 933 ? -39.133 13.222 38.467 1.00 34.66 933 HIS A O 1
ATOM 7431 N N . ASN A 1 934 ? -38.161 12.092 36.795 1.00 34.41 934 ASN A N 1
ATOM 7432 C CA . ASN A 1 934 ? -39.445 11.666 36.210 1.00 34.41 934 ASN A CA 1
ATOM 7433 C C . ASN A 1 934 ? -39.410 10.207 35.690 1.00 34.41 934 ASN A C 1
ATOM 7435 O O . ASN A 1 934 ? -38.963 9.967 34.570 1.00 34.41 934 ASN A O 1
ATOM 7439 N N . PRO A 1 935 ? -39.893 9.213 36.464 1.00 30.67 935 PRO A N 1
ATOM 7440 C CA . PRO A 1 935 ? -39.781 7.786 36.131 1.00 30.67 935 PRO A CA 1
ATOM 7441 C C . PRO A 1 935 ? -40.762 7.286 35.046 1.00 30.67 935 PRO A C 1
ATOM 7443 O O . PRO A 1 935 ? -40.944 6.080 34.900 1.00 30.67 935 PRO A O 1
ATOM 7446 N N . THR A 1 936 ? -41.426 8.165 34.288 1.00 27.78 936 THR A N 1
ATOM 7447 C CA . THR A 1 936 ? -42.522 7.793 33.367 1.00 27.78 936 THR A CA 1
ATOM 7448 C C . THR A 1 936 ? -42.195 7.865 31.878 1.00 27.78 936 THR A C 1
ATOM 7450 O O . THR A 1 936 ? -43.041 7.501 31.063 1.00 27.78 936 THR A O 1
ATOM 7453 N N . THR A 1 937 ? -40.989 8.264 31.475 1.00 29.58 937 THR A N 1
ATOM 7454 C CA . THR A 1 937 ? -40.610 8.218 30.056 1.00 29.58 937 THR A CA 1
ATOM 7455 C C . THR A 1 937 ? -39.900 6.909 29.745 1.00 29.58 937 THR A C 1
ATOM 7457 O O . THR A 1 937 ? -38.721 6.730 30.043 1.00 29.58 937 THR A O 1
ATOM 7460 N N . THR A 1 938 ? -40.656 5.987 29.150 1.00 27.33 938 THR A N 1
ATOM 7461 C CA . THR A 1 938 ? -40.157 4.800 28.445 1.00 27.33 938 THR A CA 1
ATOM 7462 C C . THR A 1 938 ? -38.949 5.138 27.565 1.00 27.33 938 THR A C 1
ATOM 7464 O O . THR A 1 938 ? -38.958 6.199 26.934 1.00 27.33 938 THR A O 1
ATOM 7467 N N . PRO A 1 939 ? -37.942 4.250 27.471 1.00 27.28 939 PRO A N 1
ATOM 7468 C CA . PRO A 1 939 ? -36.822 4.462 26.565 1.00 27.28 939 PRO A CA 1
ATOM 7469 C C . PRO A 1 939 ? -37.346 4.560 25.124 1.00 27.28 939 PRO A C 1
ATOM 7471 O O . PRO A 1 939 ? -38.286 3.832 24.778 1.00 27.28 939 PRO A O 1
ATOM 7474 N N . PRO A 1 940 ? -36.779 5.438 24.278 1.00 27.33 940 PRO A N 1
ATOM 7475 C CA . PRO A 1 940 ? -37.056 5.374 22.856 1.00 27.33 940 PRO A CA 1
ATOM 7476 C C . PRO A 1 940 ? -36.588 4.003 22.361 1.00 27.33 940 PRO A C 1
ATOM 7478 O O . PRO A 1 940 ? -35.443 3.608 22.576 1.00 27.33 940 PRO A O 1
ATOM 7481 N N . LYS A 1 941 ? -37.517 3.250 21.770 1.00 28.27 941 LYS A N 1
ATOM 7482 C CA . LYS A 1 941 ? -37.168 2.139 20.892 1.00 28.27 941 LYS A CA 1
ATOM 7483 C C . LYS A 1 941 ? -36.542 2.760 19.650 1.00 28.27 941 LYS A C 1
ATOM 7485 O O . LYS A 1 941 ? -37.264 3.439 18.927 1.00 28.27 941 LYS A O 1
ATOM 7490 N N . ASP A 1 942 ? -35.236 2.597 19.503 1.00 27.98 942 ASP A N 1
ATOM 7491 C CA . ASP A 1 942 ? -34.553 2.170 18.274 1.00 27.98 942 ASP A CA 1
ATOM 7492 C C . ASP A 1 942 ? -33.074 1.902 18.577 1.00 27.98 942 ASP A C 1
ATOM 7494 O O . ASP A 1 942 ? -32.404 2.798 19.145 1.00 27.98 942 ASP A O 1
#

Secondary structure (DSSP, 8-state):
-TTTTTTSS-EEEEE-STTHHHHHHHHHH-TTEEEEE--TT-GGGHHHHHHHHHHHHGGG--SEEEE-----PPP--GGG--HHHHHHHHIIIIIHHHHHHHHHHHHHHHHHHHTTTSPSSTTT-EEEEE--GGG-STT-SS---HHHHHHHHHHHHHHHHHHHHTGGGT-EEEEEE--SBSSTTT-TT-SB-HHHHHHHHHHHHHT--GGGTT-EEETTS-B---SS---SSS-----S----SS-HHHHIIIIIHHHHHHHH-----TTSSB-TTS-B-HHHHHHHH---S-GGGGGGS-HHHHHHHHHHHHHHHHHHHHHHHT--HHHHHHHHHHHGGGS-HHHHHHHHHHHHTT-TTHHHHHHHHHHHHHHHHHHHHHTTT-SS--SSHHHHHT-HHHHHHH-HHHHHHHIIIII-TTS--HHHHHHTT-S-TTTS-HHHHHHHHHHHHHHHHHHHHTT--TTTS--PPPBPGGGGTTTSSTTTS--GGG-HHHHHHHHHH-SSS-GGGHHHHHHHHHHHHTT-HHHHHHHHHHHHHHHHHHHHHHHHT-GGGGG---SSS----HHHHTSSB-TTSPBPTHHHHHHHHHHHHHIIIII-TTS--HHHHHHTT-B-GGG--HHHHHHHHHHHHHHHHHHHHHHHH----HHHHHHHHHHH-S-------HHHHHHHHHHHHHHHHHHTT---SSSHHHHHHHHHHHHHHHHHHGGGS---SEETTEEPPPHHHHHHTT-HHHHHHHHHHHHTS-THHHH-TTT--S-HHHHHHHHHH-----TT--HHHHHHHHHHHHHHHHHHHHHHHHHHHHHHHHHHHHTT---HHHHHHHHHHHHHHHHHHHHHHHHHHHHHHHHHTGGGPPPTTSHHHHHHHHHHHHHHHHHHHHHHHHSTTT--HHHHHHHHHHHHHHHHHHHTT-GGGGGGG-TT------